Protein AF-0000000075400682 (afdb_homodimer)

Secondary structure (DSSP, 8-state):
--HHHHHHHHHHHHHHHHHHTT-HHHHHHHHHHHHHSPP-TTTS-HHHHHHHHTTHHHHHHH--S--------------PPP-----S---HHHHHHHHHHHTT-HHHHHHHTTT--SHHHHHHHHHHHHHHHHHHHHHHHHHHH-TTS------TTHHHHHHHHHHHHHTT---HHHHHHHHHHHHHHT-HHHHHHHHHHHHHH-TT-HHHHHHHHHH--SHHHHHH------HHHHHHHHHHHHHTT-HHHHHHHHHHHHTT-TT-HHHHHHHHHHHHHTT-HHHHHHHHHHHHHH-TT--TTHHHHHHHHHHTT-HHHHHHHHHHHHHHHSSSHHHHHHHHHHHHHTT-HHHHHHHHHHHHHH-TT-HHHHHHHHHHHHHTT-HHHHHHHHHHHHHH-TT-HHHHHHHHHHHHHTT-HHHHHHHHHHHHHH-TT-HHHHHHHHHHHHSTTT--HHHHHHHHHHHHHS--TT-HHHHHHHHHHHHHT-HHHHHHHHHHHHHHHHHTT--SHHHHHHHHHHHHHHHHTT-HHHHHHHHHHHTTS-SHHHHHHHHHHHHHHHHHHTS----------/--HHHHHHHHHHHHHHHHHHTT-HHHHHHHHHHHHHSPP-TTTS-HHHHHHHHTTHHHHHHH--S--------------PPP------S-THHHHHHHHHHHTT-HHHHHHHTTT--SHHHHHHHHHHHHHHHHHHHHHHHHHHH-TTS------TTHHHHHHHHHHHHHTT---HHHHHHHHHHHHHHT-HHHHHHHHHHHHHH-TT-HHHHHHHHHH--SHHHHHH------HHHHHHHHHHHHHTT-HHHHHHHHHHHHHH-TT-HHHHHHHHHHHHHTT-HHHHHHHHHHHHHH-TT--TTHHHHHHHHHHTT-HHHHHHHHHHHHHHHSSSHHHHHHHHHHHHHTT-HHHHHHHHHHHHHH-TT-HHHHHHHHHHHHHTT-HHHHHHHHHHHHHH-TT-HHHHHHHHHHHHHTT-HHHHHHHHHHHHHH-TT-HHHHHHHHHHHHSTTT--HHHHHHHHHHHHHS--TT-HHHHHHHHHHHHHT-HHHHHHHHHHHHHHHHHTT--SHHHHHHHHHHHHHHHHTT-HHHHHHHHHHHTTS-SHHHHHHHHHHHHHHHHHHTS----------

Structure (mmCIF, N/CA/C/O backbone):
data_AF-0000000075400682-model_v1
#
loop_
_entity.id
_entity.type
_entity.pdbx_description
1 polymer 'Anaphase-promoting complex subunit 8'
#
loop_
_atom_site.group_PDB
_atom_site.id
_atom_site.type_symbol
_atom_site.label_atom_id
_atom_site.label_alt_id
_atom_site.label_comp_id
_atom_site.label_asym_id
_atom_site.label_entity_id
_atom_site.label_seq_id
_atom_site.pdbx_PDB_ins_code
_atom_site.Cartn_x
_atom_site.Cartn_y
_atom_site.Cartn_z
_atom_site.occupancy
_atom_site.B_iso_or_equiv
_atom_site.auth_seq_id
_atom_site.auth_comp_id
_atom_site.auth_asym_id
_atom_site.auth_atom_id
_atom_site.pdbx_PDB_model_num
ATOM 1 N N . MET A 1 1 ? 35.5 22.891 9.242 1 45.25 1 MET A N 1
ATOM 2 C CA . MET A 1 1 ? 34.375 22.609 8.359 1 45.25 1 MET A CA 1
ATOM 3 C C . MET A 1 1 ? 33.188 23.453 8.734 1 45.25 1 MET A C 1
ATOM 5 O O . MET A 1 1 ? 32.812 23.547 9.906 1 45.25 1 MET A O 1
ATOM 9 N N . SER A 1 2 ? 32.656 24.359 7.914 1 63.16 2 SER A N 1
ATOM 10 C CA . SER A 1 2 ? 31.547 25.266 8.164 1 63.16 2 SER A CA 1
ATOM 11 C C . SER A 1 2 ? 30.344 24.531 8.727 1 63.16 2 SER A C 1
ATOM 13 O O . SER A 1 2 ? 30.203 23.312 8.539 1 63.16 2 SER A O 1
ATOM 15 N N . SER A 1 3 ? 29.719 25.016 9.773 1 78.31 3 SER A N 1
ATOM 16 C CA . SER A 1 3 ? 28.547 24.484 10.445 1 78.31 3 SER A CA 1
ATOM 17 C C . SER A 1 3 ? 27.578 23.828 9.453 1 78.31 3 SER A C 1
ATOM 19 O O . SER A 1 3 ? 27.031 22.766 9.727 1 78.31 3 SER A O 1
ATOM 21 N N . LYS A 1 4 ? 27.672 24.297 8.258 1 84.19 4 LYS A N 1
ATOM 22 C CA . LYS A 1 4 ? 26.781 23.766 7.23 1 84.19 4 LYS A CA 1
ATOM 23 C C . LYS A 1 4 ? 27.281 22.438 6.676 1 84.19 4 LYS A C 1
ATOM 25 O O . LYS A 1 4 ? 26.5 21.516 6.453 1 84.19 4 LYS A O 1
ATOM 30 N N . GLU A 1 5 ? 28.562 22.328 6.555 1 84.19 5 GLU A N 1
ATOM 31 C CA . GLU A 1 5 ? 29.125 21.109 6.008 1 84.19 5 GLU A CA 1
ATOM 32 C C . GLU A 1 5 ? 29.016 19.953 7.004 1 84.19 5 GLU A C 1
ATOM 34 O O . GLU A 1 5 ? 28.812 18.812 6.613 1 84.19 5 GLU A O 1
ATOM 39 N N . SER A 1 6 ? 29.203 20.344 8.203 1 85.62 6 SER A N 1
ATOM 40 C CA . SER A 1 6 ? 29.031 19.328 9.234 1 85.62 6 SER A CA 1
ATOM 41 C C . SER A 1 6 ? 27.609 18.797 9.273 1 85.62 6 SER A C 1
ATOM 43 O O . SER A 1 6 ? 27.391 17.594 9.383 1 85.62 6 SER A O 1
ATOM 45 N N . CYS A 1 7 ? 26.703 19.688 9.125 1 88.81 7 CYS A N 1
ATOM 46 C CA . CYS A 1 7 ? 25.297 19.312 9.109 1 88.81 7 CYS A CA 1
ATOM 47 C C . CYS A 1 7 ? 24.984 18.438 7.902 1 88.81 7 CYS A C 1
ATOM 49 O O . CYS A 1 7 ? 24.234 17.469 8.016 1 88.81 7 CYS A O 1
ATOM 51 N N . ARG A 1 8 ? 25.594 18.703 6.77 1 90.19 8 ARG A N 1
ATOM 52 C CA . ARG A 1 8 ? 25.391 17.922 5.551 1 90.19 8 ARG A CA 1
ATOM 53 C C . ARG A 1 8 ? 25.875 16.5 5.727 1 90.19 8 ARG A C 1
ATOM 55 O O . ARG A 1 8 ? 25.188 15.547 5.359 1 90.19 8 ARG A O 1
ATOM 62 N N . ASN A 1 9 ? 27 16.406 6.234 1 89.19 9 ASN A N 1
ATOM 63 C CA . ASN A 1 9 ? 27.578 15.078 6.43 1 89.19 9 ASN A CA 1
ATOM 64 C C . ASN A 1 9 ? 26.766 14.258 7.434 1 89.19 9 ASN A C 1
ATOM 66 O O . ASN A 1 9 ? 26.594 13.047 7.258 1 89.19 9 ASN A O 1
ATOM 70 N N . GLU A 1 10 ? 26.344 14.969 8.453 1 91.5 10 GLU A N 1
ATOM 71 C CA . GLU A 1 10 ? 25.516 14.305 9.445 1 91.5 10 GLU A CA 1
ATOM 72 C C . GLU A 1 10 ? 24.219 13.781 8.82 1 91.5 10 GLU A C 1
ATOM 74 O O . GLU A 1 10 ? 23.812 12.648 9.07 1 91.5 10 GLU A O 1
ATOM 79 N N . LEU A 1 11 ? 23.641 14.602 7.973 1 94 11 LEU A N 1
ATOM 80 C CA . LEU A 1 11 ? 22.375 14.227 7.359 1 94 11 LEU A CA 1
ATOM 81 C C . LEU A 1 11 ? 22.578 13.117 6.332 1 94 11 LEU A C 1
ATOM 83 O O . LEU A 1 11 ? 21.734 12.211 6.227 1 94 11 LEU A O 1
ATOM 87 N N . ARG A 1 12 ? 23.656 13.141 5.613 1 93 12 ARG A N 1
ATOM 88 C CA . ARG A 1 12 ? 23.953 12.086 4.652 1 93 12 ARG A CA 1
ATOM 89 C C . ARG A 1 12 ? 24.078 10.734 5.352 1 93 12 ARG A C 1
ATOM 91 O O . ARG A 1 12 ? 23.484 9.742 4.898 1 93 12 ARG A O 1
ATOM 98 N N . THR A 1 13 ? 24.75 10.766 6.422 1 92.62 13 THR A N 1
ATOM 99 C CA . THR A 1 13 ? 24.922 9.539 7.191 1 92.62 13 THR A CA 1
ATOM 100 C C . THR A 1 13 ? 23.609 9.086 7.809 1 92.62 13 THR A C 1
ATOM 102 O O . THR A 1 13 ? 23.281 7.895 7.805 1 92.62 13 THR A O 1
ATOM 105 N N . ALA A 1 14 ? 22.859 10.062 8.328 1 95 14 ALA A N 1
ATOM 106 C CA . ALA A 1 14 ? 21.578 9.75 8.953 1 95 14 ALA A CA 1
ATOM 107 C C . ALA A 1 14 ? 20.609 9.133 7.945 1 95 14 ALA A C 1
ATOM 109 O O . ALA A 1 14 ? 19.891 8.188 8.266 1 95 14 ALA A O 1
ATOM 110 N N . ILE A 1 15 ? 20.625 9.695 6.691 1 96.19 15 ILE A N 1
ATOM 111 C CA . ILE A 1 15 ? 19.719 9.188 5.66 1 96.19 15 ILE A CA 1
ATOM 112 C C . ILE A 1 15 ? 20.016 7.715 5.391 1 96.19 15 ILE A C 1
ATOM 114 O O . ILE A 1 15 ? 19.109 6.895 5.312 1 96.19 15 ILE A O 1
ATOM 118 N N . ARG A 1 16 ? 21.234 7.363 5.355 1 92.44 16 ARG A N 1
ATOM 119 C CA . ARG A 1 16 ? 21.641 5.984 5.094 1 92.44 16 ARG A CA 1
ATOM 120 C C . ARG A 1 16 ? 21.266 5.074 6.258 1 92.44 16 ARG A C 1
ATOM 122 O O . ARG A 1 16 ? 20.734 3.986 6.051 1 92.44 16 ARG A O 1
ATOM 129 N N . GLN A 1 17 ? 21.547 5.535 7.441 1 94.25 17 GLN A N 1
ATOM 130 C CA . GLN A 1 17 ? 21.281 4.719 8.617 1 94.25 17 GLN A CA 1
ATOM 131 C C . GLN A 1 17 ? 19.781 4.523 8.828 1 94.25 17 GLN A C 1
ATOM 133 O O . GLN A 1 17 ? 19.328 3.434 9.188 1 94.25 17 GLN A O 1
ATOM 138 N N . LEU A 1 18 ? 19.031 5.57 8.641 1 97.19 18 LEU A N 1
ATOM 139 C CA . LEU A 1 18 ? 17.578 5.496 8.805 1 97.19 18 LEU A CA 1
ATOM 140 C C . LEU A 1 18 ? 16.953 4.613 7.727 1 97.19 18 LEU A C 1
ATOM 142 O O . LEU A 1 18 ? 16.094 3.787 8.016 1 97.19 18 LEU A O 1
ATOM 146 N N . SER A 1 19 ? 17.438 4.75 6.469 1 95.19 19 SER A N 1
ATOM 147 C CA . SER A 1 19 ? 16.938 3.941 5.363 1 95.19 19 SER A CA 1
ATOM 148 C C . SER A 1 19 ? 17.266 2.465 5.559 1 95.19 19 SER A C 1
ATOM 150 O O . SER A 1 19 ? 16.453 1.593 5.234 1 95.19 19 SER A O 1
ATOM 152 N N . ASP A 1 20 ? 18.422 2.242 6.094 1 93.31 20 ASP A N 1
ATOM 153 C CA . ASP A 1 20 ? 18.859 0.871 6.336 1 93.31 20 ASP A CA 1
ATOM 154 C C . ASP A 1 20 ? 17.984 0.199 7.398 1 93.31 20 ASP A C 1
ATOM 156 O O . ASP A 1 20 ? 17.906 -1.029 7.453 1 93.31 20 ASP A O 1
ATOM 160 N N . ARG A 1 21 ? 17.375 0.956 8.273 1 96.12 21 ARG A N 1
ATOM 161 C CA . ARG A 1 21 ? 16.5 0.435 9.328 1 96.12 21 ARG A CA 1
ATOM 162 C C . ARG A 1 21 ? 15.039 0.566 8.938 1 96.12 21 ARG A C 1
ATOM 164 O O . ARG A 1 21 ? 14.148 0.343 9.766 1 96.12 21 ARG A O 1
ATOM 171 N N . CYS A 1 22 ? 14.766 0.92 7.691 1 96.88 22 CYS A N 1
ATOM 172 C CA . CYS A 1 22 ? 13.445 0.99 7.082 1 96.88 22 CYS A CA 1
ATOM 173 C C . CYS A 1 22 ? 12.586 2.055 7.758 1 96.88 22 CYS A C 1
ATOM 175 O O . CYS A 1 22 ? 11.367 1.907 7.855 1 96.88 22 CYS A O 1
ATOM 177 N N . LEU A 1 23 ? 13.211 3.088 8.375 1 97.94 23 LEU A N 1
ATOM 178 C CA . LEU A 1 23 ? 12.516 4.27 8.859 1 97.94 23 LEU A CA 1
ATOM 179 C C . LEU A 1 23 ? 12.367 5.312 7.758 1 97.94 23 LEU A C 1
ATOM 181 O O . LEU A 1 23 ? 13.031 6.352 7.785 1 97.94 23 LEU A O 1
ATOM 185 N N . TYR A 1 24 ? 11.453 5.074 6.871 1 97.31 24 TYR A N 1
ATOM 186 C CA . TYR A 1 24 ? 11.344 5.793 5.605 1 97.31 24 TYR A CA 1
ATOM 187 C C . TYR A 1 24 ? 10.891 7.23 5.828 1 97.31 24 TYR A C 1
ATOM 189 O O . TYR A 1 24 ? 11.375 8.148 5.172 1 97.31 24 TYR A O 1
ATOM 197 N N . SER A 1 25 ? 9.969 7.465 6.766 1 97.06 25 SER A N 1
ATOM 198 C CA . SER A 1 25 ? 9.477 8.812 7.031 1 97.06 25 SER A CA 1
ATOM 199 C C . SER A 1 25 ? 10.586 9.719 7.562 1 97.06 25 SER A C 1
ATOM 201 O O . SER A 1 25 ? 10.695 10.875 7.152 1 97.06 25 SER A O 1
ATOM 203 N N . ALA A 1 26 ? 11.336 9.141 8.5 1 98.19 26 ALA A N 1
ATOM 204 C CA . ALA A 1 26 ? 12.445 9.906 9.062 1 98.19 26 ALA A CA 1
ATOM 205 C C . ALA A 1 26 ? 13.531 10.148 8.016 1 98.19 26 ALA A C 1
ATOM 207 O O . ALA A 1 26 ? 14.133 11.227 7.977 1 98.19 26 ALA A O 1
ATOM 208 N N . SER A 1 27 ? 13.797 9.125 7.207 1 97.69 27 SER A N 1
ATOM 209 C CA . SER A 1 27 ? 14.773 9.266 6.137 1 97.69 27 SER A CA 1
ATOM 210 C C . SER A 1 27 ? 14.344 10.336 5.133 1 97.69 27 SER A C 1
ATOM 212 O O . SER A 1 27 ? 15.164 11.141 4.684 1 97.69 27 SER A O 1
ATOM 214 N N . LYS A 1 28 ? 13.102 10.391 4.777 1 97.81 28 LYS A N 1
ATOM 215 C CA . LYS A 1 28 ? 12.547 11.391 3.867 1 97.81 28 LYS A CA 1
ATOM 216 C C . LYS A 1 28 ? 12.727 12.805 4.422 1 97.81 28 LYS A C 1
ATOM 218 O O . LYS A 1 28 ? 13.188 13.703 3.715 1 97.81 28 LYS A O 1
ATOM 223 N N . TRP A 1 29 ? 12.375 12.953 5.699 1 97.94 29 TRP A N 1
ATOM 224 C CA . TRP A 1 29 ? 12.523 14.258 6.344 1 97.94 29 TRP A CA 1
ATOM 225 C C . TRP A 1 29 ? 13.984 14.703 6.32 1 97.94 29 TRP A C 1
ATOM 227 O O . TRP A 1 29 ? 14.281 15.852 5.984 1 97.94 29 TRP A O 1
ATOM 237 N N . ALA A 1 30 ? 14.898 13.82 6.68 1 97.56 30 ALA A N 1
ATOM 238 C CA . ALA A 1 30 ? 16.328 14.133 6.707 1 97.56 30 ALA A CA 1
ATOM 239 C C . ALA A 1 30 ? 16.828 14.516 5.316 1 97.56 30 ALA A C 1
ATOM 241 O O . ALA A 1 30 ? 17.609 15.453 5.176 1 97.56 30 ALA A O 1
ATOM 242 N N . ALA A 1 31 ? 16.344 13.812 4.32 1 97.12 31 ALA A N 1
ATOM 243 C CA . ALA A 1 31 ? 16.781 14.086 2.951 1 97.12 31 ALA A CA 1
ATOM 244 C C . ALA A 1 31 ? 16.281 15.445 2.475 1 97.12 31 ALA A C 1
ATOM 246 O O . ALA A 1 31 ? 16.984 16.156 1.758 1 97.12 31 ALA A O 1
ATOM 247 N N . GLU A 1 32 ? 15.086 15.82 2.857 1 96.44 32 GLU A N 1
ATOM 248 C CA . GLU A 1 32 ? 14.531 17.125 2.508 1 96.44 32 GLU A CA 1
ATOM 249 C C . GLU A 1 32 ? 15.367 18.25 3.115 1 96.44 32 GLU A C 1
ATOM 251 O O . GLU A 1 32 ? 15.617 19.266 2.463 1 96.44 32 GLU A O 1
ATOM 256 N N . GLN A 1 33 ? 15.812 18.031 4.328 1 96.25 33 GLN A N 1
ATOM 257 C CA . GLN A 1 33 ? 16.625 19.047 4.98 1 96.25 33 GLN A CA 1
ATOM 258 C C . GLN A 1 33 ? 18.031 19.109 4.387 1 96.25 33 GLN A C 1
ATOM 260 O O . GLN A 1 33 ? 18.625 20.172 4.301 1 96.25 33 GLN A O 1
ATOM 265 N N . LEU A 1 34 ? 18.547 17.922 3.986 1 94.75 34 LEU A N 1
ATOM 266 C CA . LEU A 1 34 ? 19.859 17.875 3.361 1 94.75 34 LEU A CA 1
ATOM 267 C C . LEU A 1 34 ? 19.891 18.734 2.107 1 94.75 34 LEU A C 1
ATOM 269 O O . LEU A 1 34 ? 20.781 19.578 1.955 1 94.75 34 LEU A O 1
ATOM 273 N N . VAL A 1 35 ? 18.875 18.625 1.245 1 92.94 35 VAL A N 1
ATOM 274 C CA . VAL A 1 35 ? 18.828 19.375 -0.008 1 92.94 35 VAL A CA 1
ATOM 275 C C . VAL A 1 35 ? 18.422 20.812 0.268 1 92.94 35 VAL A C 1
ATOM 277 O O . VAL A 1 35 ? 18.688 21.703 -0.548 1 92.94 35 VAL A O 1
ATOM 280 N N . GLY A 1 36 ? 17.859 21.016 1.422 1 92.38 36 GLY A N 1
ATOM 281 C CA . GLY A 1 36 ? 17.438 22.359 1.799 1 92.38 36 GLY A CA 1
ATOM 282 C C . GLY A 1 36 ? 18.578 23.25 2.248 1 92.38 36 GLY A C 1
ATOM 283 O O . GLY A 1 36 ? 18.422 24.469 2.334 1 92.38 36 GLY A O 1
ATOM 284 N N . ILE A 1 37 ? 19.734 22.578 2.518 1 90.75 37 ILE A N 1
ATOM 285 C CA . ILE A 1 37 ? 20.891 23.359 2.955 1 90.75 37 ILE A CA 1
ATOM 286 C C . ILE A 1 37 ? 21.5 24.094 1.767 1 90.75 37 ILE A C 1
ATOM 288 O O . ILE A 1 37 ? 21.672 23.531 0.69 1 90.75 37 ILE A O 1
ATOM 292 N N . GLU A 1 38 ? 21.734 25.328 1.944 1 80.88 38 GLU A N 1
ATOM 293 C CA . GLU A 1 38 ? 22.297 26.188 0.894 1 80.88 38 GLU A CA 1
ATOM 294 C C . GLU A 1 38 ? 23.625 25.641 0.383 1 80.88 38 GLU A C 1
ATOM 296 O O . GLU A 1 38 ? 24.453 25.188 1.168 1 80.88 38 GLU A O 1
ATOM 301 N N . GLN A 1 39 ? 23.656 25.391 -0.915 1 69.69 39 GLN A N 1
ATOM 302 C CA . GLN A 1 39 ? 24.891 24.891 -1.518 1 69.69 39 GLN A CA 1
ATOM 303 C C . GLN A 1 39 ? 25.844 26.047 -1.852 1 69.69 39 GLN A C 1
ATOM 305 O O . GLN A 1 39 ? 25.391 27.156 -2.148 1 69.69 39 GLN A O 1
ATOM 310 N N . ASP A 1 40 ? 27.031 25.844 -1.418 1 57.88 40 ASP A N 1
ATOM 311 C CA . ASP A 1 40 ? 28.047 26.812 -1.818 1 57.88 40 ASP A CA 1
ATOM 312 C C . ASP A 1 40 ? 28.141 26.922 -3.338 1 57.88 40 ASP A C 1
ATOM 314 O O . ASP A 1 40 ? 28.406 25.922 -4.016 1 57.88 40 ASP A O 1
ATOM 318 N N . PRO A 1 41 ? 27.516 27.969 -3.928 1 55.78 41 PRO A N 1
ATOM 319 C CA . PRO A 1 41 ? 27.484 28.141 -5.383 1 55.78 41 PRO A CA 1
ATOM 320 C C . PRO A 1 41 ? 28.812 27.766 -6.043 1 55.78 41 PRO A C 1
ATOM 322 O O . PRO A 1 41 ? 28.859 27.516 -7.25 1 55.78 41 PRO A O 1
ATOM 325 N N . ALA A 1 42 ? 30 28.031 -5.473 1 50.69 42 ALA A N 1
ATOM 326 C CA . ALA A 1 42 ? 31.297 27.797 -6.125 1 50.69 42 ALA A CA 1
ATOM 327 C C . ALA A 1 42 ? 31.5 26.312 -6.426 1 50.69 42 ALA A C 1
ATOM 329 O O . ALA A 1 42 ? 32.312 25.953 -7.285 1 50.69 42 ALA A O 1
ATOM 330 N N . LYS A 1 43 ? 30.781 25.5 -5.672 1 48.12 43 LYS A N 1
ATOM 331 C CA . LYS A 1 43 ? 31.156 24.094 -5.789 1 48.12 43 LYS A CA 1
ATOM 332 C C . LYS A 1 43 ? 30.141 23.312 -6.602 1 48.12 43 LYS A C 1
ATOM 334 O O . LYS A 1 43 ? 30.375 22.156 -6.957 1 48.12 43 LYS A O 1
ATOM 339 N N . PHE A 1 44 ? 28.891 23.766 -6.695 1 52.97 44 PHE A N 1
ATOM 340 C CA . PHE A 1 44 ? 27.922 22.875 -7.301 1 52.97 44 PHE A CA 1
ATOM 341 C C . PHE A 1 44 ? 27.438 23.406 -8.648 1 52.97 44 PHE A C 1
ATOM 343 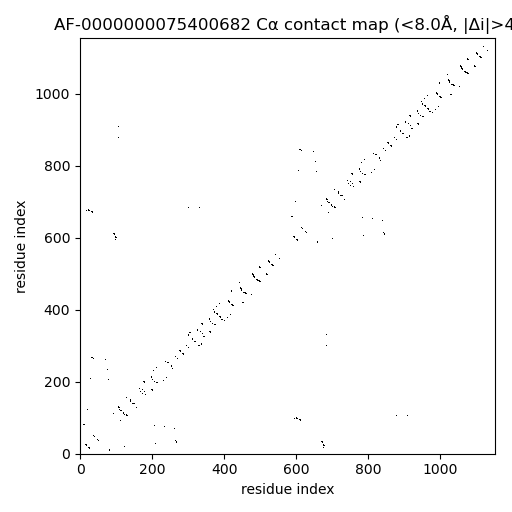O O . PHE A 1 44 ? 27.422 24.625 -8.859 1 52.97 44 PHE A O 1
ATOM 350 N N . THR A 1 45 ? 27.391 22.516 -9.633 1 49.19 45 THR A N 1
ATOM 351 C CA . THR A 1 45 ? 27.016 22.75 -11.023 1 49.19 45 THR A CA 1
ATOM 352 C C . THR A 1 45 ? 25.625 23.359 -11.117 1 49.19 45 THR A C 1
ATOM 354 O O . THR A 1 45 ? 24.812 23.203 -10.211 1 49.19 45 THR A O 1
ATOM 357 N N . PRO A 1 46 ? 25.453 24.266 -12.031 1 45.22 46 PRO A N 1
ATOM 358 C CA . PRO A 1 46 ? 24.172 24.922 -12.305 1 45.22 46 PRO A CA 1
ATOM 359 C C . PRO A 1 46 ? 23 23.938 -12.25 1 45.22 46 PRO A C 1
ATOM 361 O O . PRO A 1 46 ? 21.891 24.328 -11.883 1 45.22 46 PRO A O 1
ATOM 364 N N . SER A 1 47 ? 23.156 22.828 -12.625 1 45.59 47 SER A N 1
ATOM 365 C CA . SER A 1 47 ? 22.047 21.875 -12.656 1 45.59 47 SER A CA 1
ATOM 366 C C . SER A 1 47 ? 21.516 21.594 -11.25 1 45.59 47 SER A C 1
ATOM 368 O O . SER A 1 47 ? 20.328 21.344 -11.062 1 45.59 47 SER A O 1
ATOM 370 N N . ASN A 1 48 ? 22.438 21.656 -10.336 1 44.81 48 ASN A N 1
ATOM 371 C CA . ASN A 1 48 ? 22.094 21.391 -8.938 1 44.81 48 ASN A CA 1
ATOM 372 C C . ASN A 1 48 ? 21.453 22.625 -8.289 1 44.81 48 ASN A C 1
ATOM 374 O O . ASN A 1 48 ? 20.703 22.5 -7.316 1 44.81 48 ASN A O 1
ATOM 378 N N . THR A 1 49 ? 21.797 23.797 -8.828 1 44.03 49 THR A N 1
ATOM 379 C CA . THR A 1 49 ? 21.391 25.047 -8.188 1 44.03 49 THR A CA 1
ATOM 380 C C . THR A 1 49 ? 20.016 25.469 -8.68 1 44.03 49 THR A C 1
ATOM 382 O O . THR A 1 49 ? 19.422 26.422 -8.141 1 44.03 49 THR A O 1
ATOM 385 N N . ARG A 1 50 ? 19.609 24.938 -9.742 1 43.66 50 ARG A N 1
ATOM 386 C CA . ARG A 1 50 ? 18.344 25.375 -10.312 1 43.66 50 ARG A CA 1
ATOM 387 C C . ARG A 1 50 ? 17.188 25.125 -9.336 1 43.66 50 ARG A C 1
ATOM 389 O O . ARG A 1 50 ? 16.234 25.891 -9.305 1 43.66 50 ARG A O 1
ATOM 396 N N . PHE A 1 51 ? 17.359 24.078 -8.703 1 45 51 PHE A N 1
ATOM 397 C CA . PHE A 1 51 ? 16.266 23.875 -7.758 1 45 51 PHE A CA 1
ATOM 398 C C . PHE A 1 51 ? 16.203 25.031 -6.766 1 45 51 PHE A C 1
ATOM 400 O O . PHE A 1 51 ? 15.117 25.406 -6.312 1 45 51 PHE A O 1
ATOM 407 N N . GLN A 1 52 ? 17.453 25.562 -6.465 1 46.19 52 GLN A N 1
ATOM 408 C CA . GLN A 1 52 ? 17.516 26.594 -5.43 1 46.19 52 GLN A CA 1
ATOM 409 C C . GLN A 1 52 ? 17.125 27.953 -5.984 1 46.19 52 GLN A C 1
ATOM 411 O O . GLN A 1 52 ? 16.75 28.859 -5.227 1 46.19 52 GLN A O 1
ATOM 416 N N . ARG A 1 53 ? 17.359 28.25 -7.195 1 42.06 53 ARG A N 1
ATOM 417 C CA . ARG A 1 53 ? 17.203 29.578 -7.75 1 42.06 53 ARG A CA 1
ATOM 418 C C . ARG A 1 53 ? 15.727 29.969 -7.855 1 42.06 53 ARG A C 1
ATOM 420 O O . ARG A 1 53 ? 15.391 31.156 -7.812 1 42.06 53 ARG A O 1
ATOM 427 N N . GLY A 1 54 ? 14.969 29.078 -8.219 1 40.22 54 GLY A N 1
ATOM 428 C CA . GLY A 1 54 ? 13.617 29.578 -8.43 1 40.22 54 GLY A CA 1
ATOM 429 C C . GLY A 1 54 ? 13.008 30.188 -7.188 1 40.22 54 GLY A C 1
ATOM 430 O O . GLY A 1 54 ? 11.93 30.781 -7.246 1 40.22 54 GLY A O 1
ATOM 431 N N . SER A 1 55 ? 13.445 29.766 -6.078 1 40.5 55 SER A N 1
ATOM 432 C CA . SER A 1 55 ? 12.82 30.203 -4.832 1 40.5 55 SER A CA 1
ATOM 433 C C . SER A 1 55 ? 13.258 31.625 -4.469 1 40.5 55 SER A C 1
ATOM 435 O O . SER A 1 55 ? 12.695 32.219 -3.557 1 40.5 55 SER A O 1
ATOM 437 N N . SER A 1 56 ? 14.344 32.125 -5.035 1 39.25 56 SER A N 1
ATOM 438 C CA . SER A 1 56 ? 14.938 33.344 -4.504 1 39.25 56 SER A CA 1
ATOM 439 C C . SER A 1 56 ? 14.086 34.562 -4.84 1 39.25 56 SER A C 1
ATOM 441 O O . SER A 1 56 ? 14.062 35.531 -4.078 1 39.25 56 SER A O 1
ATOM 443 N N . SER A 1 57 ? 13.594 34.625 -6.012 1 34.81 57 SER A N 1
ATOM 444 C CA . SER A 1 57 ? 13.078 35.938 -6.395 1 34.81 57 SER A CA 1
ATOM 445 C C . SER A 1 57 ? 11.93 36.375 -5.484 1 34.81 57 SER A C 1
ATOM 447 O O . SER A 1 57 ? 11.812 37.531 -5.145 1 34.81 57 SER A O 1
ATOM 449 N N . ILE A 1 58 ? 11.102 35.531 -5.223 1 35.19 58 ILE A N 1
ATOM 450 C CA . ILE A 1 58 ? 9.906 36 -4.527 1 35.19 58 ILE A CA 1
ATOM 451 C C . ILE A 1 58 ? 10.219 36.219 -3.049 1 35.19 58 ILE A C 1
ATOM 453 O O . ILE A 1 58 ? 9.586 37.062 -2.395 1 35.19 58 ILE A O 1
ATOM 457 N N . ARG A 1 59 ? 11.195 35.5 -2.471 1 41.41 59 ARG A N 1
ATOM 458 C CA . ARG A 1 59 ? 11.586 35.781 -1.096 1 41.41 59 ARG A CA 1
ATOM 459 C C . ARG A 1 59 ? 12.094 37.219 -0.966 1 41.41 59 ARG A C 1
ATOM 461 O O . ARG A 1 59 ? 12.141 37.781 0.135 1 41.41 59 ARG A O 1
ATOM 468 N N . ARG A 1 60 ? 12.68 37.531 -2.07 1 43.56 60 ARG A N 1
ATOM 469 C CA . ARG A 1 60 ? 13.18 38.906 -2.004 1 43.56 60 ARG A CA 1
ATOM 470 C C . ARG A 1 60 ? 12.031 39.906 -1.877 1 43.56 60 ARG A C 1
ATOM 472 O O . ARG A 1 60 ? 12.203 41 -1.309 1 43.56 60 ARG A O 1
ATOM 479 N N . ARG A 1 61 ? 11.008 39.594 -2.506 1 38.66 61 ARG A N 1
ATOM 480 C CA . ARG A 1 61 ? 9.977 40.625 -2.549 1 38.66 61 ARG A CA 1
ATOM 481 C C . ARG A 1 61 ? 9.367 40.844 -1.168 1 38.66 61 ARG A C 1
ATOM 483 O O . ARG A 1 61 ? 8.875 41.938 -0.872 1 38.66 61 ARG A O 1
ATOM 490 N N . PHE A 1 62 ? 9.094 39.656 -0.458 1 37.03 62 PHE A N 1
ATOM 491 C CA . PHE A 1 62 ? 8.438 39.875 0.823 1 37.03 62 PHE A CA 1
ATOM 492 C C . PHE A 1 62 ? 9.453 39.875 1.96 1 37.03 62 PHE A C 1
ATOM 494 O O . PHE A 1 62 ? 9.078 39.781 3.131 1 37.03 62 PHE A O 1
ATOM 501 N N . ARG A 1 63 ? 10.742 39.625 1.699 1 39.06 63 ARG A N 1
ATOM 502 C CA . ARG A 1 63 ? 11.734 39.875 2.744 1 39.06 63 ARG A CA 1
ATOM 503 C C . ARG A 1 63 ? 11.695 41.312 3.221 1 39.06 63 ARG A C 1
ATOM 505 O O . ARG A 1 63 ? 12.18 42.219 2.527 1 39.06 63 ARG A O 1
ATOM 512 N N . THR A 1 64 ? 10.5 41.719 3.66 1 33.44 64 THR A N 1
ATOM 513 C CA . THR A 1 64 ? 10.703 43.031 4.242 1 33.44 64 THR A CA 1
ATOM 514 C C . THR A 1 64 ? 12.078 43.125 4.906 1 33.44 64 THR A C 1
ATOM 516 O O . THR A 1 64 ? 12.82 44.094 4.668 1 33.44 64 THR A O 1
ATOM 519 N N . ASN A 1 65 ? 12.039 42.812 6.344 1 29.92 65 ASN A N 1
ATOM 520 C CA . ASN A 1 65 ? 13.125 43.188 7.23 1 29.92 65 ASN A CA 1
ATOM 521 C C . ASN A 1 65 ? 14.391 42.406 6.961 1 29.92 65 ASN A C 1
ATOM 523 O O . ASN A 1 65 ? 14.32 41.219 6.613 1 29.92 65 ASN A O 1
ATOM 527 N N . GLU A 1 66 ? 15.469 42.969 6.43 1 33.38 66 GLU A N 1
ATOM 528 C CA . GLU A 1 66 ? 16.859 42.531 6.551 1 33.38 66 GLU A CA 1
ATOM 529 C C . GLU A 1 66 ? 17.062 41.656 7.789 1 33.38 66 GLU A C 1
ATOM 531 O O . GLU A 1 66 ? 17.188 42.156 8.898 1 33.38 66 GLU A O 1
ATOM 536 N N . ILE A 1 67 ? 16.219 40.719 8.039 1 32.47 67 ILE A N 1
ATOM 537 C CA . ILE A 1 67 ? 16.578 39.969 9.227 1 32.47 67 ILE A CA 1
ATOM 538 C C . ILE A 1 67 ? 18.062 39.625 9.172 1 32.47 67 ILE A C 1
ATOM 540 O O . ILE A 1 67 ? 18.5 38.906 8.273 1 32.47 67 ILE A O 1
ATOM 544 N N . THR A 1 68 ? 18.938 40.625 9.352 1 30.72 68 THR A N 1
ATOM 545 C CA . THR A 1 68 ? 20.297 40.312 9.812 1 30.72 68 THR A CA 1
ATOM 546 C C . THR A 1 68 ? 20.297 39.094 10.703 1 30.72 68 THR A C 1
ATOM 548 O O . THR A 1 68 ? 19.859 39.125 11.852 1 30.72 68 THR A O 1
ATOM 551 N N . SER A 1 69 ? 19.734 38.031 10.281 1 32.22 69 SER A N 1
ATOM 552 C CA . SER A 1 69 ? 19.922 36.812 11.07 1 32.22 69 SER A CA 1
ATOM 553 C C . SER A 1 69 ? 21.344 36.719 11.586 1 32.22 69 SER A C 1
ATOM 555 O O . SER A 1 69 ? 22.281 36.531 10.797 1 32.22 69 SER A O 1
ATOM 557 N N . THR A 1 70 ? 21.75 37.625 12.391 1 30.12 70 THR A N 1
ATOM 558 C CA . THR A 1 70 ? 22.922 37.312 13.188 1 30.12 70 THR A CA 1
ATOM 559 C C . THR A 1 70 ? 22.906 35.844 13.594 1 30.12 70 THR A C 1
ATOM 561 O O . THR A 1 70 ? 21.953 35.344 14.195 1 30.12 70 THR A O 1
ATOM 564 N N . PRO A 1 71 ? 23.438 34.969 12.805 1 36.69 71 PRO A N 1
ATOM 565 C CA . PRO A 1 71 ? 23.594 33.594 13.32 1 36.69 71 PRO A CA 1
ATOM 566 C C . PRO A 1 71 ? 23.703 33.562 14.844 1 36.69 71 PRO A C 1
ATOM 568 O O . PRO A 1 71 ? 24.406 34.375 15.445 1 36.69 71 PRO A O 1
ATOM 571 N N . PRO A 1 72 ? 22.688 33.438 15.617 1 33.91 72 PRO A N 1
ATOM 572 C CA . PRO A 1 72 ? 23.125 33.375 17.016 1 33.91 72 PRO A CA 1
ATOM 573 C C . PRO A 1 72 ? 24.484 32.688 17.172 1 33.91 72 PRO A C 1
ATOM 575 O O . PRO A 1 72 ? 24.656 31.547 16.75 1 33.91 72 PRO A O 1
ATOM 578 N N . THR A 1 73 ? 25.609 33.312 16.938 1 36.53 73 THR A N 1
ATOM 579 C CA . THR A 1 73 ? 27 32.938 17.109 1 36.53 73 THR A CA 1
ATOM 580 C C . THR A 1 73 ? 27.156 31.812 18.125 1 36.53 73 THR A C 1
ATOM 582 O O . THR A 1 73 ? 27.953 30.891 17.922 1 36.53 73 THR A O 1
ATOM 585 N N . GLY A 1 74 ? 26.719 31.938 19.5 1 36.81 74 GLY A N 1
ATOM 586 C CA . GLY A 1 74 ? 27.297 31.359 20.703 1 36.81 74 GLY A CA 1
ATOM 587 C C . GLY A 1 74 ? 26.797 29.953 21 1 36.81 74 GLY A C 1
ATOM 588 O O . GLY A 1 74 ? 27.125 29.375 22.031 1 36.81 74 GLY A O 1
ATOM 589 N N . VAL A 1 75 ? 25.562 29.562 20.594 1 45.97 75 VAL A N 1
ATOM 590 C CA . VAL A 1 75 ? 25.188 28.312 21.234 1 45.97 75 VAL A CA 1
ATOM 591 C C . VAL A 1 75 ? 25.891 27.141 20.547 1 45.97 75 VAL A C 1
ATOM 593 O O . VAL A 1 75 ? 25.734 26.922 19.344 1 45.97 75 VAL A O 1
ATOM 596 N N . ALA A 1 76 ? 26.969 26.734 21.094 1 51.66 76 ALA A N 1
ATOM 597 C CA . ALA A 1 76 ? 27.75 25.578 20.703 1 51.66 76 ALA A CA 1
ATOM 598 C C . ALA A 1 76 ? 26.906 24.312 20.688 1 51.66 76 ALA A C 1
ATOM 600 O O . ALA A 1 76 ? 26.406 23.875 21.719 1 51.66 76 ALA A O 1
ATOM 601 N N . TYR A 1 77 ? 26.297 23.984 19.453 1 59.09 77 TYR A N 1
ATOM 602 C CA . TYR A 1 77 ? 25.641 22.688 19.375 1 59.09 77 TYR A CA 1
ATOM 603 C C . TYR A 1 77 ? 26.609 21.562 19.703 1 59.09 77 TYR A C 1
ATOM 605 O O . TYR A 1 77 ? 27.797 21.656 19.391 1 59.09 77 TYR A O 1
ATOM 613 N N . VAL A 1 78 ? 26.297 20.719 20.656 1 56.56 78 VAL A N 1
ATOM 614 C CA . VAL A 1 78 ? 27.078 19.547 20.984 1 56.56 78 VAL A CA 1
ATOM 615 C C . VAL A 1 78 ? 27.094 18.578 19.797 1 56.56 78 VAL A C 1
ATOM 617 O O . VAL A 1 78 ? 26.047 18.297 19.203 1 56.56 78 VAL A O 1
ATOM 620 N N . SER A 1 79 ? 28.188 18.391 19.188 1 60.47 79 SER A N 1
ATOM 621 C CA . SER A 1 79 ? 28.344 17.406 18.125 1 60.47 79 SER A CA 1
ATOM 622 C C . SER A 1 79 ? 28.047 15.992 18.641 1 60.47 79 SER A C 1
ATOM 624 O O . SER A 1 79 ? 28.609 15.562 19.656 1 60.47 79 SER A O 1
ATOM 626 N N . THR A 1 80 ? 26.953 15.391 18.328 1 62.66 80 THR A N 1
ATOM 627 C CA . THR A 1 80 ? 26.703 13.984 18.641 1 62.66 80 THR A CA 1
ATOM 628 C C . THR A 1 80 ? 27.469 13.07 17.688 1 62.66 80 THR A C 1
ATOM 630 O O . THR A 1 80 ? 27.406 13.242 16.469 1 62.66 80 THR A O 1
ATOM 633 N N . PRO A 1 81 ? 28.266 12.242 18.281 1 64.5 81 PRO A N 1
ATOM 634 C CA . PRO A 1 81 ? 29 11.328 17.406 1 64.5 81 PRO A CA 1
ATOM 635 C C . PRO A 1 81 ? 28.078 10.438 16.578 1 64.5 81 PRO A C 1
ATOM 637 O O . PRO A 1 81 ? 27 10.062 17.047 1 64.5 81 PRO A O 1
ATOM 640 N N . VAL A 1 82 ? 28.5 10.367 15.297 1 66.19 82 VAL A N 1
ATOM 641 C CA . VAL A 1 82 ? 27.75 9.484 14.414 1 66.19 82 VAL A CA 1
ATOM 642 C C . VAL A 1 82 ? 27.828 8.047 14.93 1 66.19 82 VAL A C 1
ATOM 644 O O . VAL A 1 82 ? 28.906 7.598 15.359 1 66.19 82 VAL A O 1
ATOM 647 N N . MET A 1 83 ? 26.75 7.496 15.227 1 69.31 83 MET A N 1
ATOM 648 C CA . MET A 1 83 ? 26.672 6.129 15.742 1 69.31 83 MET A CA 1
ATOM 649 C C . MET A 1 83 ? 27.453 5.168 14.844 1 69.31 83 MET A C 1
ATOM 651 O O . MET A 1 83 ? 27.281 5.176 13.625 1 69.31 83 MET A O 1
ATOM 655 N N . GLU A 1 84 ? 28.562 4.629 15.359 1 63.84 84 GLU A N 1
ATOM 656 C CA . GLU A 1 84 ? 29.344 3.631 14.633 1 63.84 84 GLU A CA 1
ATOM 657 C C . GLU A 1 84 ? 28.594 2.312 14.523 1 63.84 84 GLU A C 1
ATOM 659 O O . GLU A 1 84 ? 27.984 1.848 15.492 1 63.84 84 GLU A O 1
ATOM 664 N N . GLU A 1 85 ? 28.234 2.1 13.312 1 61.97 85 GLU A N 1
ATOM 665 C CA . GLU A 1 85 ? 27.484 0.867 13.125 1 61.97 85 GLU A CA 1
ATOM 666 C C . GLU A 1 85 ? 28.391 -0.356 13.195 1 61.97 85 GLU A C 1
ATOM 668 O O . GLU A 1 85 ? 29.547 -0.305 12.758 1 61.97 85 GLU A O 1
ATOM 673 N N . ASP A 1 86 ? 28.359 -1.05 14.219 1 54.53 86 ASP A N 1
ATOM 674 C CA . ASP A 1 86 ? 29.094 -2.309 14.297 1 54.53 86 ASP A CA 1
ATOM 675 C C . ASP A 1 86 ? 29.125 -3.004 12.938 1 54.53 86 ASP A C 1
ATOM 677 O O . ASP A 1 86 ? 28.078 -3.244 12.328 1 54.53 86 ASP A O 1
ATOM 681 N N . GLU A 1 87 ? 30.203 -2.525 12.078 1 49.19 87 GLU A N 1
ATOM 682 C CA . GLU A 1 87 ? 30.438 -3.168 10.789 1 49.19 87 GLU A CA 1
ATOM 683 C C . GLU A 1 87 ? 30.156 -4.668 10.859 1 49.19 87 GLU A C 1
ATOM 685 O O . GLU A 1 87 ? 30.484 -5.41 9.93 1 49.19 87 GLU A O 1
ATOM 690 N N . VAL A 1 88 ? 30.281 -5.027 12.07 1 44.78 88 VAL A N 1
ATOM 691 C CA . VAL A 1 88 ? 30.266 -6.477 11.906 1 44.78 88 VAL A CA 1
ATOM 692 C C . VAL A 1 88 ? 29.453 -6.852 10.68 1 44.78 88 VAL A C 1
ATOM 694 O O . VAL A 1 88 ? 28.562 -6.105 10.266 1 44.78 88 VAL A O 1
ATOM 697 N N . ILE A 1 89 ? 29.969 -7.75 9.812 1 46.91 89 ILE A N 1
ATOM 698 C CA . ILE A 1 89 ? 29.516 -8.586 8.711 1 46.91 89 ILE A CA 1
ATOM 699 C C . ILE A 1 89 ? 27.984 -8.625 8.688 1 46.91 89 ILE A C 1
ATOM 701 O O . ILE A 1 89 ? 27.375 -9.414 9.414 1 46.91 89 ILE A O 1
ATOM 705 N N . HIS A 1 90 ? 27.375 -7.715 8.992 1 51.34 90 HIS A N 1
ATOM 706 C CA . HIS A 1 90 ? 25.938 -7.57 8.969 1 51.34 90 HIS A CA 1
ATOM 707 C C . HIS A 1 90 ? 25.328 -8.219 7.73 1 51.34 90 HIS A C 1
ATOM 709 O O . HIS A 1 90 ? 25.641 -7.836 6.602 1 51.34 90 HIS A O 1
ATOM 715 N N . GLY A 1 91 ? 25 -9.375 7.773 1 77.06 91 GLY A N 1
ATOM 716 C CA . GLY A 1 91 ? 24.5 -10.742 7.789 1 77.06 91 GLY A CA 1
ATOM 717 C C . GLY A 1 91 ? 23.453 -11.016 6.723 1 77.06 91 GLY A C 1
ATOM 718 O O . GLY A 1 91 ? 22.688 -10.125 6.363 1 77.06 91 GLY A O 1
ATOM 719 N N . ASP A 1 92 ? 23.828 -11.781 5.898 1 89 92 ASP A N 1
ATOM 720 C CA . ASP A 1 92 ? 22.984 -12.336 4.852 1 89 92 ASP A CA 1
ATOM 721 C C . ASP A 1 92 ? 21.531 -12.414 5.309 1 89 92 ASP A C 1
ATOM 723 O O . ASP A 1 92 ? 20.609 -12.141 4.531 1 89 92 ASP A O 1
ATOM 727 N N . PHE A 1 93 ? 21.359 -12.523 6.617 1 92.75 93 PHE A N 1
ATOM 728 C CA . PHE A 1 93 ? 20.016 -12.617 7.148 1 92.75 93 PHE A CA 1
ATOM 729 C C . PHE A 1 93 ? 19.375 -11.242 7.246 1 92.75 93 PHE A C 1
ATOM 731 O O . PHE A 1 93 ? 18.156 -11.102 7.043 1 92.75 93 PHE A O 1
ATOM 738 N N . TYR A 1 94 ? 20.219 -10.258 7.605 1 94.88 94 TYR A N 1
ATOM 739 C CA . TYR A 1 94 ? 19.688 -8.906 7.672 1 94.88 94 TYR A CA 1
ATOM 740 C C . TYR A 1 94 ? 19.25 -8.422 6.293 1 94.88 94 TYR A C 1
ATOM 742 O O . TYR A 1 94 ? 18.203 -7.781 6.152 1 94.88 94 TYR A O 1
ATOM 750 N N . LEU A 1 95 ? 20.078 -8.766 5.258 1 94.81 95 LEU A N 1
ATOM 751 C CA . LEU A 1 95 ? 19.734 -8.383 3.893 1 94.81 95 LEU A CA 1
ATOM 752 C C . LEU A 1 95 ? 18.406 -9.016 3.463 1 94.81 95 LEU A C 1
ATOM 754 O O . LEU A 1 95 ? 17.578 -8.352 2.83 1 94.81 95 LEU A O 1
ATOM 758 N N . LEU A 1 96 ? 18.25 -10.234 3.852 1 95.94 96 LEU A N 1
ATOM 759 C CA . LEU A 1 96 ? 17 -10.922 3.51 1 95.94 96 LEU A CA 1
ATOM 760 C C . LEU A 1 96 ? 15.82 -10.305 4.242 1 95.94 96 LEU A C 1
ATOM 762 O O . LEU A 1 96 ? 14.781 -10.031 3.633 1 95.94 96 LEU A O 1
ATOM 766 N N . ALA A 1 97 ? 15.992 -10.102 5.527 1 97 97 ALA A N 1
ATOM 767 C CA . ALA A 1 97 ? 14.914 -9.516 6.324 1 97 97 ALA A CA 1
ATOM 768 C C . ALA A 1 97 ? 14.516 -8.141 5.789 1 97 97 ALA A C 1
ATOM 770 O O . ALA A 1 97 ? 13.328 -7.828 5.684 1 97 97 ALA A O 1
ATOM 771 N N . LYS A 1 98 ? 15.508 -7.332 5.48 1 96.94 98 LYS A N 1
ATOM 772 C CA . LYS A 1 98 ? 15.242 -5.996 4.945 1 96.94 98 LYS A CA 1
ATOM 773 C C . LYS A 1 98 ? 14.5 -6.07 3.617 1 96.94 98 LYS A C 1
ATOM 775 O O . LYS A 1 98 ? 13.609 -5.254 3.35 1 96.94 98 LYS A O 1
ATOM 780 N N . SER A 1 99 ? 14.867 -7.043 2.785 1 97.12 99 SER A N 1
ATOM 781 C CA . SER A 1 99 ? 14.188 -7.215 1.507 1 97.12 99 SER A CA 1
ATOM 782 C C . SER A 1 99 ? 12.727 -7.602 1.705 1 97.12 99 SER A C 1
ATOM 784 O O . SER A 1 99 ? 11.844 -7.141 0.971 1 97.12 99 SER A O 1
ATOM 786 N N . TYR A 1 100 ? 12.453 -8.508 2.707 1 97.44 100 TYR A N 1
ATOM 787 C CA . TYR A 1 100 ? 11.07 -8.836 3.045 1 97.44 100 TYR A CA 1
ATOM 788 C C . TYR A 1 100 ? 10.32 -7.613 3.545 1 97.44 100 TYR A C 1
ATOM 790 O O . TYR A 1 100 ? 9.172 -7.383 3.158 1 97.44 100 TYR A O 1
ATOM 798 N N . PHE A 1 101 ? 10.977 -6.801 4.398 1 97.62 101 PHE A N 1
ATOM 799 C CA . PHE A 1 101 ? 10.375 -5.602 4.969 1 97.62 101 PHE A CA 1
ATOM 800 C C . PHE A 1 101 ? 9.977 -4.621 3.869 1 97.62 101 PHE A C 1
ATOM 802 O O . PHE A 1 101 ? 8.883 -4.051 3.904 1 97.62 101 PHE A O 1
ATOM 809 N N . ASP A 1 102 ? 10.891 -4.5 2.865 1 96.38 102 ASP A N 1
ATOM 810 C CA . ASP A 1 102 ? 10.648 -3.59 1.749 1 96.38 102 ASP A CA 1
ATOM 811 C C . ASP A 1 102 ? 9.445 -4.039 0.921 1 96.38 102 ASP A C 1
ATOM 813 O O . ASP A 1 102 ? 8.789 -3.221 0.276 1 96.38 102 ASP A O 1
ATOM 817 N N . CYS A 1 103 ? 9.195 -5.305 0.962 1 95.81 103 CYS A N 1
ATOM 818 C CA . CYS A 1 103 ? 8.047 -5.852 0.245 1 95.81 103 CYS A CA 1
ATOM 819 C C . CYS A 1 103 ? 6.828 -5.941 1.154 1 95.81 103 CYS A C 1
ATOM 821 O O . CYS A 1 103 ? 5.855 -6.625 0.829 1 95.81 103 CYS A O 1
ATOM 823 N N . ARG A 1 104 ? 6.898 -5.438 2.359 1 94.81 104 ARG A N 1
ATOM 824 C CA . ARG A 1 104 ? 5.824 -5.324 3.338 1 94.81 104 ARG A CA 1
ATOM 825 C C . ARG A 1 104 ? 5.453 -6.688 3.91 1 94.81 104 ARG A C 1
ATOM 827 O O . ARG A 1 104 ? 4.289 -6.934 4.238 1 94.81 104 ARG A O 1
ATOM 834 N N . GLU A 1 105 ? 6.359 -7.582 3.844 1 96.25 105 GLU A N 1
ATOM 835 C CA . GLU A 1 105 ? 6.223 -8.867 4.527 1 96.25 105 GLU A CA 1
ATOM 836 C C . GLU A 1 105 ? 6.902 -8.836 5.895 1 96.25 105 GLU A C 1
ATOM 838 O O . GLU A 1 105 ? 7.941 -9.469 6.09 1 96.25 105 GLU A O 1
ATOM 843 N N . TYR A 1 106 ? 6.246 -8.25 6.848 1 97.44 106 TYR A N 1
ATOM 844 C CA . TYR A 1 106 ? 6.832 -7.887 8.133 1 97.44 106 TYR A CA 1
ATOM 845 C C . TYR A 1 106 ? 7.059 -9.125 8.992 1 97.44 106 TYR A C 1
ATOM 847 O O . TYR A 1 106 ? 8.133 -9.289 9.578 1 97.44 106 TYR A O 1
ATOM 855 N N . ARG A 1 107 ? 6.098 -10.016 9.047 1 96.69 107 ARG A N 1
ATOM 856 C CA . ARG A 1 107 ? 6.238 -11.195 9.898 1 96.69 107 ARG A CA 1
ATOM 857 C C . ARG A 1 107 ? 7.359 -12.102 9.406 1 96.69 107 ARG A C 1
ATOM 859 O O . ARG A 1 107 ? 8.094 -12.68 10.203 1 96.69 107 ARG A O 1
ATOM 866 N N . ARG A 1 108 ? 7.445 -12.18 8.086 1 96.25 108 ARG A N 1
ATOM 867 C CA . ARG A 1 108 ? 8.539 -12.969 7.512 1 96.25 108 ARG A CA 1
ATOM 868 C C . ARG A 1 108 ? 9.891 -12.352 7.852 1 96.25 108 ARG A C 1
ATOM 870 O O . ARG A 1 108 ? 10.844 -13.07 8.148 1 96.25 108 ARG A O 1
ATOM 877 N N . ALA A 1 109 ? 9.945 -11.016 7.758 1 97.62 109 ALA A N 1
ATOM 878 C CA . ALA A 1 109 ? 11.172 -10.305 8.109 1 97.62 109 ALA A CA 1
ATOM 879 C C . ALA A 1 109 ? 11.547 -10.547 9.57 1 97.62 109 ALA A C 1
ATOM 881 O O . ALA A 1 109 ? 12.711 -10.805 9.883 1 97.62 109 ALA A O 1
ATOM 882 N N . ALA A 1 110 ? 10.57 -10.531 10.461 1 97.56 110 ALA A N 1
ATOM 883 C CA . ALA A 1 110 ? 10.812 -10.758 11.883 1 97.56 110 ALA A CA 1
ATOM 884 C C . ALA A 1 110 ? 11.281 -12.188 12.141 1 97.56 110 ALA A C 1
ATOM 886 O O . ALA A 1 110 ? 12.18 -12.414 12.961 1 97.56 110 ALA A O 1
ATOM 887 N N . HIS A 1 111 ? 10.703 -13.109 11.469 1 96.5 111 HIS A N 1
ATOM 888 C CA . HIS A 1 111 ? 11.031 -14.516 11.664 1 96.5 111 HIS A CA 1
ATOM 889 C C . HIS A 1 111 ? 12.477 -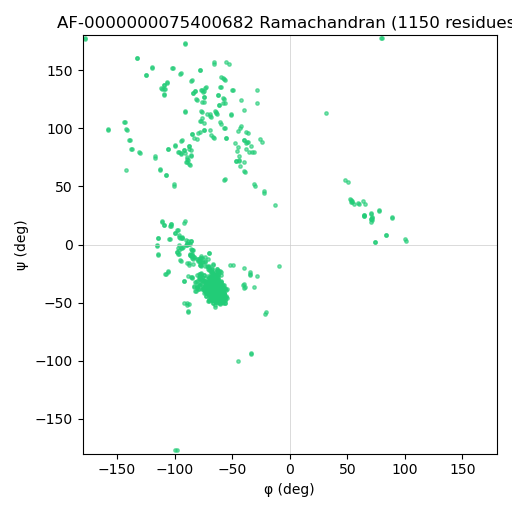14.805 11.273 1 96.5 111 HIS A C 1
ATOM 891 O O . HIS A 1 111 ? 13.172 -15.562 11.961 1 96.5 111 HIS A O 1
ATOM 897 N N . VAL A 1 112 ? 12.945 -14.211 10.203 1 94.81 112 VAL A N 1
ATOM 898 C CA . VAL A 1 112 ? 14.297 -14.43 9.695 1 94.81 112 VAL A CA 1
ATOM 899 C C . VAL A 1 112 ? 15.312 -13.938 10.727 1 94.81 112 VAL A C 1
ATOM 901 O O . VAL A 1 112 ? 16.391 -14.523 10.867 1 94.81 112 VAL A O 1
ATOM 904 N N . LEU A 1 113 ? 14.945 -12.898 11.453 1 95.31 113 LEU A N 1
ATOM 905 C CA . LEU A 1 113 ? 15.891 -12.266 12.375 1 95.31 113 LEU A CA 1
ATOM 906 C C . LEU A 1 113 ? 15.688 -12.781 13.797 1 95.31 113 LEU A C 1
ATOM 908 O O . LEU A 1 113 ? 16.25 -12.234 14.742 1 95.31 113 LEU A O 1
ATOM 912 N N . ARG A 1 114 ? 14.977 -13.789 14.016 1 93.38 114 ARG A N 1
ATOM 913 C CA . ARG A 1 114 ? 14.562 -14.25 15.336 1 93.38 114 ARG A CA 1
ATOM 914 C C . ARG A 1 114 ? 15.773 -14.609 16.203 1 93.38 114 ARG A C 1
ATOM 916 O O . ARG A 1 114 ? 15.773 -14.375 17.406 1 93.38 114 ARG A O 1
ATOM 923 N N . ASP A 1 115 ? 16.844 -15.109 15.602 1 90.69 115 ASP A N 1
ATOM 924 C CA . ASP A 1 115 ? 17.984 -15.602 16.359 1 90.69 115 ASP A CA 1
ATOM 925 C C . ASP A 1 115 ? 19.141 -14.617 16.312 1 90.69 115 ASP A C 1
ATOM 927 O O . ASP A 1 115 ? 20.25 -14.922 16.766 1 90.69 115 ASP A O 1
ATOM 931 N N . GLN A 1 116 ? 18.922 -13.516 15.727 1 90.56 116 GLN A N 1
ATOM 932 C CA . GLN A 1 116 ? 19.984 -12.516 15.641 1 90.56 116 GLN A CA 1
ATOM 933 C C . GLN A 1 116 ? 20.016 -11.648 16.891 1 90.56 116 GLN A C 1
ATOM 935 O O . GLN A 1 116 ? 18.969 -11.297 17.438 1 90.56 116 GLN A O 1
ATOM 940 N N . THR A 1 117 ? 21.188 -11.297 17.375 1 88.75 117 THR A N 1
ATOM 941 C CA . THR A 1 117 ? 21.312 -10.562 18.625 1 88.75 117 THR A CA 1
ATOM 942 C C . THR A 1 117 ? 21.875 -9.172 18.391 1 88.75 117 THR A C 1
ATOM 944 O O . THR A 1 117 ? 21.969 -8.359 19.312 1 88.75 117 THR A O 1
ATOM 947 N N . GLY A 1 118 ? 22.312 -8.938 17.141 1 90.06 118 GLY A N 1
ATOM 948 C CA . GLY A 1 118 ? 22.781 -7.59 16.859 1 90.06 118 GLY A CA 1
ATOM 949 C C . GLY A 1 118 ? 21.719 -6.527 17.078 1 90.06 118 GLY A C 1
ATOM 950 O O . GLY A 1 118 ? 20.531 -6.754 16.828 1 90.06 118 GLY A O 1
ATOM 951 N N . LYS A 1 119 ? 22.125 -5.363 17.562 1 92.5 119 LYS A N 1
ATOM 952 C CA . LYS A 1 119 ? 21.188 -4.297 17.922 1 92.5 119 LYS A CA 1
ATOM 953 C C . LYS A 1 119 ? 20.359 -3.877 16.719 1 92.5 119 LYS A C 1
ATOM 955 O O . LYS A 1 119 ? 19.141 -3.652 16.844 1 92.5 119 LYS A O 1
ATOM 960 N N . LYS A 1 120 ? 21.016 -3.797 15.531 1 93.25 120 LYS A N 1
ATOM 961 C CA . LYS A 1 120 ? 20.297 -3.416 14.312 1 93.25 120 LYS A CA 1
ATOM 962 C C . LYS A 1 120 ? 19.266 -4.465 13.93 1 93.25 120 LYS A C 1
ATOM 964 O O . LYS A 1 120 ? 18.141 -4.125 13.539 1 93.25 120 LYS A O 1
ATOM 969 N N . SER A 1 121 ? 19.641 -5.719 14.023 1 94.62 121 SER A N 1
ATOM 970 C CA . SER A 1 121 ? 18.734 -6.824 13.688 1 94.62 121 SER A CA 1
ATOM 971 C C . SER A 1 121 ? 17.578 -6.918 14.68 1 94.62 121 SER A C 1
ATOM 973 O O . SER A 1 121 ? 16.438 -7.176 14.289 1 94.62 121 SER A O 1
ATOM 975 N N . VAL A 1 122 ? 17.938 -6.695 15.922 1 95.69 122 VAL A N 1
ATOM 976 C CA . VAL A 1 122 ? 16.891 -6.75 16.953 1 95.69 122 VAL A CA 1
ATOM 977 C C . VAL A 1 122 ? 15.891 -5.621 16.734 1 95.69 122 VAL A C 1
ATOM 979 O O . VAL A 1 122 ? 14.68 -5.828 16.844 1 95.69 122 VAL A O 1
ATOM 982 N N . PHE A 1 123 ? 16.391 -4.449 16.391 1 96.94 123 PHE A N 1
ATOM 983 C CA . PHE A 1 123 ? 15.484 -3.334 16.125 1 96.94 123 PHE A CA 1
ATOM 984 C C . PHE A 1 123 ? 14.555 -3.654 14.961 1 96.94 123 PHE A C 1
ATOM 986 O O . PHE A 1 123 ? 13.336 -3.48 15.062 1 96.94 123 PHE A O 1
ATOM 993 N N . LEU A 1 124 ? 15.172 -4.105 13.844 1 97.5 124 LEU A N 1
ATOM 994 C CA . LEU A 1 124 ? 14.359 -4.363 12.656 1 97.5 124 LEU A CA 1
ATOM 995 C C . LEU A 1 124 ? 13.336 -5.457 12.922 1 97.5 124 LEU A C 1
ATOM 997 O O . LEU A 1 124 ? 12.203 -5.383 12.445 1 97.5 124 LEU A O 1
ATOM 1001 N N . ARG A 1 125 ? 13.742 -6.457 13.672 1 97.69 125 ARG A N 1
ATOM 1002 C CA . ARG A 1 125 ? 12.828 -7.531 14.023 1 97.69 125 ARG A CA 1
ATOM 1003 C C . ARG A 1 125 ? 11.641 -6.996 14.82 1 97.69 125 ARG A C 1
ATOM 1005 O O . ARG A 1 125 ? 10.484 -7.27 14.484 1 97.69 125 ARG A O 1
ATOM 1012 N N . CYS A 1 126 ? 11.906 -6.215 15.844 1 98.5 126 CYS A N 1
ATOM 1013 C CA . CYS A 1 126 ? 10.859 -5.676 16.703 1 98.5 126 CYS A CA 1
ATOM 1014 C C . CYS A 1 126 ? 9.984 -4.684 15.945 1 98.5 126 CYS A C 1
ATOM 1016 O O . CYS A 1 126 ? 8.766 -4.664 16.109 1 98.5 126 CYS A O 1
ATOM 1018 N N . TYR A 1 127 ? 10.68 -3.854 15.148 1 98.56 127 TYR A N 1
ATOM 1019 C CA . TYR A 1 127 ? 9.938 -2.869 14.359 1 98.56 127 TYR A CA 1
ATOM 1020 C C . TYR A 1 127 ? 9.023 -3.551 13.359 1 98.56 127 TYR A C 1
ATOM 1022 O O . TYR A 1 127 ? 7.883 -3.119 13.156 1 98.56 127 TYR A O 1
ATOM 1030 N N . ALA A 1 128 ? 9.5 -4.613 12.742 1 98.38 128 ALA A N 1
ATOM 1031 C CA . ALA A 1 128 ? 8.688 -5.395 11.812 1 98.38 128 ALA A CA 1
ATOM 1032 C C . ALA A 1 128 ? 7.469 -5.996 12.516 1 98.38 128 ALA A C 1
ATOM 1034 O O . ALA A 1 128 ? 6.359 -5.965 11.977 1 98.38 128 ALA A O 1
ATOM 1035 N N . LEU A 1 129 ? 7.695 -6.52 13.672 1 98 129 LEU A N 1
ATOM 1036 C CA . LEU A 1 129 ? 6.594 -7.098 14.438 1 98 129 LEU A CA 1
ATOM 1037 C C . LEU A 1 129 ? 5.574 -6.027 14.812 1 98 129 LEU A C 1
ATOM 1039 O O . LEU A 1 129 ? 4.363 -6.27 14.773 1 98 129 LEU A O 1
ATOM 1043 N N . TYR A 1 130 ? 6.066 -4.859 15.195 1 98.25 130 TYR A N 1
ATOM 1044 C CA . TYR A 1 130 ? 5.191 -3.74 15.523 1 98.25 130 TYR A CA 1
ATOM 1045 C C . TYR A 1 130 ? 4.301 -3.381 14.344 1 98.25 130 TYR A C 1
ATOM 1047 O O . TYR A 1 130 ? 3.086 -3.221 14.5 1 98.25 130 TYR A O 1
ATOM 1055 N N . LEU A 1 131 ? 4.91 -3.248 13.172 1 97.81 131 LEU A N 1
ATOM 1056 C CA . LEU 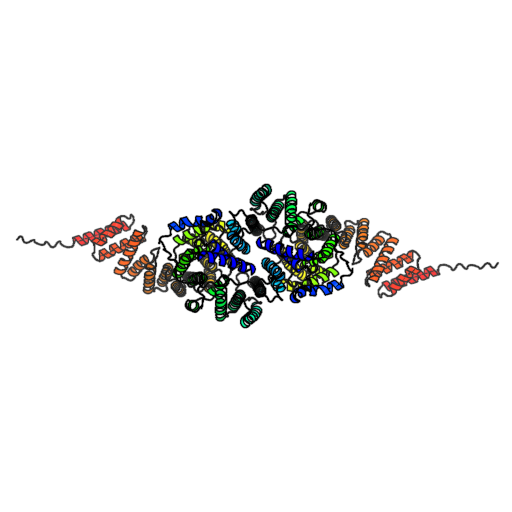A 1 131 ? 4.164 -2.855 11.977 1 97.81 131 LEU A CA 1
ATOM 1057 C C . LEU A 1 131 ? 3.199 -3.959 11.555 1 97.81 131 LEU A C 1
ATOM 1059 O O . LEU A 1 131 ? 2.113 -3.676 11.039 1 97.81 131 LEU A O 1
ATOM 1063 N N . ALA A 1 132 ? 3.629 -5.246 11.727 1 96.81 132 ALA A N 1
ATOM 1064 C CA . ALA A 1 132 ? 2.723 -6.355 11.445 1 96.81 132 ALA A CA 1
ATOM 1065 C C . ALA A 1 132 ? 1.472 -6.281 12.312 1 96.81 132 ALA A C 1
ATOM 1067 O O . ALA A 1 132 ? 0.358 -6.508 11.836 1 96.81 132 ALA A O 1
ATOM 1068 N N . GLY A 1 133 ? 1.662 -5.996 13.602 1 96.44 133 GLY A N 1
ATOM 1069 C CA . GLY A 1 133 ? 0.539 -5.836 14.508 1 96.44 133 GLY A CA 1
ATOM 1070 C C . GLY A 1 133 ? -0.352 -4.66 14.156 1 96.44 133 GLY A C 1
ATOM 1071 O O . GLY A 1 133 ? -1.576 -4.746 14.273 1 96.44 133 GLY A O 1
ATOM 1072 N N . GLU A 1 134 ? 0.304 -3.539 13.758 1 95.25 134 GLU A N 1
ATOM 1073 C CA . GLU A 1 134 ? -0.456 -2.359 13.359 1 95.25 134 GLU A CA 1
ATOM 1074 C C . GLU A 1 134 ? -1.301 -2.641 12.117 1 95.25 134 GLU A C 1
ATOM 1076 O O . GLU A 1 134 ? -2.443 -2.188 12.023 1 95.25 134 GLU A O 1
ATOM 1081 N N . LYS A 1 135 ? -0.741 -3.34 11.172 1 94 135 LYS A N 1
ATOM 1082 C CA . LYS A 1 135 ? -1.458 -3.711 9.961 1 94 135 LYS A CA 1
ATOM 1083 C C . LYS A 1 135 ? -2.686 -4.559 10.281 1 94 135 LYS A C 1
ATOM 1085 O O . LYS A 1 135 ? -3.775 -4.305 9.758 1 94 135 LYS A O 1
ATOM 1090 N N . ARG A 1 136 ? -2.52 -5.531 11.117 1 92.81 136 ARG A N 1
ATOM 1091 C CA . ARG A 1 136 ? -3.621 -6.41 11.5 1 92.81 136 ARG A CA 1
ATOM 1092 C C . ARG A 1 136 ? -4.695 -5.645 12.258 1 92.81 136 ARG A C 1
ATOM 1094 O O . ARG A 1 136 ? -5.891 -5.879 12.062 1 92.81 136 ARG A O 1
ATOM 1101 N N . LYS A 1 137 ? -4.285 -4.777 13.117 1 92.12 137 LYS A N 1
ATOM 1102 C CA . LYS A 1 137 ? -5.207 -3.936 13.875 1 92.12 137 LYS A CA 1
ATOM 1103 C C . LYS A 1 137 ? -6.098 -3.119 12.945 1 92.12 137 LYS A C 1
ATOM 1105 O O . LYS A 1 137 ? -7.312 -3.045 13.141 1 92.12 137 LYS A O 1
ATOM 1110 N N . GLU A 1 138 ? -5.512 -2.545 11.93 1 88.75 138 GLU A N 1
ATOM 1111 C CA . GLU A 1 138 ? -6.258 -1.732 10.977 1 88.75 138 GLU A CA 1
ATOM 1112 C C . GLU A 1 138 ? -7.25 -2.58 10.18 1 88.75 138 GLU A C 1
ATOM 1114 O O . GLU A 1 138 ? -8.383 -2.156 9.938 1 88.75 138 GLU A O 1
ATOM 1119 N N . GLU A 1 139 ? -6.824 -3.764 9.758 1 88.69 139 GLU A N 1
ATOM 1120 C CA . GLU A 1 139 ? -7.691 -4.676 9.016 1 88.69 139 GLU A CA 1
ATOM 1121 C C . GLU A 1 139 ? -8.898 -5.098 9.852 1 88.69 139 GLU A C 1
ATOM 1123 O O . GLU A 1 139 ? -10.031 -5.105 9.367 1 88.69 139 GLU A O 1
ATOM 1128 N N . GLU A 1 140 ? -8.617 -5.414 11.062 1 87.62 140 GLU A N 1
ATOM 1129 C CA . GLU A 1 140 ? -9.68 -5.848 11.969 1 87.62 140 GLU A CA 1
ATOM 1130 C C . GLU A 1 140 ? -10.672 -4.715 12.242 1 87.62 140 GLU A C 1
ATOM 1132 O O . GLU A 1 140 ? -11.875 -4.949 12.344 1 87.62 140 GLU A O 1
ATOM 1137 N N . MET A 1 141 ? -10.141 -3.535 12.391 1 86.56 141 MET A N 1
ATOM 1138 C CA . MET A 1 141 ? -10.984 -2.371 12.625 1 86.56 141 MET A CA 1
ATOM 1139 C C . MET A 1 141 ? -11.953 -2.162 11.469 1 86.56 141 MET A C 1
ATOM 1141 O O . MET A 1 141 ? -13.141 -1.912 11.688 1 86.56 141 MET A O 1
ATOM 1145 N N . ILE A 1 142 ? -11.539 -2.305 10.242 1 83 142 ILE A N 1
ATOM 1146 C CA . ILE A 1 142 ? -12.352 -2.107 9.047 1 83 142 ILE A CA 1
ATOM 1147 C C . ILE A 1 142 ? -13.383 -3.229 8.938 1 83 142 ILE A C 1
ATOM 1149 O O . ILE A 1 142 ? -14.531 -2.986 8.562 1 83 142 ILE A O 1
ATOM 1153 N N . GLU A 1 143 ? -13 -4.422 9.305 1 83.44 143 GLU A N 1
ATOM 1154 C CA . GLU A 1 143 ? -13.883 -5.578 9.219 1 83.44 143 GLU A CA 1
ATOM 1155 C C . GLU A 1 143 ? -15.016 -5.488 10.234 1 83.44 143 GLU A C 1
ATOM 1157 O O . GLU A 1 143 ? -16.156 -5.863 9.945 1 83.44 143 GLU A O 1
ATOM 1162 N N . LEU A 1 144 ? -14.805 -4.977 11.406 1 79.88 144 LEU A N 1
ATOM 1163 C CA . LEU A 1 144 ? -15.766 -4.988 12.5 1 79.88 144 LEU A CA 1
ATOM 1164 C C . LEU A 1 144 ? -16.688 -3.771 12.43 1 79.88 144 LEU A C 1
ATOM 1166 O O . LEU A 1 144 ? -17.891 -3.895 12.602 1 79.88 144 LEU A O 1
ATOM 1170 N N . GLU A 1 145 ? -16.125 -2.58 12.312 1 73.81 145 GLU A N 1
ATOM 1171 C CA . GLU A 1 145 ? -16.891 -1.361 12.508 1 73.81 145 GLU A CA 1
ATOM 1172 C C . GLU A 1 145 ? -16.984 -0.547 11.219 1 73.81 145 GLU A C 1
ATOM 1174 O O . GLU A 1 145 ? -17.703 0.458 11.164 1 73.81 145 GLU A O 1
ATOM 1179 N N . GLY A 1 146 ? -16.422 -1.029 10.312 1 75.38 146 GLY A N 1
ATOM 1180 C CA . GLY A 1 146 ? -16.359 -0.213 9.117 1 75.38 146 GLY A CA 1
ATOM 1181 C C . GLY A 1 146 ? -15.297 0.861 9.172 1 75.38 146 GLY A C 1
ATOM 1182 O O . GLY A 1 146 ? -14.688 1.086 10.227 1 75.38 146 GLY A O 1
ATOM 1183 N N . PRO A 1 147 ? -15.141 1.551 8.242 1 70.31 147 PRO A N 1
ATOM 1184 C CA . PRO A 1 147 ? -14.023 2.498 8.148 1 70.31 147 PRO A CA 1
ATOM 1185 C C . PRO A 1 147 ? -14.172 3.684 9.094 1 70.31 147 PRO A C 1
ATOM 1187 O O . PRO A 1 147 ? -13.18 4.297 9.484 1 70.31 147 PRO A O 1
ATOM 1190 N N . LEU A 1 148 ? -15.328 3.979 9.57 1 69.38 148 LEU A N 1
ATOM 1191 C CA . LEU A 1 148 ? -15.547 5.164 10.398 1 69.38 148 LEU A CA 1
ATOM 1192 C C . LEU A 1 148 ? -15.945 4.773 11.812 1 69.38 148 LEU A C 1
ATOM 1194 O O . LEU A 1 148 ? -16.281 5.637 12.633 1 69.38 148 LEU A O 1
ATOM 1198 N N . GLY A 1 149 ? -15.891 3.461 11.992 1 70.62 149 GLY A N 1
ATOM 1199 C CA . GLY A 1 149 ? -16.344 3.006 13.297 1 70.62 149 GLY A CA 1
ATOM 1200 C C . GLY A 1 149 ? -15.305 3.209 14.391 1 70.62 149 GLY A C 1
ATOM 1201 O O . GLY A 1 149 ? -14.117 3.387 14.102 1 70.62 149 GLY A O 1
ATOM 1202 N N . LYS A 1 150 ? -15.844 3.422 15.656 1 69.94 150 LYS A N 1
ATOM 1203 C CA . LYS A 1 150 ? -14.961 3.486 16.812 1 69.94 150 LYS A CA 1
ATOM 1204 C C . LYS A 1 150 ? -14.516 2.092 17.25 1 69.94 150 LYS A C 1
ATOM 1206 O O . LYS A 1 150 ? -15.336 1.174 17.344 1 69.94 150 LYS A O 1
ATOM 1211 N N . SER A 1 151 ? -13.203 1.771 16.938 1 71.25 151 SER A N 1
ATOM 1212 C CA . SER A 1 151 ? -12.82 0.404 17.266 1 71.25 151 SER A CA 1
ATOM 1213 C C . SER A 1 151 ? -11.859 0.374 18.453 1 71.25 151 SER A C 1
ATOM 1215 O O . SER A 1 151 ? -11.062 1.292 18.641 1 71.25 151 SER A O 1
ATOM 1217 N N . ASP A 1 152 ? -12.125 -0.546 19.297 1 80.25 152 ASP A N 1
ATOM 1218 C CA . ASP A 1 152 ? -11.266 -0.793 20.453 1 80.25 152 ASP A CA 1
ATOM 1219 C C . ASP A 1 152 ? -10.188 -1.823 20.125 1 80.25 152 ASP A C 1
ATOM 1221 O O . ASP A 1 152 ? -9.57 -2.391 21.031 1 80.25 152 ASP A O 1
ATOM 1225 N N . THR A 1 153 ? -9.953 -1.975 18.906 1 87 153 THR A N 1
ATOM 1226 C CA . THR A 1 153 ? -8.953 -2.965 18.531 1 87 153 THR A CA 1
ATOM 1227 C C . THR A 1 153 ? -7.547 -2.463 18.859 1 87 153 THR A C 1
ATOM 1229 O O . THR A 1 153 ? -7.25 -1.28 18.688 1 87 153 THR A O 1
ATOM 1232 N N . VAL A 1 154 ? -6.758 -3.318 19.438 1 90.38 154 VAL A N 1
ATOM 1233 C CA . VAL A 1 154 ? -5.406 -2.945 19.844 1 90.38 154 VAL A CA 1
ATOM 1234 C C . VAL A 1 154 ? -4.387 -3.82 19.125 1 90.38 154 VAL A C 1
ATOM 1236 O O . VAL A 1 154 ? -4.73 -4.895 18.625 1 90.38 154 VAL A O 1
ATOM 1239 N N . ASN A 1 155 ? -3.201 -3.307 18.906 1 94.69 155 ASN A N 1
ATOM 1240 C CA . ASN A 1 155 ? -2.09 -4.094 18.391 1 94.69 155 ASN A CA 1
ATOM 1241 C C . ASN A 1 155 ? -1.674 -5.191 19.359 1 94.69 155 ASN A C 1
ATOM 1243 O O . ASN A 1 155 ? -1.144 -4.898 20.438 1 94.69 155 ASN A O 1
ATOM 1247 N N . ARG A 1 156 ? -1.827 -6.469 19.031 1 93.25 156 ARG A N 1
ATOM 1248 C CA . ARG A 1 156 ? -1.64 -7.613 19.922 1 93.25 156 ARG A CA 1
ATOM 1249 C C . ARG A 1 156 ? -0.16 -7.855 20.203 1 93.25 156 ARG A C 1
ATOM 1251 O O . ARG A 1 156 ? 0.192 -8.57 21.141 1 93.25 156 ARG A O 1
ATOM 1258 N N . GLU A 1 157 ? 0.709 -7.238 19.406 1 96.62 157 GLU A N 1
ATOM 1259 C CA . GLU A 1 157 ? 2.143 -7.469 19.562 1 96.62 157 GLU A CA 1
ATOM 1260 C C . GLU A 1 157 ? 2.738 -6.551 20.625 1 96.62 157 GLU A C 1
ATOM 1262 O O . GLU A 1 157 ? 3.881 -6.742 21.047 1 96.62 157 GLU A O 1
ATOM 1267 N N . LEU A 1 158 ? 2.004 -5.551 21.172 1 97.69 158 LEU A N 1
ATOM 1268 C CA . LEU A 1 158 ? 2.531 -4.504 22.047 1 97.69 158 LEU A CA 1
ATOM 1269 C C . LEU A 1 158 ? 3.041 -5.094 23.344 1 97.69 158 LEU A C 1
ATOM 1271 O O . LEU A 1 158 ? 4.082 -4.68 23.859 1 97.69 158 LEU A O 1
ATOM 1275 N N . VAL A 1 159 ? 2.344 -6.113 23.891 1 97.19 159 VAL A N 1
ATOM 1276 C CA . VAL A 1 159 ? 2.689 -6.68 25.188 1 97.19 159 VAL A CA 1
ATOM 1277 C C . VAL A 1 159 ? 4.043 -7.383 25.109 1 97.19 159 VAL A C 1
ATOM 1279 O O . VAL A 1 159 ? 4.926 -7.145 25.922 1 97.19 159 VAL A O 1
ATOM 1282 N N . SER A 1 160 ? 4.168 -8.219 24.125 1 97.19 160 SER A N 1
ATOM 1283 C CA . SER A 1 160 ? 5.414 -8.953 23.938 1 97.19 160 SER A CA 1
ATOM 1284 C C . SER A 1 160 ? 6.57 -8.008 23.625 1 97.19 160 SER A C 1
ATOM 1286 O O . SER A 1 160 ? 7.684 -8.195 24.109 1 97.19 160 SER A O 1
ATOM 1288 N N . LEU A 1 161 ? 6.32 -6.98 22.828 1 98.25 161 LEU A N 1
ATOM 1289 C CA . LEU A 1 161 ? 7.344 -6.008 22.453 1 98.25 161 LEU A CA 1
ATOM 1290 C C . LEU A 1 161 ? 7.785 -5.199 23.672 1 98.25 161 LEU A C 1
ATOM 1292 O O . LEU A 1 161 ? 8.977 -4.934 23.844 1 98.25 161 LEU A O 1
ATOM 1296 N N . GLU A 1 162 ? 6.844 -4.809 24.5 1 98.12 162 GLU A N 1
ATOM 1297 C CA . GLU A 1 162 ? 7.168 -4.047 25.703 1 98.12 162 GLU A CA 1
ATOM 1298 C C . GLU A 1 162 ? 8.078 -4.84 26.641 1 98.12 162 GLU A C 1
ATOM 1300 O O . GLU A 1 162 ? 9.062 -4.305 27.156 1 98.12 162 GLU A O 1
ATOM 1305 N N . ARG A 1 163 ? 7.711 -6.105 26.781 1 97.94 163 ARG A N 1
ATOM 1306 C CA . ARG A 1 163 ? 8.492 -6.973 27.656 1 97.94 163 ARG A CA 1
ATOM 1307 C C . ARG A 1 163 ? 9.922 -7.113 27.156 1 97.94 163 ARG A C 1
ATOM 1309 O O . ARG A 1 163 ? 10.875 -6.977 27.938 1 97.94 163 ARG A O 1
ATOM 1316 N N . GLU A 1 164 ? 10.086 -7.336 25.922 1 97.62 164 GLU A N 1
ATOM 1317 C CA . GLU A 1 164 ? 11.414 -7.535 25.344 1 97.62 164 GLU A CA 1
ATOM 1318 C C . GLU A 1 164 ? 12.234 -6.25 25.391 1 97.62 164 GLU A C 1
ATOM 1320 O O . GLU A 1 164 ? 13.398 -6.262 25.797 1 97.62 164 GLU A O 1
ATOM 1325 N N . LEU A 1 165 ? 11.656 -5.148 24.984 1 98.19 165 LEU A N 1
ATOM 1326 C CA . LEU A 1 165 ? 12.367 -3.877 24.938 1 98.19 165 LEU A CA 1
ATOM 1327 C C . LEU A 1 165 ? 12.703 -3.371 26.328 1 98.19 165 LEU A C 1
ATOM 1329 O O . LEU A 1 165 ? 13.758 -2.775 26.547 1 98.19 165 LEU A O 1
ATOM 1333 N N . SER A 1 166 ? 11.789 -3.633 27.25 1 98 166 SER A N 1
ATOM 1334 C CA . SER A 1 166 ? 12.055 -3.256 28.625 1 98 166 SER A CA 1
ATOM 1335 C C . SER A 1 166 ? 13.25 -4.012 29.188 1 98 166 SER A C 1
ATOM 1337 O O . SER A 1 166 ? 14.094 -3.426 29.875 1 98 166 SER A O 1
ATOM 1339 N N . THR A 1 167 ? 13.297 -5.277 28.859 1 97.75 167 THR A N 1
ATOM 1340 C CA . THR A 1 167 ? 14.406 -6.105 29.312 1 97.75 167 THR A CA 1
ATOM 1341 C C . THR A 1 167 ? 15.719 -5.629 28.703 1 97.75 167 THR A C 1
ATOM 1343 O O . THR A 1 167 ? 16.734 -5.547 29.391 1 97.75 167 THR A O 1
ATOM 1346 N N . LEU A 1 168 ? 15.727 -5.277 27.469 1 96.94 168 LEU A N 1
ATOM 1347 C CA . LEU A 1 168 ? 16.922 -4.777 26.781 1 96.94 168 LEU A CA 1
ATOM 1348 C C . LEU A 1 168 ? 17.375 -3.451 27.391 1 96.94 168 LEU A C 1
ATOM 1350 O O . LEU A 1 168 ? 18.562 -3.207 27.531 1 96.94 168 LEU A O 1
ATOM 1354 N N . CYS A 1 169 ? 16.438 -2.625 27.688 1 96.19 169 CYS A N 1
ATOM 1355 C CA . CYS A 1 169 ? 16.719 -1.322 28.266 1 96.19 169 CYS A CA 1
ATOM 1356 C C . CYS A 1 169 ? 17.359 -1.475 29.641 1 96.19 169 CYS A C 1
ATOM 1358 O O . CYS A 1 169 ? 18.344 -0.807 29.969 1 96.19 169 CYS A O 1
ATOM 1360 N N . LYS A 1 170 ? 16.812 -2.361 30.422 1 96.19 170 LYS A N 1
ATOM 1361 C CA . LYS A 1 170 ? 17.328 -2.607 31.766 1 96.19 170 LYS A CA 1
ATOM 1362 C C . LYS A 1 170 ? 18.75 -3.15 31.734 1 96.19 170 LYS A C 1
ATOM 1364 O O . LYS A 1 170 ? 19.562 -2.828 32.594 1 96.19 170 LYS A O 1
ATOM 1369 N N . ASN A 1 171 ? 18.984 -3.943 30.719 1 95.75 171 ASN A N 1
ATOM 1370 C CA . ASN A 1 171 ? 20.297 -4.562 30.578 1 95.75 171 ASN A CA 1
ATOM 1371 C C . ASN A 1 171 ? 21.266 -3.678 29.797 1 95.75 171 ASN A C 1
ATOM 1373 O O . ASN A 1 171 ? 22.375 -4.098 29.453 1 95.75 171 ASN A O 1
ATOM 1377 N N . ASN A 1 172 ? 20.891 -2.492 29.391 1 92.38 172 ASN A N 1
ATOM 1378 C CA . ASN A 1 172 ? 21.672 -1.53 28.641 1 92.38 172 ASN A CA 1
ATOM 1379 C C . ASN A 1 172 ? 22.125 -2.105 27.297 1 92.38 172 ASN A C 1
ATOM 1381 O O . ASN A 1 172 ? 23.281 -1.916 26.891 1 92.38 172 ASN A O 1
ATOM 1385 N N . MET A 1 173 ? 21.312 -2.879 26.719 1 93.06 173 MET A N 1
ATOM 1386 C CA . MET A 1 173 ? 21.594 -3.504 25.438 1 93.06 173 MET A CA 1
ATOM 1387 C C . MET A 1 173 ? 20.734 -2.904 24.328 1 93.06 173 MET A C 1
ATOM 1389 O O . MET A 1 173 ? 20.609 -3.48 23.25 1 93.06 173 MET A O 1
ATOM 1393 N N . ILE A 1 174 ? 20.188 -1.762 24.609 1 94.19 174 ILE A N 1
ATOM 1394 C CA . ILE A 1 174 ? 19.266 -1.154 23.656 1 94.19 174 ILE A CA 1
ATOM 1395 C C . ILE A 1 174 ? 19.922 0.061 23.016 1 94.19 174 ILE A C 1
ATOM 1397 O O . ILE A 1 174 ? 20.641 0.816 23.672 1 94.19 174 ILE A O 1
ATOM 1401 N N . ASP A 1 175 ? 19.828 0.167 21.75 1 94.25 175 ASP A N 1
ATOM 1402 C CA . ASP A 1 175 ? 20.344 1.323 21.031 1 94.25 175 ASP A CA 1
ATOM 1403 C C . ASP A 1 175 ? 19.281 2.408 20.891 1 94.25 175 ASP A C 1
ATOM 1405 O O . ASP A 1 175 ? 18.141 2.229 21.328 1 94.25 175 ASP A O 1
ATOM 1409 N N . PRO A 1 176 ? 19.641 3.607 20.375 1 96.38 176 PRO A N 1
ATOM 1410 C CA . PRO A 1 176 ? 18.672 4.711 20.297 1 96.38 176 PRO A CA 1
ATOM 1411 C C . PRO A 1 176 ? 17.453 4.359 19.453 1 96.38 176 PRO A C 1
ATOM 1413 O O . PRO A 1 176 ? 16.344 4.848 19.734 1 96.38 176 PRO A O 1
ATOM 1416 N N . PHE A 1 177 ? 17.594 3.549 18.453 1 97.88 177 PHE A N 1
ATOM 1417 C CA . PHE A 1 177 ? 16.453 3.137 17.641 1 97.88 177 PHE A CA 1
ATOM 1418 C C . PHE A 1 177 ? 15.516 2.236 18.438 1 97.88 177 PHE A C 1
ATOM 1420 O O . PHE A 1 177 ? 14.289 2.338 18.297 1 97.88 177 PHE A O 1
ATOM 1427 N N . GLY A 1 178 ? 16.156 1.332 19.203 1 97.88 178 GLY A N 1
ATOM 1428 C CA . GLY A 1 178 ? 15.359 0.529 20.109 1 97.88 178 GLY A CA 1
ATOM 1429 C C . GLY A 1 178 ? 14.602 1.36 21.125 1 97.88 178 GLY A C 1
ATOM 1430 O O . GLY A 1 178 ? 13.453 1.062 21.438 1 97.88 178 GLY A O 1
ATOM 1431 N N . LEU A 1 179 ? 15.25 2.359 21.641 1 98.44 179 LEU A N 1
ATOM 1432 C CA . LEU A 1 179 ? 14.609 3.271 22.578 1 98.44 179 LEU A CA 1
ATOM 1433 C C . LEU A 1 179 ? 13.422 3.971 21.938 1 98.44 179 LEU A C 1
ATOM 1435 O O . LEU A 1 179 ? 12.375 4.133 22.578 1 98.44 179 LEU A O 1
ATOM 1439 N N . TYR A 1 180 ? 13.594 4.387 20.688 1 98.38 180 TYR A N 1
ATOM 1440 C CA . TYR A 1 180 ? 12.492 4.988 19.938 1 98.38 180 TYR A CA 1
ATOM 1441 C C . TYR A 1 180 ? 11.289 4.055 19.891 1 98.38 180 TYR A C 1
ATOM 1443 O O . TYR A 1 180 ? 10.164 4.461 20.203 1 98.38 180 TYR A O 1
ATOM 1451 N N . LEU A 1 181 ? 11.57 2.85 19.516 1 98.69 181 LEU A N 1
ATOM 1452 C CA . LEU A 1 181 ? 10.492 1.876 19.406 1 98.69 181 LEU A CA 1
ATOM 1453 C C . LEU A 1 181 ? 9.859 1.61 20.766 1 98.69 181 LEU A C 1
ATOM 1455 O O . LEU A 1 181 ? 8.633 1.479 20.875 1 98.69 181 LEU A O 1
ATOM 1459 N N . TYR A 1 182 ? 10.711 1.468 21.797 1 98.69 182 TYR A N 1
ATOM 1460 C CA . TYR A 1 182 ? 10.211 1.267 23.141 1 98.69 182 TYR A CA 1
ATOM 1461 C C . TYR A 1 182 ? 9.305 2.416 23.562 1 98.69 182 TYR A C 1
ATOM 1463 O O . TYR A 1 182 ? 8.227 2.191 24.125 1 98.69 182 TYR A O 1
ATOM 1471 N N . GLY A 1 183 ? 9.703 3.666 23.328 1 98.56 183 GLY A N 1
ATOM 1472 C CA . GLY A 1 183 ? 8.875 4.824 23.609 1 98.56 183 GLY A CA 1
ATOM 1473 C C . GLY A 1 183 ? 7.535 4.781 22.891 1 98.56 183 GLY A C 1
ATOM 1474 O O . GLY A 1 183 ? 6.508 5.148 23.469 1 98.56 183 GLY A O 1
ATOM 1475 N N . LEU A 1 184 ? 7.57 4.387 21.609 1 98 184 LEU A N 1
ATOM 1476 C CA . LEU A 1 184 ? 6.359 4.27 20.812 1 98 184 LEU A CA 1
ATOM 1477 C C . LEU A 1 184 ? 5.395 3.258 21.422 1 98 184 LEU A C 1
ATOM 1479 O O . LEU A 1 184 ? 4.191 3.508 21.5 1 98 184 LEU A O 1
ATOM 1483 N N . VAL A 1 185 ? 5.914 2.119 21.859 1 98.38 185 VAL A N 1
ATOM 1484 C CA . VAL A 1 185 ? 5.117 1.057 22.469 1 98.38 185 VAL A CA 1
ATOM 1485 C C . VAL A 1 185 ? 4.516 1.546 23.781 1 98.38 185 VAL A C 1
ATOM 1487 O O . VAL A 1 185 ? 3.334 1.319 24.047 1 98.38 185 VAL A O 1
ATOM 1490 N N . LEU A 1 186 ? 5.293 2.232 24.609 1 98.38 186 LEU A N 1
ATOM 1491 C CA . LEU A 1 186 ? 4.828 2.758 25.891 1 98.38 186 LEU A CA 1
ATOM 1492 C C . LEU A 1 186 ? 3.715 3.779 25.688 1 98.38 186 LEU A C 1
ATOM 1494 O O . LEU A 1 186 ? 2.73 3.787 26.438 1 98.38 186 LEU A O 1
ATOM 1498 N N . LYS A 1 187 ? 3.896 4.625 24.719 1 97.19 187 LYS A N 1
ATOM 1499 C CA . LYS A 1 187 ? 2.883 5.625 24.391 1 97.19 187 LYS A CA 1
ATOM 1500 C C . LYS A 1 187 ? 1.554 4.969 24.031 1 97.19 187 LYS A C 1
ATOM 1502 O O . LYS A 1 187 ? 0.498 5.387 24.516 1 97.19 187 LYS A O 1
ATOM 1507 N N . GLU A 1 188 ? 1.603 3.957 23.172 1 95.44 188 GLU A N 1
ATOM 1508 C CA . GLU A 1 188 ? 0.395 3.262 22.734 1 95.44 188 GLU A CA 1
ATOM 1509 C C . GLU A 1 188 ? -0.271 2.531 23.906 1 95.44 188 GLU A C 1
ATOM 1511 O O . GLU A 1 188 ? -1.493 2.369 23.922 1 95.44 188 GLU A O 1
ATOM 1516 N N . LYS A 1 189 ? 0.547 2.146 24.859 1 95.81 189 LYS A N 1
ATOM 1517 C CA . LYS A 1 189 ? 0.023 1.435 26.016 1 95.81 189 LYS A CA 1
ATOM 1518 C C . LYS A 1 189 ? -0.496 2.408 27.078 1 95.81 189 LYS A C 1
ATOM 1520 O O . LYS A 1 189 ? -1.104 1.995 28.062 1 95.81 189 LYS A O 1
ATOM 1525 N N . GLY A 1 190 ? -0.22 3.666 26.953 1 94.81 190 GLY A N 1
ATOM 1526 C CA . GLY A 1 190 ? -0.788 4.688 27.812 1 94.81 190 GLY A CA 1
ATOM 1527 C C . GLY A 1 190 ? 0.158 5.129 28.922 1 94.81 190 GLY A C 1
ATOM 1528 O O . GLY A 1 190 ? -0.226 5.895 29.797 1 94.81 190 GLY A O 1
ATOM 1529 N N . ASN A 1 191 ? 1.375 4.594 28.891 1 96.94 191 ASN A N 1
ATOM 1530 C CA . ASN A 1 191 ? 2.381 5.043 29.859 1 96.94 191 ASN A CA 1
ATOM 1531 C C . ASN A 1 191 ? 3.137 6.262 29.344 1 96.94 191 ASN A C 1
ATOM 1533 O O . ASN A 1 191 ? 4.312 6.164 28.984 1 96.94 191 ASN A O 1
ATOM 1537 N N . GLU A 1 192 ? 2.65 7.406 29.453 1 97.12 192 GLU A N 1
ATOM 1538 C CA . GLU A 1 192 ? 3.146 8.617 28.812 1 97.12 192 GLU A CA 1
ATOM 1539 C C . GLU A 1 192 ? 4.406 9.133 29.5 1 97.12 192 GLU A C 1
ATOM 1541 O O . GLU A 1 192 ? 5.324 9.625 28.844 1 97.12 192 GLU A O 1
ATOM 1546 N N . ASN A 1 193 ? 4.449 9 30.797 1 96.69 193 ASN A N 1
ATOM 1547 C CA . ASN A 1 193 ? 5.594 9.516 31.547 1 96.69 193 ASN A CA 1
ATOM 1548 C C . ASN A 1 193 ? 6.879 8.773 31.172 1 96.69 193 ASN A C 1
ATOM 1550 O O . ASN A 1 193 ? 7.883 9.398 30.828 1 96.69 193 ASN A O 1
ATOM 1554 N N . LEU A 1 194 ? 6.75 7.48 31.297 1 97.69 194 LEU A N 1
ATOM 1555 C CA . LEU A 1 194 ? 7.922 6.684 30.938 1 97.69 194 LEU A CA 1
ATOM 1556 C C . LEU A 1 194 ? 8.258 6.832 29.453 1 97.69 194 LEU A C 1
ATOM 1558 O O . LEU A 1 194 ? 9.43 6.805 29.078 1 97.69 194 LEU A O 1
ATOM 1562 N N . ALA A 1 195 ? 7.266 6.922 28.578 1 98.44 195 ALA A N 1
ATOM 1563 C CA . ALA A 1 195 ? 7.477 7.113 27.141 1 98.44 195 ALA A CA 1
ATOM 1564 C C . ALA A 1 195 ? 8.281 8.383 26.875 1 98.44 195 ALA A C 1
ATOM 1566 O O . ALA A 1 195 ? 9.219 8.367 26.078 1 98.44 195 ALA A O 1
ATOM 1567 N N . ARG A 1 196 ? 7.926 9.484 27.562 1 98.25 196 ARG A N 1
ATOM 1568 C CA . ARG A 1 196 ? 8.641 10.742 27.406 1 98.25 196 ARG A CA 1
ATOM 1569 C C . ARG A 1 196 ? 10.102 10.602 27.812 1 98.25 196 ARG A C 1
ATOM 1571 O O . ARG A 1 196 ? 11 11.07 27.125 1 98.25 196 ARG A O 1
ATOM 1578 N N . LYS A 1 197 ? 10.312 9.906 28.875 1 97.88 197 LYS A N 1
ATOM 1579 C CA . LYS A 1 197 ? 11.672 9.734 29.375 1 97.88 197 LYS A CA 1
ATOM 1580 C C . LYS A 1 197 ? 12.523 8.938 28.406 1 97.88 197 LYS A C 1
ATOM 1582 O O . LYS A 1 197 ? 13.664 9.312 28.109 1 97.88 197 LYS A O 1
ATOM 1587 N N . VAL A 1 198 ? 11.953 7.848 27.906 1 98.25 198 VAL A N 1
ATOM 1588 C CA . VAL A 1 198 ? 12.672 6.949 27.016 1 98.25 198 VAL A CA 1
ATOM 1589 C C . VAL A 1 198 ? 12.922 7.648 25.688 1 98.25 198 VAL A C 1
ATOM 1591 O O . VAL A 1 198 ? 14 7.512 25.094 1 98.25 198 VAL A O 1
ATOM 1594 N N . LEU A 1 199 ? 11.977 8.375 25.172 1 98.69 199 LEU A N 1
ATOM 1595 C CA . LEU A 1 199 ? 12.109 9.086 23.891 1 98.69 199 LEU A CA 1
ATOM 1596 C C . LEU A 1 199 ? 13.148 10.203 24 1 98.69 199 LEU A C 1
ATOM 1598 O O . LEU A 1 199 ? 13.883 10.469 23.047 1 98.69 199 LEU A O 1
ATOM 1602 N N . VAL A 1 200 ? 13.203 10.844 25.188 1 98.56 200 VAL A N 1
ATOM 1603 C CA . VAL A 1 200 ? 14.211 11.875 25.422 1 98.56 200 VAL A CA 1
ATOM 1604 C C . VAL A 1 200 ? 15.609 11.25 25.344 1 98.56 200 VAL A C 1
ATOM 1606 O O . VAL A 1 200 ? 16.516 11.82 24.75 1 98.56 200 VAL A O 1
ATOM 1609 N N . GLU A 1 201 ? 15.734 10.109 25.906 1 97.75 201 GLU A N 1
ATOM 1610 C CA . GLU A 1 201 ? 17.016 9.398 25.844 1 97.75 201 GLU A CA 1
ATOM 1611 C C . GLU A 1 201 ? 17.359 9.023 24.406 1 97.75 201 GLU A C 1
ATOM 1613 O O . GLU A 1 201 ? 18.516 9.109 24 1 97.75 201 GLU A O 1
ATOM 1618 N N . SER A 1 202 ? 16.375 8.594 23.641 1 98.06 202 SER A N 1
ATOM 1619 C CA . SER A 1 202 ? 16.562 8.211 22.25 1 98.06 202 SER A CA 1
ATOM 1620 C C . SER A 1 202 ? 17.062 9.383 21.422 1 98.06 202 SER A C 1
ATOM 1622 O O . SER A 1 202 ? 18.078 9.258 20.703 1 98.06 202 SER A O 1
ATOM 1624 N N . VAL A 1 203 ? 16.406 10.594 21.516 1 97.94 203 VAL A N 1
ATOM 1625 C CA . VAL A 1 203 ? 16.734 11.734 20.672 1 97.94 203 VAL A CA 1
ATOM 1626 C C . VAL A 1 203 ? 18.047 12.359 21.125 1 97.94 203 VAL A C 1
ATOM 1628 O O . VAL A 1 203 ? 18.781 12.961 20.328 1 97.94 203 VAL A O 1
ATOM 1631 N N . ASN A 1 204 ? 18.422 12.219 22.391 1 96.81 204 ASN A N 1
ATOM 1632 C CA . ASN A 1 204 ? 19.703 12.727 22.875 1 96.81 204 ASN A CA 1
ATOM 1633 C C . ASN A 1 204 ? 20.859 11.883 22.359 1 96.81 204 ASN A C 1
ATOM 1635 O O . ASN A 1 204 ? 21.953 12.406 22.125 1 96.81 204 ASN A O 1
ATOM 1639 N N . SER A 1 205 ? 20.609 10.602 22.219 1 94.56 205 SER A N 1
ATOM 1640 C CA . SER A 1 205 ? 21.641 9.688 21.766 1 94.56 205 SER A CA 1
ATOM 1641 C C . SER A 1 205 ? 21.75 9.695 20.234 1 94.56 205 SER A C 1
ATOM 1643 O O . SER A 1 205 ? 22.844 9.555 19.688 1 94.56 205 SER A O 1
ATOM 1645 N N . TYR A 1 206 ? 20.641 9.82 19.562 1 96.19 206 TYR A N 1
ATOM 1646 C CA . TYR A 1 206 ? 20.562 9.906 18.109 1 96.19 206 TYR A CA 1
ATOM 1647 C C . TYR A 1 206 ? 19.547 10.953 17.672 1 96.19 206 TYR A C 1
ATOM 1649 O O . TYR A 1 206 ? 18.391 10.617 17.375 1 96.19 206 TYR A O 1
ATOM 1657 N N . PRO A 1 207 ? 19.984 12.148 17.516 1 96.44 207 PRO A N 1
ATOM 1658 C CA . PRO A 1 207 ? 19.062 13.266 17.312 1 96.44 207 PRO A CA 1
ATOM 1659 C C . PRO A 1 207 ? 18.516 13.328 15.898 1 96.44 207 PRO A C 1
ATOM 1661 O O . PRO A 1 207 ? 17.531 14.039 15.641 1 96.44 207 PRO A O 1
ATOM 1664 N N . TRP A 1 208 ? 18.984 12.617 14.906 1 96.38 208 TRP A N 1
ATOM 1665 C CA . TRP A 1 208 ? 18.625 12.812 13.508 1 96.38 208 TRP A CA 1
ATOM 1666 C C . TRP A 1 208 ? 17.344 12.062 13.156 1 96.38 208 TRP A C 1
ATOM 1668 O O . TRP A 1 208 ? 16.844 12.164 12.039 1 96.38 208 TRP A O 1
ATOM 1678 N N . ASN A 1 209 ? 16.75 11.258 14.094 1 97.69 209 ASN A N 1
ATOM 1679 C CA . ASN A 1 209 ? 15.5 10.531 13.859 1 97.69 209 ASN A CA 1
ATOM 1680 C C . ASN A 1 209 ? 14.281 11.406 14.133 1 97.69 209 ASN A C 1
ATOM 1682 O O . ASN A 1 209 ? 13.758 11.422 15.25 1 97.69 209 ASN A O 1
ATOM 1686 N N . TRP A 1 210 ? 13.734 12.031 13.109 1 98.25 210 TRP A N 1
ATOM 1687 C CA . TRP A 1 210 ? 12.609 12.938 13.258 1 98.25 210 TRP A CA 1
ATOM 1688 C C . TRP A 1 210 ? 11.367 12.195 13.734 1 98.25 210 TRP A C 1
ATOM 1690 O O . TRP A 1 210 ? 10.508 12.781 14.398 1 98.25 210 TRP A O 1
ATOM 1700 N N . SER A 1 211 ? 11.25 10.93 13.43 1 98.25 211 SER A N 1
ATOM 1701 C CA . SER A 1 211 ? 10.109 10.156 13.898 1 98.25 211 SER A CA 1
ATOM 1702 C C . SER A 1 211 ? 10.062 10.109 15.422 1 98.25 211 SER A C 1
ATOM 1704 O O . SER A 1 211 ? 8.984 10.148 16.016 1 98.25 211 SER A O 1
ATOM 1706 N N . ALA A 1 212 ? 11.195 10 16.031 1 98.44 212 ALA A N 1
ATOM 1707 C CA . ALA A 1 212 ? 11.266 10 17.484 1 98.44 212 ALA A CA 1
ATOM 1708 C C . ALA A 1 212 ? 10.852 11.352 18.047 1 98.44 212 ALA A C 1
ATOM 1710 O O . ALA A 1 212 ? 10.109 11.414 19.031 1 98.44 212 ALA A O 1
ATOM 1711 N N . TRP A 1 213 ? 11.312 12.414 17.406 1 98.44 213 TRP A N 1
ATOM 1712 C CA . TRP A 1 213 ? 10.93 13.758 17.812 1 98.44 213 TRP A CA 1
ATOM 1713 C C . TRP A 1 213 ? 9.422 13.961 17.688 1 98.44 213 TRP A C 1
ATOM 1715 O O . TRP A 1 213 ? 8.797 14.57 18.547 1 98.44 213 TRP A O 1
ATOM 1725 N N . SER A 1 214 ? 8.891 13.469 16.578 1 97.38 214 SER A N 1
ATOM 1726 C CA . SER A 1 214 ? 7.457 13.609 16.312 1 97.38 214 SER A CA 1
ATOM 1727 C C . SER A 1 214 ? 6.633 12.906 17.391 1 97.38 214 SER A C 1
ATOM 1729 O O . SER A 1 214 ? 5.586 13.414 17.812 1 97.38 214 SER A O 1
ATOM 1731 N N . GLU A 1 215 ? 7.094 11.727 17.812 1 97.62 215 GLU A N 1
ATOM 1732 C CA . GLU A 1 215 ? 6.398 11.016 18.891 1 97.62 215 GLU A CA 1
ATOM 1733 C C . GLU A 1 215 ? 6.504 11.773 20.203 1 97.62 215 GLU A C 1
ATOM 1735 O O . GLU A 1 215 ? 5.547 11.812 20.984 1 97.62 215 GLU A O 1
ATOM 1740 N N . LEU A 1 216 ? 7.672 12.273 20.438 1 98.12 216 LEU A N 1
ATOM 1741 C CA . LEU A 1 216 ? 7.867 13.07 21.656 1 98.12 216 LEU A CA 1
ATOM 1742 C C . LEU A 1 216 ? 6.957 14.297 21.641 1 98.12 216 LEU A C 1
ATOM 1744 O O . LEU A 1 216 ? 6.402 14.664 22.688 1 98.12 216 LEU A O 1
ATOM 1748 N N . GLN A 1 217 ? 6.805 14.938 20.5 1 96.56 217 GLN A N 1
ATOM 1749 C CA . GLN A 1 217 ? 5.938 16.109 20.328 1 96.56 217 GLN A CA 1
ATOM 1750 C C . GLN A 1 217 ? 4.496 15.773 20.703 1 96.56 217 GLN A C 1
ATOM 1752 O O . GLN A 1 217 ? 3.82 16.578 21.359 1 96.56 217 GLN A O 1
ATOM 1757 N N . SER A 1 218 ? 4.078 14.594 20.297 1 93.75 218 SER A N 1
ATOM 1758 C CA . SER A 1 218 ? 2.695 14.188 20.547 1 93.75 218 SER A CA 1
ATOM 1759 C C . SER A 1 218 ? 2.436 14.008 22.047 1 93.75 218 SER A C 1
ATOM 1761 O O . SER A 1 218 ? 1.286 14.055 22.484 1 93.75 218 SER A O 1
ATOM 1763 N N . LEU A 1 219 ? 3.512 13.875 22.828 1 95.44 219 LEU A N 1
ATOM 1764 C CA . LEU A 1 219 ? 3.391 13.664 24.266 1 95.44 219 LEU A CA 1
ATOM 1765 C C . LEU A 1 219 ? 3.531 14.977 25.016 1 95.44 219 LEU A C 1
ATOM 1767 O O . LEU A 1 219 ? 3.291 15.023 26.234 1 95.44 219 LEU A O 1
ATOM 1771 N N . CYS A 1 220 ? 3.881 15.984 24.328 1 94.12 220 CYS A N 1
ATOM 1772 C CA . CYS A 1 220 ? 4.047 17.297 24.938 1 94.12 220 CYS A CA 1
ATOM 1773 C C . CYS A 1 220 ? 2.818 18.172 24.688 1 94.12 220 CYS A C 1
ATOM 1775 O O . CYS A 1 220 ? 2.863 19.109 23.891 1 94.12 220 CYS A O 1
ATOM 1777 N N . THR A 1 221 ? 1.824 18.047 25.516 1 89 221 THR A N 1
ATOM 1778 C CA . THR A 1 221 ? 0.542 18.703 25.297 1 89 221 THR A CA 1
ATOM 1779 C C . THR A 1 221 ? 0.481 20.047 26.031 1 89 221 THR A C 1
ATOM 1781 O O . THR A 1 221 ? -0.407 20.859 25.781 1 89 221 THR A O 1
ATOM 1784 N N . THR A 1 222 ? 1.412 20.312 26.969 1 91.44 222 THR A N 1
ATOM 1785 C CA . THR A 1 222 ? 1.445 21.578 27.703 1 91.44 222 THR A CA 1
ATOM 1786 C C . THR A 1 222 ? 2.855 22.156 27.719 1 91.44 222 THR A C 1
ATOM 1788 O O . THR A 1 222 ? 3.832 21.453 27.484 1 91.44 222 THR A O 1
ATOM 1791 N N . VAL A 1 223 ? 2.912 23.391 27.984 1 92.5 223 VAL A N 1
ATOM 1792 C CA . VAL A 1 223 ? 4.188 24.109 28.031 1 92.5 223 VAL A CA 1
ATOM 1793 C C . VAL A 1 223 ? 5.027 23.578 29.203 1 92.5 223 VAL A C 1
ATOM 1795 O O . VAL A 1 223 ? 6.254 23.5 29.094 1 92.5 223 VAL A O 1
ATOM 1798 N N . ASP A 1 224 ? 4.375 23.203 30.266 1 94.75 224 ASP A N 1
ATOM 1799 C CA . ASP A 1 224 ? 5.07 22.672 31.438 1 94.75 224 ASP A CA 1
ATOM 1800 C C . ASP A 1 224 ? 5.785 21.359 31.109 1 94.75 224 ASP A C 1
ATOM 1802 O O . ASP A 1 224 ? 6.926 21.156 31.516 1 94.75 224 ASP A O 1
ATOM 1806 N N . LEU A 1 225 ? 5.105 20.547 30.406 1 95.31 225 LEU A N 1
ATOM 1807 C CA . LEU A 1 225 ? 5.707 19.281 30 1 95.31 225 LEU A CA 1
ATOM 1808 C C . LEU A 1 225 ? 6.91 19.516 29.094 1 95.31 225 LEU A C 1
ATOM 1810 O O . LEU A 1 225 ? 7.922 18.812 29.203 1 95.31 225 LEU A O 1
ATOM 1814 N N . LEU A 1 226 ? 6.727 20.453 28.203 1 96.12 226 LEU A N 1
ATOM 1815 C CA . LEU A 1 226 ? 7.809 20.797 27.297 1 96.12 226 LEU A CA 1
ATOM 1816 C C . LEU A 1 226 ? 9.039 21.281 28.062 1 96.12 226 LEU A C 1
ATOM 1818 O O . LEU A 1 226 ? 10.156 20.844 27.766 1 96.12 226 LEU A O 1
ATOM 1822 N N . ASN A 1 227 ? 8.844 22.109 29.031 1 94.44 227 ASN A N 1
ATOM 1823 C CA . ASN A 1 227 ? 9.938 22.703 29.797 1 94.44 227 ASN A CA 1
ATOM 1824 C C . ASN A 1 227 ? 10.594 21.672 30.719 1 94.44 227 ASN A C 1
ATOM 1826 O O . ASN A 1 227 ? 11.727 21.875 31.156 1 94.44 227 ASN A O 1
ATOM 1830 N N . SER A 1 228 ? 9.93 20.625 30.984 1 95 228 SER A N 1
ATOM 1831 C CA . SER A 1 228 ? 10.453 19.609 31.891 1 95 228 SER A CA 1
ATOM 1832 C C . SER A 1 228 ? 11.398 18.656 31.172 1 95 228 SER A C 1
ATOM 1834 O O . SER A 1 228 ? 12.141 17.906 31.797 1 95 228 SER A O 1
ATOM 1836 N N . LEU A 1 229 ? 11.43 18.734 29.875 1 97.12 229 LEU A N 1
ATOM 1837 C CA . LEU A 1 229 ? 12.258 17.812 29.094 1 97.12 229 LEU A CA 1
ATOM 1838 C C . LEU A 1 229 ? 13.727 18.203 29.172 1 97.12 229 LEU A C 1
ATOM 1840 O O . LEU A 1 229 ? 14.062 19.391 29.109 1 97.12 229 LEU A O 1
ATOM 1844 N N . ASN A 1 230 ? 14.602 17.234 29.422 1 95.81 230 ASN A N 1
ATOM 1845 C CA . ASN A 1 230 ? 16.047 17.422 29.391 1 95.81 230 ASN A CA 1
ATOM 1846 C C . ASN A 1 230 ? 16.625 17.062 28.031 1 95.81 230 ASN A C 1
ATOM 1848 O O . ASN A 1 230 ? 17.109 15.938 27.844 1 95.81 230 ASN A O 1
ATOM 1852 N N . LEU A 1 231 ? 16.688 18.031 27.141 1 96.62 231 LEU A N 1
ATOM 1853 C CA . LEU A 1 231 ? 17.141 17.781 25.781 1 96.62 231 LEU A CA 1
ATOM 1854 C C . LEU A 1 231 ? 18.531 18.344 25.547 1 96.62 231 LEU A C 1
ATOM 1856 O O . LEU A 1 231 ? 18.875 19.422 26.047 1 96.62 231 LEU A O 1
ATOM 1860 N N . SER A 1 232 ? 19.344 17.578 24.828 1 93.62 232 SER A N 1
ATOM 1861 C CA . SER A 1 232 ? 20.656 18.047 24.422 1 93.62 232 SER A CA 1
ATOM 1862 C C . SER A 1 232 ? 20.547 19.219 23.453 1 93.62 232 SER A C 1
ATOM 1864 O O . SER A 1 232 ? 19.531 19.359 22.766 1 93.62 232 SER A O 1
ATOM 1866 N N . ASN A 1 233 ? 21.594 20.047 23.391 1 91.31 233 ASN A N 1
ATOM 1867 C CA . ASN A 1 233 ? 21.562 21.219 22.531 1 91.31 233 ASN A CA 1
ATOM 1868 C C . ASN A 1 233 ? 22.016 20.906 21.109 1 91.31 233 ASN A C 1
ATOM 1870 O O . ASN A 1 233 ? 23.047 21.422 20.656 1 91.31 233 ASN A O 1
ATOM 1874 N N . HIS A 1 234 ? 21.312 20.203 20.422 1 92.19 234 HIS A N 1
ATOM 1875 C CA . HIS A 1 234 ? 21.5 19.875 19.016 1 92.19 234 HIS A CA 1
ATOM 1876 C C . HIS A 1 234 ? 20.578 20.703 18.125 1 92.19 234 HIS A C 1
ATOM 1878 O O . HIS A 1 234 ? 19.547 21.188 18.578 1 92.19 234 HIS A O 1
ATOM 1884 N N . TRP A 1 235 ? 20.984 20.953 16.875 1 92.38 235 TRP A N 1
ATOM 1885 C CA . TRP A 1 235 ? 20.188 21.797 16.016 1 92.38 235 TRP A CA 1
ATOM 1886 C C . TRP A 1 235 ? 18.812 21.188 15.75 1 92.38 235 TRP A C 1
ATOM 1888 O O . TRP A 1 235 ? 17.844 21.906 15.477 1 92.38 235 TRP A O 1
ATOM 1898 N N . MET A 1 236 ? 18.641 19.906 15.883 1 95.56 236 MET A N 1
ATOM 1899 C CA . MET A 1 236 ? 17.359 19.219 15.734 1 95.56 236 MET A CA 1
ATOM 1900 C C . MET A 1 236 ? 16.375 19.672 16.797 1 95.56 236 MET A C 1
ATOM 1902 O O . MET A 1 236 ? 15.164 19.656 16.578 1 95.56 236 MET A O 1
ATOM 1906 N N . LYS A 1 237 ? 16.891 20.016 17.922 1 96.31 237 LYS A N 1
ATOM 1907 C CA . LYS A 1 237 ? 16.047 20.5 19.016 1 96.31 237 LYS A CA 1
ATOM 1908 C C . LYS A 1 237 ? 15.258 21.734 18.594 1 96.31 237 LYS A C 1
ATOM 1910 O O . LYS A 1 237 ? 14.109 21.922 19 1 96.31 237 LYS A O 1
ATOM 1915 N N . GLU A 1 238 ? 15.898 22.547 17.75 1 96.12 238 GLU A N 1
ATOM 1916 C CA . GLU A 1 238 ? 15.227 23.75 17.281 1 96.12 238 GLU A CA 1
ATOM 1917 C C . GLU A 1 238 ? 14.031 23.406 16.391 1 96.12 238 GLU A C 1
ATOM 1919 O O . GLU A 1 238 ? 12.992 24.062 16.453 1 96.12 238 GLU A O 1
ATOM 1924 N N . PHE A 1 239 ? 14.172 22.375 15.508 1 97.44 239 PHE A N 1
ATOM 1925 C CA . PHE A 1 239 ? 13.039 21.922 14.711 1 97.44 239 PHE A CA 1
ATOM 1926 C C . PHE A 1 239 ? 11.914 21.422 15.602 1 97.44 239 PHE A C 1
ATOM 1928 O O . PHE A 1 239 ? 10.742 21.688 15.344 1 97.44 239 PHE A O 1
ATOM 1935 N N . PHE A 1 240 ? 12.414 20.719 16.688 1 97.88 240 PHE A N 1
ATOM 1936 C CA . PHE A 1 240 ? 11.453 20.141 17.625 1 97.88 240 PHE A CA 1
ATOM 1937 C C . PHE A 1 240 ? 10.672 21.234 18.344 1 97.88 240 PHE A C 1
ATOM 1939 O O . PHE A 1 240 ? 9.438 21.203 18.375 1 97.88 240 PHE A O 1
ATOM 1946 N N . LEU A 1 241 ? 11.32 22.172 18.781 1 97.5 241 LEU A N 1
ATOM 1947 C CA . LEU A 1 241 ? 10.695 23.281 19.516 1 97.5 241 LEU A CA 1
ATOM 1948 C C . LEU A 1 241 ? 9.742 24.062 18.609 1 97.5 241 LEU A C 1
ATOM 1950 O O . LEU A 1 241 ? 8.633 24.406 19.031 1 97.5 241 LEU A O 1
ATOM 1954 N N . ALA A 1 242 ? 10.172 24.359 17.422 1 97.38 242 ALA A N 1
ATOM 1955 C CA . ALA A 1 242 ? 9.328 25.078 16.469 1 97.38 242 ALA A CA 1
ATOM 1956 C C . ALA A 1 242 ? 8.023 24.312 16.234 1 97.38 242 ALA A C 1
ATOM 1958 O O . ALA A 1 242 ? 6.945 24.906 16.203 1 97.38 242 ALA A O 1
ATOM 1959 N N . SER A 1 243 ? 8.109 23.047 16.094 1 96.88 243 SER A N 1
ATOM 1960 C CA . SER A 1 243 ? 6.949 22.203 15.805 1 96.88 243 SER A CA 1
ATOM 1961 C C . SER A 1 243 ? 6.016 22.109 17.016 1 96.88 243 SER A C 1
ATOM 1963 O O . SER A 1 243 ? 4.793 22.172 16.859 1 96.88 243 SER A O 1
ATOM 1965 N N . VAL A 1 244 ? 6.594 21.953 18.203 1 96.81 244 VAL A N 1
ATOM 1966 C CA . VAL A 1 244 ? 5.793 21.828 19.422 1 96.81 244 VAL A CA 1
ATOM 1967 C C . VAL A 1 244 ? 5.066 23.141 19.688 1 96.81 244 VAL A C 1
ATOM 1969 O O . VAL A 1 244 ? 3.906 23.141 20.109 1 96.81 244 VAL A O 1
ATOM 1972 N N . TYR A 1 245 ? 5.77 24.25 19.422 1 95.88 245 TYR A N 1
ATOM 1973 C CA . TYR A 1 245 ? 5.141 25.562 19.609 1 95.88 245 TYR A CA 1
ATOM 1974 C C . TYR A 1 245 ? 3.918 25.703 18.703 1 95.88 245 TYR A C 1
ATOM 1976 O O . TYR A 1 245 ? 2.906 26.281 19.109 1 95.88 245 TYR A O 1
ATOM 1984 N N . GLN A 1 246 ? 4.027 25.219 17.531 1 92.5 246 GLN A N 1
ATOM 1985 C CA . GLN A 1 246 ? 2.893 25.25 16.609 1 92.5 246 GLN A CA 1
ATOM 1986 C C . GLN A 1 246 ? 1.715 24.453 17.172 1 92.5 246 GLN A C 1
ATOM 1988 O O . GLN A 1 246 ? 0.563 24.891 17.062 1 92.5 246 GLN A O 1
ATOM 1993 N N . GLU A 1 247 ? 2.027 23.328 17.797 1 89.56 247 GLU A N 1
ATOM 1994 C CA . GLU A 1 247 ? 0.985 22.469 18.344 1 89.56 247 GLU A CA 1
ATOM 1995 C C . GLU A 1 247 ? 0.346 23.109 19.578 1 89.56 247 GLU A C 1
ATOM 1997 O O . GLU A 1 247 ? -0.844 22.906 19.828 1 89.56 247 GLU A O 1
ATOM 2002 N N . LEU A 1 248 ? 1.131 23.812 20.297 1 89.25 248 LEU A N 1
ATOM 2003 C CA . LEU A 1 248 ? 0.653 24.469 21.516 1 89.25 248 LEU A CA 1
ATOM 2004 C C . LEU A 1 248 ? 0.038 25.828 21.188 1 89.25 248 LEU A C 1
ATOM 2006 O O . LEU A 1 248 ? -0.249 26.609 22.109 1 89.25 248 LEU A O 1
ATOM 2010 N N . ARG A 1 249 ? -0.051 26.203 19.891 1 85.88 249 ARG A N 1
ATOM 2011 C CA . ARG A 1 249 ? -0.683 27.422 19.391 1 85.88 249 ARG A CA 1
ATOM 2012 C C . ARG A 1 249 ? 0.134 28.656 19.75 1 85.88 249 ARG A C 1
ATOM 2014 O O . ARG A 1 249 ? -0.427 29.719 20 1 85.88 249 ARG A O 1
ATOM 2021 N N . MET A 1 250 ? 1.375 28.391 20 1 91.38 250 MET A N 1
ATOM 2022 C CA . MET A 1 250 ? 2.34 29.469 20.156 1 91.38 250 MET A CA 1
ATOM 2023 C C . MET A 1 250 ? 2.977 29.828 18.812 1 91.38 250 MET A C 1
ATOM 2025 O O . MET A 1 250 ? 4.18 29.641 18.625 1 91.38 250 MET A O 1
ATOM 2029 N N . HIS A 1 251 ? 2.174 30.453 17.953 1 92.5 251 HIS A N 1
ATOM 2030 C CA . HIS A 1 251 ? 2.512 30.578 16.547 1 92.5 251 HIS A CA 1
ATOM 2031 C C . HIS A 1 251 ? 3.633 31.594 16.328 1 92.5 251 HIS A C 1
ATOM 2033 O O . HIS A 1 251 ? 4.492 31.406 15.469 1 92.5 251 HIS A O 1
ATOM 2039 N N . ASN A 1 252 ? 3.641 32.656 17.094 1 93.38 252 ASN A N 1
ATOM 2040 C CA . ASN A 1 252 ? 4.703 33.656 16.953 1 93.38 252 ASN A CA 1
ATOM 2041 C C . ASN A 1 252 ? 6.062 33.062 17.328 1 93.38 252 ASN A C 1
ATOM 2043 O O . ASN A 1 252 ? 7.051 33.312 16.625 1 93.38 252 ASN A O 1
ATOM 2047 N N . GLU A 1 253 ? 6.086 32.312 18.438 1 95.81 253 GLU A N 1
ATOM 2048 C CA . GLU A 1 253 ? 7.32 31.672 18.844 1 95.81 253 GLU A CA 1
ATOM 2049 C C . GLU A 1 253 ? 7.773 30.641 17.812 1 95.81 253 GLU A C 1
ATOM 2051 O O . GLU A 1 253 ? 8.969 30.516 17.531 1 95.81 253 GLU A O 1
ATOM 2056 N N . SER A 1 254 ? 6.852 29.922 17.297 1 96.94 254 SER A N 1
ATOM 2057 C CA . SER A 1 254 ? 7.148 28.938 16.266 1 96.94 254 SER A CA 1
ATOM 2058 C C . SER A 1 254 ? 7.762 29.594 15.031 1 96.94 254 SER A C 1
ATOM 2060 O O . SER A 1 254 ? 8.75 29.109 14.484 1 96.94 254 SER A O 1
ATOM 2062 N N . LEU A 1 255 ? 7.195 30.719 14.633 1 96.31 255 LEU A N 1
ATOM 2063 C CA . LEU A 1 255 ? 7.664 31.438 13.461 1 96.31 255 LEU A CA 1
ATOM 2064 C C . LEU A 1 255 ? 9.102 31.906 13.641 1 96.31 255 LEU A C 1
ATOM 2066 O O . LEU A 1 255 ? 9.922 31.797 12.727 1 96.31 255 LEU A O 1
ATOM 2070 N N . VAL A 1 256 ? 9.367 32.406 14.82 1 96.12 256 VAL A N 1
ATOM 2071 C CA . VAL A 1 256 ? 10.711 32.875 15.109 1 96.12 256 VAL A CA 1
ATOM 2072 C C . VAL A 1 256 ? 11.711 31.719 14.977 1 96.12 256 VAL A C 1
ATOM 2074 O O . VAL A 1 256 ? 12.781 31.891 14.391 1 96.12 256 VAL A O 1
ATOM 2077 N N . LYS A 1 257 ? 11.359 30.594 15.516 1 96.44 257 LYS A N 1
ATOM 2078 C CA . LYS A 1 257 ? 12.234 29.422 15.461 1 96.44 257 LYS A CA 1
ATOM 2079 C C . LYS A 1 257 ? 12.453 28.969 14.016 1 96.44 257 LYS A C 1
ATOM 2081 O O . LYS A 1 257 ? 13.578 28.688 13.609 1 96.44 257 LYS A O 1
ATOM 2086 N N . TYR A 1 258 ? 11.43 28.922 13.234 1 96.75 258 TYR A N 1
ATOM 2087 C CA . TYR A 1 258 ? 11.539 28.469 11.844 1 96.75 258 TYR A CA 1
ATOM 2088 C C . TYR A 1 258 ? 12.312 29.484 11.008 1 96.75 258 TYR A C 1
ATOM 2090 O O . TYR A 1 258 ? 13.078 29.094 10.117 1 96.75 258 TYR A O 1
ATOM 2098 N N . GLU A 1 259 ? 12.086 30.703 11.273 1 94.38 259 GLU A N 1
ATOM 2099 C CA . GLU A 1 259 ? 12.836 31.719 10.555 1 94.38 259 GLU A CA 1
ATOM 2100 C C . GLU A 1 259 ? 14.328 31.641 10.852 1 94.38 259 GLU A C 1
ATOM 2102 O O . GLU A 1 259 ? 15.156 31.844 9.969 1 94.38 259 GLU A O 1
ATOM 2107 N N . ASN A 1 260 ? 14.617 31.344 12.07 1 94.44 260 ASN A N 1
ATOM 2108 C CA . ASN A 1 260 ? 16.016 31.141 12.438 1 94.44 260 ASN A CA 1
ATOM 2109 C C . ASN A 1 260 ? 16.609 29.922 11.719 1 94.44 260 ASN A C 1
ATOM 2111 O O . ASN A 1 260 ? 17.75 29.969 11.266 1 94.44 260 ASN A O 1
ATOM 2115 N N . LEU A 1 261 ? 15.867 28.875 11.648 1 94.5 261 LEU A N 1
ATOM 2116 C CA . LEU A 1 261 ? 16.297 27.656 10.984 1 94.5 261 LEU A CA 1
ATOM 2117 C C . LEU A 1 261 ? 16.484 27.891 9.484 1 94.5 261 LEU A C 1
ATOM 2119 O O . LEU A 1 261 ? 17.328 27.25 8.852 1 94.5 261 LEU A O 1
ATOM 2123 N N . GLN A 1 262 ? 15.672 28.766 8.938 1 91.12 262 GLN A N 1
ATOM 2124 C CA . GLN A 1 262 ? 15.734 29.062 7.512 1 91.12 262 GLN A CA 1
ATOM 2125 C C . GLN A 1 262 ? 17.094 29.641 7.129 1 91.12 262 GLN A C 1
ATOM 2127 O O . GLN A 1 262 ? 17.516 29.547 5.977 1 91.12 262 GLN A O 1
ATOM 2132 N N . GLY A 1 263 ? 17.797 30.203 8.094 1 86.44 263 GLY A N 1
ATOM 2133 C CA . GLY A 1 263 ? 19.141 30.703 7.836 1 86.44 263 GLY A CA 1
ATOM 2134 C C . GLY A 1 263 ? 20.094 29.625 7.352 1 86.44 263 GLY A C 1
ATOM 2135 O O . GLY A 1 263 ? 20.859 29.859 6.418 1 86.44 263 GLY A O 1
ATOM 2136 N N . ASN A 1 264 ? 20 28.516 7.969 1 87.44 264 ASN A N 1
ATOM 2137 C CA . ASN A 1 264 ? 20.844 27.391 7.598 1 87.44 264 ASN A CA 1
ATOM 2138 C C . ASN A 1 264 ? 20.172 26.5 6.555 1 87.44 264 ASN A C 1
ATOM 2140 O O . ASN A 1 264 ? 20.844 25.875 5.734 1 87.44 264 ASN A O 1
ATOM 2144 N N . PHE A 1 265 ? 18.922 26.438 6.625 1 93.38 265 PHE A N 1
ATOM 2145 C CA . PHE A 1 265 ? 18.125 25.609 5.719 1 93.38 265 PHE A CA 1
ATOM 2146 C C . PHE A 1 265 ? 17.281 26.469 4.797 1 93.38 265 PHE A C 1
ATOM 2148 O O . PHE A 1 265 ? 16.047 26.344 4.773 1 93.38 265 PHE A O 1
ATOM 2155 N N . THR A 1 266 ? 17.828 27.172 4.012 1 89.69 266 THR A N 1
ATOM 2156 C CA . THR A 1 266 ? 17.219 28.234 3.213 1 89.69 266 THR A CA 1
ATOM 2157 C C . THR A 1 266 ? 16.234 27.656 2.203 1 89.69 266 THR A C 1
ATOM 2159 O O . THR A 1 266 ? 15.203 28.266 1.92 1 89.69 266 THR A O 1
ATOM 2162 N N . PHE A 1 267 ? 16.5 26.484 1.725 1 90 267 PHE A N 1
ATOM 2163 C CA . PHE A 1 267 ? 15.703 25.953 0.622 1 90 267 PHE A CA 1
ATOM 2164 C C . PHE A 1 267 ? 14.844 24.781 1.084 1 90 267 PHE A C 1
ATOM 2166 O O . PHE A 1 267 ? 14.391 23.969 0.268 1 90 267 PHE A O 1
ATOM 2173 N N . SER A 1 268 ? 14.656 24.734 2.334 1 93.69 268 SER A N 1
ATOM 2174 C CA . SER A 1 268 ? 13.852 23.641 2.861 1 93.69 268 SER A CA 1
ATOM 2175 C C . SER A 1 268 ? 12.359 23.891 2.619 1 93.69 268 SER A C 1
ATOM 2177 O O . SER A 1 268 ? 11.789 24.828 3.172 1 93.69 268 SER A O 1
ATOM 2179 N N . ASN A 1 269 ? 11.766 23.031 1.804 1 93.12 269 ASN A N 1
ATOM 2180 C CA . ASN A 1 269 ? 10.328 23.109 1.573 1 93.12 269 ASN A CA 1
ATOM 2181 C C . ASN A 1 269 ? 9.539 22.828 2.848 1 93.12 269 ASN A C 1
ATOM 2183 O O . ASN A 1 269 ? 8.438 23.359 3.033 1 93.12 269 ASN A O 1
ATOM 2187 N N . TYR A 1 270 ? 10.148 22.047 3.695 1 94.69 270 TYR A N 1
ATOM 2188 C CA . TYR A 1 270 ? 9.516 21.734 4.965 1 94.69 270 TYR A CA 1
ATOM 2189 C C . TYR A 1 270 ? 9.344 22.984 5.82 1 94.69 270 TYR A C 1
ATOM 2191 O O . TYR A 1 270 ? 8.258 23.25 6.336 1 94.69 270 TYR A O 1
ATOM 2199 N N . ILE A 1 271 ? 10.383 23.703 5.945 1 96.25 271 ILE A N 1
ATOM 2200 C CA . ILE A 1 271 ? 10.367 24.891 6.777 1 96.25 271 ILE A CA 1
ATOM 2201 C C . ILE A 1 271 ? 9.406 25.922 6.188 1 96.25 271 ILE A C 1
ATOM 2203 O O . ILE A 1 271 ? 8.625 26.547 6.918 1 96.25 271 ILE A O 1
ATOM 2207 N N . GLN A 1 272 ? 9.422 26.078 4.91 1 95.31 272 GLN A N 1
ATOM 2208 C CA . GLN A 1 272 ? 8.516 27.016 4.246 1 95.31 272 GLN A CA 1
ATOM 2209 C C . GLN A 1 272 ? 7.059 26.641 4.508 1 95.31 272 GLN A C 1
ATOM 2211 O O . GLN A 1 272 ? 6.23 27.516 4.773 1 95.31 272 GLN A O 1
ATOM 2216 N N . ALA A 1 273 ? 6.809 25.391 4.398 1 96.44 273 ALA A N 1
ATOM 2217 C CA . ALA A 1 273 ? 5.445 24.922 4.629 1 96.44 273 ALA A CA 1
ATOM 2218 C C . ALA A 1 273 ? 5.016 25.172 6.074 1 96.44 273 ALA A C 1
ATOM 2220 O O . ALA A 1 273 ? 3.871 25.562 6.328 1 96.44 273 ALA A O 1
ATOM 2221 N N . GLN A 1 274 ? 5.945 24.984 6.992 1 96.88 274 GLN A N 1
ATOM 2222 C CA . GLN A 1 274 ? 5.625 25.203 8.398 1 96.88 274 GLN A CA 1
ATOM 2223 C C . GLN A 1 274 ? 5.426 26.672 8.703 1 96.88 274 GLN A C 1
ATOM 2225 O O . GLN A 1 274 ? 4.57 27.047 9.516 1 96.88 274 GLN A O 1
ATOM 2230 N N . ILE A 1 275 ? 6.195 27.469 8.07 1 96.88 275 ILE A N 1
ATOM 2231 C CA . ILE A 1 275 ? 6.02 28.906 8.219 1 96.88 275 ILE A CA 1
ATOM 2232 C C . ILE A 1 275 ? 4.641 29.312 7.699 1 96.88 275 ILE A C 1
ATOM 2234 O O . ILE A 1 275 ? 3.934 30.094 8.352 1 96.88 275 ILE A O 1
ATOM 2238 N N . ALA A 1 276 ? 4.273 28.797 6.57 1 96.75 276 ALA A N 1
ATOM 2239 C CA . ALA A 1 276 ? 2.957 29.078 6.004 1 96.75 276 ALA A CA 1
ATOM 2240 C C . ALA A 1 276 ? 1.845 28.641 6.953 1 96.75 276 ALA A C 1
ATOM 2242 O O . ALA A 1 276 ? 0.843 29.344 7.113 1 96.75 276 ALA A O 1
ATOM 2243 N N . LYS A 1 277 ? 2.01 27.531 7.562 1 95.5 277 LYS A N 1
ATOM 2244 C CA . LYS A 1 277 ? 1.011 27.016 8.492 1 95.5 277 LYS A CA 1
ATOM 2245 C C . LYS A 1 277 ? 0.869 27.922 9.711 1 95.5 277 LYS A C 1
ATOM 2247 O O . LYS A 1 277 ? -0.243 28.172 10.18 1 95.5 277 LYS A O 1
ATOM 2252 N N . ALA A 1 278 ? 1.987 28.344 10.211 1 94.94 278 ALA A N 1
ATOM 2253 C CA . ALA A 1 278 ? 1.967 29.266 11.344 1 94.94 278 ALA A CA 1
ATOM 2254 C C . ALA A 1 278 ? 1.272 30.562 10.969 1 94.94 278 ALA A C 1
ATOM 2256 O O . ALA A 1 278 ? 0.457 31.078 11.734 1 94.94 278 ALA A O 1
ATOM 2257 N N . ARG A 1 279 ? 1.556 31.062 9.844 1 94.62 279 ARG A N 1
ATOM 2258 C CA . ARG A 1 279 ? 0.955 32.312 9.383 1 94.62 279 ARG A CA 1
ATOM 2259 C C . ARG A 1 279 ? -0.532 32.125 9.094 1 94.62 279 ARG A C 1
ATOM 2261 O O . ARG A 1 279 ? -1.324 33.062 9.281 1 94.62 279 ARG A O 1
ATOM 2268 N N . TYR A 1 280 ? -0.866 30.984 8.625 1 93 280 TYR A N 1
ATOM 2269 C CA . TYR A 1 280 ? -2.275 30.656 8.438 1 93 280 TYR A CA 1
ATOM 2270 C C . TYR A 1 280 ? -3.043 30.766 9.75 1 93 280 TYR A C 1
ATOM 2272 O O . TYR A 1 280 ? -4.133 31.344 9.789 1 93 280 TYR A O 1
ATOM 2280 N N . SER A 1 281 ? -2.424 30.234 10.766 1 88.31 281 SER A N 1
ATOM 2281 C CA . SER A 1 281 ? -3.062 30.281 12.078 1 88.31 281 SER A CA 1
ATOM 2282 C C . SER A 1 281 ? -3.154 31.703 12.609 1 88.31 281 SER A C 1
ATOM 2284 O O . SER A 1 281 ? -4.043 32.031 13.398 1 88.31 281 SER A O 1
ATOM 2286 N N . LEU A 1 282 ? -2.283 32.531 12.117 1 87.31 282 LEU A N 1
ATOM 2287 C CA . LEU A 1 282 ? -2.291 33.938 12.492 1 87.31 282 LEU A CA 1
ATOM 2288 C C . LEU A 1 282 ? -3.18 34.75 11.547 1 87.31 282 LEU A C 1
ATOM 2290 O O . LEU A 1 282 ? -3.229 35.969 11.633 1 87.31 282 LEU A O 1
ATOM 2294 N N . ARG A 1 283 ? -3.807 34.062 10.531 1 85.94 283 ARG A N 1
ATOM 2295 C CA . ARG A 1 283 ? -4.785 34.625 9.602 1 85.94 283 ARG A CA 1
ATOM 2296 C C . ARG A 1 283 ? -4.129 35.594 8.625 1 85.94 283 ARG A C 1
ATOM 2298 O O . ARG A 1 283 ? -4.742 36.562 8.219 1 85.94 283 ARG A O 1
ATOM 2305 N N . GLU A 1 284 ? -2.852 35.375 8.391 1 90.62 284 GLU A N 1
ATOM 2306 C CA . GLU A 1 284 ? -2.139 36.125 7.359 1 90.62 284 GLU A CA 1
ATOM 2307 C C . GLU A 1 284 ? -2.242 35.438 6 1 90.62 284 GLU A C 1
ATOM 2309 O O . GLU A 1 284 ? -1.233 35 5.441 1 90.62 284 GLU A O 1
ATOM 2314 N N . PHE A 1 285 ? -3.34 35.469 5.367 1 91.62 285 PHE A N 1
ATOM 2315 C CA . PHE A 1 285 ? -3.693 34.625 4.223 1 91.62 285 PHE A CA 1
ATOM 2316 C C . PHE A 1 285 ? -2.926 35.062 2.98 1 91.62 285 PHE A C 1
ATOM 2318 O O . PHE A 1 285 ? -2.561 34.25 2.148 1 91.62 285 PHE A O 1
ATOM 2325 N N . GLU A 1 286 ? -2.723 36.375 2.871 1 92.75 286 GLU A N 1
ATOM 2326 C CA . GLU A 1 286 ? -2.01 36.875 1.692 1 92.75 286 GLU A CA 1
ATOM 2327 C C . GLU A 1 286 ? -0.594 36.312 1.634 1 92.75 286 GLU A C 1
ATOM 2329 O O . GLU A 1 286 ? -0.149 35.844 0.582 1 92.75 286 GLU A O 1
ATOM 2334 N N . GLN A 1 287 ? 0.016 36.344 2.803 1 94.75 287 GLN A N 1
ATOM 2335 C CA . GLN A 1 287 ? 1.371 35.812 2.875 1 94.75 287 GLN A CA 1
ATOM 2336 C C . GLN A 1 287 ? 1.376 34.281 2.676 1 94.75 287 GLN A C 1
ATOM 2338 O O . GLN A 1 287 ? 2.295 33.75 2.062 1 94.75 287 GLN A O 1
ATOM 2343 N N . VAL A 1 288 ? 0.437 33.656 3.195 1 96.56 288 VAL A N 1
ATOM 2344 C CA . VAL A 1 288 ? 0.322 32.219 3.08 1 96.56 288 VAL A CA 1
ATOM 2345 C C . VAL A 1 288 ? 0.201 31.812 1.608 1 96.56 288 VAL A C 1
ATOM 2347 O O . VAL A 1 288 ? 0.854 30.875 1.156 1 96.56 288 VAL A O 1
ATOM 2350 N N . GLU A 1 289 ? -0.634 32.531 0.876 1 95.5 289 GLU A N 1
ATOM 2351 C CA . GLU A 1 289 ? -0.838 32.25 -0.542 1 95.5 289 GLU A CA 1
ATOM 2352 C C . GLU A 1 289 ? 0.469 32.344 -1.32 1 95.5 289 GLU A C 1
ATOM 2354 O O . GLU A 1 289 ? 0.779 31.5 -2.148 1 95.5 289 GLU A O 1
ATOM 2359 N N . VAL A 1 290 ? 1.201 33.375 -1.015 1 95.31 290 VAL A N 1
ATOM 2360 C CA . VAL A 1 290 ? 2.463 33.625 -1.709 1 95.31 290 VAL A CA 1
ATOM 2361 C C . VAL A 1 290 ? 3.436 32.469 -1.42 1 95.31 290 VAL A C 1
ATOM 2363 O O . VAL A 1 290 ? 4.113 31.984 -2.326 1 95.31 290 VAL A O 1
ATOM 2366 N N . ILE A 1 291 ? 3.545 32.094 -0.184 1 96.19 291 ILE A N 1
ATOM 2367 C CA . ILE A 1 291 ? 4.473 31.031 0.215 1 96.19 291 ILE A CA 1
ATOM 2368 C C . ILE A 1 291 ? 4.098 29.719 -0.481 1 96.19 291 ILE A C 1
ATOM 2370 O O . ILE A 1 291 ? 4.969 29.016 -1.009 1 96.19 291 ILE A O 1
ATOM 2374 N N . PHE A 1 292 ? 2.869 29.375 -0.544 1 95.94 292 PHE A N 1
ATOM 2375 C CA . PHE A 1 292 ? 2.441 28.109 -1.131 1 95.94 292 PHE A CA 1
ATOM 2376 C C . PHE A 1 292 ? 2.596 28.141 -2.646 1 95.94 292 PHE A C 1
ATOM 2378 O O . PHE A 1 292 ? 2.881 27.109 -3.264 1 95.94 292 PHE A O 1
ATOM 2385 N N . GLU A 1 293 ? 2.357 29.297 -3.236 1 94.44 293 GLU A N 1
ATOM 2386 C CA . GLU A 1 293 ? 2.617 29.406 -4.668 1 94.44 293 GLU A CA 1
ATOM 2387 C C . GLU A 1 293 ? 4.082 29.125 -4.988 1 94.44 293 GLU A C 1
ATOM 2389 O O . GLU A 1 293 ? 4.391 28.453 -5.965 1 94.44 293 GLU A O 1
ATOM 2394 N N . ASP A 1 294 ? 4.887 29.641 -4.129 1 94.19 294 ASP A N 1
ATOM 2395 C CA . ASP A 1 294 ? 6.316 29.375 -4.277 1 94.19 294 ASP A CA 1
ATOM 2396 C C . ASP A 1 294 ? 6.633 27.906 -4.062 1 94.19 294 ASP A C 1
ATOM 2398 O O . ASP A 1 294 ? 7.453 27.328 -4.781 1 94.19 294 ASP A O 1
ATOM 2402 N N . LEU A 1 295 ? 6.074 27.359 -3.105 1 94.38 295 LEU A N 1
ATOM 2403 C CA . LEU A 1 295 ? 6.266 25.953 -2.811 1 94.38 295 LEU A CA 1
ATOM 2404 C C . LEU A 1 295 ? 5.844 25.078 -3.992 1 94.38 295 LEU A C 1
ATOM 2406 O O . LEU A 1 295 ? 6.52 24.109 -4.328 1 94.38 295 LEU A O 1
ATOM 2410 N N . LEU A 1 296 ? 4.75 25.406 -4.633 1 93.12 296 LEU A N 1
ATOM 2411 C CA . LEU A 1 296 ? 4.219 24.641 -5.758 1 93.12 296 LEU A CA 1
ATOM 2412 C C . LEU A 1 296 ? 5.117 24.781 -6.984 1 93.12 296 LEU A C 1
ATOM 2414 O O . LEU A 1 296 ? 5.211 23.859 -7.797 1 93.12 296 LEU A O 1
ATOM 2418 N N . ARG A 1 297 ? 5.711 25.875 -7.098 1 92.56 297 ARG A N 1
ATOM 2419 C CA . ARG A 1 297 ? 6.637 26.094 -8.203 1 92.56 297 ARG A CA 1
ATOM 2420 C C . ARG A 1 297 ? 7.875 25.219 -8.07 1 92.56 297 ARG A C 1
ATOM 2422 O O . ARG A 1 297 ? 8.344 24.641 -9.055 1 92.56 297 ARG A O 1
ATOM 2429 N N . ASN A 1 298 ? 8.336 25.078 -6.828 1 91.06 298 ASN A N 1
ATOM 2430 C CA . ASN A 1 298 ? 9.547 24.312 -6.555 1 91.06 298 ASN A CA 1
ATOM 2431 C C . ASN A 1 298 ? 9.258 22.812 -6.496 1 91.06 298 ASN A C 1
ATOM 2433 O O . ASN A 1 298 ? 10.102 22 -6.879 1 91.06 298 ASN A O 1
ATOM 2437 N N . ASP A 1 299 ? 8.195 22.484 -5.934 1 93.31 299 ASP A N 1
ATOM 2438 C CA . ASP A 1 299 ? 7.766 21.094 -5.758 1 93.31 299 ASP A CA 1
ATOM 2439 C C . ASP A 1 299 ? 6.32 20.906 -6.211 1 93.31 299 ASP A C 1
ATOM 2441 O O . ASP A 1 299 ? 5.422 20.75 -5.383 1 93.31 299 ASP A O 1
ATOM 2445 N N . PRO A 1 300 ? 6.145 20.797 -7.484 1 93.88 300 PRO A N 1
ATOM 2446 C CA . PRO A 1 300 ? 4.793 20.828 -8.039 1 93.88 300 PRO A CA 1
ATOM 2447 C C . PRO A 1 300 ? 3.973 19.594 -7.648 1 93.88 300 PRO A C 1
ATOM 2449 O O . PRO A 1 300 ? 2.74 19.641 -7.684 1 93.88 300 PRO A O 1
ATOM 2452 N N . TYR A 1 301 ? 4.613 18.516 -7.266 1 94.94 301 TYR A N 1
ATOM 2453 C CA . TYR A 1 301 ? 3.877 17.281 -6.98 1 94.94 301 TYR A CA 1
ATOM 2454 C C . TYR A 1 301 ? 3.75 17.062 -5.477 1 94.94 301 TYR A C 1
ATOM 2456 O O . TYR A 1 301 ? 3.416 15.961 -5.031 1 94.94 301 TYR A O 1
ATOM 2464 N N . ARG A 1 302 ? 3.994 18.062 -4.727 1 94.44 302 ARG A N 1
ATOM 2465 C CA . ARG A 1 302 ? 3.834 18 -3.277 1 94.44 302 ARG A CA 1
ATOM 2466 C C . ARG A 1 302 ? 2.359 18.016 -2.887 1 94.44 302 ARG A C 1
ATOM 2468 O O . ARG A 1 302 ? 1.595 18.844 -3.379 1 94.44 302 ARG A O 1
ATOM 2475 N N . VAL A 1 303 ? 1.94 17.062 -2.096 1 94.56 303 VAL A N 1
ATOM 2476 C CA . VAL A 1 303 ? 0.56 17 -1.627 1 94.56 303 VAL A CA 1
ATOM 2477 C C . VAL A 1 303 ? 0.502 17.359 -0.145 1 94.56 303 VAL A C 1
ATOM 2479 O O . VAL A 1 303 ? -0.483 17.953 0.319 1 94.56 303 VAL A O 1
ATOM 2482 N N . GLU A 1 304 ? 1.549 17.172 0.544 1 93.19 304 GLU A N 1
ATOM 2483 C CA . GLU A 1 304 ? 1.644 17.438 1.977 1 93.19 304 GLU A CA 1
ATOM 2484 C C . GLU A 1 304 ? 1.432 18.906 2.281 1 93.19 304 GLU A C 1
ATOM 2486 O O . GLU A 1 304 ? 2.027 19.781 1.634 1 93.19 304 GLU A O 1
ATOM 2491 N N . ASP A 1 305 ? 0.578 19.234 3.166 1 93.31 305 ASP A N 1
ATOM 2492 C CA . ASP A 1 305 ? 0.277 20.562 3.699 1 93.31 305 ASP A CA 1
ATOM 2493 C C . ASP A 1 305 ? -0.499 21.391 2.684 1 93.31 305 ASP A C 1
ATOM 2495 O O . ASP A 1 305 ? -0.867 22.531 2.967 1 93.31 305 ASP A O 1
ATOM 2499 N N . MET A 1 306 ? -0.837 20.844 1.534 1 95.75 306 MET A N 1
ATOM 2500 C CA . MET A 1 306 ? -1.508 21.625 0.499 1 95.75 306 MET A CA 1
ATOM 2501 C C . MET A 1 306 ? -2.979 21.844 0.842 1 95.75 306 MET A C 1
ATOM 2503 O O . MET A 1 306 ? -3.641 22.703 0.255 1 95.75 306 MET A O 1
ATOM 2507 N N . ASP A 1 307 ? -3.432 21.078 1.767 1 95.12 307 ASP A N 1
ATOM 2508 C CA . ASP A 1 307 ? -4.797 21.281 2.24 1 95.12 307 ASP A CA 1
ATOM 2509 C C . ASP A 1 307 ? -4.949 22.656 2.885 1 95.12 307 ASP A C 1
ATOM 2511 O O . ASP A 1 307 ? -5.996 23.297 2.758 1 95.12 307 ASP A O 1
ATOM 2515 N N . THR A 1 308 ? -3.885 23.141 3.531 1 95.31 308 THR A N 1
ATOM 2516 C CA . THR A 1 308 ? -3.887 24.484 4.105 1 95.31 308 THR A CA 1
ATOM 2517 C C . THR A 1 308 ? -4.023 25.547 3.014 1 95.31 308 THR A C 1
ATOM 2519 O O . THR A 1 308 ? -4.789 26.5 3.16 1 95.31 308 THR A O 1
ATOM 2522 N N . TYR A 1 309 ? -3.279 25.375 1.951 1 96.75 309 TYR A N 1
ATOM 2523 C CA . TYR A 1 309 ? -3.387 26.281 0.806 1 96.75 309 TYR A CA 1
ATOM 2524 C C . TYR A 1 309 ? -4.805 26.281 0.25 1 96.75 309 TYR A C 1
ATOM 2526 O O . TYR A 1 309 ? -5.359 27.344 -0.049 1 96.75 309 TYR A O 1
ATOM 2534 N N . SER A 1 310 ? -5.383 25.078 0.184 1 97.62 310 SER A N 1
ATOM 2535 C CA . SER A 1 310 ? -6.754 24.938 -0.298 1 97.62 310 SER A CA 1
ATOM 2536 C C . SER A 1 310 ? -7.734 25.703 0.58 1 97.62 310 SER A C 1
ATOM 2538 O O . SER A 1 310 ? -8.672 26.328 0.076 1 97.62 310 SER A O 1
ATOM 2540 N N . ASN A 1 311 ? -7.523 25.688 1.851 1 95.12 311 ASN A N 1
ATOM 2541 C CA . ASN A 1 311 ? -8.383 26.406 2.777 1 95.12 311 ASN A CA 1
ATOM 2542 C C . ASN A 1 311 ? -8.297 27.922 2.553 1 95.12 311 ASN A C 1
ATOM 2544 O O . ASN A 1 311 ? -9.305 28.625 2.637 1 95.12 311 ASN A O 1
ATOM 2548 N N . VAL A 1 312 ? -7.129 28.344 2.289 1 96.31 312 VAL A N 1
ATOM 2549 C CA . VAL A 1 312 ? -6.918 29.766 2.043 1 96.31 312 VAL A CA 1
ATOM 2550 C C . VAL A 1 312 ? -7.613 30.172 0.744 1 96.31 312 VAL A C 1
ATOM 2552 O O . VAL A 1 312 ? -8.305 31.188 0.696 1 96.31 312 VAL A O 1
ATOM 2555 N N . LEU A 1 313 ? -7.406 29.375 -0.263 1 96.94 313 LEU A N 1
ATOM 2556 C CA . LEU A 1 313 ? -8.039 29.656 -1.548 1 96.94 313 LEU A CA 1
ATOM 2557 C C . LEU A 1 313 ? -9.562 29.625 -1.424 1 96.94 313 LEU A C 1
ATOM 2559 O O . LEU A 1 313 ? -10.25 30.422 -2.068 1 96.94 313 LEU A O 1
ATOM 2563 N N . TYR A 1 314 ? -10.078 28.75 -0.627 1 95.88 314 TYR A N 1
ATOM 2564 C CA . TYR A 1 314 ? -11.516 28.656 -0.38 1 95.88 314 TYR A CA 1
ATOM 2565 C C . TYR A 1 314 ? -12.039 29.906 0.312 1 95.88 314 TYR A C 1
ATOM 2567 O O . TYR A 1 314 ? -13.047 30.484 -0.105 1 95.88 314 TYR A O 1
ATOM 2575 N N . THR A 1 315 ? -11.312 30.328 1.365 1 91.12 315 THR A N 1
ATOM 2576 C CA . THR A 1 315 ? -11.719 31.5 2.139 1 91.12 315 THR A CA 1
ATOM 2577 C C . THR A 1 315 ? -11.68 32.75 1.277 1 91.12 315 THR A C 1
ATOM 2579 O O . THR A 1 315 ? -12.539 33.625 1.414 1 91.12 315 THR A O 1
ATOM 2582 N N . LYS A 1 316 ? -10.758 32.781 0.406 1 92.81 316 LYS A N 1
ATOM 2583 C CA . LYS A 1 316 ? -10.602 33.938 -0.475 1 92.81 316 LYS A CA 1
ATOM 2584 C C . LYS A 1 316 ? -11.484 33.812 -1.712 1 92.81 316 LYS A C 1
ATOM 2586 O O . LYS A 1 316 ? -11.562 34.719 -2.527 1 92.81 316 LYS A O 1
ATOM 2591 N N . GLU A 1 317 ? -12.078 32.688 -1.908 1 94.25 317 GLU A N 1
ATOM 2592 C CA . GLU A 1 317 ? -12.969 32.375 -3.02 1 94.25 317 GLU A CA 1
ATOM 2593 C C . GLU A 1 317 ? -12.227 32.438 -4.355 1 94.25 317 GLU A C 1
ATOM 2595 O O . GLU A 1 317 ? -12.734 33 -5.324 1 94.25 317 GLU A O 1
ATOM 2600 N N . CYS A 1 318 ? -11.055 32 -4.301 1 95.38 318 CYS A N 1
ATOM 2601 C CA . CYS A 1 318 ? -10.273 31.922 -5.527 1 95.38 318 CYS A CA 1
ATOM 2602 C C . CYS A 1 318 ? -10.609 30.641 -6.285 1 95.38 318 CYS A C 1
ATOM 2604 O O . CYS A 1 318 ? -9.867 29.656 -6.227 1 95.38 318 CYS A O 1
ATOM 2606 N N . PHE A 1 319 ? -11.516 30.656 -7.164 1 95.62 319 PHE A N 1
ATOM 2607 C CA . PHE A 1 319 ? -12.086 29.484 -7.828 1 95.62 319 PHE A CA 1
ATOM 2608 C C . PHE A 1 319 ? -11.078 28.875 -8.797 1 95.62 319 PHE A C 1
ATOM 2610 O O . PHE A 1 319 ? -10.867 27.656 -8.797 1 95.62 319 PHE A O 1
ATOM 2617 N N . SER A 1 320 ? -10.508 29.688 -9.586 1 96.44 320 SER A N 1
ATOM 2618 C CA . SER A 1 320 ? -9.609 29.203 -10.625 1 96.44 320 SER A CA 1
ATOM 2619 C C . SER A 1 320 ? -8.391 28.516 -10.023 1 96.44 320 SER A C 1
ATOM 2621 O O . SER A 1 320 ? -8.023 27.406 -10.445 1 96.44 320 SER A O 1
ATOM 2623 N N . ALA A 1 321 ? -7.855 29.203 -9.039 1 96.25 321 ALA A N 1
ATOM 2624 C CA . ALA A 1 321 ? -6.664 28.641 -8.398 1 96.25 321 ALA A CA 1
ATOM 2625 C C . ALA A 1 321 ? -6.984 27.344 -7.668 1 96.25 321 ALA A C 1
ATOM 2627 O O . ALA A 1 321 ? -6.191 26.406 -7.691 1 96.25 321 ALA A O 1
ATOM 2628 N N . LEU A 1 322 ? -8.062 27.297 -7.031 1 97.44 322 LEU A N 1
ATOM 2629 C CA . LEU A 1 322 ? -8.469 26.094 -6.316 1 97.44 322 LEU A CA 1
ATOM 2630 C C . LEU A 1 322 ? -8.766 24.953 -7.289 1 97.44 322 LEU A C 1
ATOM 2632 O O . LEU A 1 322 ? -8.461 23.797 -7.012 1 97.44 322 LEU A O 1
ATOM 2636 N N . SER A 1 323 ? -9.414 25.297 -8.398 1 97.06 323 SER A N 1
ATOM 2637 C CA . SER A 1 323 ? -9.672 24.297 -9.445 1 97.06 323 SER A CA 1
ATOM 2638 C C . SER A 1 323 ? -8.375 23.719 -9.992 1 97.06 323 SER A C 1
ATOM 2640 O O . SER A 1 323 ? -8.266 22.5 -10.172 1 97.06 323 SER A O 1
ATOM 2642 N N . TYR A 1 324 ? -7.516 24.609 -10.234 1 96.31 324 TYR A N 1
ATOM 2643 C CA . TYR A 1 324 ? -6.215 24.172 -10.727 1 96.31 324 TYR A CA 1
ATOM 2644 C C . TYR A 1 324 ? -5.543 23.234 -9.727 1 96.31 324 TYR A C 1
ATOM 2646 O O . TYR A 1 324 ? -5.02 22.188 -10.102 1 96.31 324 TYR A O 1
ATOM 2654 N N . LEU A 1 325 ? -5.523 23.609 -8.469 1 96.88 325 LEU A N 1
ATOM 2655 C CA . LEU A 1 325 ? -4.918 22.797 -7.418 1 96.88 325 LEU A CA 1
ATOM 2656 C C . LEU A 1 325 ? -5.602 21.438 -7.32 1 96.88 325 LEU A C 1
ATOM 2658 O O . LEU A 1 325 ? -4.934 20.406 -7.168 1 96.88 325 LEU A O 1
ATOM 2662 N N . ALA A 1 326 ? -6.906 21.406 -7.363 1 97.5 326 ALA A N 1
ATOM 2663 C CA . ALA A 1 326 ? -7.668 20.172 -7.289 1 97.5 326 ALA A CA 1
ATOM 2664 C C . ALA A 1 326 ? -7.297 19.219 -8.43 1 97.5 326 ALA A C 1
ATOM 2666 O O . ALA A 1 326 ? -7.094 18.031 -8.211 1 97.5 326 ALA A O 1
ATOM 2667 N N . HIS A 1 327 ? -7.207 19.766 -9.602 1 95.12 327 HIS A N 1
ATOM 2668 C CA . HIS A 1 327 ? -6.844 18.953 -10.758 1 95.12 327 HIS A CA 1
ATOM 2669 C C . HIS A 1 327 ? -5.434 18.391 -10.625 1 95.12 327 HIS A C 1
ATOM 2671 O O . HIS A 1 327 ? -5.188 17.234 -10.961 1 95.12 327 HIS A O 1
ATOM 2677 N N . ARG A 1 328 ? -4.598 19.156 -10.203 1 94.31 328 ARG A N 1
ATOM 2678 C CA . ARG A 1 328 ? -3.207 18.75 -10.039 1 94.31 328 ARG A CA 1
ATOM 2679 C C . ARG A 1 328 ? -3.084 17.594 -9.055 1 94.31 328 ARG A C 1
ATOM 2681 O O . ARG A 1 328 ? -2.355 16.641 -9.305 1 94.31 328 ARG A O 1
ATOM 2688 N N . VAL A 1 329 ? -3.748 17.688 -7.953 1 95.12 329 VAL A N 1
ATOM 2689 C CA . VAL A 1 329 ? -3.621 16.656 -6.926 1 95.12 329 VAL A CA 1
ATOM 2690 C C . VAL A 1 329 ? -4.277 15.359 -7.402 1 95.12 329 VAL A C 1
ATOM 2692 O O . VAL A 1 329 ? -3.834 14.266 -7.043 1 95.12 329 VAL A O 1
ATOM 2695 N N . ILE A 1 330 ? -5.293 15.461 -8.258 1 92.88 330 ILE A N 1
ATOM 2696 C CA . ILE A 1 330 ? -5.938 14.289 -8.828 1 92.88 330 ILE A CA 1
ATOM 2697 C C . ILE A 1 330 ? -4.949 13.531 -9.719 1 92.88 330 ILE A C 1
ATOM 2699 O O . ILE A 1 330 ? -4.883 12.305 -9.672 1 92.88 330 ILE A O 1
ATOM 2703 N N . MET A 1 331 ? -4.191 14.273 -10.398 1 89.44 331 MET A N 1
ATOM 2704 C CA . MET A 1 331 ? -3.248 13.672 -11.336 1 89.44 331 MET A CA 1
ATOM 2705 C C . MET A 1 331 ? -2.023 13.133 -10.609 1 89.44 331 MET A C 1
ATOM 2707 O O . MET A 1 331 ? -1.35 12.227 -11.102 1 89.44 331 MET A O 1
ATOM 2711 N N . THR A 1 332 ? -1.742 13.68 -9.477 1 92.62 332 THR A N 1
ATOM 2712 C CA . THR A 1 332 ? -0.558 13.273 -8.727 1 92.62 332 THR A CA 1
ATOM 2713 C C . THR A 1 332 ? -0.873 12.102 -7.805 1 92.62 332 THR A C 1
ATOM 2715 O O . THR A 1 332 ? -0.213 11.062 -7.871 1 92.62 332 THR A O 1
ATOM 2718 N N . ASP A 1 333 ? -1.816 12.266 -6.934 1 92.56 333 ASP A N 1
ATOM 2719 C CA . ASP A 1 333 ? -2.25 11.25 -5.977 1 92.56 333 ASP A CA 1
ATOM 2720 C C . ASP A 1 333 ? -3.67 11.531 -5.488 1 92.56 333 ASP A C 1
ATOM 2722 O O . ASP A 1 333 ? -3.859 12.227 -4.488 1 92.56 333 ASP A O 1
ATOM 2726 N N . LYS A 1 334 ? -4.566 10.898 -6.027 1 91.31 334 LYS A N 1
ATOM 2727 C CA . LYS A 1 334 ? -5.988 11.156 -5.805 1 91.31 334 LYS A CA 1
ATOM 2728 C C . LYS A 1 334 ? -6.438 10.602 -4.457 1 91.31 334 LYS A C 1
ATOM 2730 O O . LYS A 1 334 ? -7.328 11.164 -3.812 1 91.31 334 LYS A O 1
ATOM 2735 N N . TYR A 1 335 ? -5.832 9.555 -3.992 1 91.19 335 TYR A N 1
ATOM 2736 C CA . TYR A 1 335 ? -6.348 8.836 -2.83 1 91.19 335 TYR A CA 1
ATOM 2737 C C . TYR A 1 335 ? -5.469 9.078 -1.607 1 91.19 335 TYR A C 1
ATOM 2739 O O . TYR A 1 335 ? -4.918 8.141 -1.031 1 91.19 335 TYR A O 1
ATOM 2747 N N . ARG A 1 336 ? -5.324 10.312 -1.184 1 95.06 336 ARG A N 1
ATOM 2748 C CA . ARG A 1 336 ? -4.734 10.812 0.053 1 95.06 336 ARG A CA 1
ATOM 2749 C C . ARG A 1 336 ? -5.719 11.711 0.801 1 95.06 336 ARG A C 1
ATOM 2751 O O . ARG A 1 336 ? -6.543 12.383 0.184 1 95.06 336 ARG A O 1
ATOM 2758 N N . PRO A 1 337 ? -5.672 11.68 2.08 1 96.12 337 PRO A N 1
ATOM 2759 C CA . PRO A 1 337 ? -6.602 12.523 2.834 1 96.12 337 PRO A CA 1
ATOM 2760 C C . PRO A 1 337 ? -6.512 13.992 2.436 1 96.12 337 PRO A C 1
ATOM 2762 O O . PRO A 1 337 ? -7.539 14.664 2.297 1 96.12 337 PRO A O 1
ATOM 2765 N N . GLU A 1 338 ? -5.328 14.492 2.182 1 97.25 338 GLU A N 1
ATOM 2766 C CA . GLU A 1 338 ? -5.137 15.875 1.773 1 97.25 338 GLU A CA 1
ATOM 2767 C C . GLU A 1 338 ? -5.793 16.156 0.424 1 97.25 338 GLU A C 1
ATOM 2769 O O . GLU A 1 338 ? -6.469 17.172 0.251 1 97.25 338 GLU A O 1
ATOM 2774 N N . SER A 1 339 ? -5.562 15.18 -0.498 1 97.5 339 SER A N 1
ATOM 2775 C CA . SER A 1 339 ? -6.137 15.328 -1.831 1 97.5 339 SER A CA 1
ATOM 2776 C C . SER A 1 339 ? -7.66 15.359 -1.777 1 97.5 339 SER A C 1
ATOM 2778 O O . SER A 1 339 ? -8.289 16.188 -2.438 1 97.5 339 SER A O 1
ATOM 2780 N N . CYS A 1 340 ? -8.203 14.484 -0.949 1 97.69 340 CYS A N 1
ATOM 2781 C CA . CYS A 1 340 ? -9.656 14.422 -0.816 1 97.69 340 CYS A CA 1
ATOM 2782 C C . CYS A 1 340 ? -10.203 15.719 -0.232 1 97.69 340 CYS A C 1
ATOM 2784 O O . CYS A 1 340 ? -11.258 16.203 -0.659 1 97.69 340 CYS A O 1
ATOM 2786 N N . CYS A 1 341 ? -9.523 16.25 0.708 1 97.88 341 CYS A N 1
ATOM 2787 C CA . CYS A 1 341 ? -9.961 17.5 1.312 1 97.88 341 CYS A CA 1
ATOM 2788 C C . CYS A 1 341 ? -9.898 18.656 0.308 1 97.88 341 CYS A C 1
ATOM 2790 O O . CYS A 1 341 ? -10.781 19.5 0.272 1 97.88 341 CYS A O 1
ATOM 2792 N N . ILE A 1 342 ? -8.859 18.688 -0.492 1 98.31 342 ILE A N 1
ATOM 2793 C CA . ILE A 1 342 ? -8.703 19.734 -1.508 1 98.31 342 ILE A CA 1
ATOM 2794 C C . ILE A 1 342 ? -9.836 19.641 -2.521 1 98.31 342 ILE A C 1
ATOM 2796 O O . ILE A 1 342 ? -10.461 20.641 -2.861 1 98.31 342 ILE A O 1
ATOM 2800 N N . ILE A 1 343 ? -10.156 18.469 -2.971 1 98 343 ILE A N 1
ATOM 2801 C CA . ILE A 1 343 ? -11.227 18.25 -3.932 1 98 343 ILE A CA 1
ATOM 2802 C C . ILE A 1 343 ? -12.57 18.594 -3.287 1 98 343 ILE A C 1
ATOM 2804 O O . ILE A 1 343 ? -13.453 19.156 -3.938 1 98 343 ILE A O 1
ATOM 2808 N N . GLY A 1 344 ? -12.695 18.188 -2.021 1 98.19 344 GLY A N 1
ATOM 2809 C CA . GLY A 1 344 ? -13.898 18.562 -1.291 1 98.19 344 GLY A CA 1
ATOM 2810 C C . GLY A 1 344 ? -14.117 20.062 -1.235 1 98.19 344 GLY A C 1
ATOM 2811 O O . GLY A 1 344 ? -15.234 20.531 -1.446 1 98.19 344 GLY A O 1
ATOM 2812 N N . ASN A 1 345 ? -13.078 20.781 -0.951 1 98.12 345 ASN A N 1
ATOM 2813 C CA . ASN A 1 345 ? -13.156 22.234 -0.926 1 98.12 345 ASN A CA 1
ATOM 2814 C C . ASN A 1 345 ? -13.547 22.797 -2.291 1 98.12 345 ASN A C 1
ATOM 2816 O O . ASN A 1 345 ? -14.273 23.797 -2.373 1 98.12 345 ASN A O 1
ATOM 2820 N N . TYR A 1 346 ? -12.984 22.219 -3.307 1 98.06 346 TYR A N 1
ATOM 2821 C CA . TYR A 1 346 ? -13.312 22.641 -4.664 1 98.06 346 TYR A CA 1
ATOM 2822 C C . TYR A 1 346 ? -14.805 22.5 -4.938 1 98.06 346 TYR A C 1
ATOM 2824 O O . TYR A 1 346 ? -15.438 23.453 -5.418 1 98.06 346 TYR A O 1
ATOM 2832 N N . TYR A 1 347 ? -15.422 21.375 -4.59 1 97.75 347 TYR A N 1
ATOM 2833 C CA . TYR A 1 347 ? -16.844 21.156 -4.812 1 97.75 347 TYR A CA 1
ATOM 2834 C C . TYR A 1 347 ? -17.688 22.031 -3.879 1 97.75 347 TYR A C 1
ATOM 2836 O O . TYR A 1 347 ? -18.766 22.469 -4.246 1 97.75 347 TYR A O 1
ATOM 2844 N N . SER A 1 348 ? -17.172 22.219 -2.693 1 97.25 348 SER A N 1
ATOM 2845 C CA . SER A 1 348 ? -17.859 23.109 -1.762 1 97.25 348 SER A CA 1
ATOM 2846 C C . SER A 1 348 ? -17.969 24.516 -2.322 1 97.25 348 SER A C 1
ATOM 2848 O O . SER A 1 348 ? -19.031 25.141 -2.266 1 97.25 348 SER A O 1
ATOM 2850 N N . LEU A 1 349 ? -16.828 24.984 -2.842 1 96.62 349 LEU A N 1
ATOM 2851 C CA . LEU A 1 349 ? -16.797 26.328 -3.41 1 96.62 349 LEU A CA 1
ATOM 2852 C C . LEU A 1 349 ? -17.719 26.438 -4.617 1 96.62 349 LEU A C 1
ATOM 2854 O O . LEU A 1 349 ? -18.281 27.5 -4.883 1 96.62 349 LEU A O 1
ATOM 2858 N N . LYS A 1 350 ? -18 25.344 -5.332 1 95.81 350 LYS A N 1
ATOM 2859 C CA . LYS A 1 350 ? -18.891 25.281 -6.496 1 95.81 350 LYS A CA 1
ATOM 2860 C C . LYS A 1 350 ? -20.344 25.125 -6.07 1 95.81 350 LYS A C 1
ATOM 2862 O O . LYS A 1 350 ? -21.25 25.109 -6.91 1 95.81 350 LYS A O 1
ATOM 2867 N N . GLY A 1 351 ? -20.562 24.969 -4.793 1 95.5 351 GLY A N 1
ATOM 2868 C CA . GLY A 1 351 ? -21.906 24.812 -4.27 1 95.5 351 GLY A CA 1
ATOM 2869 C C . GLY A 1 351 ? -22.438 23.391 -4.344 1 95.5 351 GLY A C 1
ATOM 2870 O O . GLY A 1 351 ? -23.625 23.141 -4.133 1 95.5 351 GLY A O 1
ATOM 2871 N N . GLN A 1 352 ? -21.547 22.453 -4.715 1 97.19 352 GLN A N 1
ATOM 2872 C CA . GLN A 1 352 ? -21.922 21.047 -4.75 1 97.19 352 GLN A CA 1
ATOM 2873 C C . GLN A 1 352 ? -21.609 20.359 -3.418 1 97.19 352 GLN A C 1
ATOM 2875 O O . GLN A 1 352 ? -20.688 19.547 -3.332 1 97.19 352 GLN A O 1
ATOM 2880 N N . HIS A 1 353 ? -22.453 20.516 -2.471 1 97.19 353 HIS A N 1
ATOM 2881 C CA . HIS A 1 353 ? -22.203 20.141 -1.085 1 97.19 353 HIS A CA 1
ATOM 2882 C C . HIS A 1 353 ? -22.234 18.625 -0.906 1 97.19 353 HIS A C 1
ATOM 2884 O O . HIS A 1 353 ? -21.453 18.078 -0.138 1 97.19 353 HIS A O 1
ATOM 2890 N N . GLU A 1 354 ? -23.078 17.969 -1.614 1 96.88 354 GLU A N 1
ATOM 2891 C CA . GLU A 1 354 ? -23.172 16.516 -1.492 1 96.88 354 GLU A CA 1
ATOM 2892 C C . GLU A 1 354 ? -21.875 15.836 -1.949 1 96.88 354 GLU A C 1
ATOM 2894 O O . GLU A 1 354 ? -21.375 14.93 -1.285 1 96.88 354 GLU A O 1
ATOM 2899 N N . LYS A 1 355 ? -21.422 16.312 -3.068 1 97.06 355 LYS A N 1
ATOM 2900 C CA . LYS A 1 355 ? -20.172 15.773 -3.578 1 97.06 355 LYS A CA 1
ATOM 2901 C C . LYS A 1 355 ? -19.016 16.094 -2.639 1 97.06 355 LYS A C 1
ATOM 2903 O O . LYS A 1 355 ? -18.094 15.289 -2.469 1 97.06 355 LYS A O 1
ATOM 2908 N N . SER A 1 356 ? -19.047 17.281 -2.09 1 97.75 356 SER A N 1
ATOM 2909 C CA . SER A 1 356 ? -18.016 17.688 -1.131 1 97.75 356 SER A CA 1
ATOM 2910 C C . SER A 1 356 ? -17.984 16.734 0.067 1 97.75 356 SER A C 1
ATOM 2912 O O . SER A 1 356 ? -16.906 16.266 0.462 1 97.75 356 SER A O 1
ATOM 2914 N N . VAL A 1 357 ? -19.172 16.406 0.579 1 97.81 357 VAL A N 1
ATOM 2915 C CA . VAL A 1 357 ? -19.266 15.523 1.734 1 97.81 357 VAL A CA 1
ATOM 2916 C C . VAL A 1 357 ? -18.703 14.148 1.378 1 97.81 357 VAL A C 1
ATOM 2918 O O . VAL A 1 357 ? -18.047 13.508 2.201 1 97.81 357 VAL A O 1
ATOM 2921 N N . MET A 1 358 ? -18.969 13.758 0.19 1 96.81 358 MET A N 1
ATOM 2922 C CA . MET A 1 358 ? -18.469 12.469 -0.262 1 96.81 358 MET A CA 1
ATOM 2923 C C . MET A 1 358 ? -16.938 12.422 -0.181 1 96.81 358 MET A C 1
ATOM 2925 O O . MET A 1 358 ? -16.375 11.43 0.281 1 96.81 358 MET A O 1
ATOM 2929 N N . TYR A 1 359 ? -16.266 13.422 -0.602 1 97.38 359 TYR A N 1
ATOM 2930 C CA . TYR A 1 359 ? -14.812 13.461 -0.598 1 97.38 359 TYR A CA 1
ATOM 2931 C C . TYR A 1 359 ? -14.273 13.609 0.82 1 97.38 359 TYR A C 1
ATOM 2933 O O . TYR A 1 359 ? -13.219 13.062 1.152 1 97.38 359 TYR A O 1
ATOM 2941 N N . PHE A 1 360 ? -14.969 14.352 1.691 1 97.69 360 PHE A N 1
ATOM 2942 C CA . PHE A 1 360 ? -14.547 14.422 3.084 1 97.69 360 PHE A CA 1
ATOM 2943 C C . PHE A 1 360 ? -14.688 13.07 3.768 1 97.69 360 PHE A C 1
ATOM 2945 O O . PHE A 1 360 ? -13.828 12.68 4.562 1 97.69 360 PHE A O 1
ATOM 2952 N N . ARG A 1 361 ? -15.742 12.422 3.445 1 95.88 361 ARG A N 1
ATOM 2953 C CA . ARG A 1 361 ? -15.93 11.07 3.979 1 95.88 361 ARG A CA 1
ATOM 2954 C C . ARG A 1 361 ? -14.812 10.141 3.508 1 95.88 361 ARG A C 1
ATOM 2956 O O . ARG A 1 361 ? -14.359 9.281 4.266 1 95.88 361 ARG A O 1
ATOM 2963 N N . ARG A 1 362 ? -14.492 10.305 2.268 1 95 362 ARG A N 1
ATOM 2964 C CA . ARG A 1 362 ? -13.391 9.508 1.729 1 95 362 ARG A CA 1
ATOM 2965 C C . ARG A 1 362 ? -12.094 9.797 2.469 1 95 362 ARG A C 1
ATOM 2967 O O . ARG A 1 362 ? -11.305 8.891 2.73 1 95 362 ARG A O 1
ATOM 2974 N N . ALA A 1 363 ? -11.797 11.055 2.744 1 96.5 363 ALA A N 1
ATOM 2975 C CA . ALA A 1 363 ? -10.617 11.43 3.518 1 96.5 363 ALA A CA 1
ATOM 2976 C C . ALA A 1 363 ? -10.617 10.75 4.879 1 96.5 363 ALA A C 1
ATOM 2978 O O . ALA A 1 363 ? -9.57 10.281 5.344 1 96.5 363 ALA A O 1
ATOM 2979 N N . LEU A 1 364 ? -11.789 10.633 5.473 1 94.19 364 LEU A N 1
ATOM 2980 C CA . LEU A 1 364 ? -11.914 10.062 6.812 1 94.19 364 LEU A CA 1
ATOM 2981 C C . LEU A 1 364 ? -11.812 8.547 6.773 1 94.19 364 LEU A C 1
ATOM 2983 O O . LEU A 1 364 ? -11.398 7.918 7.754 1 94.19 364 LEU A O 1
ATOM 2987 N N . LYS A 1 365 ? -12.188 7.969 5.645 1 91.62 365 LYS A N 1
ATOM 2988 C CA . LYS A 1 365 ? -11.984 6.531 5.473 1 91.62 365 LYS A CA 1
ATOM 2989 C C . LYS A 1 365 ? -10.5 6.188 5.406 1 91.62 365 LYS A C 1
ATOM 2991 O O . LYS A 1 365 ? -10.086 5.113 5.848 1 91.62 365 LYS A O 1
ATOM 2996 N N . LEU A 1 366 ? -9.805 7.094 4.852 1 91.06 366 LEU A N 1
ATOM 2997 C CA . LEU A 1 366 ? -8.367 6.906 4.734 1 91.06 366 LEU A CA 1
ATOM 2998 C C . LEU A 1 366 ? -7.668 7.219 6.059 1 91.06 366 LEU A C 1
ATOM 3000 O O . LEU A 1 366 ? -6.691 6.559 6.418 1 91.06 366 LEU A O 1
ATOM 3004 N N . ASN A 1 367 ? -8.133 8.219 6.746 1 91.81 367 ASN A N 1
ATOM 3005 C CA . ASN A 1 367 ? -7.637 8.617 8.055 1 91.81 367 ASN A CA 1
ATOM 3006 C C . ASN A 1 367 ? -8.766 9.109 8.953 1 91.81 367 ASN A C 1
ATOM 3008 O O . ASN A 1 367 ? -9.18 10.273 8.867 1 91.81 367 ASN A O 1
ATOM 3012 N N . LYS A 1 368 ? -9.102 8.328 9.836 1 89.25 368 LYS A N 1
ATOM 3013 C CA . LYS A 1 368 ? -10.266 8.602 10.68 1 89.25 368 LYS A CA 1
ATOM 3014 C C . LYS A 1 368 ? -9.992 9.766 11.625 1 89.25 368 LYS A C 1
ATOM 3016 O O . LYS A 1 368 ? -10.93 10.391 12.133 1 89.25 368 LYS A O 1
ATOM 3021 N N . ASN A 1 369 ? -8.75 10.094 11.852 1 89.44 369 ASN A N 1
ATOM 3022 C CA . ASN A 1 369 ? -8.406 11.133 12.805 1 89.44 369 ASN A CA 1
ATOM 3023 C C . ASN A 1 369 ? -8.023 12.438 12.102 1 89.44 369 ASN A C 1
ATOM 3025 O O . ASN A 1 369 ? -7.371 13.297 12.695 1 89.44 369 ASN A O 1
ATOM 3029 N N . TYR A 1 370 ? -8.406 12.516 10.836 1 93.75 370 TYR A N 1
ATOM 3030 C CA . TYR A 1 370 ? -8.094 13.734 10.094 1 93.75 370 TYR A CA 1
ATOM 3031 C C . TYR A 1 370 ? -8.992 14.883 10.523 1 93.75 370 TYR A C 1
ATOM 3033 O O . TYR A 1 370 ? -10.078 15.078 9.969 1 93.75 370 TYR A O 1
ATOM 3041 N N . LEU A 1 371 ? -8.539 15.727 11.359 1 92.88 371 LEU A N 1
ATOM 3042 C CA . LEU A 1 371 ? -9.297 16.75 12.062 1 92.88 371 LEU A CA 1
ATOM 3043 C C . LEU A 1 371 ? -9.984 17.703 11.086 1 92.88 371 LEU A C 1
ATOM 3045 O O . LEU A 1 371 ? -11.188 17.953 11.195 1 92.88 371 LEU A O 1
ATOM 3049 N N . SER A 1 372 ? -9.289 18.219 10.141 1 93.94 372 SER A N 1
ATOM 3050 C CA . SER A 1 372 ? -9.82 19.203 9.203 1 93.94 372 SER A CA 1
ATOM 3051 C C . SER A 1 372 ? -10.992 18.625 8.406 1 93.94 372 SER A C 1
ATOM 3053 O O . SER A 1 372 ? -11.953 19.344 8.117 1 93.94 372 SER A O 1
ATOM 3055 N N . ALA A 1 373 ? -10.891 17.359 8.094 1 96.31 373 ALA A N 1
ATOM 3056 C CA . ALA A 1 373 ? -11.945 16.734 7.309 1 96.31 373 ALA A CA 1
ATOM 3057 C C . ALA A 1 373 ? -13.25 16.672 8.102 1 96.31 373 ALA A C 1
ATOM 3059 O O . ALA A 1 373 ? -14.328 16.875 7.543 1 96.31 373 ALA A O 1
ATOM 3060 N N . TRP A 1 374 ? -13.203 16.391 9.383 1 96.19 374 TRP A N 1
ATOM 3061 C CA . TRP A 1 374 ? -14.391 16.359 10.234 1 96.19 374 TRP A CA 1
ATOM 3062 C C . TRP A 1 374 ? -15.023 17.75 10.328 1 96.19 374 TRP A C 1
ATOM 3064 O O . TRP A 1 374 ? -16.25 17.891 10.188 1 96.19 374 TRP A O 1
ATOM 3074 N N . THR A 1 375 ? -14.227 18.703 10.547 1 96.31 375 THR A N 1
ATOM 3075 C CA . THR A 1 375 ? -14.711 20.078 10.68 1 96.31 375 THR A CA 1
ATOM 3076 C C . THR A 1 375 ? -15.359 20.547 9.383 1 96.31 375 THR A C 1
ATOM 3078 O O . THR A 1 375 ? -16.453 21.141 9.406 1 96.31 375 THR A O 1
ATOM 3081 N N . LEU A 1 376 ? -14.711 20.312 8.273 1 96.81 376 LEU A N 1
ATOM 3082 C CA . LEU A 1 376 ? -15.227 20.719 6.973 1 96.81 376 LEU A CA 1
ATOM 3083 C C . LEU A 1 376 ? -16.516 19.984 6.641 1 96.81 376 LEU A C 1
ATOM 3085 O O . LEU A 1 376 ? -17.453 20.562 6.078 1 96.81 376 LEU A O 1
ATOM 3089 N N . MET A 1 377 ? -16.562 18.75 6.98 1 97.06 377 MET A N 1
ATOM 3090 C CA . MET A 1 377 ? -17.781 17.953 6.773 1 97.06 377 MET A CA 1
ATOM 3091 C C . MET A 1 377 ? -18.938 18.516 7.578 1 97.06 377 MET A C 1
ATOM 3093 O O . MET A 1 377 ? -20.062 18.578 7.09 1 97.06 377 MET A O 1
ATOM 3097 N N . GLY A 1 378 ? -18.719 18.891 8.805 1 96.94 378 GLY A N 1
ATOM 3098 C CA . GLY A 1 378 ? -19.75 19.547 9.609 1 96.94 378 GLY A CA 1
ATOM 3099 C C . GLY A 1 378 ? -20.312 20.797 8.969 1 96.94 378 GLY A C 1
ATOM 3100 O O . GLY A 1 378 ? -21.531 21.016 8.961 1 96.94 378 GLY A O 1
ATOM 3101 N N . HIS A 1 379 ? -19.375 21.578 8.469 1 95.69 379 HIS A N 1
ATOM 3102 C CA . HIS A 1 379 ? -19.797 22.781 7.777 1 95.69 379 HIS A CA 1
ATOM 3103 C C . HIS A 1 379 ? -20.719 22.453 6.602 1 95.69 379 HIS A C 1
ATOM 3105 O O . HIS A 1 379 ? -21.703 23.172 6.355 1 95.69 379 HIS A O 1
ATOM 3111 N N . GLU A 1 380 ? -20.375 21.453 5.844 1 97.06 380 GLU A N 1
ATOM 3112 C CA . GLU A 1 380 ? -21.172 21.062 4.691 1 97.06 380 GLU A CA 1
ATOM 3113 C C . GLU A 1 380 ? -22.547 20.547 5.121 1 97.06 380 GLU A C 1
ATOM 3115 O O . GLU A 1 380 ? -23.547 20.812 4.457 1 97.06 380 GLU A O 1
ATOM 3120 N N . TYR A 1 381 ? -22.609 19.875 6.207 1 96.75 381 TYR A N 1
ATOM 3121 C CA . TYR A 1 381 ? -23.891 19.406 6.723 1 96.75 381 TYR A CA 1
ATOM 3122 C C . TYR A 1 381 ? -24.766 20.578 7.164 1 96.75 381 TYR A C 1
ATOM 3124 O O . TYR A 1 381 ? -25.984 20.531 6.996 1 96.75 381 TYR A O 1
ATOM 3132 N N . VAL A 1 382 ? -24.125 21.547 7.703 1 94.25 382 VAL A N 1
ATOM 3133 C CA . VAL A 1 382 ? -24.875 22.75 8.094 1 94.25 382 VAL A CA 1
ATOM 3134 C C . VAL A 1 382 ? -25.453 23.422 6.852 1 94.25 382 VAL A C 1
ATOM 3136 O O . VAL A 1 382 ? -26.625 23.828 6.855 1 94.25 382 VAL A O 1
ATOM 3139 N N . GLU A 1 383 ? -24.609 23.516 5.828 1 93 383 GLU A N 1
ATOM 3140 C CA . GLU A 1 383 ? -25.078 24.094 4.57 1 93 383 GLU A CA 1
ATOM 3141 C C . GLU A 1 383 ? -26.203 23.281 3.965 1 93 383 GLU A C 1
ATOM 3143 O O . GLU A 1 383 ? -27.094 23.828 3.316 1 93 383 GLU A O 1
ATOM 3148 N N . MET A 1 384 ? -26.188 22.031 4.215 1 94.94 384 MET A N 1
ATOM 3149 C CA . MET A 1 384 ? -27.203 21.125 3.689 1 94.94 384 MET A CA 1
ATOM 3150 C C . MET A 1 384 ? -28.391 21.031 4.641 1 94.94 384 MET A C 1
ATOM 3152 O O . MET A 1 384 ? -29.328 20.266 4.406 1 94.94 384 MET A O 1
ATOM 3156 N N . LYS A 1 385 ? -28.375 21.766 5.766 1 92.75 385 LYS A N 1
ATOM 3157 C CA . LYS A 1 385 ? -29.422 21.828 6.781 1 92.75 385 LYS A CA 1
ATOM 3158 C C . LYS A 1 385 ? -29.594 20.469 7.469 1 92.75 385 LYS A C 1
ATOM 3160 O O . LYS A 1 385 ? -30.719 20.078 7.797 1 92.75 385 LYS A O 1
ATOM 3165 N N . ASN A 1 386 ? -28.562 19.75 7.414 1 95 386 ASN A N 1
ATOM 3166 C CA . ASN A 1 386 ? -28.516 18.516 8.188 1 95 386 ASN A CA 1
ATOM 3167 C C . ASN A 1 386 ? -27.797 18.719 9.516 1 95 386 ASN A C 1
ATOM 3169 O O . ASN A 1 386 ? -26.656 18.266 9.695 1 95 386 ASN A O 1
ATOM 3173 N N . THR A 1 387 ? -28.438 19.266 10.484 1 94.56 387 THR A N 1
ATOM 3174 C CA . THR A 1 387 ? -27.859 19.75 11.727 1 94.56 387 THR A CA 1
ATOM 3175 C C . THR A 1 387 ? -27.391 18.578 12.602 1 94.56 387 THR A C 1
ATOM 3177 O O . THR A 1 387 ? -26.312 18.625 13.18 1 94.56 387 THR A O 1
ATOM 3180 N N . PRO A 1 388 ? -28.172 17.516 12.648 1 93.94 388 PRO A N 1
ATOM 3181 C CA . PRO A 1 388 ? -27.703 16.406 13.484 1 93.94 388 PRO A CA 1
ATOM 3182 C C . PRO A 1 388 ? -26.375 15.82 13.016 1 93.94 388 PRO A C 1
ATOM 3184 O O . PRO A 1 388 ? -25.5 15.531 13.828 1 93.94 388 PRO A O 1
ATOM 3187 N N . ALA A 1 389 ? -26.328 15.664 11.742 1 95.75 389 ALA A N 1
ATOM 3188 C CA . ALA A 1 389 ? -25.078 15.141 11.195 1 95.75 389 ALA A CA 1
ATOM 3189 C C . ALA A 1 389 ? -23.922 16.109 11.438 1 95.75 389 ALA A C 1
ATOM 3191 O O . ALA A 1 389 ? -22.781 15.68 11.656 1 95.75 389 ALA A O 1
ATOM 3192 N N . ALA A 1 390 ? -24.188 17.359 11.367 1 96.88 390 ALA A N 1
ATOM 3193 C CA . ALA A 1 390 ? -23.172 18.375 11.633 1 96.88 390 ALA A CA 1
ATOM 3194 C C . ALA A 1 390 ? -22.672 18.281 13.07 1 96.88 390 ALA A C 1
ATOM 3196 O O . ALA A 1 390 ? -21.469 18.359 13.32 1 96.88 390 ALA A O 1
ATOM 3197 N N . VAL A 1 391 ? -23.609 18.141 13.969 1 96.31 391 VAL A N 1
ATOM 3198 C CA . VAL A 1 391 ? -23.266 18.047 15.391 1 96.31 391 VAL A CA 1
ATOM 3199 C C . VAL A 1 391 ? -22.375 16.828 15.625 1 96.31 391 VAL A C 1
ATOM 3201 O O . VAL A 1 391 ? -21.375 16.922 16.344 1 96.31 391 VAL A O 1
ATOM 3204 N N . ASP A 1 392 ? -22.766 15.75 15.008 1 95.19 392 ASP A N 1
ATOM 3205 C CA . ASP A 1 392 ? -21.969 14.531 15.156 1 95.19 392 ASP A CA 1
ATOM 3206 C C . ASP A 1 392 ? -20.547 14.734 14.625 1 95.19 392 ASP A C 1
ATOM 3208 O O . ASP A 1 392 ? -19.578 14.281 15.25 1 95.19 392 ASP A O 1
ATOM 3212 N N . ALA A 1 393 ? -20.422 15.336 13.516 1 96.31 393 ALA A N 1
ATOM 3213 C CA . ALA A 1 393 ? -19.125 15.578 12.906 1 96.31 393 ALA A CA 1
ATOM 3214 C C . ALA A 1 393 ? -18.266 16.484 13.789 1 96.31 393 ALA A C 1
ATOM 3216 O O . ALA A 1 393 ? -17.078 16.203 14.016 1 96.31 393 ALA A O 1
ATOM 3217 N N . TYR A 1 394 ? -18.828 17.562 14.289 1 96.75 394 TYR A N 1
ATOM 3218 C CA . TYR A 1 394 ? -18.078 18.484 15.133 1 96.75 394 TYR A CA 1
ATOM 3219 C C . TYR A 1 394 ? -17.688 17.828 16.453 1 96.75 394 TYR A C 1
ATOM 3221 O O . TYR A 1 394 ? -16.594 18.078 16.969 1 96.75 394 TYR A O 1
ATOM 3229 N N . ARG A 1 395 ? -18.547 17.031 16.984 1 95.5 395 ARG A N 1
ATOM 3230 C CA . ARG A 1 395 ? -18.234 16.328 18.219 1 95.5 395 ARG A CA 1
ATOM 3231 C C . ARG A 1 395 ? -17.031 15.406 18.047 1 95.5 395 ARG A C 1
ATOM 3233 O O . ARG A 1 395 ? -16.172 15.32 18.922 1 95.5 395 ARG A O 1
ATOM 3240 N N . ARG A 1 396 ? -17.031 14.719 16.922 1 93.94 396 ARG A N 1
ATOM 3241 C CA . ARG A 1 396 ? -15.883 13.859 16.625 1 93.94 396 ARG A CA 1
ATOM 3242 C C . ARG A 1 396 ? -14.602 14.672 16.5 1 93.94 396 ARG A C 1
ATOM 3244 O O . ARG A 1 396 ? -13.523 14.203 16.891 1 93.94 396 ARG A O 1
ATOM 3251 N N . ALA A 1 397 ? -14.711 15.805 15.914 1 95.56 397 ALA A N 1
ATOM 3252 C CA . ALA A 1 397 ? -13.555 16.688 15.781 1 95.56 397 ALA A CA 1
ATOM 3253 C C . ALA A 1 397 ? -13.047 17.141 17.141 1 95.56 397 ALA A C 1
ATOM 3255 O O . ALA A 1 397 ? -11.836 17.203 17.375 1 95.56 397 ALA A O 1
ATOM 3256 N N . VAL A 1 398 ? -13.953 17.469 18.031 1 94.62 398 VAL A N 1
ATOM 3257 C CA . VAL A 1 398 ? -13.586 17.891 19.375 1 94.62 398 VAL A CA 1
ATOM 3258 C C . VAL A 1 398 ? -12.906 16.734 20.125 1 94.62 398 VAL A C 1
ATOM 3260 O O . VAL A 1 398 ? -11.961 16.953 20.875 1 94.62 398 VAL A O 1
ATOM 3263 N N . ASP A 1 399 ? -13.352 15.531 19.875 1 91.75 399 ASP A N 1
ATOM 3264 C CA . ASP A 1 399 ? -12.773 14.352 20.516 1 91.75 399 ASP A CA 1
ATOM 3265 C C . ASP A 1 399 ? -11.336 14.133 20.047 1 91.75 399 ASP A C 1
ATOM 3267 O O . ASP A 1 399 ? -10.492 13.68 20.828 1 91.75 399 ASP A O 1
ATOM 3271 N N . ILE A 1 400 ? -11.086 14.359 18.828 1 90 400 ILE A N 1
ATOM 3272 C CA . ILE A 1 400 ? -9.766 14.148 18.266 1 90 400 ILE A CA 1
ATOM 3273 C C . ILE A 1 400 ? -8.797 15.195 18.812 1 90 400 ILE A C 1
ATOM 3275 O O . ILE A 1 400 ? -7.676 14.852 19.219 1 90 400 ILE A O 1
ATOM 3279 N N . ASN A 1 401 ? -9.25 16.484 18.797 1 89.75 401 ASN A N 1
ATOM 3280 C CA . ASN A 1 401 ? -8.43 17.562 19.344 1 89.75 401 ASN A CA 1
ATOM 3281 C C . ASN A 1 401 ? -9.281 18.594 20.078 1 89.75 401 ASN A C 1
ATOM 3283 O O . ASN A 1 401 ? -9.773 19.547 19.469 1 89.75 401 ASN A O 1
ATOM 3287 N N . PRO A 1 402 ? -9.312 18.5 21.281 1 89.06 402 PRO A N 1
ATOM 3288 C CA . PRO A 1 402 ? -10.156 19.406 22.062 1 89.06 402 PRO A CA 1
ATOM 3289 C C . PRO A 1 402 ? -9.641 20.828 22.078 1 89.06 402 PRO A C 1
ATOM 3291 O O . PRO A 1 402 ? -10.359 21.75 22.469 1 89.06 402 PRO A O 1
ATOM 3294 N N . ARG A 1 403 ? -8.547 21.062 21.578 1 85.88 403 ARG A N 1
ATOM 3295 C CA . ARG A 1 403 ? -7.973 22.391 21.641 1 85.88 403 ARG A CA 1
ATOM 3296 C C . ARG A 1 403 ? -8.234 23.156 20.344 1 85.88 403 ARG A C 1
ATOM 3298 O O . ARG A 1 403 ? -7.941 24.359 20.25 1 85.88 403 ARG A O 1
ATOM 3305 N N . ASP A 1 404 ? -8.75 22.5 19.453 1 89.06 404 ASP A N 1
ATOM 3306 C CA . ASP A 1 404 ? -9.062 23.172 18.188 1 89.06 404 ASP A CA 1
ATOM 3307 C C . ASP A 1 404 ? -10.375 23.938 18.297 1 89.06 404 ASP A C 1
ATOM 3309 O O . ASP A 1 404 ? -11.43 23.344 18.547 1 89.06 404 ASP A O 1
ATOM 3313 N N . TYR A 1 405 ? -10.367 25.25 17.984 1 91.25 405 TYR A N 1
ATOM 3314 C CA . TYR A 1 405 ? -11.508 26.141 18.203 1 91.25 405 TYR A CA 1
ATOM 3315 C C . TYR A 1 405 ? -12.57 25.922 17.141 1 91.25 405 TYR A C 1
ATOM 3317 O O . TYR A 1 405 ? -13.742 26.266 17.344 1 91.25 405 TYR A O 1
ATOM 3325 N N . ARG A 1 406 ? -12.242 25.469 16.016 1 91.44 406 ARG A N 1
ATOM 3326 C CA . ARG A 1 406 ? -13.133 25.406 14.852 1 91.44 406 ARG A CA 1
ATOM 3327 C C . ARG A 1 406 ? -14.336 24.531 15.125 1 91.44 406 ARG A C 1
ATOM 3329 O O . ARG A 1 406 ? -15.469 24.875 14.773 1 91.44 406 ARG A O 1
ATOM 3336 N N . ALA A 1 407 ? -14 23.438 15.695 1 94.31 407 ALA A N 1
ATOM 3337 C CA . ALA A 1 407 ? -15.094 22.5 15.984 1 94.31 407 ALA A CA 1
ATOM 3338 C C . ALA A 1 407 ? -16.016 23.062 17.062 1 94.31 407 ALA A C 1
ATOM 3340 O O . ALA A 1 407 ? -17.234 22.875 17.016 1 94.31 407 ALA A O 1
ATOM 3341 N N . TRP A 1 408 ? -15.492 23.703 18.031 1 95.62 408 TRP A N 1
ATOM 3342 C CA . TRP A 1 408 ? -16.281 24.344 19.078 1 95.62 408 TRP A CA 1
ATOM 3343 C C . TRP A 1 408 ? -17.188 25.438 18.484 1 95.62 408 TRP A C 1
ATOM 3345 O O . TRP A 1 408 ? -18.359 25.531 18.844 1 95.62 408 TRP A O 1
ATOM 3355 N N . TYR A 1 409 ? -16.594 26.219 17.672 1 95.62 409 TYR A N 1
ATOM 3356 C CA . TYR A 1 409 ? -17.359 27.266 16.984 1 95.62 409 TYR A CA 1
ATOM 3357 C C . TYR A 1 409 ? -18.5 26.656 16.156 1 95.62 409 TYR A C 1
ATOM 3359 O O . TYR A 1 409 ? -19.625 27.156 16.172 1 95.62 409 TYR A O 1
ATOM 3367 N N . GLY A 1 410 ? -18.203 25.562 15.461 1 95.88 410 GLY A N 1
ATOM 3368 C CA . GLY A 1 410 ? -19.203 24.875 14.672 1 95.88 410 GLY A CA 1
ATOM 3369 C C . GLY A 1 410 ? -20.359 24.344 15.508 1 95.88 410 GLY A C 1
ATOM 3370 O O . GLY A 1 410 ? -21.516 24.438 15.094 1 95.88 410 GLY A O 1
ATOM 3371 N N . LEU A 1 411 ? -20.078 23.781 16.656 1 96.38 411 LEU A N 1
ATOM 3372 C CA . LEU A 1 411 ? -21.109 23.312 17.578 1 96.38 411 LEU A CA 1
ATOM 3373 C C . LEU A 1 411 ? -21.984 24.484 18.047 1 96.38 411 LEU A C 1
ATOM 3375 O O . LEU A 1 411 ? -23.203 24.344 18.156 1 96.38 411 LEU A O 1
ATOM 3379 N N . GLY A 1 412 ? -21.375 25.562 18.344 1 96.12 412 GLY A N 1
ATOM 3380 C CA . GLY A 1 412 ? -22.125 26.75 18.703 1 96.12 412 GLY A CA 1
ATOM 3381 C C . GLY A 1 412 ? -23.109 27.188 17.641 1 96.12 412 GLY A C 1
ATOM 3382 O O . GLY A 1 412 ? -24.281 27.469 17.922 1 96.12 412 GLY A O 1
ATOM 3383 N N . GLN A 1 413 ? -22.641 27.188 16.422 1 94.12 413 GLN A N 1
ATOM 3384 C CA . GLN A 1 413 ? -23.484 27.562 15.297 1 94.12 413 GLN A CA 1
ATOM 3385 C C . GLN A 1 413 ? -24.625 26.562 15.109 1 94.12 413 GLN A C 1
ATOM 3387 O O . GLN A 1 413 ? -25.766 26.969 14.844 1 94.12 413 GLN A O 1
ATOM 3392 N N . ALA A 1 414 ? -24.297 25.328 15.219 1 94.94 414 ALA A N 1
ATOM 3393 C CA . ALA A 1 414 ? -25.312 24.297 15.039 1 94.94 414 ALA A CA 1
ATOM 3394 C C . ALA A 1 414 ? -26.406 24.391 16.094 1 94.94 414 ALA A C 1
ATOM 3396 O O . ALA A 1 414 ? -27.594 24.312 15.789 1 94.94 414 ALA A O 1
ATOM 3397 N N . TYR A 1 415 ? -26.047 24.641 17.312 1 94.06 415 TYR A N 1
ATOM 3398 C CA . TYR A 1 415 ? -27.016 24.734 18.391 1 94.06 415 TYR A CA 1
ATOM 3399 C C . TYR A 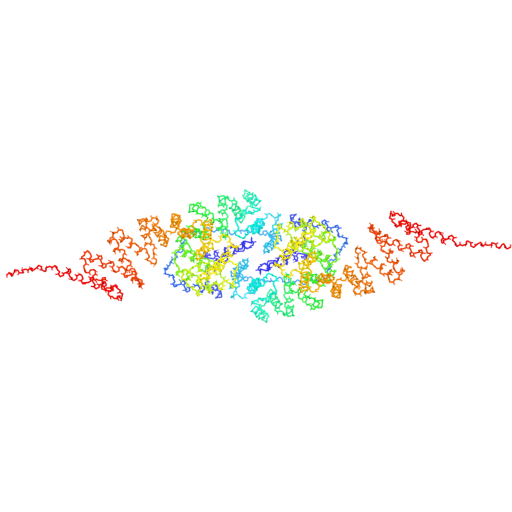1 415 ? -27.828 26.016 18.297 1 94.06 415 TYR A C 1
ATOM 3401 O O . TYR A 1 415 ? -29 26.047 18.672 1 94.06 415 TYR A O 1
ATOM 3409 N N . GLU A 1 416 ? -27.172 27.016 17.828 1 92.06 416 GLU A N 1
ATOM 3410 C CA . GLU A 1 416 ? -27.922 28.25 17.578 1 92.06 416 GLU A CA 1
ATOM 3411 C C . GLU A 1 416 ? -29.016 28.031 16.531 1 92.06 416 GLU A C 1
ATOM 3413 O O . GLU A 1 416 ? -30.141 28.516 16.688 1 92.06 416 GLU A O 1
ATOM 3418 N N . MET A 1 417 ? -28.672 27.312 15.547 1 90.88 417 MET A N 1
ATOM 3419 C CA . MET A 1 417 ? -29.609 27 14.477 1 90.88 417 MET A CA 1
ATOM 3420 C C . MET A 1 417 ? -30.75 26.125 14.992 1 90.88 417 MET A C 1
ATOM 3422 O O . MET A 1 417 ? -31.875 26.203 14.492 1 90.88 417 MET A O 1
ATOM 3426 N N . MET A 1 418 ? -30.484 25.375 15.992 1 92.06 418 MET A N 1
ATOM 3427 C CA . MET A 1 418 ? -31.484 24.5 16.578 1 92.06 418 MET A CA 1
ATOM 3428 C C . MET A 1 418 ? -32.312 25.234 17.625 1 92.06 418 MET A C 1
ATOM 3430 O O . MET A 1 418 ? -33.188 24.656 18.266 1 92.06 418 MET A O 1
ATOM 3434 N N . GLY A 1 419 ? -32.031 26.516 17.844 1 89.94 419 GLY A N 1
ATOM 3435 C CA . GLY A 1 419 ? -32.781 27.328 18.781 1 89.94 419 GLY A CA 1
ATOM 3436 C C . GLY A 1 419 ? -32.406 27.062 20.234 1 89.94 419 GLY A C 1
ATOM 3437 O O . GLY A 1 419 ? -33.281 27.125 21.109 1 89.94 419 GLY A O 1
ATOM 3438 N N . MET A 1 420 ? -31.203 26.688 20.406 1 92.62 420 MET A N 1
ATOM 3439 C CA . MET A 1 420 ? -30.703 26.422 21.75 1 92.62 420 MET A CA 1
ATOM 3440 C C . MET A 1 420 ? -29.562 27.391 22.109 1 92.62 420 MET A C 1
ATOM 3442 O O . MET A 1 420 ? -28.422 26.969 22.25 1 92.62 420 MET A O 1
ATOM 3446 N N . PRO A 1 421 ? -29.828 28.594 22.391 1 92.38 421 PRO A N 1
ATOM 3447 C CA . PRO A 1 421 ? -28.797 29.625 22.562 1 92.38 421 PRO A CA 1
ATOM 3448 C C . PRO A 1 421 ? -27.938 29.406 23.797 1 92.38 421 PRO A C 1
ATOM 3450 O O . PRO A 1 421 ? -26.75 29.75 23.797 1 92.38 421 PRO A O 1
ATOM 3453 N N . HIS A 1 422 ? -28.484 28.797 24.891 1 91.5 422 HIS A N 1
ATOM 3454 C CA . HIS A 1 422 ? -27.688 28.547 26.078 1 91.5 422 HIS A CA 1
ATOM 3455 C C . HIS A 1 422 ? -26.562 27.562 25.781 1 91.5 422 HIS A C 1
ATOM 3457 O O . HIS A 1 422 ? -25.438 27.75 26.234 1 91.5 422 HIS A O 1
ATOM 3463 N N . TYR A 1 423 ? -27.016 26.594 25.062 1 91.81 423 TYR A N 1
ATOM 3464 C CA . TYR A 1 423 ? -26 25.641 24.656 1 91.81 423 TYR A CA 1
ATOM 3465 C C . TYR A 1 423 ? -24.984 26.266 23.703 1 91.81 423 TYR A C 1
ATOM 3467 O O . TYR A 1 423 ? -23.781 26.031 23.828 1 91.81 423 TYR A O 1
ATOM 3475 N N . ALA A 1 424 ? -25.453 27 22.812 1 95.56 424 ALA A N 1
ATOM 3476 C CA . ALA A 1 424 ? -24.594 27.672 21.844 1 95.56 424 ALA A CA 1
ATOM 3477 C C . ALA A 1 424 ? -23.562 28.562 22.531 1 95.56 424 ALA A C 1
ATOM 3479 O O . ALA A 1 424 ? -22.391 28.594 22.141 1 95.56 424 ALA A O 1
ATOM 3480 N N . LEU A 1 425 ? -24.016 29.25 23.547 1 95.19 425 LEU A N 1
ATOM 3481 C CA . LEU A 1 425 ? -23.141 30.156 24.281 1 95.19 425 LEU A CA 1
ATOM 3482 C C . LEU A 1 425 ? -21.969 29.391 24.922 1 95.19 425 LEU A C 1
ATOM 3484 O O . LEU A 1 425 ? -20.844 29.875 24.922 1 95.19 425 LEU A O 1
ATOM 3488 N N . HIS A 1 426 ? -22.297 28.281 25.453 1 94.62 426 HIS A N 1
ATOM 3489 C CA . HIS A 1 426 ? -21.25 27.453 26.047 1 94.62 426 HIS A CA 1
ATOM 3490 C C . HIS A 1 426 ? -20.156 27.141 25.031 1 94.62 426 HIS A C 1
ATOM 3492 O O . HIS A 1 426 ? -18.969 27.281 25.344 1 94.62 426 HIS A O 1
ATOM 3498 N N . TYR A 1 427 ? -20.531 26.734 23.906 1 96.5 427 TYR A N 1
ATOM 3499 C CA . TYR A 1 427 ? -19.578 26.328 22.875 1 96.5 427 TYR A CA 1
ATOM 3500 C C . TYR A 1 427 ? -18.844 27.547 22.297 1 96.5 427 TYR A C 1
ATOM 3502 O O . TYR A 1 427 ? -17.656 27.484 22 1 96.5 427 TYR A O 1
ATOM 3510 N N . PHE A 1 428 ? -19.5 28.641 22.109 1 96.06 428 PHE A N 1
ATOM 3511 C CA . PHE A 1 428 ? -18.844 29.859 21.641 1 96.06 428 PHE A CA 1
ATOM 3512 C C . PHE A 1 428 ? -17.797 30.328 22.641 1 96.06 428 PHE A C 1
ATOM 3514 O O . PHE A 1 428 ? -16.719 30.781 22.266 1 96.06 428 PHE A O 1
ATOM 3521 N N . ARG A 1 429 ? -18.141 30.219 23.891 1 95.19 429 ARG A N 1
ATOM 3522 C CA . ARG A 1 429 ? -17.188 30.609 24.938 1 95.19 429 ARG A CA 1
ATOM 3523 C C . ARG A 1 429 ? -15.914 29.781 24.859 1 95.19 429 ARG A C 1
ATOM 3525 O O . ARG A 1 429 ? -14.812 30.297 25 1 95.19 429 ARG A O 1
ATOM 3532 N N . LYS A 1 430 ? -16.109 28.531 24.656 1 94.69 430 LYS A N 1
ATOM 3533 C CA . LYS A 1 430 ? -14.961 27.641 24.531 1 94.69 430 LYS A CA 1
ATOM 3534 C C . LYS A 1 430 ? -14.125 28 23.297 1 94.69 430 LYS A C 1
ATOM 3536 O O . LYS A 1 430 ? -12.898 27.938 23.344 1 94.69 430 LYS A O 1
ATOM 3541 N N . SER A 1 431 ? -14.773 28.312 22.234 1 94.81 431 SER A N 1
ATOM 3542 C CA . SER A 1 431 ? -14.07 28.656 21 1 94.81 431 SER A CA 1
ATOM 3543 C C . SER A 1 431 ? -13.242 29.938 21.188 1 94.81 431 SER A C 1
ATOM 3545 O O . SER A 1 431 ? -12.086 30 20.75 1 94.81 431 SER A O 1
ATOM 3547 N N . VAL A 1 432 ? -13.82 30.953 21.844 1 92.94 432 VAL A N 1
ATOM 3548 C CA . VAL A 1 432 ? -13.133 32.219 22.062 1 92.94 432 VAL A CA 1
ATOM 3549 C C . VAL A 1 432 ? -11.961 32.031 23.031 1 92.94 432 VAL A C 1
ATOM 3551 O O . VAL A 1 432 ? -10.922 32.656 22.906 1 92.94 432 VAL A O 1
ATOM 3554 N N . PHE A 1 433 ? -12.109 31.094 23.891 1 91.5 433 PHE A N 1
ATOM 3555 C CA . PHE A 1 433 ? -11.047 30.766 24.828 1 91.5 433 PHE A CA 1
ATOM 3556 C C . PHE A 1 433 ? -9.82 30.25 24.109 1 91.5 433 PHE A C 1
ATOM 3558 O O . PHE A 1 433 ? -8.688 30.625 24.422 1 91.5 433 PHE A O 1
ATOM 3565 N N . PHE A 1 434 ? -9.984 29.484 23.141 1 88 434 PHE A N 1
ATOM 3566 C CA . PHE A 1 434 ? -8.875 28.844 22.438 1 88 434 PHE A CA 1
ATOM 3567 C C . PHE A 1 434 ? -8.312 29.766 21.359 1 88 434 PHE A C 1
ATOM 3569 O O . PHE A 1 434 ? -7.137 29.672 21 1 88 434 PHE A O 1
ATOM 3576 N N . GLN A 1 435 ? -9.195 30.641 20.828 1 87.88 435 GLN A N 1
ATOM 3577 C CA . GLN A 1 435 ? -8.742 31.578 19.812 1 87.88 435 GLN A CA 1
ATOM 3578 C C . GLN A 1 435 ? -9.305 32.969 20.062 1 87.88 435 GLN A C 1
ATOM 3580 O O . GLN A 1 435 ? -10.188 33.438 19.328 1 87.88 435 GLN A O 1
ATOM 3585 N N . PRO A 1 436 ? -8.68 33.625 20.891 1 86.88 436 PRO A N 1
ATOM 3586 C CA . PRO A 1 436 ? -9.242 34.938 21.281 1 86.88 436 PRO A CA 1
ATOM 3587 C C . PRO A 1 436 ? -8.953 36.031 20.266 1 86.88 436 PRO A C 1
ATOM 3589 O O . PRO A 1 436 ? -9.57 37.094 20.312 1 86.88 436 PRO A O 1
ATOM 3592 N N . ILE A 1 437 ? -8.094 35.812 19.344 1 82.56 437 ILE A N 1
ATOM 3593 C CA . ILE A 1 437 ? -7.672 36.844 18.438 1 82.56 437 ILE A CA 1
ATOM 3594 C C . ILE A 1 437 ? -8.633 36.938 17.25 1 82.56 437 ILE A C 1
ATOM 3596 O O . ILE A 1 437 ? -8.648 37.906 16.516 1 82.56 437 ILE A O 1
ATOM 3600 N N . ASP A 1 438 ? -9.5 36.031 17.141 1 87.5 438 ASP A N 1
ATOM 3601 C CA . ASP A 1 438 ? -10.43 35.969 16.016 1 87.5 438 ASP A CA 1
ATOM 3602 C C . ASP A 1 438 ? -11.719 36.719 16.328 1 87.5 438 ASP A C 1
ATOM 3604 O O . ASP A 1 438 ? -12.508 36.312 17.172 1 87.5 438 ASP A O 1
ATOM 3608 N N . SER A 1 439 ? -11.969 37.812 15.57 1 90.19 439 SER A N 1
ATOM 3609 C CA . SER A 1 439 ? -13.117 38.656 15.812 1 90.19 439 SER A CA 1
ATOM 3610 C C . SER A 1 439 ? -14.422 37.938 15.484 1 90.19 439 SER A C 1
ATOM 3612 O O . SER A 1 439 ? -15.469 38.25 16.078 1 90.19 439 SER A O 1
ATOM 3614 N N . ARG A 1 440 ? -14.438 37 14.586 1 88.12 440 ARG A N 1
ATOM 3615 C CA . ARG A 1 440 ? -15.641 36.281 14.156 1 88.12 440 ARG A CA 1
ATOM 3616 C C . ARG A 1 440 ? -16.25 35.5 15.312 1 88.12 440 ARG A C 1
ATOM 3618 O O . ARG A 1 440 ? -17.484 35.375 15.398 1 88.12 440 ARG A O 1
ATOM 3625 N N . LEU A 1 441 ? -15.43 35.062 16.125 1 93.25 441 LEU A N 1
ATOM 3626 C CA . LEU A 1 441 ? -15.898 34.281 17.25 1 93.25 441 LEU A CA 1
ATOM 3627 C C . LEU A 1 441 ? -16.578 35.156 18.297 1 93.25 441 LEU A C 1
ATOM 3629 O O . LEU A 1 441 ? -17.625 34.812 18.844 1 93.25 441 LEU A O 1
ATOM 3633 N N . TRP A 1 442 ? -16 36.25 18.5 1 94.25 442 TRP A N 1
ATOM 3634 C CA . TRP A 1 442 ? -16.578 37.219 19.438 1 94.25 442 TRP A CA 1
ATOM 3635 C C . TRP A 1 442 ? -17.922 37.719 18.922 1 94.25 442 TRP A C 1
ATOM 3637 O O . TRP A 1 442 ? -18.859 37.938 19.703 1 94.25 442 TRP A O 1
ATOM 3647 N N . ILE A 1 443 ? -17.969 38 17.688 1 94.38 443 ILE A N 1
ATOM 3648 C CA . ILE A 1 443 ? -19.203 38.5 17.078 1 94.38 443 ILE A CA 1
ATOM 3649 C C . ILE A 1 443 ? -20.312 37.469 17.203 1 94.38 443 ILE A C 1
ATOM 3651 O O . ILE A 1 443 ? -21.453 37.781 17.531 1 94.38 443 ILE A O 1
ATOM 3655 N N . ALA A 1 444 ? -19.922 36.219 16.922 1 94 444 ALA A N 1
ATOM 3656 C CA . ALA A 1 444 ? -20.906 35.156 17.047 1 94 444 ALA A CA 1
ATOM 3657 C C . ALA A 1 444 ? -21.438 35.031 18.469 1 94 444 ALA A C 1
ATOM 3659 O O . ALA A 1 444 ? -22.641 34.844 18.688 1 94 444 ALA A O 1
ATOM 3660 N N . MET A 1 445 ? -20.578 35.125 19.391 1 95.19 445 MET A N 1
ATOM 3661 C CA . MET A 1 445 ? -20.969 35.094 20.797 1 95.19 445 MET A CA 1
ATOM 3662 C C . MET A 1 445 ? -21.844 36.281 21.156 1 95.19 445 MET A C 1
ATOM 3664 O O . MET A 1 445 ? -22.812 36.125 21.891 1 95.19 445 MET A O 1
ATOM 3668 N N . ALA A 1 446 ? -21.531 37.469 20.625 1 95.62 446 ALA A N 1
ATOM 3669 C CA . ALA A 1 446 ? -22.312 38.656 20.859 1 95.62 446 ALA A CA 1
ATOM 3670 C C . ALA A 1 446 ? -23.719 38.531 20.297 1 95.62 446 ALA A C 1
ATOM 3672 O O . ALA A 1 446 ? -24.688 38.906 20.953 1 95.62 446 ALA A O 1
ATOM 3673 N N . GLN A 1 447 ? -23.812 38.031 19.141 1 94.12 447 GLN A N 1
ATOM 3674 C CA . GLN A 1 447 ? -25.109 37.812 18.5 1 94.12 447 GLN A CA 1
ATOM 3675 C C . GLN A 1 447 ? -25.953 36.844 19.312 1 94.12 447 GLN A C 1
ATOM 3677 O O . GLN A 1 447 ? -27.172 37 19.391 1 94.12 447 GLN A O 1
ATOM 3682 N N . CYS A 1 448 ? -25.312 35.875 19.781 1 94.81 448 CYS A N 1
ATOM 3683 C CA . CYS A 1 448 ? -26.016 34.906 20.625 1 94.81 448 CYS A CA 1
ATOM 3684 C C . CYS A 1 448 ? -26.562 35.562 21.875 1 94.81 448 CYS A C 1
ATOM 3686 O O . CYS A 1 448 ? -27.703 35.344 22.266 1 94.81 448 CYS A O 1
ATOM 3688 N N . TYR A 1 449 ? -25.797 36.438 22.484 1 94.62 449 TYR A N 1
ATOM 3689 C CA . TYR A 1 449 ? -26.234 37.188 23.672 1 94.62 449 TYR A CA 1
ATOM 3690 C C . TYR A 1 449 ? -27.406 38.094 23.328 1 94.62 449 TYR A C 1
ATOM 3692 O O . TYR A 1 449 ? -28.297 38.281 24.172 1 94.62 449 TYR A O 1
ATOM 3700 N N . GLU A 1 450 ? -27.391 38.562 22.094 1 92.69 450 GLU A N 1
ATOM 3701 C CA . GLU A 1 450 ? -28.422 39.5 21.656 1 92.69 450 GLU A CA 1
ATOM 3702 C C . GLU A 1 450 ? -29.719 38.75 21.312 1 92.69 450 GLU A C 1
ATOM 3704 O O . GLU A 1 450 ? -30.766 39.375 21.156 1 92.69 450 GLU A O 1
ATOM 3709 N N . SER A 1 451 ? -29.641 37.531 21.188 1 90.69 451 SER A N 1
ATOM 3710 C CA . SER A 1 451 ? -30.812 36.781 20.781 1 90.69 451 SER A CA 1
ATOM 3711 C C . SER A 1 451 ? -32 37.094 21.672 1 90.69 451 SER A C 1
ATOM 3713 O O . SER A 1 451 ? -31.844 37.5 22.828 1 90.69 451 SER A O 1
ATOM 3715 N N . GLU A 1 452 ? -33.188 36.906 21.172 1 88.31 452 GLU A N 1
ATOM 3716 C CA . GLU A 1 452 ? -34.438 37.25 21.859 1 88.31 452 GLU A CA 1
ATOM 3717 C C . GLU A 1 452 ? -34.594 36.406 23.141 1 88.31 452 GLU A C 1
ATOM 3719 O O . GLU A 1 452 ? -35.125 36.875 24.141 1 88.31 452 GLU A O 1
ATOM 3724 N N . GLN A 1 453 ? -34.094 35.281 23.094 1 89.94 453 GLN A N 1
ATOM 3725 C CA . GLN A 1 453 ? -34.219 34.375 24.219 1 89.94 453 GLN A CA 1
ATOM 3726 C C . GLN A 1 453 ? -33.312 34.781 25.375 1 89.94 453 GLN A C 1
ATOM 3728 O O . GLN A 1 453 ? -33.688 34.656 26.547 1 89.94 453 GLN A O 1
ATOM 3733 N N . LEU A 1 454 ? -32.156 35.156 25.094 1 91.12 454 LEU A N 1
ATOM 3734 C CA . LEU A 1 454 ? -31.188 35.531 26.141 1 91.12 454 LEU A CA 1
ATOM 3735 C C . LEU A 1 454 ? -31.297 37.031 26.469 1 91.12 454 LEU A C 1
ATOM 3737 O O . LEU A 1 454 ? -31.484 37.375 27.625 1 91.12 454 LEU A O 1
ATOM 3741 N N . HIS A 1 455 ? -31.234 37.875 25.438 1 91.62 455 HIS A N 1
ATOM 3742 C CA . HIS A 1 455 ? -31.375 39.312 25.5 1 91.62 455 HIS A CA 1
ATOM 3743 C C . HIS A 1 455 ? -30.406 39.938 26.516 1 91.62 455 HIS A C 1
ATOM 3745 O O . HIS A 1 455 ? -30.797 40.75 27.344 1 91.62 455 HIS A O 1
ATOM 3751 N N . MET A 1 456 ? -29.266 39.438 26.609 1 93.62 456 MET A N 1
ATOM 3752 C CA . MET A 1 456 ? -28.188 39.938 27.453 1 93.62 456 MET A CA 1
ATOM 3753 C C . MET A 1 456 ? -27.359 41 26.719 1 93.62 456 MET A C 1
ATOM 3755 O O . MET A 1 456 ? -26.25 40.688 26.266 1 93.62 456 MET A O 1
ATOM 3759 N N . LEU A 1 457 ? -27.734 42.188 26.719 1 93.69 457 LEU A N 1
ATOM 3760 C CA . LEU A 1 457 ? -27.203 43.25 25.875 1 93.69 457 LEU A CA 1
ATOM 3761 C C . LEU A 1 457 ? -25.875 43.75 26.406 1 93.69 457 LEU A C 1
ATOM 3763 O O . LEU A 1 457 ? -24.969 44.094 25.641 1 93.69 457 LEU A O 1
ATOM 3767 N N . GLU A 1 458 ? -25.719 43.781 27.703 1 92.94 458 GLU A N 1
ATOM 3768 C CA . GLU A 1 458 ? -24.453 44.25 28.281 1 92.94 458 GLU A CA 1
ATOM 3769 C C . GLU A 1 458 ? -23.312 43.312 27.922 1 92.94 458 GLU A C 1
ATOM 3771 O O . GLU A 1 458 ? -22.219 43.75 27.594 1 92.94 458 GLU A O 1
ATOM 3776 N N . GLU A 1 459 ? -23.641 42.031 28.047 1 94.88 459 GLU A N 1
ATOM 3777 C CA . GLU A 1 459 ? -22.625 41.062 27.672 1 94.88 459 GLU A CA 1
ATOM 3778 C C . GLU A 1 459 ? -22.312 41.125 26.172 1 94.88 459 GLU A C 1
ATOM 3780 O O . GLU A 1 459 ? -21.172 40.938 25.766 1 94.88 459 GLU A O 1
ATOM 3785 N N . ALA A 1 460 ? -23.266 41.344 25.375 1 96 460 ALA A N 1
ATOM 3786 C CA . ALA A 1 460 ? -23.078 41.469 23.938 1 96 460 ALA A CA 1
ATOM 3787 C C . ALA A 1 460 ? -22.141 42.656 23.625 1 96 460 ALA A C 1
ATOM 3789 O O . ALA A 1 460 ? -21.281 42.531 22.75 1 96 460 ALA A O 1
ATOM 3790 N N . ILE A 1 461 ? -22.344 43.75 24.328 1 95.31 461 ILE A N 1
ATOM 3791 C CA . ILE A 1 461 ? -21.547 44.938 24.109 1 95.31 461 ILE A CA 1
ATOM 3792 C C . ILE A 1 461 ? -20.078 44.656 24.438 1 95.31 461 ILE A C 1
ATOM 3794 O O . ILE A 1 461 ? -19.188 45.062 23.703 1 95.31 461 ILE A O 1
ATOM 3798 N N . LYS A 1 462 ? -19.875 43.938 25.484 1 95.19 462 LYS A N 1
ATOM 3799 C CA . LYS A 1 462 ? -18.516 43.562 25.859 1 95.19 462 LYS A CA 1
ATOM 3800 C C . LYS A 1 462 ? -17.859 42.75 24.766 1 95.19 462 LYS A C 1
ATOM 3802 O O . LYS A 1 462 ? -16.688 42.938 24.438 1 95.19 462 LYS A O 1
ATOM 3807 N N . CYS A 1 463 ? -18.609 41.812 24.234 1 96.06 463 CYS A N 1
ATOM 3808 C CA . CYS A 1 463 ? -18.109 40.969 23.172 1 96.06 463 CYS A CA 1
ATOM 3809 C C . CYS A 1 463 ? -17.812 41.75 21.906 1 96.06 463 CYS A C 1
ATOM 3811 O O . CYS A 1 463 ? -16.766 41.562 21.281 1 96.06 463 CYS A O 1
ATOM 3813 N N . TYR A 1 464 ? -18.703 42.625 21.5 1 95.31 464 TYR A N 1
ATOM 3814 C CA . TYR A 1 464 ? -18.5 43.438 20.312 1 95.31 464 TYR A CA 1
ATOM 3815 C C . TYR A 1 464 ? -17.297 44.344 20.484 1 95.31 464 TYR A C 1
ATOM 3817 O O . TYR A 1 464 ? -16.578 44.625 19.531 1 95.31 464 TYR A O 1
ATOM 3825 N N . LYS A 1 465 ? -17.078 44.844 21.656 1 94.12 465 LYS A N 1
ATOM 3826 C CA . LYS A 1 465 ? -15.906 45.688 21.938 1 94.12 465 LYS A CA 1
ATOM 3827 C C . LYS A 1 465 ? -14.609 44.906 21.719 1 94.12 465 LYS A C 1
ATOM 3829 O O . LYS A 1 465 ? -13.656 45.406 21.141 1 94.12 465 LYS A O 1
ATOM 3834 N N . ARG A 1 466 ? -14.648 43.75 22.188 1 93.81 466 ARG A N 1
ATOM 3835 C CA . ARG A 1 466 ? -13.484 42.875 21.984 1 93.81 466 ARG A CA 1
ATOM 3836 C C . ARG A 1 466 ? -13.266 42.594 20.516 1 93.81 466 ARG A C 1
ATOM 3838 O O . ARG A 1 466 ? -12.125 42.562 20.047 1 93.81 466 ARG A O 1
ATOM 3845 N N . ALA A 1 467 ? -14.312 42.281 19.844 1 93.81 467 ALA A N 1
ATOM 3846 C CA . ALA A 1 467 ? -14.234 42 18.422 1 93.81 467 ALA A CA 1
ATOM 3847 C C . ALA A 1 467 ? -13.68 43.188 17.641 1 93.81 467 ALA A C 1
ATOM 3849 O O . ALA A 1 467 ? -12.906 43.031 16.703 1 93.81 467 ALA A O 1
ATOM 3850 N N . ALA A 1 468 ? -14.125 44.375 18 1 90.12 468 ALA A N 1
ATOM 3851 C CA . ALA A 1 468 ? -13.68 45.594 17.344 1 90.12 468 ALA A CA 1
ATOM 3852 C C . ALA A 1 468 ? -12.172 45.812 17.516 1 90.12 468 ALA A C 1
ATOM 3854 O O . ALA A 1 468 ? -11.508 46.375 16.656 1 90.12 468 ALA A O 1
ATOM 3855 N N . ASN A 1 469 ? -11.68 45.25 18.547 1 88.06 469 ASN A N 1
ATOM 3856 C CA . ASN A 1 469 ? -10.258 45.406 18.859 1 88.06 469 ASN A CA 1
ATOM 3857 C C . ASN A 1 469 ? -9.43 44.312 18.172 1 88.06 469 ASN A C 1
ATOM 3859 O O . ASN A 1 469 ? -8.203 44.375 18.156 1 88.06 469 ASN A O 1
ATOM 3863 N N . CYS A 1 470 ? -10.023 43.25 17.703 1 83.31 470 CYS A N 1
ATOM 3864 C CA . CYS A 1 470 ? -9.336 42.094 17.109 1 83.31 470 CYS A CA 1
ATOM 3865 C C . CYS A 1 470 ? -9.391 42.156 15.586 1 83.31 470 CYS A C 1
ATOM 3867 O O . CYS A 1 470 ? -9.633 41.156 14.93 1 83.31 470 CYS A O 1
ATOM 3869 N N . ASN A 1 471 ? -9.086 43.125 14.992 1 76.25 471 ASN A N 1
ATOM 3870 C CA . ASN A 1 471 ? -9.016 43.25 13.539 1 76.25 471 ASN A CA 1
ATOM 3871 C C . ASN A 1 471 ? -10.281 42.75 12.859 1 76.25 471 ASN A C 1
ATOM 3873 O O . ASN A 1 471 ? -10.219 41.875 12 1 76.25 471 ASN A O 1
ATOM 3877 N N . ASP A 1 472 ? -11.359 43.156 13.164 1 82.25 472 ASP A N 1
ATOM 3878 C CA . ASP A 1 472 ? -12.625 42.844 12.508 1 82.25 472 ASP A CA 1
ATOM 3879 C C . ASP A 1 472 ? -12.656 43.406 11.086 1 82.25 472 ASP A C 1
ATOM 3881 O O . ASP A 1 472 ? -13.141 44.531 10.867 1 82.25 472 ASP A O 1
ATOM 3885 N N . THR A 1 473 ? -12.227 42.562 10.156 1 74.31 473 THR A N 1
ATOM 3886 C CA . THR A 1 473 ? -12.07 43 8.773 1 74.31 473 THR A CA 1
ATOM 3887 C C . THR A 1 473 ? -13.406 43.438 8.188 1 74.31 473 THR A C 1
ATOM 3889 O O . THR A 1 473 ? -13.461 44.344 7.344 1 74.31 473 THR A O 1
ATOM 3892 N N . GLU A 1 474 ? -14.531 42.938 8.625 1 75.31 474 GLU A N 1
ATOM 3893 C CA . GLU A 1 474 ? -15.844 43.219 8.055 1 75.31 474 GLU A CA 1
ATOM 3894 C C . GLU A 1 474 ? -16.531 44.375 8.805 1 75.31 474 GLU A C 1
ATOM 3896 O O . GLU A 1 474 ? -17.547 44.906 8.359 1 75.31 474 GLU A O 1
ATOM 3901 N N . ALA A 1 475 ? -15.953 44.906 9.836 1 78.25 475 ALA A N 1
ATOM 3902 C CA . ALA A 1 475 ? -16.422 46.031 10.625 1 78.25 475 ALA A CA 1
ATOM 3903 C C . ALA A 1 475 ? -17.859 45.812 11.109 1 78.25 475 ALA A C 1
ATOM 3905 O O . ALA A 1 475 ? -18.688 46.719 11.07 1 78.25 475 ALA A O 1
ATOM 3906 N N . ILE A 1 476 ? -18.188 44.625 11.477 1 87.12 476 ILE A N 1
ATOM 3907 C CA . ILE A 1 476 ? -19.5 44.281 11.977 1 87.12 476 ILE A CA 1
ATOM 3908 C C . ILE A 1 476 ? -19.656 44.75 13.422 1 87.12 476 ILE A C 1
ATOM 3910 O O . ILE A 1 476 ? -20.719 45.25 13.812 1 87.12 476 ILE A O 1
ATOM 3914 N N . ALA A 1 477 ? -18.625 44.719 14.141 1 92.62 477 ALA A N 1
ATOM 3915 C CA . ALA A 1 477 ? -18.656 44.969 15.578 1 92.62 477 ALA A CA 1
ATOM 3916 C C . ALA A 1 477 ? -18.969 46.438 15.859 1 92.62 477 ALA A C 1
ATOM 3918 O O . ALA A 1 477 ? -19.797 46.75 16.719 1 92.62 477 ALA A O 1
ATOM 3919 N N . LEU A 1 478 ? -18.375 47.312 15.07 1 91.81 478 LEU A N 1
ATOM 3920 C CA . LEU A 1 478 ? -18.562 48.719 15.305 1 91.81 478 LEU A CA 1
ATOM 3921 C C . LEU A 1 478 ? -20 49.156 15.016 1 91.81 478 LEU A C 1
ATOM 3923 O O . LEU A 1 478 ? -20.594 49.906 15.781 1 91.81 478 LEU A O 1
ATOM 3927 N N . HIS A 1 479 ? -20.484 48.688 13.961 1 92.44 479 HIS A N 1
ATOM 3928 C CA . HIS A 1 479 ? -21.859 49 13.586 1 92.44 479 HIS A CA 1
ATOM 3929 C C . HIS A 1 479 ? -22.844 48.469 14.625 1 92.44 479 HIS A C 1
ATOM 3931 O O . HIS A 1 479 ? -23.781 49.188 15.016 1 92.44 479 HIS A O 1
ATOM 3937 N N . ARG A 1 480 ? -22.625 47.344 15.062 1 93.69 480 ARG A N 1
ATOM 3938 C CA . ARG A 1 480 ? -23.531 46.719 16.031 1 93.69 480 ARG A CA 1
ATOM 3939 C C . ARG A 1 480 ? -23.438 47.406 17.391 1 93.69 480 ARG A C 1
ATOM 3941 O O . ARG A 1 480 ? -24.422 47.5 18.109 1 93.69 480 ARG A O 1
ATOM 3948 N N . LEU A 1 481 ? -22.266 47.812 17.75 1 94.88 481 LEU A N 1
ATOM 3949 C CA . LEU A 1 481 ? -22.078 48.562 18.984 1 94.88 481 LEU A CA 1
ATOM 3950 C C . LEU A 1 481 ? -22.859 49.844 18.969 1 94.88 481 LEU A C 1
ATOM 3952 O O . LEU A 1 481 ? -23.516 50.219 19.953 1 94.88 481 LEU A O 1
ATOM 3956 N N . ALA A 1 482 ? -22.812 50.5 17.812 1 94.88 482 ALA A N 1
ATOM 3957 C CA . ALA A 1 482 ? -23.547 51.75 17.672 1 94.88 482 ALA A CA 1
ATOM 3958 C C . ALA A 1 482 ? -25.047 51.531 17.812 1 94.88 482 ALA A C 1
ATOM 3960 O O . ALA A 1 482 ? -25.734 52.25 18.531 1 94.88 482 ALA A O 1
ATOM 3961 N N . LYS A 1 483 ? -25.5 50.531 17.188 1 93.56 483 LYS A N 1
ATOM 3962 C CA . LYS A 1 483 ? -26.922 50.219 17.203 1 93.56 483 LYS A CA 1
ATOM 3963 C C . LYS A 1 483 ? -27.375 49.812 18.609 1 93.56 483 LYS A C 1
ATOM 3965 O O . LYS A 1 483 ? -28.469 50.219 19.047 1 93.56 483 LYS A O 1
ATOM 3970 N N . LEU A 1 484 ? -26.641 49.094 19.297 1 94.88 484 LEU A N 1
ATOM 3971 C CA . LEU A 1 484 ? -26.984 48.625 20.641 1 94.88 484 LEU A CA 1
ATOM 3972 C C . LEU A 1 484 ? -27.016 49.781 21.625 1 94.88 484 LEU A C 1
ATOM 3974 O O . LEU A 1 484 ? -27.906 49.844 22.484 1 94.88 484 LEU A O 1
ATOM 3978 N N . HIS A 1 485 ? -26.047 50.656 21.531 1 94.56 485 HIS A N 1
ATOM 3979 C CA . HIS A 1 485 ? -26.031 51.812 22.422 1 94.56 485 HIS A CA 1
ATOM 3980 C C . HIS A 1 485 ? -27.203 52.719 22.141 1 94.56 485 HIS A C 1
ATOM 3982 O O . HIS A 1 485 ? -27.75 53.344 23.047 1 94.56 485 HIS A O 1
ATOM 3988 N N . ARG A 1 486 ? -27.562 52.781 20.859 1 92 486 ARG A N 1
ATOM 3989 C CA . ARG A 1 486 ? -28.75 53.531 20.5 1 92 486 ARG A CA 1
ATOM 3990 C C . ARG A 1 486 ? -30 52.938 21.125 1 92 486 ARG A C 1
ATOM 3992 O O . ARG A 1 486 ? -30.828 53.656 21.688 1 92 486 ARG A O 1
ATOM 3999 N N . GLU A 1 487 ? -30.062 51.688 21.109 1 90.88 487 GLU A N 1
ATOM 4000 C CA . GLU A 1 487 ? -31.203 50.969 21.656 1 90.88 487 GLU A CA 1
ATOM 4001 C C . GLU A 1 487 ? -31.25 51.062 23.172 1 90.88 487 GLU A C 1
ATOM 4003 O O . GLU A 1 487 ? -32.344 51.094 23.781 1 90.88 487 GLU A O 1
ATOM 4008 N N . LEU A 1 488 ? -30.172 51.156 23.797 1 93.12 488 LEU A N 1
ATOM 4009 C CA . LEU A 1 488 ? -30.094 51.188 25.266 1 93.12 488 LEU A CA 1
ATOM 4010 C C . LEU A 1 488 ? -30.25 52.625 25.766 1 93.12 488 LEU A C 1
ATOM 4012 O O . LEU A 1 488 ? -30.344 52.844 26.969 1 93.12 488 LEU A O 1
ATOM 4016 N N . GLY A 1 489 ? -30.25 53.625 24.828 1 91 489 GLY A N 1
ATOM 4017 C CA . GLY A 1 489 ? -30.469 55 25.203 1 91 489 GLY A CA 1
ATOM 4018 C C . GLY A 1 489 ? -29.203 55.75 25.562 1 91 489 GLY A C 1
ATOM 4019 O O . GLY A 1 489 ? -29.219 56.625 26.422 1 91 489 GLY A O 1
ATOM 4020 N N . HIS A 1 490 ? -28.156 55.219 25.047 1 93.88 490 HIS A N 1
ATOM 4021 C CA . HIS A 1 490 ? -26.891 55.938 25.219 1 93.88 490 HIS A CA 1
ATOM 4022 C C . HIS A 1 490 ? -26.453 56.625 23.922 1 93.88 490 HIS A C 1
ATOM 4024 O O . HIS A 1 490 ? -25.578 56.125 23.219 1 93.88 490 HIS A O 1
ATOM 4030 N N . PRO A 1 491 ? -26.969 57.75 23.641 1 93.06 491 PRO A N 1
ATOM 4031 C CA . PRO A 1 491 ? -26.734 58.375 22.344 1 93.06 491 PRO A CA 1
ATOM 4032 C C . PRO A 1 491 ? -25.297 58.844 22.141 1 93.06 491 PRO A C 1
ATOM 4034 O O . PRO A 1 491 ? -24.781 58.812 21.016 1 93.06 491 PRO A O 1
ATOM 4037 N N . GLU A 1 492 ? -24.672 59.25 23.25 1 94.06 492 GLU A N 1
ATOM 4038 C CA . GLU A 1 492 ? -23.297 59.688 23.125 1 94.06 492 GLU A CA 1
ATOM 4039 C C . GLU A 1 492 ? -22.375 58.562 22.688 1 94.06 492 GLU A C 1
ATOM 4041 O O . GLU A 1 492 ? -21.547 58.719 21.812 1 94.06 492 GLU A O 1
ATOM 4046 N N . GLU A 1 493 ? -22.609 57.469 23.359 1 94.69 493 GLU A N 1
ATOM 4047 C CA . GLU A 1 493 ? -21.828 56.281 22.984 1 94.69 493 GLU A CA 1
ATOM 4048 C C . GLU A 1 493 ? -22.172 55.812 21.578 1 94.69 493 GLU A C 1
ATOM 4050 O O . GLU A 1 493 ? -21.281 55.406 20.828 1 94.69 493 GLU A O 1
ATOM 4055 N N . ALA A 1 494 ? -23.344 55.75 21.219 1 95.62 494 ALA A N 1
ATOM 4056 C CA . ALA A 1 494 ? -23.766 55.375 19.859 1 95.62 494 ALA A CA 1
ATOM 4057 C C . ALA A 1 494 ? -23.094 56.281 18.812 1 95.62 494 ALA A C 1
ATOM 4059 O O . ALA A 1 494 ? -22.625 55.781 17.781 1 95.62 494 ALA A O 1
ATOM 4060 N N . ALA A 1 495 ? -23.109 57.562 19.094 1 94.56 495 ALA A N 1
ATOM 4061 C CA . ALA A 1 495 ? -22.5 58.531 18.188 1 94.56 495 ALA A CA 1
ATOM 4062 C C . ALA A 1 495 ? -21 58.25 18.016 1 94.56 495 ALA A C 1
ATOM 4064 O O . ALA A 1 495 ? -20.469 58.375 16.906 1 94.56 495 ALA A O 1
ATOM 4065 N N . PHE A 1 496 ? -20.422 57.938 19.109 1 95.19 496 PHE A N 1
ATOM 4066 C CA . PHE A 1 496 ? -19 57.625 19.078 1 95.19 496 PHE A CA 1
ATOM 4067 C C . PHE A 1 496 ? -18.734 56.469 18.141 1 95.19 496 PHE A C 1
ATOM 4069 O O . PHE A 1 496 ? -17.828 56.531 17.297 1 95.19 496 PHE A O 1
ATOM 4076 N N . TYR A 1 497 ? -19.453 55.406 18.25 1 94.88 497 TYR A N 1
ATOM 4077 C CA . TYR A 1 497 ? -19.219 54.188 17.453 1 94.88 497 TYR A CA 1
ATOM 4078 C C . TYR A 1 497 ? -19.688 54.406 16.016 1 94.88 497 TYR A C 1
ATOM 4080 O O . TYR A 1 497 ? -19.078 53.844 15.086 1 94.88 497 TYR A O 1
ATOM 4088 N N . TYR A 1 498 ? -20.75 55.062 15.773 1 94.06 498 TYR A N 1
ATOM 4089 C CA . TYR A 1 498 ? -21.172 55.375 14.414 1 94.06 498 TYR A CA 1
ATOM 4090 C C . TYR A 1 498 ? -20.094 56.219 13.703 1 94.06 498 TYR A C 1
ATOM 4092 O O . TYR A 1 498 ? -19.844 56 12.508 1 94.06 498 TYR A O 1
ATOM 4100 N N . LYS A 1 499 ? -19.5 57.125 14.422 1 93.69 499 LYS A N 1
ATOM 4101 C CA . LYS A 1 499 ? -18.438 57.938 13.852 1 93.69 499 LYS A CA 1
ATOM 4102 C C . LYS A 1 499 ? -17.234 57.062 13.477 1 93.69 499 LYS A C 1
ATOM 4104 O O . LYS A 1 499 ? -16.672 57.219 12.383 1 93.69 499 LYS A O 1
ATOM 4109 N N . LYS A 1 500 ? -16.875 56.25 14.398 1 91.69 500 LYS A N 1
ATOM 4110 C CA . LYS A 1 500 ? -15.75 55.344 14.141 1 91.69 500 LYS A CA 1
ATOM 4111 C C . LYS A 1 500 ? -16.031 54.438 12.953 1 91.69 500 LYS A C 1
ATOM 4113 O O . LYS A 1 500 ? -15.148 54.156 12.148 1 91.69 500 LYS A O 1
ATOM 4118 N N . ASP A 1 501 ? -17.203 53.875 12.961 1 91.44 501 ASP A N 1
ATOM 4119 C CA . ASP A 1 501 ? -17.625 53.031 11.867 1 91.44 501 ASP A CA 1
ATOM 4120 C C . ASP A 1 501 ? -17.578 53.75 10.531 1 91.44 501 ASP A C 1
ATOM 4122 O O . ASP A 1 501 ? -17.141 53.188 9.516 1 91.44 501 ASP A O 1
ATOM 4126 N N . LEU A 1 502 ? -18.031 54.969 10.531 1 90.31 502 LEU A N 1
ATOM 4127 C CA . LEU A 1 502 ? -18.047 55.812 9.336 1 90.31 502 LEU A CA 1
ATOM 4128 C C . LEU A 1 502 ? -16.625 56.062 8.844 1 90.31 502 LEU A C 1
ATOM 4130 O O . LEU A 1 502 ? -16.359 56 7.641 1 90.31 502 LEU A O 1
ATOM 4134 N N . GLU A 1 503 ? -15.766 56.438 9.68 1 89.94 503 GLU A N 1
ATOM 4135 C CA . GLU A 1 503 ? -14.367 56.656 9.336 1 89.94 503 GLU A CA 1
ATOM 4136 C C . GLU A 1 503 ? -13.734 55.438 8.703 1 89.94 503 GLU A C 1
ATOM 4138 O O . GLU A 1 503 ? -12.992 55.531 7.723 1 89.94 503 GLU A O 1
ATOM 4143 N N . ARG A 1 504 ? -14.031 54.375 9.297 1 88.38 504 ARG A N 1
ATOM 4144 C CA . ARG A 1 504 ? -13.477 53.094 8.789 1 88.38 504 ARG A CA 1
ATOM 4145 C C . ARG A 1 504 ? -14.031 52.781 7.402 1 88.38 504 ARG A C 1
ATOM 4147 O O . ARG A 1 504 ? -13.281 52.375 6.512 1 88.38 504 ARG A O 1
ATOM 4154 N N . MET A 1 505 ? -15.266 52.875 7.211 1 86.94 505 MET A N 1
ATOM 4155 C CA . MET A 1 505 ? -15.891 52.594 5.926 1 86.94 505 MET A CA 1
ATOM 4156 C C . MET A 1 505 ? -15.359 53.531 4.844 1 86.94 505 MET A C 1
ATOM 4158 O O . MET A 1 505 ? -15.156 53.094 3.701 1 86.94 505 MET A O 1
ATOM 4162 N N . GLU A 1 506 ? -15.148 54.688 5.238 1 85.12 506 GLU A N 1
ATOM 4163 C CA . GLU A 1 506 ? -14.609 55.656 4.289 1 85.12 506 GLU A CA 1
ATOM 4164 C C . GLU A 1 506 ? -13.164 55.344 3.941 1 85.12 506 GLU A C 1
ATOM 4166 O O . GLU A 1 506 ? -12.75 55.5 2.791 1 85.12 506 GLU A O 1
ATOM 4171 N N . ALA A 1 507 ? -12.43 54.969 4.898 1 85.19 507 ALA A N 1
ATOM 4172 C CA . ALA A 1 507 ? -11.031 54.625 4.668 1 85.19 507 ALA A CA 1
ATOM 4173 C C . ALA A 1 507 ? -10.922 53.438 3.73 1 85.19 507 ALA A C 1
ATOM 4175 O O . ALA A 1 507 ? -9.977 53.312 2.943 1 85.19 507 ALA A O 1
ATOM 4176 N N . GLU A 1 508 ? -11.906 52.562 3.887 1 83.62 508 GLU A N 1
ATOM 4177 C CA . GLU A 1 508 ? -11.891 51.375 3.061 1 83.62 508 GLU A CA 1
ATOM 4178 C C . GLU A 1 508 ? -12.727 51.562 1.795 1 83.62 508 GLU A C 1
ATOM 4180 O O . GLU A 1 508 ? -12.883 50.625 1.004 1 83.62 508 GLU A O 1
ATOM 4185 N N . ASP A 1 509 ? -13.25 52.781 1.552 1 80.12 509 ASP A N 1
ATOM 4186 C CA . ASP A 1 509 ? -14.062 53.125 0.394 1 80.12 509 ASP A CA 1
ATOM 4187 C C . ASP A 1 509 ? -15.266 52.219 0.257 1 80.12 509 ASP A C 1
ATOM 4189 O O . ASP A 1 509 ? -15.57 51.75 -0.84 1 80.12 509 ASP A O 1
ATOM 4193 N N . ARG A 1 510 ? -15.781 51.844 1.396 1 78.38 510 ARG A N 1
ATOM 4194 C CA . ARG A 1 510 ? -16.969 50.969 1.39 1 78.38 510 ARG A CA 1
ATOM 4195 C C . ARG A 1 510 ? -18.234 51.812 1.191 1 78.38 510 ARG A C 1
ATOM 4197 O O . ARG A 1 510 ? -18.312 52.969 1.64 1 78.38 510 ARG A O 1
ATOM 4204 N N . GLU A 1 511 ? -19.141 51.406 0.256 1 71.75 511 GLU A N 1
ATOM 4205 C CA . GLU A 1 511 ? -20.438 52.031 0.045 1 71.75 511 GLU A CA 1
ATOM 4206 C C . GLU A 1 511 ? -21.562 51.125 0.512 1 71.75 511 GLU A C 1
ATOM 4208 O O . GLU A 1 511 ? -21.422 49.906 0.543 1 71.75 511 GLU A O 1
ATOM 4213 N N . GLY A 1 512 ? -22.516 51.656 1.355 1 75.69 512 GLY A N 1
ATOM 4214 C CA . GLY A 1 512 ? -23.625 50.781 1.731 1 75.69 512 GLY A CA 1
ATOM 4215 C C . GLY A 1 512 ? -24.641 51.5 2.625 1 75.69 512 GLY A C 1
ATOM 4216 O O . GLY A 1 512 ? -24.484 52.656 2.945 1 75.69 512 GLY A O 1
ATOM 4217 N N . PRO A 1 513 ? -25.625 50.781 2.918 1 83.56 513 PRO A N 1
ATOM 4218 C CA . PRO A 1 513 ? -26.703 51.312 3.75 1 83.56 513 PRO A CA 1
ATOM 4219 C C . PRO A 1 513 ? -26.234 51.688 5.152 1 83.56 513 PRO A C 1
ATOM 4221 O O . PRO A 1 513 ? -26.828 52.562 5.793 1 83.56 513 PRO A O 1
ATOM 4224 N N . ASN A 1 514 ? -25.156 51.125 5.551 1 87.56 514 ASN A N 1
ATOM 4225 C CA . ASN A 1 514 ? -24.656 51.406 6.891 1 87.56 514 ASN A CA 1
ATOM 4226 C C . ASN A 1 514 ? -24.109 52.812 7.004 1 87.56 514 ASN A C 1
ATOM 4228 O O . ASN A 1 514 ? -24.156 53.438 8.078 1 87.56 514 ASN A O 1
ATOM 4232 N N . ILE A 1 515 ? -23.641 53.344 5.891 1 87.88 515 ILE A N 1
ATOM 4233 C CA . ILE A 1 515 ? -23.109 54.688 5.883 1 87.88 515 ILE A CA 1
ATOM 4234 C C . ILE A 1 515 ? -24.25 55.688 6.066 1 87.88 515 ILE A C 1
ATOM 4236 O O . ILE A 1 515 ? -24.125 56.656 6.832 1 87.88 515 ILE A O 1
ATOM 4240 N N . VAL A 1 516 ? -25.312 55.375 5.348 1 88.75 516 VAL A N 1
ATOM 4241 C CA . VAL A 1 516 ? -26.469 56.25 5.414 1 88.75 516 VAL A CA 1
ATOM 4242 C C . VAL A 1 516 ? -27.031 56.281 6.832 1 88.75 516 VAL A C 1
ATOM 4244 O O . VAL A 1 516 ? -27.391 57.344 7.355 1 88.75 516 VAL A O 1
ATOM 4247 N N . GLU A 1 517 ? -27.062 55.156 7.359 1 90.88 517 GLU A N 1
ATOM 4248 C CA . GLU A 1 517 ? -27.562 55.031 8.727 1 90.88 517 GLU A CA 1
ATOM 4249 C C . GLU A 1 517 ? -26.688 55.812 9.703 1 90.88 517 GLU A C 1
ATOM 4251 O O . GLU A 1 517 ? -27.203 56.5 10.586 1 90.88 517 GLU A O 1
ATOM 4256 N N . ALA A 1 518 ? -25.453 55.688 9.555 1 92.56 518 ALA A N 1
ATOM 4257 C CA . ALA A 1 518 ? -24.516 56.375 10.43 1 92.56 518 ALA A CA 1
ATOM 4258 C C . ALA A 1 518 ? -24.609 57.875 10.25 1 92.56 518 ALA A C 1
ATOM 4260 O O . ALA A 1 518 ? -24.625 58.625 11.234 1 92.56 518 ALA A O 1
ATOM 4261 N N . LEU A 1 519 ? -24.734 58.281 9.023 1 92.38 519 LEU A N 1
ATOM 4262 C CA . LEU A 1 519 ? -24.844 59.688 8.727 1 92.38 519 LEU A CA 1
ATOM 4263 C C . LEU A 1 519 ? -26.141 60.281 9.289 1 92.38 519 LEU A C 1
ATOM 4265 O O . LEU A 1 519 ? -26.141 61.344 9.875 1 92.38 519 LEU A O 1
ATOM 4269 N N . MET A 1 520 ? -27.172 59.562 9.148 1 92.12 520 MET A N 1
ATOM 4270 C CA . MET A 1 520 ? -28.484 60 9.641 1 92.12 520 MET A CA 1
ATOM 4271 C C . MET A 1 520 ? -28.469 60.125 11.156 1 92.12 520 MET A C 1
ATOM 4273 O O . MET A 1 520 ? -28.984 61.094 11.711 1 92.12 520 MET A O 1
ATOM 4277 N N . PHE A 1 521 ? -27.922 59.188 11.703 1 94.25 521 PHE A N 1
ATOM 4278 C CA . PHE A 1 521 ? -27.891 59.188 13.164 1 94.25 521 PHE A CA 1
ATOM 4279 C C . PHE A 1 521 ? -27.031 60.344 13.672 1 94.25 521 PHE A C 1
ATOM 4281 O O . PHE A 1 521 ? -27.406 61.062 14.609 1 94.25 521 PHE A O 1
ATOM 4288 N N . LEU A 1 522 ? -25.875 60.531 13.094 1 94.5 522 LEU A N 1
ATOM 4289 C CA . LEU A 1 522 ? -24.953 61.594 13.539 1 94.5 522 LEU A CA 1
ATOM 4290 C C . LEU A 1 522 ? -25.531 62.969 13.281 1 94.5 522 LEU A C 1
ATOM 4292 O O . LEU A 1 522 ? -25.391 63.875 14.117 1 94.5 522 LEU A O 1
ATOM 4296 N N . ALA A 1 523 ? -26.219 63.062 12.195 1 93.25 523 ALA A N 1
ATOM 4297 C CA . ALA A 1 523 ? -26.875 64.312 11.891 1 93.25 523 ALA A CA 1
ATOM 4298 C C . ALA A 1 523 ? -27.953 64.625 12.914 1 93.25 523 ALA A C 1
ATOM 4300 O O . ALA A 1 523 ? -28.031 65.75 13.414 1 93.25 523 ALA A O 1
ATOM 4301 N N . THR A 1 524 ? -28.75 63.688 13.203 1 92.88 524 THR A N 1
ATOM 4302 C CA . THR A 1 524 ? -29.828 63.875 14.156 1 92.88 524 THR A CA 1
ATOM 4303 C C . THR A 1 524 ? -29.297 64.062 15.57 1 92.88 524 THR A C 1
ATOM 4305 O O . THR A 1 524 ? -29.828 64.875 16.328 1 92.88 524 THR A O 1
ATOM 4308 N N . HIS A 1 525 ? -28.297 63.406 15.891 1 94.19 525 HIS A N 1
ATOM 4309 C CA . HIS A 1 525 ? -27.703 63.469 17.219 1 94.19 525 HIS A CA 1
ATOM 4310 C C . HIS A 1 525 ? -27.078 64.812 17.484 1 94.19 525 HIS A C 1
ATOM 4312 O O . HIS A 1 525 ? -27.312 65.438 18.516 1 94.19 525 HIS A O 1
ATOM 4318 N N . TYR A 1 526 ? -26.391 65.375 16.578 1 92.94 526 TYR A N 1
ATOM 4319 C CA . TYR A 1 526 ? -25.719 66.625 16.766 1 92.94 526 TYR A CA 1
ATOM 4320 C C . TYR A 1 526 ? -26.719 67.812 16.672 1 92.94 526 TYR A C 1
ATOM 4322 O O . TYR A 1 526 ? -26.531 68.812 17.312 1 92.94 526 TYR A O 1
ATOM 4330 N N . LYS A 1 527 ? -27.75 67.562 15.891 1 91.88 527 LYS A N 1
ATOM 4331 C CA . LYS A 1 527 ? -28.828 68.562 15.891 1 91.88 527 LYS A CA 1
ATOM 4332 C C . LYS A 1 527 ? -29.5 68.625 17.266 1 91.88 527 LYS A C 1
ATOM 4334 O O . LYS A 1 527 ? -29.766 69.75 17.75 1 91.88 527 LYS A O 1
ATOM 4339 N N . ALA A 1 528 ? -29.672 67.5 17.844 1 91.25 528 ALA A N 1
ATOM 4340 C CA . ALA A 1 528 ? -30.312 67.438 19.156 1 91.25 528 ALA A CA 1
ATOM 4341 C C . ALA A 1 528 ? -29.422 68.062 20.234 1 91.25 528 ALA A C 1
ATOM 4343 O O . ALA A 1 528 ? -29.938 68.625 21.219 1 91.25 528 ALA A O 1
ATOM 4344 N N . GLN A 1 529 ? -28.203 68.062 20.016 1 92.31 529 GLN A N 1
ATOM 4345 C CA . GLN A 1 529 ? -27.266 68.625 20.969 1 92.31 529 GLN A CA 1
ATOM 4346 C C . GLN A 1 529 ? -26.969 70.125 20.656 1 92.31 529 GLN A C 1
ATOM 4348 O O . GLN A 1 529 ? -26.094 70.75 21.281 1 92.31 529 GLN A O 1
ATOM 4353 N N . LYS A 1 530 ? -27.547 70.625 19.609 1 88.69 530 LYS A N 1
ATOM 4354 C CA . LYS A 1 530 ? -27.438 72 19.188 1 88.69 530 LYS A CA 1
ATOM 4355 C C . LYS A 1 530 ? -26.047 72.312 18.641 1 88.69 530 LYS A C 1
ATOM 4357 O O . LYS A 1 530 ? -25.547 73.438 18.781 1 88.69 530 LYS A O 1
ATOM 4362 N N . ARG A 1 531 ? -25.422 71.312 18.266 1 92.25 531 ARG A N 1
ATOM 4363 C CA . ARG A 1 531 ? -24.188 71.438 17.516 1 92.25 531 ARG A CA 1
ATOM 4364 C C . ARG A 1 531 ? -24.438 71.5 16.016 1 92.25 531 ARG A C 1
ATOM 4366 O O . ARG A 1 531 ? -24.125 70.5 15.312 1 92.25 531 ARG A O 1
ATOM 4373 N N . PHE A 1 532 ? -24.875 72.562 15.539 1 90.31 532 PHE A N 1
ATOM 4374 C CA . PHE A 1 532 ? -25.469 72.688 14.211 1 90.31 532 PHE A CA 1
ATOM 4375 C C . PHE A 1 532 ? -24.375 72.625 13.141 1 90.31 532 PHE A C 1
ATOM 4377 O O . PHE A 1 532 ? -24.609 72.125 12.039 1 90.31 532 PHE A O 1
ATOM 4384 N N . GLU A 1 533 ? -23.219 73.125 13.5 1 91.31 533 GLU A N 1
ATOM 4385 C CA . GLU A 1 533 ? -22.125 73.062 12.531 1 91.31 533 GLU A CA 1
ATOM 4386 C C . GLU A 1 533 ? -21.75 71.625 12.156 1 91.31 533 GLU A C 1
ATOM 4388 O O . GLU A 1 533 ? -21.578 71.312 10.984 1 91.31 533 GLU A O 1
ATOM 4393 N N . GLU A 1 534 ? -21.656 70.875 13.133 1 91.5 534 GLU A N 1
ATOM 4394 C CA . GLU A 1 534 ? -21.328 69.438 12.906 1 91.5 534 GLU A CA 1
ATOM 4395 C C . GLU A 1 534 ? -22.469 68.75 12.195 1 91.5 534 GLU A C 1
ATOM 4397 O O . GLU A 1 534 ? -22.234 67.875 11.312 1 91.5 534 GLU A O 1
ATOM 4402 N N . ALA A 1 535 ? -23.625 68.938 12.602 1 92.38 535 ALA A N 1
ATOM 4403 C CA . ALA A 1 535 ? -24.797 68.312 11.992 1 92.38 535 ALA A CA 1
ATOM 4404 C C . ALA A 1 535 ? -24.875 68.625 10.5 1 92.38 535 ALA A C 1
ATOM 4406 O O . ALA A 1 535 ? -25.281 67.812 9.695 1 92.38 535 ALA A O 1
ATOM 4407 N N . GLU A 1 536 ? -24.5 69.875 10.203 1 91.31 536 GLU A N 1
ATOM 4408 C CA . GLU A 1 536 ? -24.562 70.312 8.812 1 91.31 536 GLU A CA 1
ATOM 4409 C C . GLU A 1 536 ? -23.594 69.562 7.941 1 91.31 536 GLU A C 1
ATOM 4411 O O . GLU A 1 536 ? -23.891 69.25 6.777 1 91.31 536 GLU A O 1
ATOM 4416 N N . VAL A 1 537 ? -22.5 69.25 8.492 1 92.5 537 VAL A N 1
ATOM 4417 C CA . VAL A 1 537 ? -21.5 68.5 7.754 1 92.5 537 VAL A CA 1
ATOM 4418 C C . VAL A 1 537 ? -22.078 67.125 7.332 1 92.5 537 VAL A C 1
ATOM 4420 O O . VAL A 1 537 ? -21.938 66.75 6.18 1 92.5 537 VAL A O 1
ATOM 4423 N N . TYR A 1 538 ? -22.656 66.438 8.188 1 93.44 538 TYR A N 1
ATOM 4424 C CA . TYR A 1 538 ? -23.219 65.125 7.906 1 93.44 538 TYR A CA 1
ATOM 4425 C C . TYR A 1 538 ? -24.438 65.188 7.008 1 93.44 538 TYR A C 1
ATOM 4427 O O . TYR A 1 538 ? -24.672 64.375 6.148 1 93.44 538 TYR A O 1
ATOM 4435 N N . CYS A 1 539 ? -25.219 66.25 7.195 1 91.81 539 CYS A N 1
ATOM 4436 C CA . CYS A 1 539 ? -26.375 66.438 6.344 1 91.81 539 CYS A CA 1
ATOM 4437 C C . CYS A 1 539 ? -25.953 66.688 4.898 1 91.81 539 CYS A C 1
ATOM 4439 O O . CYS A 1 539 ? -26.609 66.25 3.969 1 91.81 539 CYS A O 1
ATOM 4441 N N . THR A 1 540 ? -24.922 67.5 4.793 1 91.44 540 THR A N 1
ATOM 4442 C CA . THR A 1 540 ? -24.422 67.75 3.455 1 91.44 540 THR A CA 1
ATOM 4443 C C . THR A 1 540 ? -24 66.5 2.736 1 91.44 540 THR A C 1
ATOM 4445 O O . THR A 1 540 ? -24.203 66.375 1.53 1 91.44 540 THR A O 1
ATOM 4448 N N . ARG A 1 541 ? -23.5 65.625 3.455 1 90.38 541 ARG A N 1
ATOM 4449 C CA . ARG A 1 541 ? -23.078 64.375 2.883 1 90.38 541 ARG A CA 1
ATOM 4450 C C . ARG A 1 541 ? -24.281 63.531 2.49 1 90.38 541 ARG A C 1
ATOM 4452 O O . ARG A 1 541 ? -24.219 62.781 1.505 1 90.38 541 ARG A O 1
ATOM 4459 N N . LEU A 1 542 ? -25.266 63.594 3.236 1 90.56 542 LEU A N 1
ATOM 4460 C CA . LEU A 1 542 ? -26.484 62.844 2.963 1 90.56 542 LEU A CA 1
ATOM 4461 C C . LEU A 1 542 ? -27.172 63.344 1.699 1 90.56 542 LEU A C 1
ATOM 4463 O O . LEU A 1 542 ? -27.891 62.625 1.036 1 90.56 542 LEU A O 1
ATOM 4467 N N . LEU A 1 543 ? -26.875 64.625 1.428 1 88.88 543 LEU A N 1
ATOM 4468 C CA . LEU A 1 543 ? -27.469 65.25 0.254 1 88.88 543 LEU A CA 1
ATOM 4469 C C . LEU A 1 543 ? -26.922 64.625 -1.029 1 88.88 543 LEU A C 1
ATOM 4471 O O . LEU A 1 543 ? -27.562 64.688 -2.08 1 88.88 543 LEU A O 1
ATOM 4475 N N . ASP A 1 544 ? -25.844 64.062 -0.979 1 84.75 544 ASP A N 1
ATOM 4476 C CA . ASP A 1 544 ? -25.203 63.469 -2.145 1 84.75 544 ASP A CA 1
ATOM 4477 C C . ASP A 1 544 ? -25.875 62.156 -2.506 1 84.75 544 ASP A C 1
ATOM 4479 O O . ASP A 1 544 ? -25.641 61.594 -3.588 1 84.75 544 ASP A O 1
ATOM 4483 N N . TYR A 1 545 ? -26.672 61.688 -1.669 1 83.94 545 TYR A N 1
ATOM 4484 C CA . TYR A 1 545 ? -27.359 60.438 -1.916 1 83.94 545 TYR A CA 1
ATOM 4485 C C . TYR A 1 545 ? -28.734 60.656 -2.535 1 83.94 545 TYR A C 1
ATOM 4487 O O . TYR A 1 545 ? -29.297 61.75 -2.414 1 83.94 545 TYR A O 1
ATOM 4495 N N . THR A 1 546 ? -29.219 59.844 -3.336 1 77.81 546 THR A N 1
ATOM 4496 C CA . THR A 1 546 ? -30.438 60.062 -4.125 1 77.81 546 THR A CA 1
ATOM 4497 C C . THR A 1 546 ? -31.641 59.438 -3.426 1 77.81 546 THR A C 1
ATOM 4499 O O . THR A 1 546 ? -32.781 59.594 -3.895 1 77.81 546 THR A O 1
ATOM 4502 N N . GLY A 1 547 ? -31.625 58.938 -2.318 1 78.12 547 GLY A N 1
ATOM 4503 C CA . GLY A 1 547 ? -32.75 58.25 -1.695 1 78.12 547 GLY A CA 1
ATOM 4504 C C . GLY A 1 547 ? -33.531 59.125 -0.741 1 78.12 547 GLY A C 1
ATOM 4505 O O . GLY A 1 547 ? -33.406 60.375 -0.777 1 78.12 547 GLY A O 1
ATOM 4506 N N . PRO A 1 548 ? -34.531 58.562 -0.074 1 85.69 548 PRO A N 1
ATOM 4507 C CA . PRO A 1 548 ? -35.344 59.312 0.908 1 85.69 548 PRO A CA 1
ATOM 4508 C C . PRO A 1 548 ? -34.5 60.031 1.944 1 85.69 548 PRO A C 1
ATOM 4510 O O . PRO A 1 548 ? -34.969 60.969 2.602 1 85.69 548 PRO A O 1
ATOM 4513 N N . GLU A 1 549 ? -33.281 59.562 1.986 1 85.44 549 GLU A N 1
ATOM 4514 C CA . GLU A 1 549 ? -32.344 60.188 2.955 1 85.44 549 GLU A CA 1
ATOM 4515 C C . GLU A 1 549 ? -32.031 61.625 2.588 1 85.44 549 GLU A C 1
ATOM 4517 O O . GLU A 1 549 ? -31.766 62.438 3.467 1 85.44 549 GLU A O 1
ATOM 4522 N N . ARG A 1 550 ? -32.125 61.906 1.365 1 88 550 ARG A N 1
ATOM 4523 C CA . ARG A 1 550 ? -31.859 63.25 0.903 1 88 550 ARG A CA 1
ATOM 4524 C C . ARG A 1 550 ? -32.938 64.188 1.41 1 88 550 ARG A C 1
ATOM 4526 O O . ARG A 1 550 ? -32.625 65.312 1.842 1 88 550 ARG A O 1
ATOM 4533 N N . GLU A 1 551 ? -34.219 63.75 1.312 1 88.38 551 GLU A N 1
ATOM 4534 C CA . GLU A 1 551 ? -35.312 64.562 1.785 1 88.38 551 GLU A CA 1
ATOM 4535 C C . GLU A 1 551 ? -35.219 64.812 3.289 1 88.38 551 GLU A C 1
ATOM 4537 O O . GLU A 1 551 ? -35.5 65.938 3.77 1 88.38 551 GLU A O 1
ATOM 4542 N N . THR A 1 552 ? -34.844 63.75 3.875 1 88.81 552 THR A N 1
ATOM 4543 C CA . THR A 1 552 ? -34.688 63.875 5.32 1 88.81 552 THR A CA 1
ATOM 4544 C C . THR A 1 552 ? -33.562 64.875 5.652 1 88.81 552 THR A C 1
ATOM 4546 O O . THR A 1 552 ? -33.656 65.625 6.598 1 88.81 552 THR A O 1
ATOM 4549 N N . ALA A 1 553 ? -32.562 64.875 4.941 1 90.19 553 ALA A N 1
ATOM 4550 C CA . ALA A 1 553 ? -31.422 65.75 5.145 1 90.19 553 ALA A CA 1
ATOM 4551 C C . ALA A 1 553 ? -31.844 67.188 4.918 1 90.19 553 ALA A C 1
ATOM 4553 O O . ALA A 1 553 ? -31.438 68.125 5.664 1 90.19 553 ALA A O 1
ATOM 4554 N N . LYS A 1 554 ? -32.688 67.375 3.936 1 89.56 554 LYS A N 1
ATOM 4555 C CA . LYS A 1 554 ? -33.219 68.75 3.641 1 89.56 554 LYS A CA 1
ATOM 4556 C C . LYS A 1 554 ? -34.062 69.25 4.781 1 89.56 554 LYS A C 1
ATOM 4558 O O . LYS A 1 554 ? -33.969 70.438 5.156 1 89.56 554 LYS A O 1
ATOM 4563 N N . ASN A 1 555 ? -34.812 68.375 5.227 1 89.25 555 ASN A N 1
ATOM 4564 C CA . ASN A 1 555 ? -35.656 68.75 6.336 1 89.25 555 ASN A CA 1
ATOM 4565 C C . ASN A 1 555 ? -34.875 69.062 7.586 1 89.25 555 ASN A C 1
ATOM 4567 O O . ASN A 1 555 ? -35.219 70 8.312 1 89.25 555 ASN A O 1
ATOM 4571 N N . LEU A 1 556 ? -33.844 68.375 7.781 1 89.69 556 LEU A N 1
ATOM 4572 C CA . LEU A 1 556 ? -33 68.625 8.938 1 89.69 556 LEU A CA 1
ATOM 4573 C C . LEU A 1 556 ? -32.281 69.938 8.805 1 89.69 556 LEU A C 1
ATOM 4575 O O . LEU A 1 556 ? -32.156 70.688 9.781 1 89.69 556 LEU A O 1
ATOM 4579 N N . LEU A 1 557 ? -31.906 70.25 7.633 1 89.62 557 LEU A N 1
ATOM 4580 C CA . LEU A 1 557 ? -31.203 71.5 7.371 1 89.62 557 LEU A CA 1
ATOM 4581 C C . LEU A 1 557 ? -32.156 72.688 7.527 1 89.62 557 LEU A C 1
ATOM 4583 O O . LEU A 1 557 ? -31.75 73.75 8.062 1 89.62 557 LEU A O 1
ATOM 4587 N N . ARG A 1 558 ? -33.344 72.5 7.102 1 87.25 558 ARG A N 1
ATOM 4588 C CA . ARG A 1 558 ? -34.344 73.5 7.25 1 87.25 558 ARG A CA 1
ATOM 4589 C C . ARG A 1 558 ? -34.656 73.812 8.719 1 87.25 558 ARG A C 1
ATOM 4591 O O . ARG A 1 558 ? -34.812 74.938 9.133 1 87.25 558 ARG A O 1
ATOM 4598 N N . GLY A 1 559 ? -34.75 72.75 9.336 1 84.31 559 GLY A N 1
ATOM 4599 C CA . GLY A 1 559 ? -35.031 72.875 10.758 1 84.31 559 GLY A CA 1
ATOM 4600 C C . GLY A 1 559 ? -33.906 73.562 11.523 1 84.31 559 GLY A C 1
ATOM 4601 O O . GLY A 1 559 ? -34.156 74.312 12.461 1 84.31 559 GLY A O 1
ATOM 4602 N N . MET A 1 560 ? -32.75 73.438 11.18 1 85.12 560 MET A N 1
ATOM 4603 C CA . MET A 1 560 ? -31.578 74.062 11.828 1 85.12 560 MET A CA 1
ATOM 4604 C C . MET A 1 560 ? -31.5 75.562 11.523 1 85.12 560 MET A C 1
ATOM 4606 O O . MET A 1 560 ? -31.141 76.312 12.391 1 85.12 560 MET A O 1
ATOM 4610 N N . ARG A 1 561 ? -31.969 75.875 10.32 1 81.62 561 ARG A N 1
ATOM 4611 C CA . ARG A 1 561 ? -31.984 77.25 9.922 1 81.62 561 ARG A CA 1
ATOM 4612 C C . ARG A 1 561 ? -33.031 78.062 10.703 1 81.62 561 ARG A C 1
ATOM 4614 O O . ARG A 1 561 ? -32.781 79.188 11.141 1 81.62 561 ARG A O 1
ATOM 4621 N N . ILE A 1 562 ? -34.094 77.312 10.891 1 78.31 562 ILE A N 1
ATOM 4622 C CA . ILE A 1 562 ? -35.188 77.938 11.648 1 78.31 562 ILE A CA 1
ATOM 4623 C C . ILE A 1 562 ? -34.75 78.125 13.109 1 78.31 562 ILE A C 1
ATOM 4625 O O . ILE A 1 562 ? -35 79.188 13.719 1 78.31 562 ILE A O 1
ATOM 4629 N N . ALA A 1 563 ? -34.094 77.25 13.602 1 78.06 563 ALA A N 1
ATOM 4630 C CA . ALA A 1 563 ? -33.688 77.25 15 1 78.06 563 ALA A CA 1
ATOM 4631 C C . ALA A 1 563 ? -32.562 78.312 15.219 1 78.06 563 ALA A C 1
ATOM 4633 O O . ALA A 1 563 ? -32.5 78.938 16.266 1 78.06 563 ALA A O 1
ATOM 4634 N N . GLN A 1 564 ? -31.766 78.438 14.289 1 73.44 564 GLN A N 1
ATOM 4635 C CA . GLN A 1 564 ? -30.688 79.438 14.383 1 73.44 564 GLN A CA 1
ATOM 4636 C C . GLN A 1 564 ? -31.203 80.875 14.188 1 73.44 564 GLN A C 1
ATOM 4638 O O . GLN A 1 564 ? -30.672 81.812 14.781 1 73.44 564 GLN A O 1
ATOM 4643 N N . SER A 1 565 ? -32.281 81 13.359 1 65.12 565 SER A N 1
ATOM 4644 C CA . SER A 1 565 ? -32.844 82.375 13.141 1 65.12 565 SER A CA 1
ATOM 4645 C C . SER A 1 565 ? -33.656 82.812 14.344 1 65.12 565 SER A C 1
ATOM 4647 O O . SER A 1 565 ? -33.812 84 14.562 1 65.12 565 SER A O 1
ATOM 4649 N N . SER A 1 566 ? -34.25 81.875 15.094 1 56.44 566 SER A N 1
ATOM 4650 C CA . SER A 1 566 ? -35.031 82.375 16.234 1 56.44 566 SER A CA 1
ATOM 4651 C C . SER A 1 566 ? -34.156 82.875 17.344 1 56.44 566 SER A C 1
ATOM 4653 O O . SER A 1 566 ? -34.656 83.25 18.406 1 56.44 566 SER A O 1
ATOM 4655 N N . PHE A 1 567 ? -32.906 82.688 17.391 1 50.41 567 PHE A N 1
ATOM 4656 C CA . PHE A 1 567 ? -32.125 83.438 18.391 1 50.41 567 PHE A CA 1
ATOM 4657 C C . PHE A 1 567 ? -32.094 84.938 18.031 1 50.41 567 PHE A C 1
ATOM 4659 O O . PHE A 1 567 ? -31.734 85.312 16.922 1 50.41 567 PHE A O 1
ATOM 4666 N N . PRO A 1 568 ? -33 85.688 18.703 1 46.38 568 PRO A N 1
ATOM 4667 C CA . PRO A 1 568 ? -33.031 87.125 18.562 1 46.38 568 PRO A CA 1
ATOM 4668 C C . PRO A 1 568 ? -31.625 87.75 18.594 1 46.38 568 PRO A C 1
ATOM 4670 O O . PRO A 1 568 ? -30.766 87.312 19.344 1 46.38 568 PRO A O 1
ATOM 4673 N N . SER A 1 569 ? -31.094 88.062 17.5 1 41.72 569 SER A N 1
ATOM 4674 C CA . SER A 1 569 ? -29.953 88.938 17.484 1 41.72 569 SER A CA 1
ATOM 4675 C C . SER A 1 569 ? -30.094 90.062 18.562 1 41.72 569 SER A C 1
ATOM 4677 O O . SER A 1 569 ? -31.078 90.75 18.594 1 41.72 569 SER A O 1
ATOM 4679 N N . MET A 1 570 ? -29.75 89.75 19.859 1 38 570 MET A N 1
ATOM 4680 C CA . MET A 1 570 ? -29.578 90.875 20.797 1 38 570 MET A CA 1
ATOM 4681 C C . MET A 1 570 ? -28.906 92.062 20.125 1 38 570 MET A C 1
ATOM 4683 O O . MET A 1 570 ? -27.859 91.875 19.5 1 38 570 MET A O 1
ATOM 4687 N N . ASP A 1 571 ? -29.719 93 19.688 1 37.78 571 ASP A N 1
ATOM 4688 C CA . ASP A 1 571 ? -29.344 94.312 19.297 1 37.78 571 ASP A CA 1
ATOM 4689 C C . ASP A 1 571 ? -28.328 94.938 20.281 1 37.78 571 ASP A C 1
ATOM 4691 O O . ASP A 1 571 ? -28.656 95.125 21.453 1 37.78 571 ASP A O 1
ATOM 4695 N N . VAL A 1 572 ? -27.094 94.438 20.375 1 37.34 572 VAL A N 1
ATOM 4696 C CA . VAL A 1 572 ? -26.047 95.188 21.031 1 37.34 572 VAL A CA 1
ATOM 4697 C C . VAL A 1 572 ? -26.078 96.688 20.547 1 37.34 572 VAL A C 1
ATOM 4699 O O . VAL A 1 572 ? -25.875 96.938 19.359 1 37.34 572 VAL A O 1
ATOM 4702 N N . GLU A 1 573 ? -26.969 97.5 21.094 1 36.91 573 GLU A N 1
ATOM 4703 C CA . GLU A 1 573 ? -26.844 99 21.078 1 36.91 573 GLU A CA 1
ATOM 4704 C C . GLU A 1 573 ? -25.406 99.438 21.312 1 36.91 573 GLU A C 1
ATOM 4706 O O . GLU A 1 573 ? -24.812 99.125 22.344 1 36.91 573 GLU A O 1
ATOM 4711 N N . HIS A 1 574 ? -24.578 99.188 20.281 1 31.73 574 HIS A N 1
ATOM 4712 C CA . HIS A 1 574 ? -23.25 99.812 20.266 1 31.73 574 HIS A CA 1
ATOM 4713 C C . HIS A 1 574 ? -23.328 101.312 20.656 1 31.73 574 HIS A C 1
ATOM 4715 O O . HIS A 1 574 ? -23.953 102.125 19.953 1 31.73 574 HIS A O 1
ATOM 4721 N N . PHE A 1 575 ? -23.344 101.688 21.953 1 36.03 575 PHE A N 1
ATOM 4722 C CA . PHE A 1 575 ? -23.094 103 22.531 1 36.03 575 PHE A CA 1
ATOM 4723 C C . PHE A 1 575 ? -21.875 103.625 21.891 1 36.03 575 PHE A C 1
ATOM 4725 O O . PHE A 1 575 ? -20.828 103 21.719 1 36.03 575 PHE A O 1
ATOM 4732 N N . HIS A 1 576 ? -22.078 104.5 20.891 1 33.84 576 HIS A N 1
ATOM 4733 C CA . HIS A 1 576 ? -21.047 105.438 20.406 1 33.84 576 HIS A CA 1
ATOM 4734 C C . HIS A 1 576 ? -20.266 106 21.562 1 33.84 576 HIS A C 1
ATOM 4736 O O . HIS A 1 576 ? -20.844 106.5 22.547 1 33.84 576 HIS A O 1
ATOM 4742 N N . PRO A 1 577 ? -18.969 105.688 21.609 1 29.84 577 PRO A N 1
ATOM 4743 C CA . PRO A 1 577 ? -18.234 106.625 22.422 1 29.84 577 PRO A CA 1
ATOM 4744 C C . PRO A 1 577 ? -18.344 108.062 21.906 1 29.84 577 PRO A C 1
ATOM 4746 O O . PRO A 1 577 ? -18.578 108.312 20.719 1 29.84 577 PRO A O 1
ATOM 4749 N N . MET B 1 1 ? 38.656 -19.031 -4.859 1 45.28 1 MET B N 1
ATOM 4750 C CA . MET B 1 1 ? 37.375 -18.891 -4.133 1 45.28 1 MET B CA 1
ATOM 4751 C C . MET B 1 1 ? 36.344 -19.859 -4.656 1 45.28 1 MET B C 1
ATOM 4753 O O . MET B 1 1 ? 36.156 -19.984 -5.867 1 45.28 1 MET B O 1
ATOM 4757 N N . SER B 1 2 ? 35.812 -20.828 -3.898 1 62.88 2 SER B N 1
ATOM 4758 C CA . SER B 1 2 ? 34.844 -21.844 -4.285 1 62.88 2 SER B CA 1
ATOM 4759 C C . SER B 1 2 ? 33.656 -21.219 -5.004 1 62.88 2 SER B C 1
ATOM 4761 O O . SER B 1 2 ? 33.375 -20.031 -4.836 1 62.88 2 SER B O 1
ATOM 4763 N N . SER B 1 3 ? 33.25 -21.766 -6.113 1 78.62 3 SER B N 1
ATOM 4764 C CA . SER B 1 3 ? 32.125 -21.359 -6.934 1 78.62 3 SER B CA 1
ATOM 4765 C C . SER B 1 3 ? 30.969 -20.812 -6.078 1 78.62 3 SER B C 1
ATOM 4767 O O . SER B 1 3 ? 30.344 -19.812 -6.422 1 78.62 3 SER B O 1
ATOM 4769 N N . LYS B 1 4 ? 30.953 -21.281 -4.871 1 84.44 4 LYS B N 1
ATOM 4770 C CA . LYS B 1 4 ? 29.891 -20.859 -3.965 1 84.44 4 LYS B CA 1
ATOM 4771 C C . LYS B 1 4 ? 30.188 -19.5 -3.359 1 84.44 4 LYS B C 1
ATOM 4773 O O . LYS B 1 4 ? 29.297 -18.656 -3.238 1 84.44 4 LYS B O 1
ATOM 4778 N N . GLU B 1 5 ? 31.406 -19.266 -3.104 1 84.12 5 GLU B N 1
ATOM 4779 C CA . GLU B 1 5 ? 31.781 -17.984 -2.498 1 84.12 5 GLU B CA 1
ATOM 4780 C C . GLU B 1 5 ? 31.672 -16.844 -3.506 1 84.12 5 GLU B C 1
ATOM 4782 O O . GLU B 1 5 ? 31.297 -15.727 -3.146 1 84.12 5 GLU B O 1
ATOM 4787 N N . SER B 1 6 ? 32.031 -17.203 -4.672 1 85.94 6 SER B N 1
ATOM 4788 C CA . SER B 1 6 ? 31.875 -16.203 -5.723 1 85.94 6 SER B CA 1
ATOM 4789 C C . SER B 1 6 ? 30.422 -15.828 -5.938 1 85.94 6 SER B C 1
ATOM 4791 O O . SER B 1 6 ? 30.094 -14.648 -6.078 1 85.94 6 SER B O 1
ATOM 4793 N N . CYS B 1 7 ? 29.594 -16.812 -5.891 1 88.88 7 CYS B N 1
ATOM 4794 C CA . CYS B 1 7 ? 28.172 -16.578 -6.047 1 88.88 7 CYS B CA 1
ATOM 4795 C C . CYS B 1 7 ? 27.625 -15.75 -4.895 1 88.88 7 CYS B C 1
ATOM 4797 O O . CYS B 1 7 ? 26.781 -14.867 -5.105 1 88.88 7 CYS B O 1
ATOM 4799 N N . ARG B 1 8 ? 28.109 -15.969 -3.697 1 90.31 8 ARG B N 1
ATOM 4800 C CA . ARG B 1 8 ? 27.672 -15.227 -2.518 1 90.31 8 ARG B CA 1
ATOM 4801 C C . ARG B 1 8 ? 28.031 -13.75 -2.641 1 90.31 8 ARG B C 1
ATOM 4803 O O . ARG B 1 8 ? 27.188 -12.883 -2.363 1 90.31 8 ARG B O 1
ATOM 4810 N N . ASN B 1 9 ? 29.172 -13.531 -3.006 1 89.25 9 ASN B N 1
ATOM 4811 C CA . ASN B 1 9 ? 29.625 -12.156 -3.137 1 89.25 9 ASN B CA 1
ATOM 4812 C C . ASN B 1 9 ? 28.875 -11.414 -4.234 1 89.25 9 ASN B C 1
ATOM 4814 O O . ASN B 1 9 ? 28.547 -10.234 -4.09 1 89.25 9 ASN B O 1
ATOM 4818 N N . GLU B 1 10 ? 28.656 -12.156 -5.301 1 91.69 10 GLU B N 1
ATOM 4819 C CA . GLU B 1 10 ? 27.875 -11.578 -6.391 1 91.69 10 GLU B CA 1
ATOM 4820 C C . GLU B 1 10 ? 26.469 -11.203 -5.93 1 91.69 10 GLU B C 1
ATOM 4822 O O . GLU B 1 10 ? 25.984 -10.117 -6.238 1 91.69 10 GLU B O 1
ATOM 4827 N N . LEU B 1 11 ? 25.891 -12.086 -5.148 1 94.06 11 LEU B N 1
ATOM 4828 C CA . LEU B 1 11 ? 24.516 -11.859 -4.695 1 94.06 11 LEU B CA 1
ATOM 4829 C C . LEU B 1 11 ? 24.469 -10.734 -3.662 1 94.06 11 LEU B C 1
ATOM 4831 O O . LEU B 1 11 ? 23.547 -9.922 -3.666 1 94.06 11 LEU B O 1
ATOM 4835 N N . ARG B 1 12 ? 25.469 -10.641 -2.814 1 93 12 ARG B N 1
ATOM 4836 C CA . ARG B 1 12 ? 25.531 -9.562 -1.834 1 93 12 ARG B CA 1
ATOM 4837 C C . ARG B 1 12 ? 25.594 -8.195 -2.52 1 93 12 ARG B C 1
ATOM 4839 O O . ARG B 1 12 ? 24.859 -7.281 -2.148 1 93 12 ARG B O 1
ATOM 4846 N N . THR B 1 13 ? 26.391 -8.148 -3.514 1 92.75 13 THR B N 1
ATOM 4847 C CA . THR B 1 13 ? 26.531 -6.91 -4.266 1 92.75 13 THR B CA 1
ATOM 4848 C C . THR B 1 13 ? 25.25 -6.594 -5.039 1 92.75 13 THR B C 1
ATOM 4850 O O . THR B 1 13 ? 24.812 -5.441 -5.078 1 92.75 13 THR B O 1
ATOM 4853 N N . ALA B 1 14 ? 24.688 -7.641 -5.637 1 95.06 14 ALA B N 1
ATOM 4854 C CA . ALA B 1 14 ? 23.469 -7.461 -6.418 1 95.06 14 ALA B CA 1
ATOM 4855 C C . ALA B 1 14 ? 22.312 -6.957 -5.539 1 95.06 14 ALA B C 1
ATOM 4857 O O . ALA B 1 14 ? 21.547 -6.094 -5.953 1 95.06 14 ALA B O 1
ATOM 4858 N N . ILE B 1 15 ? 22.219 -7.523 -4.289 1 96.25 15 ILE B N 1
ATOM 4859 C CA . ILE B 1 15 ? 21.156 -7.121 -3.379 1 96.25 15 ILE B CA 1
ATOM 4860 C C . ILE B 1 15 ? 21.266 -5.625 -3.088 1 96.25 15 ILE B C 1
ATOM 4862 O O . ILE B 1 15 ? 20.25 -4.91 -3.129 1 96.25 15 ILE B O 1
ATOM 4866 N N . ARG B 1 16 ? 22.406 -5.137 -2.902 1 92.5 16 ARG B N 1
ATOM 4867 C CA . ARG B 1 16 ? 22.641 -3.725 -2.607 1 92.5 16 ARG B CA 1
ATOM 4868 C C . ARG B 1 16 ? 22.312 -2.854 -3.816 1 92.5 16 ARG B C 1
ATOM 4870 O O . ARG B 1 16 ? 21.625 -1.834 -3.688 1 92.5 16 ARG B O 1
ATOM 4877 N N . GLN B 1 17 ? 22.766 -3.279 -4.953 1 94.31 17 GLN B N 1
ATOM 4878 C CA . GLN B 1 17 ? 22.562 -2.494 -6.168 1 94.31 17 GLN B CA 1
ATOM 4879 C C . GLN B 1 17 ? 21.094 -2.459 -6.559 1 94.31 17 GLN B C 1
ATOM 4881 O O . GLN B 1 17 ? 20.578 -1.42 -6.984 1 94.31 17 GLN B O 1
ATOM 4886 N N . LEU B 1 18 ? 20.438 -3.58 -6.445 1 97.19 18 LEU B N 1
ATOM 4887 C CA . LEU B 1 18 ? 19.016 -3.66 -6.777 1 97.19 18 LEU B CA 1
ATOM 4888 C C . LEU B 1 18 ? 18.188 -2.855 -5.789 1 97.19 18 LEU B C 1
ATOM 4890 O O . LEU B 1 18 ? 17.281 -2.121 -6.191 1 97.19 18 LEU B O 1
ATOM 4894 N N . SER B 1 19 ? 18.516 -2.939 -4.48 1 95.19 19 SER B N 1
ATOM 4895 C CA . SER B 1 19 ? 17.812 -2.199 -3.449 1 95.19 19 SER B CA 1
ATOM 4896 C C . SER B 1 19 ? 18 -0.694 -3.613 1 95.19 19 SER B C 1
ATOM 4898 O O . SER B 1 19 ? 17.078 0.084 -3.389 1 95.19 19 SER B O 1
ATOM 4900 N N . ASP B 1 20 ? 19.172 -0.34 -4.012 1 93.31 20 ASP B N 1
ATOM 4901 C CA . ASP B 1 20 ? 19.484 1.071 -4.211 1 93.31 20 ASP B CA 1
ATOM 4902 C C . ASP B 1 20 ? 18.688 1.654 -5.375 1 93.31 20 ASP B C 1
ATOM 4904 O O . ASP B 1 20 ? 18.5 2.869 -5.453 1 93.31 20 ASP B O 1
ATOM 4908 N N . ARG B 1 21 ? 18.266 0.836 -6.312 1 96.12 21 ARG B N 1
ATOM 4909 C CA . ARG B 1 21 ? 17.469 1.268 -7.465 1 96.12 21 ARG B CA 1
ATOM 4910 C C . ARG B 1 21 ? 15.992 0.975 -7.258 1 96.12 21 ARG B C 1
ATOM 4912 O O . ARG B 1 21 ? 15.188 1.104 -8.188 1 96.12 21 ARG B O 1
ATOM 4919 N N . CYS B 1 22 ? 15.617 0.585 -6.043 1 96.88 22 CYS B N 1
ATOM 4920 C CA . CYS B 1 22 ? 14.242 0.368 -5.594 1 96.88 22 CYS B CA 1
ATOM 4921 C C . CYS B 1 22 ? 13.594 -0.778 -6.359 1 96.88 22 CYS B C 1
ATOM 4923 O O . CYS B 1 22 ? 12.383 -0.765 -6.598 1 96.88 22 CYS B O 1
ATOM 4925 N N . LEU B 1 23 ? 14.398 -1.728 -6.895 1 97.94 23 LEU B N 1
ATOM 4926 C CA . LEU B 1 23 ? 13.891 -2.977 -7.457 1 97.94 23 LEU B CA 1
ATOM 4927 C C . LEU B 1 23 ? 13.727 -4.031 -6.367 1 97.94 23 LEU B C 1
ATOM 4929 O O . LEU B 1 23 ? 14.492 -4.996 -6.312 1 97.94 23 LEU B O 1
ATOM 4933 N N . TYR B 1 24 ? 12.695 -3.898 -5.605 1 97.31 24 TYR B N 1
ATOM 4934 C CA . TYR B 1 24 ? 12.508 -4.629 -4.355 1 97.31 24 TYR B CA 1
ATOM 4935 C C . TYR B 1 24 ? 12.242 -6.105 -4.621 1 97.31 24 TYR B C 1
ATOM 4937 O O . TYR B 1 24 ? 12.75 -6.973 -3.904 1 97.31 24 TYR B O 1
ATOM 4945 N N . SER B 1 25 ? 11.484 -6.441 -5.66 1 97.06 25 SER B N 1
ATOM 4946 C CA . SER B 1 25 ? 11.164 -7.832 -5.973 1 97.06 25 SER B CA 1
ATOM 4947 C C . SER B 1 25 ? 12.422 -8.609 -6.359 1 97.06 25 SER B C 1
ATOM 4949 O O . SER B 1 25 ? 12.609 -9.75 -5.934 1 97.06 25 SER B O 1
ATOM 4951 N N . ALA B 1 26 ? 13.219 -7.949 -7.215 1 98.25 26 ALA B N 1
ATOM 4952 C CA . ALA B 1 26 ? 14.461 -8.594 -7.633 1 98.25 26 ALA B CA 1
ATOM 4953 C C . ALA B 1 26 ? 15.43 -8.727 -6.461 1 98.25 26 ALA B C 1
ATOM 4955 O O . ALA B 1 26 ? 16.125 -9.734 -6.34 1 98.25 26 ALA B O 1
ATOM 4956 N N . SER B 1 27 ? 15.492 -7.676 -5.633 1 97.75 27 SER B N 1
ATOM 4957 C CA . SER B 1 27 ? 16.344 -7.723 -4.449 1 97.75 27 SER B CA 1
ATOM 4958 C C . SER B 1 27 ? 15.914 -8.836 -3.5 1 97.75 27 SER B C 1
ATOM 4960 O O . SER B 1 27 ? 16.75 -9.547 -2.947 1 97.75 27 SER B O 1
ATOM 4962 N N . LYS B 1 28 ? 14.648 -9.031 -3.293 1 97.81 28 LYS B N 1
ATOM 4963 C CA . LYS B 1 28 ? 14.102 -10.094 -2.449 1 97.81 28 LYS B CA 1
ATOM 4964 C C . LYS B 1 28 ? 14.5 -11.469 -2.971 1 97.81 28 LYS B C 1
ATOM 4966 O O . LYS B 1 28 ? 14.969 -12.32 -2.209 1 97.81 28 LYS B O 1
ATOM 4971 N N . TRP B 1 29 ? 14.312 -11.648 -4.277 1 98 29 TRP B N 1
ATOM 4972 C CA . TRP B 1 29 ? 14.68 -12.922 -4.891 1 98 29 TRP B CA 1
ATOM 4973 C C . TRP B 1 29 ? 16.156 -13.211 -4.684 1 98 29 TRP B C 1
ATOM 4975 O O . TRP B 1 29 ? 16.531 -14.328 -4.305 1 98 29 TRP B O 1
ATOM 4985 N N . ALA B 1 30 ? 17.016 -12.227 -4.941 1 97.56 30 ALA B N 1
ATOM 4986 C CA . ALA B 1 30 ? 18.453 -12.391 -4.793 1 97.56 30 ALA B CA 1
ATOM 4987 C C . ALA B 1 30 ? 18.828 -12.734 -3.352 1 97.56 30 ALA B C 1
ATOM 4989 O O . ALA B 1 30 ? 19.688 -13.578 -3.109 1 97.56 30 ALA B O 1
ATOM 4990 N N . ALA B 1 31 ? 18.156 -12.094 -2.418 1 97.12 31 ALA B N 1
ATOM 4991 C CA . ALA B 1 31 ? 18.453 -12.32 -1.005 1 97.12 31 ALA B CA 1
ATOM 4992 C C . ALA B 1 31 ? 18.031 -13.727 -0.584 1 97.12 31 ALA B C 1
ATOM 4994 O O . ALA B 1 31 ? 18.719 -14.367 0.217 1 97.12 31 ALA B O 1
ATOM 4995 N N . GLU B 1 32 ? 16.953 -14.234 -1.106 1 96.38 32 GLU B N 1
ATOM 4996 C CA . GLU B 1 32 ? 16.516 -15.594 -0.814 1 96.38 32 GLU B CA 1
ATOM 4997 C C . GLU B 1 32 ? 17.516 -16.625 -1.31 1 96.38 32 GLU B C 1
ATOM 4999 O O . GLU B 1 32 ? 17.797 -17.609 -0.624 1 96.38 32 GLU B O 1
ATOM 5004 N N . GLN B 1 33 ? 18.078 -16.344 -2.471 1 96.25 33 GLN B N 1
ATOM 5005 C CA . GLN B 1 33 ? 19.078 -17.266 -3.014 1 96.25 33 GLN B CA 1
ATOM 5006 C C . GLN B 1 33 ? 20.391 -17.172 -2.252 1 96.25 33 GLN B C 1
ATOM 5008 O O . GLN B 1 33 ? 21.094 -18.172 -2.084 1 96.25 33 GLN B O 1
ATOM 5013 N N . LEU B 1 34 ? 20.719 -15.953 -1.797 1 94.75 34 LEU B N 1
ATOM 5014 C CA . LEU B 1 34 ? 21.938 -15.766 -1.018 1 94.75 34 LEU B CA 1
ATOM 5015 C C . LEU B 1 34 ? 21.922 -16.641 0.237 1 94.75 34 LEU B C 1
ATOM 5017 O O . LEU B 1 34 ? 22.875 -17.375 0.5 1 94.75 34 LEU B O 1
ATOM 5021 N N . VAL B 1 35 ? 20.797 -16.641 0.973 1 92.88 35 VAL B N 1
ATOM 5022 C CA . VAL B 1 35 ? 20.688 -17.391 2.215 1 92.88 35 VAL B CA 1
ATOM 5023 C C . VAL B 1 35 ? 20.469 -18.875 1.9 1 92.88 35 VAL B C 1
ATOM 5025 O O . VAL B 1 35 ? 20.719 -19.734 2.746 1 92.88 35 VAL B O 1
ATOM 5028 N N . GLY B 1 36 ? 20.078 -19.109 0.69 1 92.38 36 GLY B N 1
ATOM 5029 C CA . GLY B 1 36 ? 19.844 -20.484 0.27 1 92.38 36 GLY B CA 1
ATOM 5030 C C . GLY B 1 36 ? 21.125 -21.25 -0.031 1 92.38 36 GLY B C 1
ATOM 5031 O O . GLY B 1 36 ? 21.109 -22.484 -0.126 1 92.38 36 GLY B O 1
ATOM 5032 N N . ILE B 1 37 ? 22.219 -20.469 -0.167 1 90.75 37 ILE B N 1
ATOM 5033 C CA . ILE B 1 37 ? 23.5 -21.109 -0.457 1 90.75 37 ILE B CA 1
ATOM 5034 C C . ILE B 1 37 ? 24.031 -21.797 0.8 1 90.75 37 ILE B C 1
ATOM 5036 O O . ILE B 1 37 ? 24 -21.203 1.888 1 90.75 37 ILE B O 1
ATOM 5040 N N . GLU B 1 38 ? 24.438 -22.984 0.667 1 80.88 38 GLU B N 1
ATOM 5041 C CA . GLU B 1 38 ? 24.953 -23.781 1.78 1 80.88 38 GLU B CA 1
ATOM 5042 C C . GLU B 1 38 ? 26.141 -23.094 2.445 1 80.88 38 GLU B C 1
ATOM 5044 O O . GLU B 1 38 ? 27 -22.547 1.762 1 80.88 38 GLU B O 1
ATOM 5049 N N . GLN B 1 39 ? 25.984 -22.844 3.738 1 69.94 39 GLN B N 1
ATOM 5050 C CA . GLN B 1 39 ? 27.078 -22.219 4.48 1 69.94 39 GLN B CA 1
ATOM 5051 C C . GLN B 1 39 ? 28.094 -23.266 4.941 1 69.94 39 GLN B C 1
ATOM 5053 O O . GLN B 1 39 ? 27.75 -24.406 5.195 1 69.94 39 GLN B O 1
ATOM 5058 N N . ASP B 1 40 ? 29.312 -22.938 4.641 1 57.88 40 ASP B N 1
ATOM 5059 C CA . ASP B 1 40 ? 30.375 -23.797 5.176 1 57.88 40 ASP B CA 1
ATOM 5060 C C . ASP B 1 40 ? 30.281 -23.891 6.699 1 57.88 40 ASP B C 1
ATOM 5062 O O . ASP B 1 40 ? 30.375 -22.875 7.391 1 57.88 40 ASP B O 1
ATOM 5066 N N . PRO B 1 41 ? 29.703 -24.984 7.227 1 55.62 41 PRO B N 1
ATOM 5067 C CA . PRO B 1 41 ? 29.516 -25.156 8.672 1 55.62 41 PRO B CA 1
ATOM 5068 C C . PRO B 1 41 ? 30.703 -24.641 9.484 1 55.62 41 PRO B C 1
ATOM 5070 O O . PRO B 1 41 ? 30.562 -24.391 10.688 1 55.62 41 PRO B O 1
ATOM 5073 N N . ALA B 1 42 ? 32 -24.75 9.086 1 50.38 42 ALA B N 1
ATOM 5074 C CA . ALA B 1 42 ? 33.156 -24.391 9.891 1 50.38 42 ALA B CA 1
ATOM 5075 C C . ALA B 1 42 ? 33.156 -22.891 10.203 1 50.38 42 ALA B C 1
ATOM 5077 O O . ALA B 1 42 ? 33.781 -22.453 11.164 1 50.38 42 ALA B O 1
ATOM 5078 N N . LYS B 1 43 ? 32.438 -22.172 9.336 1 48.12 43 LYS B N 1
ATOM 5079 C CA . LYS B 1 43 ? 32.656 -20.734 9.492 1 48.12 43 LYS B CA 1
ATOM 5080 C C . LYS B 1 43 ? 31.453 -20.062 10.156 1 48.12 43 LYS B C 1
ATOM 5082 O O . LYS B 1 43 ? 31.516 -18.906 10.539 1 48.12 43 LYS B O 1
ATOM 5087 N N . PHE B 1 44 ? 30.281 -20.656 10.078 1 52.94 44 PHE B N 1
ATOM 5088 C CA . PHE B 1 44 ? 29.141 -19.891 10.547 1 52.94 44 PHE B CA 1
ATOM 5089 C C . PHE B 1 44 ? 28.562 -20.484 11.828 1 52.94 44 PHE B C 1
ATOM 5091 O O . PHE B 1 44 ? 28.656 -21.688 12.047 1 52.94 44 PHE B O 1
ATOM 5098 N N . THR B 1 45 ? 28.297 -19.609 12.781 1 49.06 45 THR B N 1
ATOM 5099 C CA . THR B 1 45 ? 27.781 -19.906 14.109 1 49.06 45 THR B CA 1
ATOM 5100 C C . THR B 1 45 ? 26.453 -20.656 14.023 1 49.06 45 THR B C 1
ATOM 5102 O O . THR B 1 45 ? 25.766 -20.594 13.016 1 49.06 45 THR B O 1
ATOM 5105 N N . PRO B 1 46 ? 26.266 -21.594 14.914 1 44.78 46 PRO B N 1
ATOM 5106 C CA . PRO B 1 46 ? 25.047 -22.391 15.023 1 44.78 46 PRO B CA 1
ATOM 5107 C C . PRO B 1 46 ? 23.781 -21.578 14.797 1 44.78 46 PRO B C 1
ATOM 5109 O O . PRO B 1 46 ? 22.781 -22.094 14.305 1 44.78 46 PRO B O 1
ATOM 5112 N N . SER B 1 47 ? 23.766 -20.453 15.156 1 45.06 47 SER B N 1
ATOM 5113 C CA . SER B 1 47 ? 22.547 -19.641 15.039 1 45.06 47 SER B CA 1
ATOM 5114 C C . SER B 1 47 ? 22.172 -19.438 13.578 1 45.06 47 SER B C 1
ATOM 5116 O O . SER B 1 47 ? 20.984 -19.344 13.242 1 45.06 47 SER B O 1
ATOM 5118 N N . ASN B 1 48 ? 23.172 -19.375 12.781 1 44.81 48 ASN B N 1
ATOM 5119 C CA . ASN B 1 48 ? 22.969 -19.172 11.352 1 44.81 48 ASN B CA 1
ATOM 5120 C C . ASN B 1 48 ? 22.562 -20.469 10.648 1 44.81 48 ASN B C 1
ATOM 5122 O O . ASN B 1 48 ? 21.938 -20.438 9.594 1 44.81 48 ASN B O 1
ATOM 5126 N N . THR B 1 49 ? 23.047 -21.578 11.234 1 43.41 49 THR B N 1
ATOM 5127 C CA . THR B 1 49 ? 22.844 -22.875 10.57 1 43.41 49 THR B CA 1
ATOM 5128 C C . THR B 1 49 ? 21.469 -23.438 10.914 1 43.41 49 THR B C 1
ATOM 5130 O O . THR B 1 49 ? 21.062 -24.469 10.367 1 43.41 49 THR B O 1
ATOM 5133 N N . ARG B 1 50 ? 20.891 -22.922 11.922 1 42 50 ARG B N 1
ATOM 5134 C CA . ARG B 1 50 ? 19.594 -23.469 12.336 1 42 50 ARG B CA 1
ATOM 5135 C C . ARG B 1 50 ? 18.562 -23.312 11.227 1 42 50 ARG B C 1
ATOM 5137 O O . ARG B 1 50 ? 17.672 -24.156 11.086 1 42 50 ARG B O 1
ATOM 5144 N N . PHE B 1 51 ? 18.734 -22.25 10.688 1 45.38 51 PHE B N 1
ATOM 5145 C CA . PHE B 1 51 ? 17.75 -22.125 9.625 1 45.38 51 PHE B CA 1
ATOM 5146 C C . PHE B 1 51 ? 17.906 -23.266 8.617 1 45.38 51 PHE B C 1
ATOM 5148 O O . PHE B 1 51 ? 16.906 -23.719 8.039 1 45.38 51 PHE B O 1
ATOM 5155 N N . GLN B 1 52 ? 19.203 -23.672 8.5 1 45.44 52 GLN B N 1
ATOM 5156 C CA . GLN B 1 52 ? 19.484 -24.672 7.469 1 45.44 52 GLN B CA 1
ATOM 5157 C C . GLN B 1 52 ? 19.172 -26.078 7.965 1 45.44 52 GLN B C 1
ATOM 5159 O O . GLN B 1 52 ? 18.953 -26.984 7.164 1 45.44 52 GLN B O 1
ATOM 5164 N N . ARG B 1 53 ? 19.328 -26.359 9.188 1 41.94 53 ARG B N 1
ATOM 5165 C CA . ARG B 1 53 ? 19.266 -27.719 9.711 1 41.94 53 ARG B CA 1
ATOM 5166 C C . ARG B 1 53 ? 17.844 -28.281 9.648 1 41.94 53 ARG B C 1
ATOM 5168 O O . ARG B 1 53 ? 17.656 -29.484 9.578 1 41.94 53 ARG B O 1
ATOM 5175 N N . GLY B 1 54 ? 16.953 -27.453 9.938 1 40.25 54 GLY B N 1
ATOM 5176 C CA . GLY B 1 54 ? 15.656 -28.125 9.977 1 40.25 54 GLY B CA 1
ATOM 5177 C C . GLY B 1 54 ? 15.273 -28.766 8.664 1 40.25 54 GLY B C 1
ATOM 5178 O O . GLY B 1 54 ? 14.258 -29.453 8.586 1 40.25 54 GLY B O 1
ATOM 5179 N N . SER B 1 55 ? 15.812 -28.297 7.633 1 40.38 55 SER B N 1
ATOM 5180 C CA . SER B 1 55 ? 15.398 -28.766 6.316 1 40.38 55 SER B CA 1
ATOM 5181 C C . SER B 1 55 ? 16.016 -30.141 6.008 1 40.38 55 SER B C 1
ATOM 5183 O O . SER B 1 55 ? 15.633 -30.781 5.027 1 40.38 55 SER B O 1
ATOM 5185 N N . SER B 1 56 ? 17.062 -30.547 6.715 1 39.06 56 SER B N 1
ATOM 5186 C CA . SER B 1 56 ? 17.828 -31.703 6.273 1 39.06 56 SER B CA 1
ATOM 5187 C C . SER B 1 56 ? 17.078 -33 6.516 1 39.06 56 SER B C 1
ATOM 5189 O O . SER B 1 56 ? 17.25 -33.969 5.777 1 39.06 56 SER B O 1
ATOM 5191 N N . SER B 1 57 ? 16.438 -33.094 7.621 1 35.09 57 SER B N 1
ATOM 5192 C CA . SER B 1 57 ? 16.031 -34.469 7.949 1 35.09 57 SER B CA 1
ATOM 5193 C C . SER B 1 57 ? 15.062 -35 6.906 1 35.09 57 SER B C 1
ATOM 5195 O O . SER B 1 57 ? 15.109 -36.188 6.574 1 35.09 57 SER B O 1
ATOM 5197 N N . ILE B 1 58 ? 14.195 -34.281 6.5 1 35.5 58 ILE B N 1
ATOM 5198 C CA . ILE B 1 58 ? 13.156 -34.875 5.66 1 35.5 58 ILE B CA 1
ATOM 5199 C C . ILE B 1 58 ? 13.688 -35.062 4.242 1 35.5 58 ILE B C 1
ATOM 5201 O O . ILE B 1 58 ? 13.227 -35.969 3.521 1 35.5 58 ILE B O 1
ATOM 5205 N N . ARG B 1 59 ? 14.648 -34.25 3.77 1 41.81 59 ARG B N 1
ATOM 5206 C CA . ARG B 1 59 ? 15.234 -34.5 2.461 1 41.81 59 ARG B CA 1
ATOM 5207 C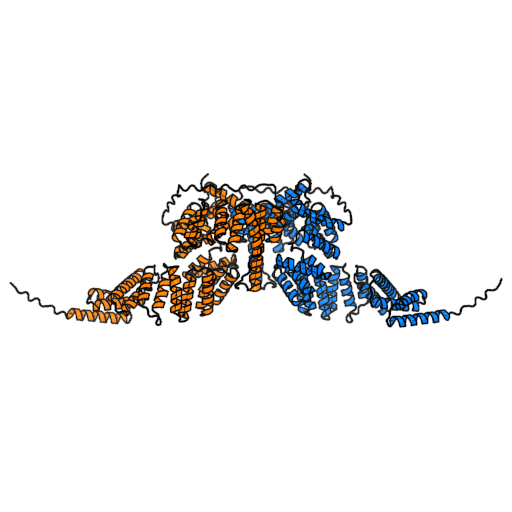 C . ARG B 1 59 ? 15.898 -35.875 2.426 1 41.81 59 ARG B C 1
ATOM 5209 O O . ARG B 1 59 ? 16.109 -36.438 1.352 1 41.81 59 ARG B O 1
ATOM 5216 N N . ARG B 1 60 ? 16.391 -36.125 3.596 1 43.38 60 ARG B N 1
ATOM 5217 C CA . ARG B 1 60 ? 17.031 -37.438 3.613 1 43.38 60 ARG B CA 1
ATOM 5218 C C . ARG B 1 60 ? 16.016 -38.531 3.35 1 43.38 60 ARG B C 1
ATOM 5220 O O . ARG B 1 60 ? 16.359 -39.594 2.816 1 43.38 60 ARG B O 1
ATOM 5227 N N . ARG B 1 61 ? 14.883 -38.312 3.834 1 38.97 61 ARG B N 1
ATOM 5228 C CA . ARG B 1 61 ? 13.961 -39.469 3.754 1 38.97 61 ARG B CA 1
ATOM 5229 C C . ARG B 1 61 ? 13.555 -39.719 2.309 1 38.97 61 ARG B C 1
ATOM 5231 O O . ARG B 1 61 ? 13.203 -40.875 1.962 1 38.97 61 ARG B O 1
ATOM 5238 N N . PHE B 1 62 ? 13.258 -38.562 1.576 1 37.31 62 PHE B N 1
ATOM 5239 C CA . PHE B 1 62 ? 12.805 -38.844 0.221 1 37.31 62 PHE B CA 1
ATOM 5240 C C . PHE B 1 62 ? 13.953 -38.75 -0.772 1 37.31 62 PHE B C 1
ATOM 5242 O O . PHE B 1 62 ? 13.727 -38.656 -1.982 1 37.31 62 PHE B O 1
ATOM 5249 N N . ARG B 1 63 ? 15.164 -38.344 -0.341 1 39.38 63 ARG B N 1
ATOM 5250 C CA . ARG B 1 63 ? 16.297 -38.469 -1.249 1 39.38 63 ARG B CA 1
ATOM 5251 C C . ARG B 1 63 ? 16.469 -39.906 -1.718 1 39.38 63 ARG B C 1
ATOM 5253 O O . ARG B 1 63 ? 16.938 -40.75 -0.961 1 39.38 63 ARG B O 1
ATOM 5260 N N . THR B 1 64 ? 15.391 -40.438 -2.309 1 33.34 64 THR B N 1
ATOM 5261 C CA . THR B 1 64 ? 15.812 -41.719 -2.857 1 33.34 64 THR B CA 1
ATOM 5262 C C . THR B 1 64 ? 17.266 -41.656 -3.332 1 33.34 64 THR B C 1
ATOM 5264 O O . THR B 1 64 ? 18.078 -42.5 -2.988 1 33.34 64 THR B O 1
ATOM 5267 N N . ASN B 1 65 ? 17.391 -41.312 -4.762 1 30.11 65 ASN B N 1
ATOM 5268 C CA . ASN B 1 65 ? 18.625 -41.594 -5.492 1 30.11 65 ASN B CA 1
ATOM 5269 C C . ASN B 1 65 ? 19.734 -40.656 -5.074 1 30.11 65 ASN B C 1
ATOM 5271 O O . ASN B 1 65 ? 19.484 -39.469 -4.754 1 30.11 65 ASN B O 1
ATOM 5275 N N . GLU B 1 66 ? 20.812 -41.094 -4.41 1 33.56 66 GLU B N 1
ATOM 5276 C CA . GLU B 1 66 ? 22.141 -40.5 -4.359 1 33.56 66 GLU B CA 1
ATOM 5277 C C . GLU B 1 66 ? 22.391 -39.594 -5.559 1 33.56 66 GLU B C 1
ATOM 5279 O O . GLU B 1 66 ? 22.734 -40.062 -6.648 1 33.56 66 GLU B O 1
ATOM 5284 N N . ILE B 1 67 ? 21.484 -38.781 -5.926 1 32.69 67 ILE B N 1
ATOM 5285 C CA . ILE B 1 67 ? 21.891 -37.969 -7.059 1 32.69 67 ILE B CA 1
ATOM 5286 C C . ILE B 1 67 ? 23.297 -37.406 -6.828 1 32.69 67 ILE B C 1
ATOM 5288 O O . ILE B 1 67 ? 23.531 -36.656 -5.887 1 32.69 67 ILE B O 1
ATOM 5292 N N . THR B 1 68 ? 24.312 -38.281 -6.906 1 30.86 68 THR B N 1
ATOM 5293 C CA . THR B 1 68 ? 25.656 -37.844 -7.203 1 30.86 68 THR B CA 1
ATOM 5294 C C . THR B 1 68 ? 25.641 -36.594 -8.078 1 30.86 68 THR B C 1
ATOM 5296 O O . THR B 1 68 ? 25.328 -36.656 -9.273 1 30.86 68 THR B O 1
ATOM 5299 N N . SER B 1 69 ? 24.906 -35.625 -7.707 1 32.47 69 SER B N 1
ATOM 5300 C CA . SER B 1 69 ? 25.047 -34.375 -8.461 1 32.47 69 SER B CA 1
ATOM 5301 C C . SER B 1 69 ? 26.516 -34.125 -8.812 1 32.47 69 SER B C 1
ATOM 5303 O O . SER B 1 69 ? 27.328 -33.844 -7.93 1 32.47 69 SER B O 1
ATOM 5305 N N . THR B 1 70 ? 27.094 -35 -9.57 1 30.06 70 THR B N 1
ATOM 5306 C CA . THR B 1 70 ? 28.312 -34.531 -10.227 1 30.06 70 THR B CA 1
ATOM 5307 C C . THR B 1 70 ? 28.203 -33.094 -10.656 1 30.06 70 THR B C 1
ATOM 5309 O O . THR B 1 70 ? 27.266 -32.719 -11.375 1 30.06 70 THR B O 1
ATOM 5312 N N . PRO B 1 71 ? 28.531 -32.156 -9.828 1 36.62 71 PRO B N 1
ATOM 5313 C CA . PRO B 1 71 ? 28.625 -30.797 -10.352 1 36.62 71 PRO B CA 1
ATOM 5314 C C . PRO B 1 71 ? 28.891 -30.75 -11.852 1 36.62 71 PRO B C 1
ATOM 5316 O O . PRO B 1 71 ? 29.75 -31.5 -12.344 1 36.62 71 PRO B O 1
ATOM 5319 N N . PRO B 1 72 ? 27.953 -30.766 -12.75 1 33.84 72 PRO B N 1
ATOM 5320 C CA . PRO B 1 72 ? 28.562 -30.656 -14.078 1 33.84 72 PRO B CA 1
ATOM 5321 C C . PRO B 1 72 ? 29.859 -29.828 -14.078 1 33.84 72 PRO B C 1
ATOM 5323 O O . PRO B 1 72 ? 29.844 -28.656 -13.688 1 33.84 72 PRO B O 1
ATOM 5326 N N . THR B 1 73 ? 30.984 -30.328 -13.688 1 36.56 73 THR B N 1
ATOM 5327 C CA . THR B 1 73 ? 32.344 -29.812 -13.695 1 36.56 73 THR B CA 1
ATOM 5328 C C . THR B 1 73 ? 32.5 -28.688 -14.711 1 36.56 73 THR B C 1
ATOM 5330 O O . THR B 1 73 ? 33.156 -27.672 -14.438 1 36.56 73 THR B O 1
ATOM 5333 N N . GLY B 1 74 ? 32.219 -28.844 -16.109 1 37.06 74 GLY B N 1
ATOM 5334 C CA . GLY B 1 74 ? 32.875 -28.219 -17.25 1 37.06 74 GLY B CA 1
ATOM 5335 C C . GLY B 1 74 ? 32.25 -26.875 -17.609 1 37.06 74 GLY B C 1
ATOM 5336 O O . GLY B 1 74 ? 32.656 -26.25 -18.594 1 37.06 74 GLY B O 1
ATOM 5337 N N . VAL B 1 75 ? 30.953 -26.594 -17.328 1 45.16 75 VAL B N 1
ATOM 5338 C CA . VAL B 1 75 ? 30.516 -25.391 -18.016 1 45.16 75 VAL B CA 1
ATOM 5339 C C . VAL B 1 75 ? 31.016 -24.156 -17.25 1 45.16 75 VAL B C 1
ATOM 5341 O O . VAL B 1 75 ? 30.656 -23.953 -16.094 1 45.16 75 VAL B O 1
ATOM 5344 N N . ALA B 1 76 ? 32.094 -23.656 -17.672 1 50.94 76 ALA B N 1
ATOM 5345 C CA . ALA B 1 76 ? 32.688 -22.422 -17.188 1 50.94 76 ALA B CA 1
ATOM 5346 C C . ALA B 1 76 ? 31.719 -21.25 -17.281 1 50.94 76 ALA B C 1
ATOM 5348 O O . ALA B 1 76 ? 31.266 -20.891 -18.375 1 50.94 76 ALA B O 1
ATOM 5349 N N . TYR B 1 77 ? 30.922 -21 -16.125 1 58.38 77 TYR B N 1
ATOM 5350 C CA . TYR B 1 77 ? 30.109 -19.781 -16.156 1 58.38 77 TYR B CA 1
ATOM 5351 C C . TYR B 1 77 ? 31 -18.547 -16.359 1 58.38 77 TYR B C 1
ATOM 5353 O O . TYR B 1 77 ? 32.125 -18.516 -15.891 1 58.38 77 TYR B O 1
ATOM 5361 N N . VAL B 1 78 ? 30.688 -17.766 -17.344 1 56.69 78 VAL B N 1
ATOM 5362 C CA . VAL B 1 78 ? 31.391 -16.5 -17.578 1 56.69 78 VAL B CA 1
ATOM 5363 C C . VAL B 1 78 ? 31.141 -15.555 -16.406 1 56.69 78 VAL B C 1
ATOM 5365 O O . VAL B 1 78 ? 30.016 -15.398 -15.945 1 56.69 78 VAL B O 1
ATOM 5368 N N . SER B 1 79 ? 32.125 -15.258 -15.664 1 60.53 79 SER B N 1
ATOM 5369 C CA . SER B 1 79 ? 32.062 -14.266 -14.594 1 60.53 79 SER B CA 1
ATOM 5370 C C . SER B 1 79 ? 31.688 -12.891 -15.141 1 60.53 79 SER B C 1
ATOM 5372 O O . SER B 1 79 ? 32.312 -12.398 -16.078 1 60.53 79 SER B O 1
ATOM 5374 N N . THR B 1 80 ? 30.5 -12.422 -14.992 1 62.22 80 THR B N 1
ATOM 5375 C CA . THR B 1 80 ? 30.141 -11.047 -15.344 1 62.22 80 THR B CA 1
ATOM 5376 C C . THR B 1 80 ? 30.688 -10.07 -14.305 1 62.22 80 THR B C 1
ATOM 5378 O O . THR B 1 80 ? 30.484 -10.258 -13.102 1 62.22 80 THR B O 1
ATOM 5381 N N . PRO B 1 81 ? 31.469 -9.141 -14.789 1 64.44 81 PRO B N 1
ATOM 5382 C CA . PRO B 1 81 ? 31.984 -8.164 -13.828 1 64.44 81 PRO B CA 1
ATOM 5383 C C . PRO B 1 81 ? 30.859 -7.375 -13.141 1 64.44 81 PRO B C 1
ATOM 5385 O O . PRO B 1 81 ? 29.812 -7.125 -13.742 1 64.44 81 PRO B O 1
ATOM 5388 N N . VAL B 1 82 ? 31.094 -7.273 -11.805 1 65.94 82 VAL B N 1
ATOM 5389 C CA . VAL B 1 82 ? 30.141 -6.48 -11.031 1 65.94 82 VAL B CA 1
ATOM 5390 C C . VAL B 1 82 ? 30.141 -5.039 -11.531 1 65.94 82 VAL B C 1
ATOM 5392 O O . VAL B 1 82 ? 31.203 -4.477 -11.82 1 65.94 82 VAL B O 1
ATOM 5395 N N . MET B 1 83 ? 29.062 -4.586 -11.961 1 69.5 83 MET B N 1
ATOM 5396 C CA . MET B 1 83 ? 28.906 -3.234 -12.484 1 69.5 83 MET B CA 1
ATOM 5397 C C . MET B 1 83 ? 29.469 -2.203 -11.508 1 69.5 83 MET B C 1
ATOM 5399 O O . MET B 1 83 ? 29.156 -2.238 -10.32 1 69.5 83 MET B O 1
ATOM 5403 N N . GLU B 1 84 ? 30.562 -1.525 -11.859 1 63.69 84 GLU B N 1
ATOM 5404 C CA . GLU B 1 84 ? 31.141 -0.454 -11.047 1 63.69 84 GLU B CA 1
ATOM 5405 C C . GLU B 1 84 ? 30.234 0.778 -11.047 1 63.69 84 GLU B C 1
ATOM 5407 O O . GLU B 1 84 ? 29.734 1.188 -12.094 1 63.69 84 GLU B O 1
ATOM 5412 N N . GLU B 1 85 ? 29.719 0.981 -9.867 1 62.22 85 GLU B N 1
ATOM 5413 C CA . GLU B 1 85 ? 28.812 2.125 -9.789 1 62.22 85 GLU B CA 1
ATOM 5414 C C . GLU B 1 85 ? 29.594 3.439 -9.758 1 62.22 85 GLU B C 1
ATOM 5416 O O . GLU B 1 85 ? 30.688 3.51 -9.18 1 62.22 85 GLU B O 1
ATOM 5421 N N . ASP B 1 86 ? 29.609 4.203 -10.711 1 54.31 86 ASP B N 1
ATOM 5422 C CA . ASP B 1 86 ? 30.219 5.535 -10.695 1 54.31 86 ASP B CA 1
ATOM 5423 C C . ASP B 1 86 ? 29.984 6.23 -9.359 1 54.31 86 ASP B C 1
ATOM 5425 O O . ASP B 1 86 ? 28.828 6.355 -8.906 1 54.31 86 ASP B O 1
ATOM 5429 N N . GLU B 1 87 ? 30.969 5.965 -8.305 1 49.25 87 GLU B N 1
ATOM 5430 C CA . GLU B 1 87 ? 30.953 6.641 -7.008 1 49.25 87 GLU B CA 1
ATOM 5431 C C . GLU B 1 87 ? 30.594 8.117 -7.156 1 49.25 87 GLU B C 1
ATOM 5433 O O . GLU B 1 87 ? 30.797 8.906 -6.234 1 49.25 87 GLU B O 1
ATOM 5438 N N . VAL B 1 88 ? 30.734 8.602 -8.219 1 45.16 88 VAL B N 1
ATOM 5439 C CA . VAL B 1 88 ? 30.609 10.055 -8.07 1 45.16 88 VAL B CA 1
ATOM 5440 C C . VAL B 1 88 ? 29.703 10.375 -6.883 1 45.16 88 VAL B C 1
ATOM 5442 O O . VAL B 1 88 ? 28.797 9.609 -6.555 1 45.16 88 VAL B O 1
ATOM 5445 N N . ILE B 1 89 ? 30.25 11.203 -5.789 1 46.25 89 ILE B N 1
ATOM 5446 C CA . ILE B 1 89 ? 29.75 12.023 -4.695 1 46.25 89 ILE B CA 1
ATOM 5447 C C . ILE B 1 89 ? 28.234 12.203 -4.828 1 46.25 89 ILE B C 1
ATOM 5449 O O . ILE B 1 89 ? 27.656 13.133 -4.258 1 46.25 89 ILE B O 1
ATOM 5453 N N . HIS B 1 90 ? 27.734 11.992 -5.848 1 50.44 90 HIS B N 1
ATOM 5454 C CA . HIS B 1 90 ? 26.453 12.523 -6.293 1 50.44 90 HIS B CA 1
ATOM 5455 C C . HIS B 1 90 ? 25.406 12.406 -5.199 1 50.44 90 HIS B C 1
ATOM 5457 O O . HIS B 1 90 ? 24.625 13.344 -4.973 1 50.44 90 HIS B O 1
ATOM 5463 N N . GLY B 1 91 ? 24.703 12.047 -4.77 1 71.75 91 GLY B N 1
ATOM 5464 C CA . GLY B 1 91 ? 23.5 12.617 -5.348 1 71.75 91 GLY B CA 1
ATOM 5465 C C . GLY B 1 91 ? 22.422 12.883 -4.32 1 71.75 91 GLY B C 1
ATOM 5466 O O . GLY B 1 91 ? 21.688 11.969 -3.93 1 71.75 91 GLY B O 1
ATOM 5467 N N . ASP B 1 92 ? 22.922 13.914 -3.391 1 88.69 92 ASP B N 1
ATOM 5468 C CA . ASP B 1 92 ? 21.906 14.375 -2.447 1 88.69 92 ASP B CA 1
ATOM 5469 C C . ASP B 1 92 ? 20.516 14.312 -3.068 1 88.69 92 ASP B C 1
ATOM 5471 O O . ASP B 1 92 ? 19.547 13.93 -2.402 1 88.69 92 ASP B O 1
ATOM 5475 N N . PHE B 1 93 ? 20.531 14.609 -4.293 1 92.75 93 PHE B N 1
ATOM 5476 C CA . PHE B 1 93 ? 19.25 14.562 -4.98 1 92.75 93 PHE B CA 1
ATOM 5477 C C . PHE B 1 93 ? 18.766 13.125 -5.145 1 92.75 93 PHE B C 1
ATOM 5479 O O . PHE B 1 93 ? 17.562 12.852 -5.078 1 92.75 93 PHE B O 1
ATOM 5486 N N . TYR B 1 94 ? 19.797 12.273 -5.367 1 94.88 94 TYR B N 1
ATOM 5487 C CA . TYR B 1 94 ? 19.422 10.867 -5.484 1 94.88 94 TYR B CA 1
ATOM 5488 C C . TYR B 1 94 ? 18.875 10.336 -4.164 1 94.88 94 TYR B C 1
ATOM 5490 O O . TYR B 1 94 ? 17.906 9.586 -4.145 1 94.88 94 TYR B O 1
ATOM 5498 N N . LEU B 1 95 ? 19.531 10.758 -3.047 1 94.94 95 LEU B N 1
ATOM 5499 C CA . LEU B 1 95 ? 19.062 10.336 -1.727 1 94.94 95 LEU B CA 1
ATOM 5500 C C . LEU B 1 95 ? 17.641 10.82 -1.465 1 94.94 95 LEU B C 1
ATOM 5502 O O . LEU B 1 95 ? 16.828 10.07 -0.935 1 94.94 95 LEU B O 1
ATOM 5506 N N . LEU B 1 96 ? 17.391 12.016 -1.877 1 95.94 96 LEU B N 1
ATOM 5507 C CA . LEU B 1 96 ? 16.047 12.562 -1.693 1 95.94 96 LEU B CA 1
ATOM 5508 C C . LEU B 1 96 ? 15.031 11.828 -2.561 1 95.94 96 LEU B C 1
ATOM 5510 O O . LEU B 1 96 ? 13.969 11.438 -2.08 1 95.94 96 LEU B O 1
ATOM 5514 N N . ALA B 1 97 ? 15.383 11.656 -3.811 1 97 97 ALA B N 1
ATOM 5515 C CA . ALA B 1 97 ? 14.477 10.969 -4.727 1 97 97 ALA B CA 1
ATOM 5516 C C . ALA B 1 97 ? 14.172 9.555 -4.238 1 97 97 ALA B C 1
ATOM 5518 O O . ALA B 1 97 ? 13.023 9.117 -4.273 1 97 97 ALA B O 1
ATOM 5519 N N . LYS B 1 98 ? 15.195 8.859 -3.805 1 96.94 98 LYS B N 1
ATOM 5520 C CA . LYS B 1 98 ? 15.016 7.5 -3.301 1 96.94 98 LYS B CA 1
ATOM 5521 C C . LYS B 1 98 ? 14.109 7.484 -2.072 1 96.94 98 LYS B C 1
ATOM 5523 O O . LYS B 1 98 ? 13.289 6.578 -1.909 1 96.94 98 LYS B O 1
ATOM 5528 N N . SER B 1 99 ? 14.266 8.484 -1.207 1 97.12 99 SER B N 1
ATOM 5529 C CA . SER B 1 99 ? 13.422 8.57 -0.02 1 97.12 99 SER B CA 1
ATOM 5530 C C . SER B 1 99 ? 11.961 8.805 -0.396 1 97.12 99 SER B C 1
ATOM 5532 O O . SER B 1 99 ? 11.062 8.25 0.229 1 97.12 99 SER B O 1
ATOM 5534 N N . TYR B 1 100 ? 11.719 9.672 -1.429 1 97.44 100 TYR B N 1
ATOM 5535 C CA . TYR B 1 100 ? 10.359 9.867 -1.933 1 97.44 100 TYR B CA 1
ATOM 5536 C C . TYR B 1 100 ? 9.812 8.562 -2.51 1 97.44 100 TYR B C 1
ATOM 5538 O O . TYR B 1 100 ? 8.656 8.211 -2.264 1 97.44 100 TYR B O 1
ATOM 5546 N N . PHE B 1 101 ? 10.648 7.836 -3.279 1 97.62 101 PHE B N 1
ATOM 5547 C CA . PHE B 1 101 ? 10.25 6.582 -3.91 1 97.62 101 PHE B CA 1
ATOM 5548 C C . PHE B 1 101 ? 9.828 5.559 -2.863 1 97.62 101 PHE B C 1
ATOM 5550 O O . PHE B 1 101 ? 8.812 4.875 -3.027 1 97.62 101 PHE B O 1
ATOM 5557 N N . ASP B 1 102 ? 10.625 5.523 -1.756 1 96.38 102 ASP B N 1
ATOM 5558 C CA . ASP B 1 102 ? 10.352 4.586 -0.672 1 96.38 102 ASP B CA 1
ATOM 5559 C C . ASP B 1 102 ? 9.016 4.898 0.003 1 96.38 102 ASP B C 1
ATOM 5561 O O . ASP B 1 102 ? 8.383 4.012 0.572 1 96.38 102 ASP B O 1
ATOM 5565 N N . CYS B 1 103 ? 8.641 6.129 -0.072 1 95.81 103 CYS B N 1
ATOM 5566 C CA . CYS B 1 103 ? 7.363 6.547 0.499 1 95.81 103 CYS B CA 1
ATOM 5567 C C . CYS B 1 103 ? 6.258 6.516 -0.551 1 95.81 103 CYS B C 1
ATOM 5569 O O . CYS B 1 103 ? 5.188 7.086 -0.346 1 95.81 103 CYS B O 1
ATOM 5571 N N . ARG B 1 104 ? 6.527 6.023 -1.738 1 94.88 104 ARG B N 1
ATOM 5572 C CA . ARG B 1 104 ? 5.594 5.801 -2.84 1 94.88 104 ARG B CA 1
ATOM 5573 C C . ARG B 1 104 ? 5.156 7.125 -3.461 1 94.88 104 ARG B C 1
ATOM 5575 O O . ARG B 1 104 ? 4.023 7.246 -3.934 1 94.88 104 ARG B O 1
ATOM 5582 N N . GLU B 1 105 ? 5.949 8.117 -3.291 1 96.25 105 GLU B N 1
ATOM 5583 C CA . GLU B 1 105 ? 5.762 9.383 -3.992 1 96.25 105 GLU B CA 1
ATOM 5584 C C . GLU B 1 105 ? 6.598 9.438 -5.266 1 96.25 105 GLU B C 1
ATOM 5586 O O . GLU B 1 105 ? 7.578 10.188 -5.34 1 96.25 105 GLU B O 1
ATOM 5591 N N . TYR B 1 106 ? 6.137 8.789 -6.289 1 97.5 106 TYR B N 1
ATOM 5592 C CA . TYR B 1 106 ? 6.91 8.5 -7.492 1 97.5 106 TYR B CA 1
ATOM 5593 C C . TYR B 1 106 ? 7.105 9.758 -8.328 1 97.5 106 TYR B C 1
ATOM 5595 O O . TYR B 1 106 ? 8.219 10.047 -8.781 1 97.5 106 TYR B O 1
ATOM 5603 N N . ARG B 1 107 ? 6.055 10.547 -8.516 1 96.75 107 ARG B N 1
ATOM 5604 C CA . ARG B 1 107 ? 6.168 11.734 -9.344 1 96.75 107 ARG B CA 1
ATOM 5605 C C . ARG B 1 107 ? 7.121 12.75 -8.719 1 96.75 107 ARG B C 1
ATOM 5607 O O . ARG B 1 107 ? 7.879 13.414 -9.43 1 96.75 107 ARG B O 1
ATOM 5614 N N . ARG B 1 108 ? 7.039 12.836 -7.398 1 96.25 108 ARG B N 1
ATOM 5615 C CA . ARG B 1 108 ? 7.961 13.727 -6.703 1 96.25 108 ARG B CA 1
ATOM 5616 C C . ARG B 1 108 ? 9.406 13.266 -6.871 1 96.25 108 ARG B C 1
ATOM 5618 O O . ARG B 1 108 ? 10.305 14.086 -7.055 1 96.25 108 ARG B O 1
ATOM 5625 N N . ALA B 1 109 ? 9.594 11.945 -6.766 1 97.62 109 ALA B N 1
ATOM 5626 C CA . ALA B 1 109 ? 10.922 11.375 -6.961 1 97.62 109 ALA B CA 1
ATOM 5627 C C . ALA B 1 109 ? 11.445 11.664 -8.367 1 97.62 109 ALA B C 1
ATOM 5629 O O . ALA B 1 109 ? 12.602 12.047 -8.539 1 97.62 109 ALA B O 1
ATOM 5630 N N . ALA B 1 110 ? 10.594 11.555 -9.367 1 97.56 110 ALA B N 1
ATOM 5631 C CA . ALA B 1 110 ? 10.984 11.805 -10.75 1 97.56 110 ALA B CA 1
ATOM 5632 C C . ALA B 1 110 ? 11.328 13.281 -10.961 1 97.56 110 ALA B C 1
ATOM 5634 O O . ALA B 1 110 ? 12.289 13.602 -11.664 1 97.56 110 ALA B O 1
ATOM 5635 N N . HIS B 1 111 ? 10.57 14.125 -10.375 1 96.5 111 HIS B N 1
ATOM 5636 C CA . HIS B 1 111 ? 10.766 15.562 -10.539 1 96.5 111 HIS B CA 1
ATOM 5637 C C . HIS B 1 111 ? 12.117 16 -9.977 1 96.5 111 HIS B C 1
ATOM 5639 O O . HIS B 1 111 ? 12.805 16.828 -10.578 1 96.5 111 HIS B O 1
ATOM 5645 N N . VAL B 1 112 ? 12.508 15.453 -8.844 1 94.88 112 VAL B N 1
ATOM 5646 C CA . VAL B 1 112 ? 13.758 15.812 -8.18 1 94.88 112 VAL B CA 1
ATOM 5647 C C . VAL B 1 112 ? 14.945 15.438 -9.07 1 94.88 112 VAL B C 1
ATOM 5649 O O . VAL B 1 112 ? 15.961 16.141 -9.086 1 94.88 112 VAL B O 1
ATOM 5652 N N . LEU B 1 113 ? 14.781 14.375 -9.836 1 95.31 113 LEU B N 1
ATOM 5653 C CA . LEU B 1 113 ? 15.891 13.852 -10.633 1 95.31 113 LEU B CA 1
ATOM 5654 C C . LEU B 1 113 ? 15.805 14.359 -12.07 1 95.31 113 LEU B C 1
ATOM 5656 O O . LEU B 1 113 ? 16.531 13.875 -12.945 1 95.31 113 LEU B O 1
ATOM 5660 N N . ARG B 1 114 ? 15.023 15.281 -12.383 1 93.44 114 ARG B N 1
ATOM 5661 C CA . ARG B 1 114 ? 14.727 15.703 -13.75 1 93.44 114 ARG B CA 1
ATOM 5662 C C . ARG B 1 114 ? 15.984 16.203 -14.453 1 93.44 114 ARG B C 1
ATOM 5664 O O . ARG B 1 114 ? 16.156 15.969 -15.656 1 93.44 114 ARG B O 1
ATOM 5671 N N . ASP B 1 115 ? 16.906 16.797 -13.75 1 90.81 115 ASP B N 1
ATOM 5672 C CA . ASP B 1 115 ? 18.078 17.406 -14.367 1 90.81 115 ASP B CA 1
ATOM 5673 C C . ASP B 1 115 ? 19.328 16.547 -14.164 1 90.81 115 ASP B C 1
ATOM 5675 O O . ASP B 1 115 ? 20.438 16.984 -14.461 1 90.81 115 ASP B O 1
ATOM 5679 N N . GLN B 1 116 ? 19.156 15.438 -13.602 1 90.5 116 GLN B N 1
ATOM 5680 C CA . GLN B 1 116 ? 20.297 14.555 -13.383 1 90.5 116 GLN B CA 1
ATOM 5681 C C . GLN B 1 116 ? 20.578 13.703 -14.617 1 90.5 116 GLN B C 1
ATOM 5683 O O . GLN B 1 116 ? 19.641 13.25 -15.289 1 90.5 116 GLN B O 1
ATOM 5688 N N . THR B 1 117 ? 21.828 13.484 -14.93 1 88.75 117 THR B N 1
ATOM 5689 C CA . THR B 1 117 ? 22.188 12.781 -16.156 1 88.75 117 THR B CA 1
ATOM 5690 C C . THR B 1 117 ? 22.859 11.453 -15.844 1 88.75 117 THR B C 1
ATOM 5692 O O . THR B 1 117 ? 23.141 10.664 -16.75 1 88.75 117 THR B O 1
ATOM 5695 N N . GLY B 1 118 ? 23.172 11.258 -14.57 1 90 118 GLY B N 1
ATOM 5696 C CA . GLY B 1 118 ? 23.734 9.969 -14.211 1 90 118 GLY B CA 1
ATOM 5697 C C . GLY B 1 118 ? 22.828 8.797 -14.562 1 90 118 GLY B C 1
ATOM 5698 O O . GLY B 1 118 ? 21.609 8.898 -14.453 1 90 118 GLY B O 1
ATOM 5699 N N . LYS B 1 119 ? 23.406 7.684 -14.992 1 92.56 119 LYS B N 1
ATOM 5700 C CA . LYS B 1 119 ? 22.641 6.527 -15.445 1 92.56 119 LYS B CA 1
ATOM 5701 C C . LYS B 1 119 ? 21.703 6.016 -14.344 1 92.56 119 LYS B C 1
ATOM 5703 O O . LYS B 1 119 ? 20.562 5.668 -14.609 1 92.56 119 LYS B O 1
ATOM 5708 N N . LYS B 1 120 ? 22.219 5.996 -13.094 1 93.25 120 LYS B N 1
ATOM 5709 C CA . LYS B 1 120 ? 21.422 5.535 -11.961 1 93.25 120 LYS B CA 1
ATOM 5710 C C . LYS B 1 120 ? 20.234 6.469 -11.711 1 93.25 120 LYS B C 1
ATOM 5712 O O . LYS B 1 120 ? 19.125 6.012 -11.461 1 93.25 120 LYS B O 1
ATOM 5717 N N . SER B 1 121 ? 20.484 7.754 -11.781 1 94.56 121 SER B N 1
ATOM 5718 C CA . SER B 1 121 ? 19.438 8.75 -11.562 1 94.56 121 SER B CA 1
ATOM 5719 C C . SER B 1 121 ? 18.406 8.734 -12.688 1 94.56 121 SER B C 1
ATOM 5721 O O . SER B 1 121 ? 17.219 8.867 -12.438 1 94.56 121 SER B O 1
ATOM 5723 N N . VAL B 1 122 ? 18.922 8.547 -13.883 1 95.69 122 VAL B N 1
ATOM 5724 C CA . VAL B 1 122 ? 18.016 8.492 -15.023 1 95.69 122 VAL B CA 1
ATOM 5725 C C . VAL B 1 122 ? 17.125 7.266 -14.922 1 95.69 122 VAL B C 1
ATOM 5727 O O . VAL B 1 122 ? 15.922 7.344 -15.18 1 95.69 122 VAL B O 1
ATOM 5730 N N . PHE B 1 123 ? 17.703 6.152 -14.516 1 96.94 123 PHE B N 1
ATOM 5731 C CA . PHE B 1 123 ? 16.891 4.945 -14.352 1 96.94 123 PHE B CA 1
ATOM 5732 C C . PHE B 1 123 ? 15.805 5.16 -13.312 1 96.94 123 PHE B C 1
ATOM 5734 O O . PHE B 1 123 ? 14.633 4.859 -13.555 1 96.94 123 PHE B O 1
ATOM 5741 N N . LEU B 1 124 ? 16.219 5.66 -12.133 1 97.44 124 LEU B N 1
ATOM 5742 C CA . LEU B 1 124 ? 15.25 5.824 -11.055 1 97.44 124 LEU B CA 1
ATOM 5743 C C . LEU B 1 124 ? 14.156 6.805 -11.453 1 97.44 124 LEU B C 1
ATOM 5745 O O . LEU B 1 124 ? 12.984 6.609 -11.109 1 97.44 124 LEU B O 1
ATOM 5749 N N . ARG B 1 125 ? 14.547 7.852 -12.148 1 97.69 125 ARG B N 1
ATOM 5750 C CA . ARG B 1 125 ? 13.562 8.828 -12.617 1 97.69 125 ARG B CA 1
ATOM 5751 C C . ARG B 1 125 ? 12.547 8.172 -13.547 1 97.69 125 ARG B C 1
ATOM 5753 O O . ARG B 1 125 ? 11.344 8.32 -13.359 1 97.69 125 ARG B O 1
ATOM 5760 N N . CYS B 1 126 ? 13.016 7.43 -14.523 1 98.5 126 CYS B N 1
ATOM 5761 C CA . CYS B 1 126 ? 12.148 6.785 -15.508 1 98.5 126 CYS B CA 1
ATOM 5762 C C . CYS B 1 126 ? 11.297 5.699 -14.852 1 98.5 126 CYS B C 1
ATOM 5764 O O . CYS B 1 126 ? 10.117 5.555 -15.164 1 98.5 126 CYS B O 1
ATOM 5766 N N . TYR B 1 127 ? 11.969 4.941 -13.969 1 98.56 127 TYR B N 1
ATOM 5767 C CA . TYR B 1 127 ? 11.25 3.879 -13.273 1 98.56 127 TYR B CA 1
ATOM 5768 C C . TYR B 1 127 ? 10.148 4.453 -12.391 1 98.56 127 TYR B C 1
ATOM 5770 O O . TYR B 1 127 ? 9.047 3.898 -12.32 1 98.56 127 TYR B O 1
ATOM 5778 N N . ALA B 1 128 ? 10.43 5.566 -11.727 1 98.38 128 ALA B N 1
ATOM 5779 C CA . ALA B 1 128 ? 9.438 6.246 -10.906 1 98.38 128 ALA B CA 1
ATOM 5780 C C . ALA B 1 128 ? 8.258 6.719 -11.758 1 98.38 128 ALA B C 1
ATOM 5782 O O . ALA B 1 128 ? 7.098 6.566 -11.359 1 98.38 128 ALA B O 1
ATOM 5783 N N . LEU B 1 129 ? 8.57 7.27 -12.891 1 98.06 129 LEU B N 1
ATOM 5784 C CA . LEU B 1 129 ? 7.516 7.73 -13.789 1 98.06 129 LEU B CA 1
ATOM 5785 C C . LEU B 1 129 ? 6.668 6.559 -14.273 1 98.06 129 LEU B C 1
ATOM 5787 O O . LEU B 1 129 ? 5.445 6.668 -14.375 1 98.06 129 LEU B O 1
ATOM 5791 N N . TYR B 1 130 ? 7.328 5.449 -14.594 1 98.19 130 TYR B N 1
ATOM 5792 C CA . TYR B 1 130 ? 6.625 4.246 -15.016 1 98.19 130 TYR B CA 1
ATOM 5793 C C . TYR B 1 130 ? 5.641 3.783 -13.945 1 98.19 130 TYR B C 1
ATOM 5795 O O . TYR B 1 130 ? 4.48 3.5 -14.242 1 98.19 130 TYR B O 1
ATOM 5803 N N . LEU B 1 131 ? 6.098 3.719 -12.711 1 97.88 131 LEU B N 1
ATOM 5804 C CA . LEU B 1 131 ? 5.262 3.24 -11.617 1 97.88 131 LEU B CA 1
ATOM 5805 C C . LEU B 1 131 ? 4.141 4.23 -11.32 1 97.88 131 LEU B C 1
ATOM 5807 O O . LEU B 1 131 ? 3.037 3.828 -10.938 1 97.88 131 LEU B O 1
ATOM 5811 N N . ALA B 1 132 ? 4.449 5.555 -11.438 1 96.88 132 ALA B N 1
ATOM 5812 C CA . ALA B 1 132 ? 3.4 6.559 -11.273 1 96.88 132 ALA B CA 1
ATOM 5813 C C . ALA B 1 132 ? 2.283 6.355 -12.289 1 96.88 132 ALA B C 1
ATOM 5815 O O . ALA B 1 132 ? 1.101 6.457 -11.953 1 96.88 132 ALA B O 1
ATOM 5816 N N . GLY B 1 133 ? 2.654 6.09 -13.539 1 96.5 133 GLY B N 1
ATOM 5817 C CA . GLY B 1 133 ? 1.674 5.82 -14.578 1 96.5 133 GLY B CA 1
ATOM 5818 C C . GLY B 1 133 ? 0.877 4.551 -14.336 1 96.5 133 GLY B C 1
ATOM 5819 O O . GLY B 1 133 ? -0.325 4.504 -14.602 1 96.5 133 GLY B O 1
ATOM 5820 N N . GLU B 1 134 ? 1.593 3.51 -13.844 1 95.31 134 GLU B N 1
ATOM 5821 C CA . GLU B 1 134 ? 0.92 2.252 -13.531 1 95.31 134 GLU B CA 1
ATOM 5822 C C . GLU B 1 134 ? -0.094 2.434 -12.406 1 95.31 134 GLU B C 1
ATOM 5824 O O . GLU B 1 134 ? -1.185 1.859 -12.453 1 95.31 134 GLU B O 1
ATOM 5829 N N . LYS B 1 135 ? 0.268 3.182 -11.406 1 94 135 LYS B N 1
ATOM 5830 C CA . LYS B 1 135 ? -0.627 3.467 -10.289 1 94 135 LYS B CA 1
ATOM 5831 C C . LYS B 1 135 ? -1.891 4.18 -10.766 1 94 135 LYS B C 1
ATOM 5833 O O . LYS B 1 135 ? -3.002 3.805 -10.383 1 94 135 LYS B O 1
ATOM 5838 N N . ARG B 1 136 ? -1.731 5.172 -11.578 1 92.88 136 ARG B N 1
ATOM 5839 C CA . ARG B 1 136 ? -2.865 5.93 -12.094 1 92.88 136 ARG B CA 1
ATOM 5840 C C . ARG B 1 136 ? -3.75 5.059 -12.977 1 92.88 136 ARG B C 1
ATOM 5842 O O . ARG B 1 136 ? -4.977 5.164 -12.938 1 92.88 136 ARG B O 1
ATOM 5849 N N . LYS B 1 137 ? -3.143 4.234 -13.781 1 92.19 137 LYS B N 1
ATOM 5850 C CA . LYS B 1 137 ? -3.869 3.305 -14.633 1 92.19 137 LYS B CA 1
ATOM 5851 C C . LYS B 1 137 ? -4.773 2.393 -13.812 1 92.19 137 LYS B C 1
ATOM 5853 O O . LYS B 1 137 ? -5.941 2.193 -14.156 1 92.19 137 LYS B O 1
ATOM 5858 N N . GLU B 1 138 ? -4.254 1.875 -12.734 1 88.94 138 GLU B N 1
ATOM 5859 C CA . GLU B 1 138 ? -5.02 0.981 -11.867 1 88.94 138 GLU B CA 1
ATOM 5860 C C . GLU B 1 138 ? -6.184 1.714 -11.211 1 88.94 138 GLU B C 1
ATOM 5862 O O . GLU B 1 138 ? -7.285 1.172 -11.102 1 88.94 138 GLU B O 1
ATOM 5867 N N . GLU B 1 139 ? -5.941 2.939 -10.742 1 88.88 139 GLU B N 1
ATOM 5868 C CA . GLU B 1 139 ? -6.984 3.746 -10.117 1 88.88 139 GLU B CA 1
ATOM 5869 C C . GLU B 1 139 ? -8.117 4.051 -11.102 1 88.88 139 GLU B C 1
ATOM 5871 O O . GLU B 1 139 ? -9.289 3.932 -10.75 1 88.88 139 GLU B O 1
ATOM 5876 N N . GLU B 1 140 ? -7.723 4.402 -12.266 1 87.81 140 GLU B N 1
ATOM 5877 C CA . GLU B 1 140 ? -8.703 4.727 -13.297 1 87.81 140 GLU B CA 1
ATOM 5878 C C . GLU B 1 140 ? -9.531 3.5 -13.68 1 87.81 140 GLU B C 1
ATOM 5880 O O . GLU B 1 140 ? -10.734 3.607 -13.938 1 87.81 140 GLU B O 1
ATOM 5885 N N . MET B 1 141 ? -8.859 2.383 -13.758 1 86.81 141 MET B N 1
ATOM 5886 C CA . MET B 1 141 ? -9.547 1.137 -14.086 1 86.81 141 MET B CA 1
ATOM 5887 C C . MET B 1 141 ? -10.625 0.822 -13.055 1 86.81 141 MET B C 1
ATOM 5889 O O . MET B 1 141 ? -11.742 0.458 -13.414 1 86.81 141 MET B O 1
ATOM 5893 N N . ILE B 1 142 ? -10.383 0.997 -11.789 1 83.38 142 ILE B N 1
ATOM 5894 C CA . ILE B 1 142 ? -11.312 0.707 -10.703 1 83.38 142 ILE B CA 1
ATOM 5895 C C . ILE B 1 142 ? -12.461 1.714 -10.727 1 83.38 142 ILE B C 1
ATOM 5897 O O . ILE B 1 142 ? -13.617 1.352 -10.508 1 83.38 142 ILE B O 1
ATOM 5901 N N . GLU B 1 143 ? -12.156 2.949 -11.047 1 83.62 143 GLU B N 1
ATOM 5902 C CA . GLU B 1 143 ? -13.156 4.008 -11.07 1 83.62 143 GLU B CA 1
ATOM 5903 C C . GLU B 1 143 ? -14.141 3.807 -12.219 1 83.62 143 GLU B C 1
ATOM 5905 O O . GLU B 1 143 ? -15.344 4.062 -12.07 1 83.62 143 GLU B O 1
ATOM 5910 N N . LEU B 1 144 ? -13.742 3.314 -13.352 1 80.31 144 LEU B N 1
ATOM 5911 C CA . LEU B 1 144 ? -14.555 3.232 -14.555 1 80.31 144 LEU B CA 1
ATOM 5912 C C . LEU B 1 144 ? -15.336 1.923 -14.594 1 80.31 144 LEU B C 1
ATOM 5914 O O . LEU B 1 144 ? -16.531 1.914 -14.914 1 80.31 144 LEU B O 1
ATOM 5918 N N . GLU B 1 145 ? -14.656 0.802 -14.391 1 74.75 145 GLU B N 1
ATOM 5919 C CA . GLU B 1 145 ? -15.266 -0.494 -14.672 1 74.75 145 GLU B CA 1
ATOM 5920 C C . GLU B 1 145 ? -15.422 -1.319 -13.398 1 74.75 145 GLU B C 1
ATOM 5922 O O . GLU B 1 145 ? -16.031 -2.393 -13.422 1 74.75 145 GLU B O 1
ATOM 5927 N N . GLY B 1 146 ? -15.008 -0.794 -12.43 1 75.88 146 GLY B N 1
ATOM 5928 C CA . GLY B 1 146 ? -15.008 -1.604 -11.227 1 75.88 146 GLY B CA 1
ATOM 5929 C C . GLY B 1 146 ? -13.836 -2.561 -11.141 1 75.88 146 GLY B C 1
ATOM 5930 O O . GLY B 1 146 ? -13.086 -2.719 -12.117 1 75.88 146 GLY B O 1
ATOM 5931 N N . PRO B 1 147 ? -13.719 -3.238 -10.195 1 70.88 147 PRO B N 1
ATOM 5932 C CA . PRO B 1 147 ? -12.531 -4.066 -9.953 1 70.88 147 PRO B CA 1
ATOM 5933 C C . PRO B 1 147 ? -12.445 -5.254 -10.906 1 70.88 147 PRO B C 1
ATOM 5935 O O . PRO B 1 147 ? -11.352 -5.762 -11.164 1 70.88 147 PRO B O 1
ATOM 5938 N N . LEU B 1 148 ? -13.516 -5.668 -11.508 1 70.19 148 LEU B N 1
ATOM 5939 C CA . LEU B 1 148 ? -13.5 -6.863 -12.344 1 70.19 148 LEU B CA 1
ATOM 5940 C C . LEU B 1 148 ? -13.773 -6.512 -13.805 1 70.19 148 LEU B C 1
ATOM 5942 O O . LEU B 1 148 ? -13.914 -7.398 -14.648 1 70.19 148 LEU B O 1
ATOM 5946 N N . GLY B 1 149 ? -13.836 -5.195 -13.984 1 71.12 149 GLY B N 1
ATOM 5947 C CA . GLY B 1 149 ? -14.18 -4.781 -15.336 1 71.12 149 GLY B CA 1
ATOM 5948 C C . GLY B 1 149 ? -13.008 -4.867 -16.297 1 71.12 149 GLY B C 1
ATOM 5949 O O . GLY B 1 149 ? -11.852 -4.914 -15.875 1 71.12 149 GLY B O 1
ATOM 5950 N N . LYS B 1 150 ? -13.375 -5.117 -17.609 1 70.31 150 LYS B N 1
ATOM 5951 C CA . LYS B 1 150 ? -12.367 -5.082 -18.672 1 70.31 150 LYS B CA 1
ATOM 5952 C C . LYS B 1 150 ? -12.016 -3.645 -19.047 1 70.31 150 LYS B C 1
ATOM 5954 O O . LYS B 1 150 ? -12.906 -2.811 -19.234 1 70.31 150 LYS B O 1
ATOM 5959 N N . SER B 1 151 ? -10.773 -3.205 -18.594 1 71.44 151 SER B N 1
ATOM 5960 C CA . SER B 1 151 ? -10.484 -1.802 -18.875 1 71.44 151 SER B CA 1
ATOM 5961 C C . SER B 1 151 ? -9.414 -1.659 -19.953 1 71.44 151 SER B C 1
ATOM 5963 O O . SER B 1 151 ? -8.508 -2.488 -20.031 1 71.44 151 SER B O 1
ATOM 5965 N N . ASP B 1 152 ? -9.664 -0.754 -20.812 1 80.31 152 ASP B N 1
ATOM 5966 C CA . ASP B 1 152 ? -8.719 -0.405 -21.875 1 80.31 152 ASP B CA 1
ATOM 5967 C C . ASP B 1 152 ? -7.793 0.727 -21.422 1 80.31 152 ASP B C 1
ATOM 5969 O O . ASP B 1 152 ? -7.121 1.351 -22.25 1 80.31 152 ASP B O 1
ATOM 5973 N N . THR B 1 153 ? -7.738 0.886 -20.188 1 87.06 153 THR B N 1
ATOM 5974 C CA . THR B 1 153 ? -6.895 1.974 -19.703 1 87.06 153 THR B CA 1
ATOM 5975 C C . THR B 1 153 ? -5.418 1.625 -19.859 1 87.06 153 THR B C 1
ATOM 5977 O O . THR B 1 153 ? -5.02 0.478 -19.656 1 87.06 153 THR B O 1
ATOM 5980 N N . VAL B 1 154 ? -4.656 2.574 -20.344 1 90.5 154 VAL B N 1
ATOM 5981 C CA . VAL B 1 154 ? -3.232 2.35 -20.578 1 90.5 154 VAL B CA 1
ATOM 5982 C C . VAL B 1 154 ? -2.41 3.328 -19.734 1 90.5 154 VAL B C 1
ATOM 5984 O O . VAL B 1 154 ? -2.922 4.359 -19.297 1 90.5 154 VAL B O 1
ATOM 5987 N N . ASN B 1 155 ? -1.213 2.938 -19.391 1 94.75 155 ASN B N 1
ATOM 5988 C CA . ASN B 1 155 ? -0.263 3.84 -18.75 1 94.75 155 ASN B CA 1
ATOM 5989 C C . ASN B 1 155 ? 0.146 4.98 -19.672 1 94.75 155 ASN B C 1
ATOM 5991 O O . ASN B 1 155 ? 0.828 4.754 -20.672 1 94.75 155 ASN B O 1
ATOM 5995 N N . ARG B 1 156 ? -0.178 6.238 -19.375 1 93.31 156 ARG B N 1
ATOM 5996 C CA . ARG B 1 156 ? -0.008 7.402 -20.234 1 93.31 156 ARG B CA 1
ATOM 5997 C C . ARG B 1 156 ? 1.462 7.797 -20.328 1 93.31 156 ARG B C 1
ATOM 5999 O O . ARG B 1 156 ? 1.847 8.547 -21.234 1 93.31 156 ARG B O 1
ATOM 6006 N N . GLU B 1 157 ? 2.289 7.27 -19.438 1 96.69 157 GLU B N 1
ATOM 6007 C CA . GLU B 1 157 ? 3.699 7.648 -19.406 1 96.69 157 GLU B CA 1
ATOM 6008 C C . GLU B 1 157 ? 4.512 6.805 -20.391 1 96.69 157 GLU B C 1
ATOM 6010 O O . GLU B 1 157 ? 5.672 7.117 -20.672 1 96.69 157 GLU B O 1
ATOM 6015 N N . LEU B 1 158 ? 3.965 5.742 -21.016 1 97.69 158 LEU B N 1
ATOM 6016 C CA . LEU B 1 158 ? 4.699 4.762 -21.812 1 97.69 158 LEU B CA 1
ATOM 6017 C C . LEU B 1 158 ? 5.301 5.414 -23.047 1 97.69 158 LEU B C 1
ATOM 6019 O O . LEU B 1 158 ? 6.438 5.113 -23.422 1 97.69 158 LEU B O 1
ATOM 6023 N N . VAL B 1 159 ? 4.57 6.355 -23.688 1 97.25 159 VAL B N 1
ATOM 6024 C CA . VAL B 1 159 ? 5.012 6.969 -24.938 1 97.25 159 VAL B CA 1
ATOM 6025 C C . VAL B 1 159 ? 6.262 7.809 -24.688 1 97.25 159 VAL B C 1
ATOM 6027 O O . VAL B 1 159 ? 7.258 7.676 -25.406 1 97.25 159 VAL B O 1
ATOM 6030 N N . SER B 1 160 ? 6.176 8.641 -23.703 1 97.19 160 SER B N 1
ATOM 6031 C CA . SER B 1 160 ? 7.305 9.508 -23.375 1 97.19 160 SER B CA 1
ATOM 6032 C C . SER B 1 160 ? 8.508 8.688 -22.906 1 97.19 160 SER B C 1
ATOM 6034 O O . SER B 1 160 ? 9.648 9 -23.266 1 97.19 160 SER B O 1
ATOM 6036 N N . LEU B 1 161 ? 8.273 7.641 -22.141 1 98.31 161 LEU B N 1
ATOM 6037 C CA . LEU B 1 161 ? 9.344 6.781 -21.641 1 98.31 161 LEU B CA 1
ATOM 6038 C C . LEU B 1 161 ? 10.016 6.035 -22.797 1 98.31 161 LEU B C 1
ATOM 6040 O O . LEU B 1 161 ? 11.242 5.902 -22.828 1 98.31 161 LEU B O 1
ATOM 6044 N N . GLU B 1 162 ? 9.234 5.543 -23.734 1 98.19 162 GLU B N 1
ATOM 6045 C CA . GLU B 1 162 ? 9.781 4.832 -24.875 1 98.19 162 GLU B CA 1
ATOM 6046 C C . GLU B 1 162 ? 10.711 5.727 -25.688 1 98.19 162 GLU B C 1
ATOM 6048 O O . GLU B 1 162 ? 11.797 5.305 -26.094 1 98.19 162 GLU B O 1
ATOM 6053 N N . ARG B 1 163 ? 10.219 6.941 -25.906 1 97.94 163 ARG B N 1
ATOM 6054 C CA . ARG B 1 163 ? 11 7.891 -26.688 1 97.94 163 ARG B CA 1
ATOM 6055 C C . ARG B 1 163 ? 12.344 8.18 -26.016 1 97.94 163 ARG B C 1
ATOM 6057 O O . ARG B 1 163 ? 13.391 8.156 -26.672 1 97.94 163 ARG B O 1
ATOM 6064 N N . GLU B 1 164 ? 12.336 8.422 -24.766 1 97.62 164 GLU B N 1
ATOM 6065 C CA . GLU B 1 164 ? 13.555 8.758 -24.031 1 97.62 164 GLU B CA 1
ATOM 6066 C C . GLU B 1 164 ? 14.508 7.562 -23.969 1 97.62 164 GLU B C 1
ATOM 6068 O O . GLU B 1 164 ? 15.703 7.703 -24.234 1 97.62 164 GLU B O 1
ATOM 6073 N N . LEU B 1 165 ? 14.008 6.41 -23.641 1 98.19 165 LEU B N 1
ATOM 6074 C CA . LEU B 1 165 ? 14.836 5.219 -23.484 1 98.19 165 LEU B CA 1
ATOM 6075 C C . LEU B 1 165 ? 15.391 4.762 -24.828 1 98.19 165 LEU B C 1
ATOM 6077 O O . LEU B 1 165 ? 16.516 4.281 -24.906 1 98.19 165 LEU B O 1
ATOM 6081 N N . SER B 1 166 ? 14.578 4.926 -25.844 1 98 166 SER B N 1
ATOM 6082 C CA . SER B 1 166 ? 15.039 4.586 -27.188 1 98 166 SER B CA 1
ATOM 6083 C C . SER B 1 166 ? 16.219 5.469 -27.609 1 98 166 SER B C 1
ATOM 6085 O O . SER B 1 166 ? 17.188 4.98 -28.172 1 98 166 SER B O 1
ATOM 6087 N N . THR B 1 167 ? 16.078 6.73 -27.297 1 97.75 167 THR B N 1
ATOM 6088 C CA . THR B 1 167 ? 17.141 7.676 -27.609 1 97.75 167 THR B CA 1
ATOM 6089 C C . THR B 1 167 ? 18.422 7.336 -26.844 1 97.75 167 THR B C 1
ATOM 6091 O O . THR B 1 167 ? 19.516 7.371 -27.391 1 97.75 167 THR B O 1
ATOM 6094 N N . LEU B 1 168 ? 18.312 6.988 -25.609 1 97 168 LEU B N 1
ATOM 6095 C CA . LEU B 1 168 ? 19.453 6.613 -24.781 1 97 168 LEU B CA 1
ATOM 6096 C C . LEU B 1 168 ? 20.125 5.344 -25.312 1 97 168 LEU B C 1
ATOM 6098 O O . LEU B 1 168 ? 21.344 5.23 -25.312 1 97 168 LEU B O 1
ATOM 6102 N N . CYS B 1 169 ? 19.312 4.418 -25.719 1 96.12 169 CYS B N 1
ATOM 6103 C CA . CYS B 1 169 ? 19.812 3.158 -26.25 1 96.12 169 CYS B CA 1
ATOM 6104 C C . CYS B 1 169 ? 20.578 3.387 -27.547 1 96.12 169 CYS B C 1
ATOM 6106 O O . CYS B 1 169 ? 21.672 2.828 -27.734 1 96.12 169 CYS B O 1
ATOM 6108 N N . LYS B 1 170 ? 20.062 4.227 -28.391 1 96.12 170 LYS B N 1
ATOM 6109 C CA . LYS B 1 170 ? 20.688 4.531 -29.672 1 96.12 170 LYS B CA 1
ATOM 6110 C C . LYS B 1 170 ? 22.031 5.227 -29.469 1 96.12 170 LYS B C 1
ATOM 6112 O O . LYS B 1 170 ? 22.984 4.996 -30.219 1 96.12 170 LYS B O 1
ATOM 6117 N N . ASN B 1 171 ? 22.078 6.027 -28.422 1 95.75 171 ASN B N 1
ATOM 6118 C CA . ASN B 1 171 ? 23.281 6.785 -28.141 1 95.75 171 ASN B CA 1
ATOM 6119 C C . ASN B 1 171 ? 24.234 6 -27.234 1 95.75 171 ASN B C 1
ATOM 6121 O O . ASN B 1 171 ? 25.234 6.535 -26.766 1 95.75 171 ASN B O 1
ATOM 6125 N N . ASN B 1 172 ? 23.938 4.77 -26.875 1 92.44 172 ASN B N 1
ATOM 6126 C CA . ASN B 1 172 ? 24.734 3.891 -26.031 1 92.44 172 ASN B CA 1
ATOM 6127 C C . ASN B 1 172 ? 24.953 4.5 -24.641 1 92.44 172 ASN B C 1
ATOM 6129 O O . ASN B 1 172 ? 26.062 4.43 -24.109 1 92.44 172 ASN B O 1
ATOM 6133 N N . MET B 1 173 ? 23.984 5.184 -24.172 1 93.12 173 MET B N 1
ATOM 6134 C CA . MET B 1 173 ? 24.047 5.824 -22.875 1 93.12 173 MET B CA 1
ATOM 6135 C C . MET B 1 173 ? 23.125 5.129 -21.875 1 93.12 173 MET B C 1
ATOM 6137 O O . MET B 1 173 ? 22.828 5.68 -20.812 1 93.12 173 MET B O 1
ATOM 6141 N N . ILE B 1 174 ? 22.734 3.936 -22.219 1 94.25 174 ILE B N 1
ATOM 6142 C CA . ILE B 1 174 ? 21.781 3.227 -21.375 1 94.25 174 ILE B CA 1
ATOM 6143 C C . ILE B 1 174 ? 22.484 2.084 -20.641 1 94.25 174 ILE B C 1
ATOM 6145 O O . ILE B 1 174 ? 23.344 1.411 -21.219 1 94.25 174 ILE B O 1
ATOM 6149 N N . ASP B 1 175 ? 22.25 1.958 -19.391 1 94.31 175 ASP B N 1
ATOM 6150 C CA . ASP B 1 175 ? 22.797 0.859 -18.609 1 94.31 175 ASP B CA 1
ATOM 6151 C C . ASP B 1 175 ? 21.844 -0.333 -18.594 1 94.31 175 ASP B C 1
ATOM 6153 O O . ASP B 1 175 ? 20.766 -0.275 -19.156 1 94.31 175 ASP B O 1
ATOM 6157 N N . PRO B 1 176 ? 22.266 -1.489 -18.031 1 96.44 176 PRO B N 1
ATOM 6158 C CA . PRO B 1 176 ? 21.422 -2.689 -18.062 1 96.44 176 PRO B CA 1
ATOM 6159 C C . PRO B 1 176 ? 20.062 -2.477 -17.375 1 96.44 176 PRO B C 1
ATOM 6161 O O . PRO B 1 176 ? 19.078 -3.078 -17.797 1 96.44 176 PRO B O 1
ATOM 6164 N N . PHE B 1 177 ? 20 -1.657 -16.375 1 97.88 177 PHE B N 1
ATOM 6165 C CA . PHE B 1 177 ? 18.734 -1.371 -15.703 1 97.88 177 PHE B CA 1
ATOM 6166 C C . PHE B 1 177 ? 17.812 -0.571 -16.609 1 97.88 177 PHE B C 1
ATOM 6168 O O . PHE B 1 177 ? 16.594 -0.803 -16.625 1 97.88 177 PHE B O 1
ATOM 6175 N N . GLY B 1 178 ? 18.438 0.401 -17.297 1 97.88 178 GLY B N 1
ATOM 6176 C CA . GLY B 1 178 ? 17.672 1.119 -18.312 1 97.88 178 GLY B CA 1
ATOM 6177 C C . GLY B 1 178 ? 17.141 0.219 -19.406 1 97.88 178 GLY B C 1
ATOM 6178 O O . GLY B 1 178 ? 16.016 0.396 -19.859 1 97.88 178 GLY B O 1
ATOM 6179 N N . LEU B 1 179 ? 17.938 -0.709 -19.828 1 98.44 179 LEU B N 1
ATOM 6180 C CA . LEU B 1 179 ? 17.531 -1.68 -20.844 1 98.44 179 LEU B CA 1
ATOM 6181 C C . LEU B 1 179 ? 16.344 -2.504 -20.344 1 98.44 179 LEU B C 1
ATOM 6183 O O . LEU B 1 179 ? 15.406 -2.771 -21.094 1 98.44 179 LEU B O 1
ATOM 6187 N N . TYR B 1 180 ? 16.406 -2.908 -19.062 1 98.38 180 TYR B N 1
ATOM 6188 C CA . TYR B 1 180 ? 15.289 -3.625 -18.453 1 98.38 180 TYR B CA 1
ATOM 6189 C C . TYR B 1 180 ? 14 -2.824 -18.562 1 98.38 180 TYR B C 1
ATOM 6191 O O . TYR B 1 180 ? 12.969 -3.344 -19 1 98.38 180 TYR B O 1
ATOM 6199 N N . LEU B 1 181 ? 14.109 -1.594 -18.156 1 98.69 181 LEU B N 1
ATOM 6200 C CA . LEU B 1 181 ? 12.93 -0.739 -18.172 1 98.69 181 LEU B CA 1
ATOM 6201 C C . LEU B 1 181 ? 12.445 -0.533 -19.609 1 98.69 181 LEU B C 1
ATOM 6203 O O . LEU B 1 181 ? 11.234 -0.529 -19.859 1 98.69 181 LEU B O 1
ATOM 6207 N N . TYR B 1 182 ? 13.391 -0.303 -20.531 1 98.69 182 TYR B N 1
ATOM 6208 C CA . TYR B 1 182 ? 13.039 -0.148 -21.938 1 98.69 182 TYR B CA 1
ATOM 6209 C C . TYR B 1 182 ? 12.312 -1.384 -22.453 1 98.69 182 TYR B C 1
ATOM 6211 O O . TYR B 1 182 ? 11.297 -1.271 -23.141 1 98.69 182 TYR B O 1
ATOM 6219 N N . GLY B 1 183 ? 12.812 -2.578 -22.156 1 98.56 183 GLY B N 1
ATOM 6220 C CA . GLY B 1 183 ? 12.148 -3.816 -22.531 1 98.56 183 GLY B CA 1
ATOM 6221 C C . GLY B 1 183 ? 10.742 -3.924 -21.984 1 98.56 183 GLY B C 1
ATOM 6222 O O . GLY B 1 183 ? 9.828 -4.391 -22.672 1 98.56 183 GLY B O 1
ATOM 6223 N N . LEU B 1 184 ? 10.578 -3.537 -20.719 1 98 184 LEU B N 1
ATOM 6224 C CA . LEU B 1 184 ? 9.273 -3.555 -20.062 1 98 184 LEU B CA 1
ATOM 6225 C C . LEU B 1 184 ? 8.289 -2.648 -20.797 1 98 184 LEU B C 1
ATOM 6227 O O . LEU B 1 184 ? 7.133 -3.023 -21.016 1 98 184 LEU B O 1
ATOM 6231 N N . VAL B 1 185 ? 8.727 -1.456 -21.172 1 98.38 185 VAL B N 1
ATOM 6232 C CA . VAL B 1 185 ? 7.898 -0.48 -21.875 1 98.38 185 VAL B CA 1
ATOM 6233 C C . VAL B 1 185 ? 7.512 -1.021 -23.25 1 98.38 185 VAL B C 1
ATOM 6235 O O . VAL B 1 185 ? 6.355 -0.919 -23.656 1 98.38 185 VAL B O 1
ATOM 6238 N N . LEU B 1 186 ? 8.461 -1.618 -23.984 1 98.38 186 LEU B N 1
ATOM 6239 C CA . LEU B 1 186 ? 8.211 -2.18 -25.297 1 98.38 186 LEU B CA 1
ATOM 6240 C C . LEU B 1 186 ? 7.191 -3.314 -25.234 1 98.38 186 LEU B C 1
ATOM 6242 O O . LEU B 1 186 ? 6.312 -3.424 -26.094 1 98.38 186 LEU B O 1
ATOM 6246 N N . LYS B 1 187 ? 7.332 -4.145 -24.234 1 97.19 187 LYS B N 1
ATOM 6247 C CA . LYS B 1 187 ? 6.402 -5.25 -24.031 1 97.19 187 LYS B CA 1
ATOM 6248 C C . LYS B 1 187 ? 4.977 -4.738 -23.828 1 97.19 187 LYS B C 1
ATOM 6250 O O . LYS B 1 187 ? 4.035 -5.262 -24.438 1 97.19 187 LYS B O 1
ATOM 6255 N N . GLU B 1 188 ? 4.816 -3.73 -22.984 1 95.44 188 GLU B N 1
ATOM 6256 C CA . GLU B 1 188 ? 3.5 -3.17 -22.703 1 95.44 188 GLU B CA 1
ATOM 6257 C C . GLU B 1 188 ? 2.902 -2.508 -23.938 1 95.44 188 GLU B C 1
ATOM 6259 O O . GLU B 1 188 ? 1.682 -2.475 -24.109 1 95.44 188 GLU B O 1
ATOM 6264 N N . LYS B 1 189 ? 3.785 -2.037 -24.781 1 95.81 189 LYS B N 1
ATOM 6265 C CA . LYS B 1 189 ? 3.332 -1.378 -26.016 1 95.81 189 LYS B CA 1
ATOM 6266 C C . LYS B 1 189 ? 3.051 -2.395 -27.109 1 95.81 189 LYS B C 1
ATOM 6268 O O . LYS B 1 189 ? 2.523 -2.043 -28.172 1 95.81 189 LYS B O 1
ATOM 6273 N N . GLY B 1 190 ? 3.451 -3.611 -26.953 1 94.88 190 GLY B N 1
ATOM 6274 C CA . GLY B 1 190 ? 3.104 -4.684 -27.875 1 94.88 190 GLY B CA 1
ATOM 6275 C C . GLY B 1 190 ? 4.215 -5.012 -28.844 1 94.88 190 GLY B C 1
ATOM 6276 O O . GLY B 1 190 ? 4.023 -5.809 -29.766 1 94.88 190 GLY B O 1
ATOM 6277 N N . ASN B 1 191 ? 5.355 -4.336 -28.688 1 97 191 ASN B N 1
ATOM 6278 C CA . ASN B 1 191 ? 6.508 -4.668 -29.516 1 97 191 ASN B CA 1
ATOM 6279 C C . ASN B 1 191 ? 7.324 -5.809 -28.906 1 97 191 ASN B C 1
ATOM 6281 O O . ASN B 1 191 ? 8.43 -5.586 -28.406 1 97 191 ASN B O 1
ATOM 6285 N N . GLU B 1 192 ? 6.988 -7 -29.062 1 97.12 192 GLU B N 1
ATOM 6286 C CA . GLU B 1 192 ? 7.527 -8.164 -28.359 1 97.12 192 GLU B CA 1
ATOM 6287 C C . GLU B 1 192 ? 8.914 -8.531 -28.891 1 97.12 192 GLU B C 1
ATOM 6289 O O . GLU B 1 192 ? 9.789 -8.922 -28.125 1 97.12 192 GLU B O 1
ATOM 6294 N N . ASN B 1 193 ? 9.094 -8.391 -30.188 1 96.69 193 ASN B N 1
ATOM 6295 C CA . ASN B 1 193 ? 10.367 -8.773 -30.766 1 96.69 193 ASN B CA 1
ATOM 6296 C C . ASN B 1 193 ? 11.508 -7.902 -30.266 1 96.69 193 ASN B C 1
ATOM 6298 O O . ASN B 1 193 ? 12.531 -8.414 -29.797 1 96.69 193 ASN B O 1
ATOM 6302 N N . LEU B 1 194 ? 11.258 -6.629 -30.406 1 97.69 194 LEU B N 1
ATOM 6303 C CA . LEU B 1 194 ? 12.289 -5.715 -29.922 1 97.69 194 LEU B CA 1
ATOM 6304 C C . LEU B 1 194 ? 12.453 -5.836 -28.406 1 97.69 194 LEU B C 1
ATOM 6306 O O . LEU B 1 194 ? 13.562 -5.688 -27.891 1 97.69 194 LEU B O 1
ATOM 6310 N N . ALA B 1 195 ? 11.383 -6.035 -27.641 1 98.44 195 ALA B N 1
ATOM 6311 C CA . ALA B 1 195 ? 11.438 -6.215 -26.188 1 98.44 195 ALA B CA 1
ATOM 6312 C C . ALA B 1 195 ? 12.336 -7.395 -25.812 1 98.44 195 ALA B C 1
ATOM 6314 O O . ALA B 1 195 ? 13.164 -7.289 -24.906 1 98.44 195 ALA B O 1
ATOM 6315 N N . ARG B 1 196 ? 12.188 -8.516 -26.547 1 98.19 196 ARG B N 1
ATOM 6316 C CA . ARG B 1 196 ? 13.008 -9.695 -26.281 1 98.19 196 ARG B CA 1
ATOM 6317 C C . ARG B 1 196 ? 14.484 -9.398 -26.516 1 98.19 196 ARG B C 1
ATOM 6319 O O . ARG B 1 196 ? 15.336 -9.773 -25.719 1 98.19 196 ARG B O 1
ATOM 6326 N N . LYS B 1 197 ? 14.75 -8.688 -27.547 1 97.88 197 LYS B N 1
ATOM 6327 C CA . LYS B 1 197 ? 16.141 -8.367 -27.891 1 97.88 197 LYS B CA 1
ATOM 6328 C C . LYS B 1 197 ? 16.781 -7.484 -26.812 1 97.88 197 LYS B C 1
ATOM 6330 O O . LYS B 1 197 ? 17.906 -7.742 -26.391 1 97.88 197 LYS B O 1
ATOM 6335 N N . VAL B 1 198 ? 16.031 -6.465 -26.422 1 98.25 198 VAL B N 1
ATOM 6336 C CA . VAL B 1 198 ? 16.531 -5.504 -25.438 1 98.25 198 VAL B CA 1
ATOM 6337 C C . VAL B 1 198 ? 16.703 -6.176 -24.078 1 98.25 198 VAL B C 1
ATOM 6339 O O . VAL B 1 198 ? 17.672 -5.93 -23.375 1 98.25 198 VAL B O 1
ATOM 6342 N N . LEU B 1 199 ? 15.781 -7.004 -23.672 1 98.69 199 LEU B N 1
ATOM 6343 C CA . LEU B 1 199 ? 15.836 -7.695 -22.391 1 98.69 199 LEU B CA 1
ATOM 6344 C C . LEU B 1 199 ? 16.984 -8.695 -22.375 1 98.69 199 LEU B C 1
ATOM 6346 O O . LEU B 1 199 ? 17.625 -8.883 -21.328 1 98.69 199 LEU B O 1
ATOM 6350 N N . VAL B 1 200 ? 17.25 -9.328 -23.531 1 98.62 200 VAL B N 1
ATOM 6351 C CA . VAL B 1 200 ? 18.391 -10.242 -23.625 1 98.62 200 VAL B CA 1
ATOM 6352 C C . VAL B 1 200 ? 19.688 -9.477 -23.391 1 98.62 200 VAL B C 1
ATOM 6354 O O . VAL B 1 200 ? 20.578 -9.953 -22.688 1 98.62 200 VAL B O 1
ATOM 6357 N N . GLU B 1 201 ? 19.766 -8.328 -23.953 1 97.75 201 GLU B N 1
ATOM 6358 C CA . GLU B 1 201 ? 20.938 -7.492 -23.734 1 97.75 201 GLU B CA 1
ATOM 6359 C C . GLU B 1 201 ? 21.062 -7.09 -22.266 1 97.75 201 GLU B C 1
ATOM 6361 O O . GLU B 1 201 ? 22.172 -7.055 -21.719 1 97.75 201 GLU B O 1
ATOM 6366 N N . SER B 1 202 ? 19.953 -6.773 -21.625 1 98.06 202 SER B N 1
ATOM 6367 C CA . SER B 1 202 ? 19.938 -6.375 -20.234 1 98.06 202 SER B CA 1
ATOM 6368 C C . SER B 1 202 ? 20.453 -7.492 -19.328 1 98.06 202 SER B C 1
ATOM 6370 O O . SER B 1 202 ? 21.344 -7.273 -18.5 1 98.06 202 SER B O 1
ATOM 6372 N N . VAL B 1 203 ? 19.953 -8.758 -19.5 1 97.94 203 VAL B N 1
ATOM 6373 C CA . VAL B 1 203 ? 20.297 -9.867 -18.609 1 97.94 203 VAL B CA 1
ATOM 6374 C C . VAL B 1 203 ? 21.719 -10.344 -18.906 1 97.94 203 VAL B C 1
ATOM 6376 O O . VAL B 1 203 ? 22.391 -10.875 -18.031 1 97.94 203 VAL B O 1
ATOM 6379 N N . ASN B 1 204 ? 22.203 -10.156 -20.109 1 96.81 204 ASN B N 1
ATOM 6380 C CA . ASN B 1 204 ? 23.578 -10.516 -20.438 1 96.81 204 ASN B CA 1
ATOM 6381 C C . ASN B 1 204 ? 24.578 -9.555 -19.797 1 96.81 204 ASN B C 1
ATOM 6383 O O . ASN B 1 204 ? 25.688 -9.961 -19.406 1 96.81 204 ASN B O 1
ATOM 6387 N N . SER B 1 205 ? 24.172 -8.32 -19.703 1 94.62 205 SER B N 1
ATOM 6388 C CA . SER B 1 205 ? 25.047 -7.305 -19.125 1 94.62 205 SER B CA 1
ATOM 6389 C C . SER B 1 205 ? 24.969 -7.309 -17.609 1 94.62 205 SER B C 1
ATOM 6391 O O . SER B 1 205 ? 25.969 -7.051 -16.922 1 94.62 205 SER B O 1
ATOM 6393 N N . TYR B 1 206 ? 23.812 -7.559 -17.062 1 96.19 206 TYR B N 1
ATOM 6394 C CA . TYR B 1 206 ? 23.578 -7.66 -15.625 1 96.19 206 TYR B CA 1
ATOM 6395 C C . TYR B 1 206 ? 22.625 -8.812 -15.305 1 96.19 206 TYR B C 1
ATOM 6397 O O . TYR B 1 206 ? 21.422 -8.609 -15.141 1 96.19 206 TYR B O 1
ATOM 6405 N N . PRO B 1 207 ? 23.172 -9.953 -15.086 1 96.5 207 PRO B N 1
ATOM 6406 C CA . PRO B 1 207 ? 22.359 -11.164 -15 1 96.5 207 PRO B CA 1
ATOM 6407 C C . PRO B 1 207 ? 21.641 -11.297 -13.656 1 96.5 207 PRO B C 1
ATOM 6409 O O . PRO B 1 207 ? 20.719 -12.109 -13.523 1 96.5 207 PRO B O 1
ATOM 6412 N N . TRP B 1 208 ? 21.906 -10.555 -12.617 1 96.38 208 TRP B N 1
ATOM 6413 C CA . TRP B 1 208 ? 21.406 -10.797 -11.273 1 96.38 208 TRP B CA 1
ATOM 6414 C C . TRP B 1 208 ? 20.016 -10.188 -11.086 1 96.38 208 TRP B C 1
ATOM 6416 O O . TRP B 1 208 ? 19.391 -10.352 -10.039 1 96.38 208 TRP B O 1
ATOM 6426 N N . ASN B 1 209 ? 19.453 -9.445 -12.094 1 97.75 209 ASN B N 1
ATOM 6427 C CA . ASN B 1 209 ? 18.125 -8.852 -12.023 1 97.75 209 ASN B CA 1
ATOM 6428 C C . ASN B 1 209 ? 17.047 -9.852 -12.43 1 97.75 209 ASN B C 1
ATOM 6430 O O . ASN B 1 209 ? 16.672 -9.922 -13.602 1 97.75 209 ASN B O 1
ATOM 6434 N N . TRP B 1 210 ? 16.438 -10.523 -11.477 1 98.25 210 TRP B N 1
ATOM 6435 C CA . TRP B 1 210 ? 15.445 -11.555 -11.75 1 98.25 210 TRP B CA 1
ATOM 6436 C C . TRP B 1 210 ? 14.195 -10.938 -12.383 1 98.25 210 TRP B C 1
ATOM 6438 O O . TRP B 1 210 ? 13.492 -11.602 -13.141 1 98.25 210 TRP B O 1
ATOM 6448 N N . SER B 1 211 ? 13.914 -9.695 -12.094 1 98.25 211 SER B N 1
ATOM 6449 C CA . SER B 1 211 ? 12.758 -9.039 -12.703 1 98.25 211 SER B CA 1
ATOM 6450 C C . SER B 1 211 ? 12.898 -8.984 -14.227 1 98.25 211 SER B C 1
ATOM 6452 O O . SER B 1 211 ? 11.906 -9.133 -14.945 1 98.25 211 SER B O 1
ATOM 6454 N N . ALA B 1 212 ? 14.07 -8.758 -14.688 1 98.44 212 ALA B N 1
ATOM 6455 C CA . ALA B 1 212 ? 14.32 -8.742 -16.125 1 98.44 212 ALA B CA 1
ATOM 6456 C C . ALA B 1 212 ? 14.117 -10.133 -16.734 1 98.44 212 ALA B C 1
ATOM 6458 O O . ALA B 1 212 ? 13.516 -10.266 -17.797 1 98.44 212 ALA B O 1
ATOM 6459 N N . TRP B 1 213 ? 14.617 -11.141 -16.031 1 98.44 213 TRP B N 1
ATOM 6460 C CA . TRP B 1 213 ? 14.43 -12.523 -16.469 1 98.44 213 TRP B CA 1
ATOM 6461 C C . TRP B 1 213 ? 12.953 -12.883 -16.516 1 98.44 213 TRP B C 1
ATOM 6463 O O . TRP B 1 213 ? 12.5 -13.555 -17.453 1 98.44 213 TRP B O 1
ATOM 6473 N N . SER B 1 214 ? 12.234 -12.461 -15.492 1 97.38 214 SER B N 1
ATOM 6474 C CA . SER B 1 214 ? 10.805 -12.75 -15.414 1 97.38 214 SER B CA 1
ATOM 6475 C C . SER B 1 214 ? 10.047 -12.133 -16.578 1 97.38 214 SER B C 1
ATOM 6477 O O . SER B 1 214 ? 9.117 -12.75 -17.125 1 97.38 214 SER B O 1
ATOM 6479 N N . GLU B 1 215 ? 10.43 -10.906 -16.953 1 97.62 215 GLU B N 1
ATOM 6480 C CA . GLU B 1 215 ? 9.789 -10.266 -18.109 1 97.62 215 GLU B CA 1
ATOM 6481 C C . GLU B 1 215 ? 10.141 -10.992 -19.406 1 97.62 215 GLU B C 1
ATOM 6483 O O . GLU B 1 215 ? 9.289 -11.133 -20.281 1 97.62 215 GLU B O 1
ATOM 6488 N N . LEU B 1 216 ? 11.375 -11.375 -19.484 1 98.12 216 LEU B N 1
ATOM 6489 C CA . LEU B 1 216 ? 11.797 -12.141 -20.656 1 98.12 216 LEU B CA 1
ATOM 6490 C C . LEU B 1 216 ? 11.031 -13.453 -20.75 1 98.12 216 LEU B C 1
ATOM 6492 O O . LEU B 1 216 ? 10.641 -13.875 -21.844 1 98.12 216 LEU B O 1
ATOM 6496 N N . GLN B 1 217 ? 10.805 -14.109 -19.641 1 96.62 217 GLN B N 1
ATOM 6497 C CA . GLN B 1 217 ? 10.055 -15.359 -19.562 1 96.62 217 GLN B CA 1
ATOM 6498 C C . GLN B 1 217 ? 8.641 -15.188 -20.109 1 96.62 217 GLN B C 1
ATOM 6500 O O . GLN B 1 217 ? 8.133 -16.047 -20.828 1 96.62 217 GLN B O 1
ATOM 6505 N N . SER B 1 218 ? 8.047 -14.055 -19.766 1 93.75 218 SER B N 1
ATOM 6506 C CA . SER B 1 218 ? 6.676 -13.805 -20.188 1 93.75 218 SER B CA 1
ATOM 6507 C C . SER B 1 218 ? 6.578 -13.641 -21.688 1 93.75 218 SER B C 1
ATOM 6509 O O . SER B 1 218 ? 5.504 -13.805 -22.281 1 93.75 218 SER B O 1
ATOM 6511 N N . LEU B 1 219 ? 7.727 -13.391 -22.344 1 95.5 219 LEU B N 1
ATOM 6512 C CA . LEU B 1 219 ? 7.758 -13.18 -23.781 1 95.5 219 LEU B CA 1
ATOM 6513 C C . LEU B 1 219 ? 8.125 -14.461 -24.516 1 95.5 219 LEU B C 1
ATOM 6515 O O . LEU B 1 219 ? 8.031 -14.539 -25.734 1 95.5 219 LEU B O 1
ATOM 6519 N N . CYS B 1 220 ? 8.5 -15.438 -23.781 1 94.06 220 CYS B N 1
ATOM 6520 C CA . CYS B 1 220 ? 8.875 -16.719 -24.359 1 94.06 220 CYS B CA 1
ATOM 6521 C C . CYS B 1 220 ? 7.73 -17.719 -24.266 1 94.06 220 CYS B C 1
ATOM 6523 O O . CYS B 1 220 ? 7.781 -18.656 -23.453 1 94.06 220 CYS B O 1
ATOM 6525 N N . THR B 1 221 ? 6.832 -17.703 -25.203 1 89.12 221 THR B N 1
ATOM 6526 C CA . THR B 1 221 ? 5.609 -18.484 -25.125 1 89.12 221 THR B CA 1
ATOM 6527 C C . THR B 1 221 ? 5.781 -19.812 -25.859 1 89.12 221 THR B C 1
ATOM 6529 O O . THR B 1 221 ? 4.957 -20.719 -25.703 1 89.12 221 THR B O 1
ATOM 6532 N N . THR B 1 222 ? 6.844 -19.984 -26.672 1 91.62 222 THR B N 1
ATOM 6533 C CA . THR B 1 222 ? 7.098 -21.234 -27.391 1 91.62 222 THR B CA 1
ATOM 6534 C C . THR B 1 222 ? 8.555 -21.656 -27.234 1 91.62 222 THR B C 1
ATOM 6536 O O . THR B 1 222 ? 9.414 -20.844 -26.891 1 91.62 222 THR B O 1
ATOM 6539 N N . VAL B 1 223 ? 8.773 -22.891 -27.484 1 92.69 223 VAL B N 1
ATOM 6540 C CA . VAL B 1 223 ? 10.117 -23.453 -27.359 1 92.69 223 VAL B CA 1
ATOM 6541 C C . VAL B 1 223 ? 11.031 -22.828 -28.422 1 92.69 223 VAL B C 1
ATOM 6543 O O . VAL B 1 223 ? 12.219 -22.625 -28.188 1 92.69 223 VAL B O 1
ATOM 6546 N N . ASP B 1 224 ? 10.477 -22.516 -29.562 1 94.75 224 ASP B N 1
ATOM 6547 C CA . ASP B 1 224 ? 11.242 -21.922 -30.641 1 94.75 224 ASP B CA 1
ATOM 6548 C C . ASP B 1 224 ? 11.773 -20.547 -30.234 1 94.75 224 ASP B C 1
ATOM 6550 O O . ASP B 1 224 ? 12.93 -20.203 -30.516 1 94.75 224 ASP B O 1
ATOM 6554 N N . LEU B 1 225 ? 10.922 -19.797 -29.625 1 95.25 225 LEU B N 1
ATOM 6555 C CA . LEU B 1 225 ? 11.328 -18.484 -29.172 1 95.25 225 LEU B CA 1
ATOM 6556 C C . LEU B 1 225 ? 12.43 -18.594 -28.109 1 95.25 225 LEU B C 1
ATOM 6558 O O . LEU B 1 225 ? 13.367 -17.797 -28.109 1 95.25 225 LEU B O 1
ATOM 6562 N N . LEU B 1 226 ? 12.25 -19.562 -27.25 1 96.12 226 LEU B N 1
ATOM 6563 C CA . LEU B 1 226 ? 13.25 -19.797 -26.219 1 96.12 226 LEU B CA 1
ATOM 6564 C C . LEU B 1 226 ? 14.602 -20.125 -26.828 1 96.12 226 LEU B C 1
ATOM 6566 O O . LEU B 1 226 ? 15.633 -19.594 -26.406 1 96.12 226 LEU B O 1
ATOM 6570 N N . ASN B 1 227 ? 14.617 -20.953 -27.812 1 94.5 227 ASN B N 1
ATOM 6571 C CA . ASN B 1 227 ? 15.852 -21.422 -28.422 1 94.5 227 ASN B CA 1
ATOM 6572 C C . ASN B 1 227 ? 16.5 -20.344 -29.266 1 94.5 227 ASN B C 1
ATOM 6574 O O . ASN B 1 227 ? 17.703 -20.406 -29.562 1 94.5 227 ASN B O 1
ATOM 6578 N N . SER B 1 228 ? 15.766 -19.359 -29.625 1 95.06 228 SER B N 1
ATOM 6579 C CA . SER B 1 228 ? 16.281 -18.297 -30.469 1 95.06 228 SER B CA 1
ATOM 6580 C C . SER B 1 228 ? 17.031 -17.25 -29.641 1 95.06 228 SER B C 1
ATOM 6582 O O . SER B 1 228 ? 17.766 -16.422 -30.188 1 95.06 228 SER B O 1
ATOM 6584 N N . LEU B 1 229 ? 16.922 -17.328 -28.344 1 97.06 229 LEU B N 1
ATOM 6585 C CA . LEU B 1 229 ? 17.547 -16.328 -27.484 1 97.06 229 LEU B CA 1
ATOM 6586 C C . LEU B 1 229 ? 19.047 -16.562 -27.375 1 97.06 229 LEU B C 1
ATOM 6588 O O . LEU B 1 229 ? 19.5 -17.703 -27.266 1 97.06 229 LEU B O 1
ATOM 6592 N N . ASN B 1 230 ? 19.844 -15.5 -27.531 1 95.88 230 ASN B N 1
ATOM 6593 C CA . ASN B 1 230 ? 21.281 -15.539 -27.328 1 95.88 230 ASN B CA 1
ATOM 6594 C C . ASN B 1 230 ? 21.656 -15.117 -25.906 1 95.88 230 ASN B C 1
ATOM 6596 O O . ASN B 1 230 ? 21.984 -13.961 -25.672 1 95.88 230 ASN B O 1
ATOM 6600 N N . LEU B 1 231 ? 21.703 -16.094 -25.016 1 96.62 231 LEU B N 1
ATOM 6601 C CA . LEU B 1 231 ? 21.953 -15.797 -23.609 1 96.62 231 LEU B CA 1
ATOM 6602 C C . LEU B 1 231 ? 23.375 -16.203 -23.203 1 96.62 231 LEU B C 1
ATOM 6604 O O . LEU B 1 231 ? 23.875 -17.234 -23.656 1 96.62 231 LEU B O 1
ATOM 6608 N N . SER B 1 232 ? 24 -15.359 -22.406 1 93.69 232 SER B N 1
ATOM 6609 C CA . SER B 1 232 ? 25.312 -15.695 -21.844 1 93.69 232 SER B CA 1
ATOM 6610 C C . SER B 1 232 ? 25.203 -16.875 -20.875 1 93.69 232 SER B C 1
ATOM 6612 O O . SER B 1 232 ? 24.141 -17.125 -20.312 1 93.69 232 SER B O 1
ATOM 6614 N N . ASN B 1 233 ? 26.312 -17.578 -20.672 1 91.25 233 ASN B N 1
ATOM 6615 C CA . ASN B 1 233 ? 26.312 -18.766 -19.828 1 91.25 233 ASN B CA 1
ATOM 6616 C C . ASN B 1 233 ? 26.562 -18.406 -18.359 1 91.25 233 ASN B C 1
ATOM 6618 O O . ASN B 1 233 ? 27.578 -18.812 -17.781 1 91.25 233 ASN B O 1
ATOM 6622 N N . HIS B 1 234 ? 25.688 -17.797 -17.766 1 92.06 234 HIS B N 1
ATOM 6623 C CA . HIS B 1 234 ? 25.672 -17.453 -16.344 1 92.06 234 HIS B CA 1
ATOM 6624 C C . HIS B 1 234 ? 24.75 -18.375 -15.562 1 92.06 234 HIS B C 1
ATOM 6626 O O . HIS B 1 234 ? 23.828 -18.984 -16.141 1 92.06 234 HIS B O 1
ATOM 6632 N N . TRP B 1 235 ? 25.016 -18.594 -14.281 1 92.31 235 TRP B N 1
ATOM 6633 C CA . TRP B 1 235 ? 24.219 -19.547 -13.508 1 92.31 235 TRP B CA 1
ATOM 6634 C C . TRP B 1 235 ? 22.766 -19.078 -13.414 1 92.31 235 TRP B C 1
ATOM 6636 O O . TRP B 1 235 ? 21.859 -19.891 -13.25 1 92.31 235 TRP B O 1
ATOM 6646 N N . MET B 1 236 ? 22.469 -17.812 -13.578 1 95.56 236 MET B N 1
ATOM 6647 C CA . MET B 1 236 ? 21.125 -17.266 -13.586 1 95.56 236 MET B CA 1
ATOM 6648 C C . MET B 1 236 ? 20.312 -17.828 -14.758 1 95.56 236 MET B C 1
ATOM 6650 O O . MET B 1 236 ? 19.094 -17.938 -14.688 1 95.56 236 MET B O 1
ATOM 6654 N N . LYS B 1 237 ? 21 -18.094 -15.812 1 96.31 237 LYS B N 1
ATOM 6655 C CA . LYS B 1 237 ? 20.359 -18.672 -17 1 96.31 237 LYS B CA 1
ATOM 6656 C C . LYS B 1 237 ? 19.656 -19.984 -16.672 1 96.31 237 LYS B C 1
ATOM 6658 O O . LYS B 1 237 ? 18.594 -20.281 -17.219 1 96.31 237 LYS B O 1
ATOM 6663 N N . GLU B 1 238 ? 20.266 -20.719 -15.742 1 96.06 238 GLU B N 1
ATOM 6664 C CA . GLU B 1 238 ? 19.672 -22 -15.352 1 96.06 238 GLU B CA 1
ATOM 6665 C C . GLU B 1 238 ? 18.359 -21.781 -14.617 1 96.06 238 GLU B C 1
ATOM 6667 O O . GLU B 1 238 ? 17.406 -22.562 -14.805 1 96.06 238 GLU B O 1
ATOM 6672 N N . PHE B 1 239 ? 18.281 -20.766 -13.734 1 97.44 239 PHE B N 1
ATOM 6673 C CA . PHE B 1 239 ? 17.016 -20.422 -13.078 1 97.44 239 PHE B CA 1
ATOM 6674 C C . PHE B 1 239 ? 15.961 -20.047 -14.109 1 97.44 239 PHE B C 1
ATOM 6676 O O . PHE B 1 239 ? 14.797 -20.438 -13.992 1 97.44 239 PHE B O 1
ATOM 6683 N N . PHE B 1 240 ? 16.5 -19.281 -15.125 1 97.94 240 PHE B N 1
ATOM 6684 C CA . PHE B 1 240 ? 15.609 -18.812 -16.172 1 97.94 240 PHE B CA 1
ATOM 6685 C C . PHE B 1 240 ? 15.039 -19.984 -16.969 1 97.94 240 PHE B C 1
ATOM 6687 O O . PHE B 1 240 ? 13.828 -20.078 -17.172 1 97.94 240 PHE B O 1
ATOM 6694 N N . LEU B 1 241 ? 15.836 -20.844 -17.328 1 97.44 241 LEU B N 1
ATOM 6695 C CA . LEU B 1 241 ? 15.422 -22 -18.125 1 97.44 241 LEU B CA 1
ATOM 6696 C C . LEU B 1 241 ? 14.461 -22.875 -17.344 1 97.44 241 LEU B C 1
ATOM 6698 O O . LEU B 1 241 ? 13.453 -23.344 -17.875 1 97.44 241 LEU B O 1
ATOM 6702 N N . ALA B 1 242 ? 14.781 -23.141 -16.109 1 97.44 242 ALA B N 1
ATOM 6703 C CA . ALA B 1 242 ? 13.906 -23.953 -15.266 1 97.44 242 ALA B CA 1
ATOM 6704 C C . ALA B 1 242 ? 12.508 -23.344 -15.18 1 97.44 242 ALA B C 1
ATOM 6706 O O . ALA B 1 242 ? 11.508 -24.047 -15.281 1 97.44 242 ALA B O 1
ATOM 6707 N N . SER B 1 243 ? 12.438 -22.062 -15.039 1 96.81 243 SER B N 1
ATOM 6708 C CA . SER B 1 243 ? 11.172 -21.344 -14.891 1 96.81 243 SER B CA 1
ATOM 6709 C C . SER B 1 243 ? 10.391 -21.344 -16.203 1 96.81 243 SER B C 1
ATOM 6711 O O . SER B 1 243 ? 9.172 -21.547 -16.203 1 96.81 243 SER B O 1
ATOM 6713 N N . VAL B 1 244 ? 11.086 -21.125 -17.328 1 96.81 244 VAL B N 1
ATOM 6714 C CA . VAL B 1 244 ? 10.422 -21.078 -18.625 1 96.81 244 VAL B CA 1
ATOM 6715 C C . VAL B 1 244 ? 9.883 -22.469 -18.969 1 96.81 244 VAL B C 1
ATOM 6717 O O . VAL B 1 244 ? 8.789 -22.594 -19.531 1 96.81 244 VAL B O 1
ATOM 6720 N N . TYR B 1 245 ? 10.664 -23.484 -18.625 1 95.88 245 TYR B N 1
ATOM 6721 C CA . TYR B 1 245 ? 10.203 -24.859 -18.875 1 95.88 245 TYR B CA 1
ATOM 6722 C C . TYR B 1 245 ? 8.906 -25.125 -18.125 1 95.88 245 TYR B C 1
ATOM 6724 O O . TYR B 1 245 ? 8.016 -25.812 -18.641 1 95.88 245 TYR B O 1
ATOM 6732 N N . GLN B 1 246 ? 8.812 -24.641 -16.953 1 92.56 246 GLN B N 1
ATOM 6733 C CA . GLN B 1 246 ? 7.59 -24.812 -16.188 1 92.56 246 GLN B CA 1
ATOM 6734 C C . GLN B 1 246 ? 6.406 -24.141 -16.875 1 92.56 246 GLN B C 1
ATOM 6736 O O . GLN B 1 246 ? 5.305 -24.688 -16.906 1 92.56 246 GLN B O 1
ATOM 6741 N N . GLU B 1 247 ? 6.668 -22.984 -17.469 1 89.62 247 GLU B N 1
ATOM 6742 C CA . GLU B 1 247 ? 5.613 -22.234 -18.141 1 89.62 247 GLU B CA 1
ATOM 6743 C C . GLU B 1 247 ? 5.199 -22.922 -19.438 1 89.62 247 GLU B C 1
ATOM 6745 O O . GLU B 1 247 ? 4.035 -22.844 -19.844 1 89.62 247 GLU B O 1
ATOM 6750 N N . LEU B 1 248 ? 6.145 -23.531 -20.047 1 89.38 248 LEU B N 1
ATOM 6751 C CA . LEU B 1 248 ? 5.891 -24.219 -21.312 1 89.38 248 LEU B CA 1
ATOM 6752 C C . LEU B 1 248 ? 5.391 -25.641 -21.062 1 89.38 248 LEU B C 1
ATOM 6754 O O . LEU B 1 248 ? 5.301 -26.438 -22 1 89.38 248 LEU B O 1
ATOM 6758 N N . ARG B 1 249 ? 5.188 -26.047 -19.781 1 86.06 249 ARG B N 1
ATOM 6759 C CA . ARG B 1 249 ? 4.633 -27.328 -19.344 1 86.06 249 ARG B CA 1
ATOM 6760 C C . ARG B 1 249 ? 5.613 -28.469 -19.609 1 86.06 249 ARG B C 1
ATOM 6762 O O . ARG B 1 249 ? 5.207 -29.578 -19.922 1 86.06 249 ARG B O 1
ATOM 6769 N N . MET B 1 250 ? 6.848 -28.062 -19.719 1 91.5 250 MET B N 1
ATOM 6770 C CA . MET B 1 250 ? 7.934 -29.031 -19.734 1 91.5 250 MET B CA 1
ATOM 6771 C C . MET B 1 250 ? 8.43 -29.328 -18.328 1 91.5 250 MET B C 1
ATOM 6773 O O . MET B 1 250 ? 9.578 -29.016 -17.984 1 91.5 250 MET B O 1
ATOM 6777 N N . HIS B 1 251 ? 7.602 -30.047 -17.562 1 92.56 251 HIS B N 1
ATOM 6778 C CA . HIS B 1 251 ? 7.773 -30.156 -16.109 1 92.56 251 HIS B CA 1
ATOM 6779 C C . HIS B 1 251 ? 8.969 -31.047 -15.773 1 92.56 251 HIS B C 1
ATOM 6781 O O . HIS B 1 251 ? 9.688 -30.781 -14.812 1 92.56 251 HIS B O 1
ATOM 6787 N N . ASN B 1 252 ? 9.18 -32.094 -16.516 1 93.38 252 ASN B N 1
ATOM 6788 C CA . ASN B 1 252 ? 10.312 -32.969 -16.25 1 93.38 252 ASN B CA 1
ATOM 6789 C C . ASN B 1 252 ? 11.641 -32.25 -16.453 1 93.38 252 ASN B C 1
ATOM 6791 O O . ASN B 1 252 ? 12.555 -32.375 -15.641 1 93.38 252 ASN B O 1
ATOM 6795 N N . GLU B 1 253 ? 11.711 -31.5 -17.562 1 95.88 253 GLU B N 1
ATOM 6796 C CA . GLU B 1 253 ? 12.906 -30.703 -17.828 1 95.88 253 GLU B CA 1
ATOM 6797 C C . GLU B 1 253 ? 13.117 -29.641 -16.75 1 95.88 253 GLU B C 1
ATOM 6799 O O . GLU B 1 253 ? 14.25 -29.406 -16.328 1 95.88 253 GLU B O 1
ATOM 6804 N N . SER B 1 254 ? 12.07 -29.031 -16.359 1 96.88 254 SER B N 1
ATOM 6805 C CA . SER B 1 254 ? 12.133 -28.031 -15.297 1 96.88 254 SER B CA 1
ATOM 6806 C C . SER B 1 254 ? 12.664 -28.625 -13.992 1 96.88 254 SER B C 1
ATOM 6808 O O . SER B 1 254 ? 13.516 -28.047 -13.328 1 96.88 254 SER B O 1
ATOM 6810 N N . LEU B 1 255 ? 12.188 -29.797 -13.664 1 96.31 255 LEU B N 1
ATOM 6811 C CA . LEU B 1 255 ? 12.586 -30.484 -12.438 1 96.31 255 LEU B CA 1
ATOM 6812 C C . LEU B 1 255 ? 14.078 -30.781 -12.445 1 96.31 255 LEU B C 1
ATOM 6814 O O . LEU B 1 255 ? 14.758 -30.594 -11.438 1 96.31 255 LEU B O 1
ATOM 6818 N N . VAL B 1 256 ? 14.531 -31.234 -13.578 1 96.12 256 VAL B N 1
ATOM 6819 C CA . VAL B 1 256 ? 15.945 -31.578 -13.703 1 96.12 256 VAL B CA 1
ATOM 6820 C C . VAL B 1 256 ? 16.797 -30.328 -13.461 1 96.12 256 VAL B C 1
ATOM 6822 O O . VAL B 1 256 ? 17.797 -30.375 -12.75 1 96.12 256 VAL B O 1
ATOM 6825 N N . LYS B 1 257 ? 16.391 -29.234 -14.039 1 96.44 257 LYS B N 1
ATOM 6826 C CA . LYS B 1 257 ? 17.109 -27.984 -13.883 1 96.44 257 LYS B CA 1
ATOM 6827 C C . LYS B 1 257 ? 17.109 -27.516 -12.43 1 96.44 257 LYS B C 1
ATOM 6829 O O . LYS B 1 257 ? 18.141 -27.109 -11.898 1 96.44 257 LYS B O 1
ATOM 6834 N N . TYR B 1 258 ? 15.992 -27.578 -11.773 1 96.75 258 TYR B N 1
ATOM 6835 C CA . TYR B 1 258 ? 15.891 -27.125 -10.383 1 96.75 258 TYR B CA 1
ATOM 6836 C C . TYR B 1 258 ? 16.656 -28.062 -9.453 1 96.75 258 TYR B C 1
ATOM 6838 O O . TYR B 1 258 ? 17.266 -27.609 -8.477 1 96.75 258 TYR B O 1
ATOM 6846 N N . GLU B 1 259 ? 16.609 -29.281 -9.742 1 94.38 259 GLU B N 1
ATOM 6847 C CA . GLU B 1 259 ? 17.375 -30.234 -8.93 1 94.38 259 GLU B CA 1
ATOM 6848 C C . GLU B 1 259 ? 18.875 -29.984 -9.047 1 94.38 259 GLU B C 1
ATOM 6850 O O . GLU B 1 259 ? 19.609 -30.109 -8.062 1 94.38 259 GLU B O 1
ATOM 6855 N N . ASN B 1 260 ? 19.266 -29.656 -10.219 1 94.38 260 ASN B N 1
ATOM 6856 C CA . ASN B 1 260 ? 20.672 -29.297 -10.406 1 94.38 260 ASN B CA 1
ATOM 6857 C C . ASN B 1 260 ? 21.031 -28.031 -9.633 1 94.38 260 ASN B C 1
ATOM 6859 O O . ASN B 1 260 ? 22.109 -27.953 -9.039 1 94.38 260 ASN B O 1
ATOM 6863 N N . LEU B 1 261 ? 20.188 -27.078 -9.664 1 94.5 261 LEU B N 1
ATOM 6864 C CA . LEU B 1 261 ? 20.406 -25.812 -8.961 1 94.5 261 LEU B CA 1
ATOM 6865 C C . LEU B 1 261 ? 20.422 -26.047 -7.453 1 94.5 261 LEU B C 1
ATOM 6867 O O . LEU B 1 261 ? 21.109 -25.312 -6.723 1 94.5 261 LEU B O 1
ATOM 6871 N N . GLN B 1 262 ? 19.656 -27 -6.98 1 91.06 262 GLN B N 1
ATOM 6872 C CA . GLN B 1 262 ? 19.578 -27.312 -5.555 1 91.06 262 GLN B CA 1
ATOM 6873 C C . GLN B 1 262 ? 20.938 -27.734 -5.012 1 91.06 262 GLN B C 1
ATOM 6875 O O . GLN B 1 262 ? 21.203 -27.609 -3.812 1 91.06 262 GLN B O 1
ATOM 6880 N N . GLY B 1 263 ? 21.797 -28.203 -5.891 1 86.38 263 GLY B N 1
ATOM 6881 C CA . GLY B 1 263 ? 23.156 -28.562 -5.469 1 86.38 263 GLY B CA 1
ATOM 6882 C C . GLY B 1 263 ? 23.922 -27.391 -4.879 1 86.38 263 GLY B C 1
ATOM 6883 O O . GLY B 1 263 ? 24.594 -27.547 -3.857 1 86.38 263 GLY B O 1
ATOM 6884 N N . ASN B 1 264 ? 23.781 -26.297 -5.508 1 87.38 264 ASN B N 1
ATOM 6885 C CA . ASN B 1 264 ? 24.453 -25.094 -5.043 1 87.38 264 ASN B CA 1
ATOM 6886 C C . ASN B 1 264 ? 23.562 -24.281 -4.094 1 87.38 264 ASN B C 1
ATOM 6888 O O . ASN B 1 264 ? 24.062 -23.625 -3.189 1 87.38 264 ASN B O 1
ATOM 6892 N N . PHE B 1 265 ? 22.328 -24.359 -4.324 1 93.25 265 PHE B N 1
ATOM 6893 C CA . PHE B 1 265 ? 21.344 -23.625 -3.529 1 93.25 265 PHE B CA 1
ATOM 6894 C C . PHE B 1 265 ? 20.484 -24.578 -2.711 1 93.25 265 PHE B C 1
ATOM 6896 O O . PHE B 1 265 ? 19.266 -24.578 -2.83 1 93.25 265 PHE B O 1
ATOM 6903 N N . THR B 1 266 ? 21.016 -25.234 -1.864 1 89.56 266 THR B N 1
ATOM 6904 C CA . THR B 1 266 ? 20.438 -26.359 -1.138 1 89.56 266 THR B CA 1
ATOM 6905 C C . THR B 1 266 ? 19.281 -25.891 -0.257 1 89.56 266 THR B C 1
ATOM 6907 O O . THR B 1 266 ? 18.297 -26.609 -0.096 1 89.56 266 THR B O 1
ATOM 6910 N N . PHE B 1 267 ? 19.359 -24.703 0.244 1 89.94 267 PHE B N 1
ATOM 6911 C CA . PHE B 1 267 ? 18.391 -24.266 1.242 1 89.94 267 PHE B CA 1
ATOM 6912 C C . PHE B 1 267 ? 17.469 -23.188 0.674 1 89.94 267 PHE B C 1
ATOM 6914 O O . PHE B 1 267 ? 16.844 -22.438 1.426 1 89.94 267 PHE B O 1
ATOM 6921 N N . SER B 1 268 ? 17.438 -23.141 -0.594 1 93.69 268 SER B N 1
ATOM 6922 C CA . SER B 1 268 ? 16.578 -22.141 -1.221 1 93.69 268 SER B CA 1
ATOM 6923 C C . SER B 1 268 ? 15.109 -22.547 -1.155 1 93.69 268 SER B C 1
ATOM 6925 O O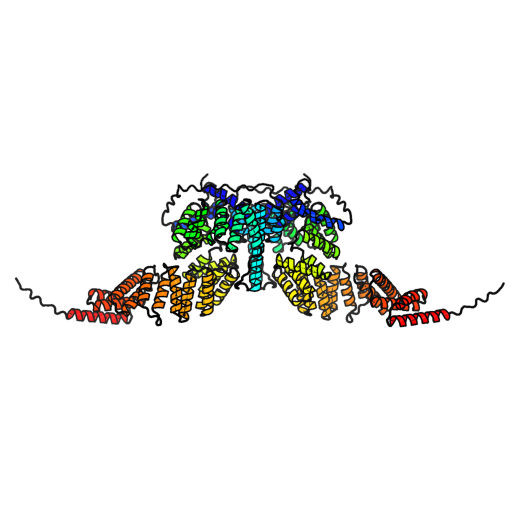 . SER B 1 268 ? 14.703 -23.531 -1.773 1 93.69 268 SER B O 1
ATOM 6927 N N . ASN B 1 269 ? 14.328 -21.781 -0.413 1 93.06 269 ASN B N 1
ATOM 6928 C CA . ASN B 1 269 ? 12.883 -22 -0.358 1 93.06 269 ASN B CA 1
ATOM 6929 C C . ASN B 1 269 ? 12.234 -21.797 -1.722 1 93.06 269 ASN B C 1
ATOM 6931 O O . ASN B 1 269 ? 11.227 -22.438 -2.033 1 93.06 269 ASN B O 1
ATOM 6935 N N . TYR B 1 270 ? 12.852 -20.953 -2.498 1 94.62 270 TYR B N 1
ATOM 6936 C CA . TYR B 1 270 ? 12.344 -20.688 -3.84 1 94.62 270 TYR B CA 1
ATOM 6937 C C . TYR B 1 270 ? 12.414 -21.953 -4.699 1 94.62 270 TYR B C 1
ATOM 6939 O O . TYR B 1 270 ? 11.43 -22.328 -5.34 1 94.62 270 TYR B O 1
ATOM 6947 N N . ILE B 1 271 ? 13.531 -22.547 -4.691 1 96.19 271 ILE B N 1
ATOM 6948 C CA . ILE B 1 271 ? 13.742 -23.734 -5.512 1 96.19 271 ILE B CA 1
ATOM 6949 C C . ILE B 1 271 ? 12.828 -24.859 -5.035 1 96.19 271 ILE B C 1
ATOM 6951 O O . ILE B 1 271 ? 12.211 -25.562 -5.852 1 96.19 271 ILE B O 1
ATOM 6955 N N . GLN B 1 272 ? 12.711 -25.031 -3.768 1 95.31 272 GLN B N 1
ATOM 6956 C CA . GLN B 1 272 ? 11.836 -26.062 -3.209 1 95.31 272 GLN B CA 1
ATOM 6957 C C . GLN B 1 272 ? 10.391 -25.844 -3.646 1 95.31 272 GLN B C 1
ATOM 6959 O O . GLN B 1 272 ? 9.695 -26.797 -4.008 1 95.31 272 GLN B O 1
ATOM 6964 N N . ALA B 1 273 ? 9.992 -24.625 -3.584 1 96.44 273 ALA B N 1
ATOM 6965 C CA . ALA B 1 273 ? 8.625 -24.312 -3.982 1 96.44 273 ALA B CA 1
ATOM 6966 C C . ALA B 1 273 ? 8.406 -24.594 -5.465 1 96.44 273 ALA B C 1
ATOM 6968 O O . ALA B 1 273 ? 7.348 -25.094 -5.855 1 96.44 273 ALA B O 1
ATOM 6969 N N . GLN B 1 274 ? 9.406 -24.297 -6.266 1 96.88 274 GLN B N 1
ATOM 6970 C CA . GLN B 1 274 ? 9.281 -24.531 -7.703 1 96.88 274 GLN B CA 1
ATOM 6971 C C . GLN B 1 274 ? 9.281 -26.016 -8.023 1 96.88 274 GLN B C 1
ATOM 6973 O O . GLN B 1 274 ? 8.57 -26.469 -8.93 1 96.88 274 GLN B O 1
ATOM 6978 N N . ILE B 1 275 ? 10.055 -26.734 -7.285 1 96.88 275 ILE B N 1
ATOM 6979 C CA . ILE B 1 275 ? 10.047 -28.188 -7.441 1 96.88 275 ILE B CA 1
ATOM 6980 C C . ILE B 1 275 ? 8.672 -28.734 -7.094 1 96.88 275 ILE B C 1
ATOM 6982 O O . ILE B 1 275 ? 8.133 -29.578 -7.816 1 96.88 275 ILE B O 1
ATOM 6986 N N . ALA B 1 276 ? 8.125 -28.266 -6.023 1 96.75 276 ALA B N 1
ATOM 6987 C CA . ALA B 1 276 ? 6.785 -28.703 -5.617 1 96.75 276 ALA B CA 1
ATOM 6988 C C . ALA B 1 276 ? 5.754 -28.375 -6.695 1 96.75 276 ALA B C 1
ATOM 6990 O O . ALA B 1 276 ? 4.859 -29.172 -6.969 1 96.75 276 ALA B O 1
ATOM 6991 N N . LYS B 1 277 ? 5.867 -27.25 -7.277 1 95.5 277 LYS B N 1
ATOM 6992 C CA . LYS B 1 277 ? 4.938 -26.828 -8.32 1 95.5 277 LYS B CA 1
ATOM 6993 C C . LYS B 1 277 ? 5.043 -27.734 -9.539 1 95.5 277 LYS B C 1
ATOM 6995 O O . LYS B 1 277 ? 4.027 -28.094 -10.141 1 95.5 277 LYS B O 1
ATOM 7000 N N . ALA B 1 278 ? 6.254 -28.031 -9.914 1 95 278 ALA B N 1
ATOM 7001 C CA . ALA B 1 278 ? 6.469 -28.953 -11.031 1 95 278 ALA B CA 1
ATOM 7002 C C . ALA B 1 278 ? 5.875 -30.328 -10.734 1 95 278 ALA B C 1
ATOM 7004 O O . ALA B 1 278 ? 5.215 -30.922 -11.594 1 95 278 ALA B O 1
ATOM 7005 N N . ARG B 1 279 ? 6.07 -30.781 -9.578 1 94.62 279 ARG B N 1
ATOM 7006 C CA . ARG B 1 279 ? 5.555 -32.094 -9.188 1 94.62 279 ARG B CA 1
ATOM 7007 C C . ARG B 1 279 ? 4.035 -32.062 -9.078 1 94.62 279 ARG B C 1
ATOM 7009 O O . ARG B 1 279 ? 3.373 -33.062 -9.352 1 94.62 279 ARG B O 1
ATOM 7016 N N . TYR B 1 280 ? 3.531 -30.984 -8.656 1 93.06 280 TYR B N 1
ATOM 7017 C CA . TYR B 1 280 ? 2.084 -30.812 -8.641 1 93.06 280 TYR B CA 1
ATOM 7018 C C . TYR B 1 280 ? 1.494 -30.984 -10.031 1 93.06 280 TYR B C 1
ATOM 7020 O O . TYR B 1 280 ? 0.484 -31.672 -10.203 1 93.06 280 TYR B O 1
ATOM 7028 N N . SER B 1 281 ? 2.166 -30.375 -10.969 1 88.38 281 SER B N 1
ATOM 7029 C CA . SER B 1 281 ? 1.695 -30.484 -12.352 1 88.38 281 SER B CA 1
ATOM 7030 C C . SER B 1 281 ? 1.819 -31.906 -12.875 1 88.38 281 SER B C 1
ATOM 7032 O O . SER B 1 281 ? 1.068 -32.312 -13.766 1 88.38 281 SER B O 1
ATOM 7034 N N . LEU B 1 282 ? 2.703 -32.625 -12.289 1 87.25 282 LEU B N 1
ATOM 7035 C CA . LEU B 1 282 ? 2.891 -34.031 -12.656 1 87.25 282 LEU B CA 1
ATOM 7036 C C . LEU B 1 282 ? 1.987 -34.938 -11.82 1 87.25 282 LEU B C 1
ATOM 7038 O O . LEU B 1 282 ? 2.08 -36.156 -11.906 1 87.25 282 LEU B O 1
ATOM 7042 N N . ARG B 1 283 ? 1.18 -34.344 -10.898 1 86.19 283 ARG B N 1
ATOM 7043 C CA . ARG B 1 283 ? 0.162 -35 -10.086 1 86.19 283 ARG B CA 1
ATOM 7044 C C . ARG B 1 283 ? 0.8 -35.906 -9.031 1 86.19 283 ARG B C 1
ATOM 7046 O O . ARG B 1 283 ? 0.253 -36.969 -8.695 1 86.19 283 ARG B O 1
ATOM 7053 N N . GLU B 1 284 ? 2.012 -35.562 -8.641 1 90.62 284 GLU B N 1
ATOM 7054 C CA . GLU B 1 284 ? 2.674 -36.25 -7.531 1 90.62 284 GLU B CA 1
ATOM 7055 C C . GLU B 1 284 ? 2.336 -35.562 -6.195 1 90.62 284 GLU B C 1
ATOM 7057 O O . GLU B 1 284 ? 3.217 -35.031 -5.523 1 90.62 284 GLU B O 1
ATOM 7062 N N . PHE B 1 285 ? 1.174 -35.719 -5.703 1 91.69 285 PHE B N 1
ATOM 7063 C CA . PHE B 1 285 ? 0.6 -34.938 -4.613 1 91.69 285 PHE B CA 1
ATOM 7064 C C . PHE B 1 285 ? 1.254 -35.312 -3.285 1 91.69 285 PHE B C 1
ATOM 7066 O O . PHE B 1 285 ? 1.429 -34.438 -2.42 1 91.69 285 PHE B O 1
ATOM 7073 N N . GLU B 1 286 ? 1.581 -36.594 -3.143 1 92.69 286 GLU B N 1
ATOM 7074 C CA . GLU B 1 286 ? 2.195 -37 -1.883 1 92.69 286 GLU B CA 1
ATOM 7075 C C . GLU B 1 286 ? 3.523 -36.281 -1.656 1 92.69 286 GLU B C 1
ATOM 7077 O O . GLU B 1 286 ? 3.785 -35.781 -0.562 1 92.69 286 GLU B O 1
ATOM 7082 N N . GLN B 1 287 ? 4.273 -36.25 -2.748 1 94.81 287 GLN B N 1
ATOM 7083 C CA . GLN B 1 287 ? 5.562 -35.594 -2.658 1 94.81 287 GLN B CA 1
ATOM 7084 C C . GLN B 1 287 ? 5.383 -34.062 -2.471 1 94.81 287 GLN B C 1
ATOM 7086 O O . GLN B 1 287 ? 6.148 -33.438 -1.745 1 94.81 287 GLN B O 1
ATOM 7091 N N . VAL B 1 288 ? 4.441 -33.531 -3.111 1 96.62 288 VAL B N 1
ATOM 7092 C CA . VAL B 1 288 ? 4.16 -32.125 -3.021 1 96.62 288 VAL B CA 1
ATOM 7093 C C . VAL B 1 288 ? 3.824 -31.734 -1.579 1 96.62 288 VAL B C 1
ATOM 7095 O O . VAL B 1 288 ? 4.312 -30.734 -1.059 1 96.62 288 VAL B O 1
ATOM 7098 N N . GLU B 1 289 ? 2.988 -32.531 -0.941 1 95.56 289 GLU B N 1
ATOM 7099 C CA . GLU B 1 289 ? 2.586 -32.281 0.44 1 95.56 289 GLU B CA 1
ATOM 7100 C C . GLU B 1 289 ? 3.793 -32.281 1.372 1 95.56 289 GLU B C 1
ATOM 7102 O O . GLU B 1 289 ? 3.908 -31.391 2.227 1 95.56 289 GLU B O 1
ATOM 7107 N N . VAL B 1 290 ? 4.66 -33.188 1.163 1 95.31 290 VAL B N 1
ATOM 7108 C CA . VAL B 1 290 ? 5.848 -33.312 2.008 1 95.31 290 VAL B CA 1
ATOM 7109 C C . VAL B 1 290 ? 6.723 -32.062 1.831 1 95.31 290 VAL B C 1
ATOM 7111 O O . VAL B 1 290 ? 7.227 -31.516 2.811 1 95.31 290 VAL B O 1
ATOM 7114 N N . ILE B 1 291 ? 6.934 -31.656 0.613 1 96.19 291 ILE B N 1
ATOM 7115 C CA . ILE B 1 291 ? 7.785 -30.5 0.323 1 96.19 291 ILE B CA 1
ATOM 7116 C C . ILE B 1 291 ? 7.191 -29.25 0.96 1 96.19 291 ILE B C 1
ATOM 7118 O O . ILE B 1 291 ? 7.91 -28.469 1.587 1 96.19 291 ILE B O 1
ATOM 7122 N N . PHE B 1 292 ? 5.934 -29.047 0.873 1 95.88 292 PHE B N 1
ATOM 7123 C CA . PHE B 1 292 ? 5.305 -27.844 1.396 1 95.88 292 PHE B CA 1
ATOM 7124 C C . P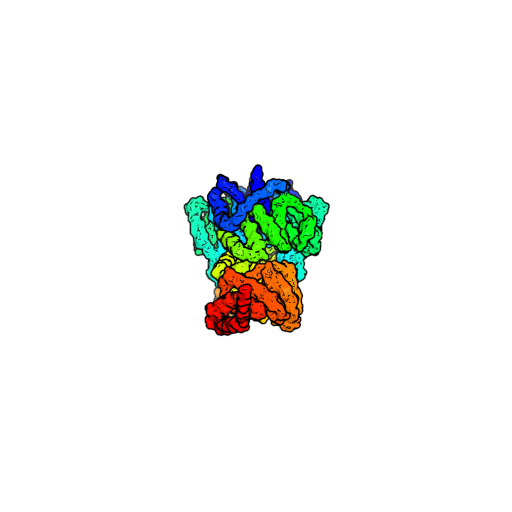HE B 1 292 ? 5.273 -27.859 2.92 1 95.88 292 PHE B C 1
ATOM 7126 O O . PHE B 1 292 ? 5.371 -26.812 3.561 1 95.88 292 PHE B O 1
ATOM 7133 N N . GLU B 1 293 ? 5.102 -29.031 3.488 1 94.44 293 GLU B N 1
ATOM 7134 C CA . GLU B 1 293 ? 5.195 -29.125 4.941 1 94.44 293 GLU B CA 1
ATOM 7135 C C . GLU B 1 293 ? 6.57 -28.703 5.438 1 94.44 293 GLU B C 1
ATOM 7137 O O . GLU B 1 293 ? 6.684 -28 6.441 1 94.44 293 GLU B O 1
ATOM 7142 N N . ASP B 1 294 ? 7.523 -29.109 4.68 1 94.19 294 ASP B N 1
ATOM 7143 C CA . ASP B 1 294 ? 8.891 -28.703 5.004 1 94.19 294 ASP B CA 1
ATOM 7144 C C . ASP B 1 294 ? 9.07 -27.188 4.82 1 94.19 294 ASP B C 1
ATOM 7146 O O . ASP B 1 294 ? 9.734 -26.547 5.625 1 94.19 294 ASP B O 1
ATOM 7150 N N . LEU B 1 295 ? 8.578 -26.719 3.797 1 94.38 295 LEU B N 1
ATOM 7151 C CA . LEU B 1 295 ? 8.648 -25.281 3.52 1 94.38 295 LEU B CA 1
ATOM 7152 C C . LEU B 1 295 ? 7.996 -24.484 4.637 1 94.38 295 LEU B C 1
ATOM 7154 O O . LEU B 1 295 ? 8.523 -23.438 5.047 1 94.38 295 LEU B O 1
ATOM 7158 N N . LEU B 1 296 ? 6.879 -24.922 5.145 1 93.12 296 LEU B N 1
ATOM 7159 C CA . LEU B 1 296 ? 6.137 -24.219 6.191 1 93.12 296 LEU B CA 1
ATOM 7160 C C . LEU B 1 296 ? 6.887 -24.281 7.516 1 93.12 296 LEU B C 1
ATOM 7162 O O . LEU B 1 296 ? 6.785 -23.359 8.328 1 93.12 296 LEU B O 1
ATOM 7166 N N . ARG B 1 297 ? 7.57 -25.297 7.711 1 92.62 297 ARG B N 1
ATOM 7167 C CA . ARG B 1 297 ? 8.375 -25.422 8.922 1 92.62 297 ARG B CA 1
ATOM 7168 C C . ARG B 1 297 ? 9.516 -24.422 8.93 1 92.62 297 ARG B C 1
ATOM 7170 O O . ARG B 1 297 ? 9.805 -23.797 9.961 1 92.62 297 ARG B O 1
ATOM 7177 N N . ASN B 1 298 ? 10.109 -24.219 7.762 1 91.06 298 ASN B N 1
ATOM 7178 C CA . ASN B 1 298 ? 11.258 -23.328 7.633 1 91.06 298 ASN B CA 1
ATOM 7179 C C . ASN B 1 298 ? 10.82 -21.875 7.527 1 91.06 298 ASN B C 1
ATOM 7181 O O . ASN B 1 298 ? 11.516 -20.969 8.016 1 91.06 298 ASN B O 1
ATOM 7185 N N . ASP B 1 299 ? 9.805 -21.641 6.836 1 93.38 299 ASP B N 1
ATOM 7186 C CA . ASP B 1 299 ? 9.25 -20.312 6.598 1 93.38 299 ASP B CA 1
ATOM 7187 C C . ASP B 1 299 ? 7.746 -20.281 6.871 1 93.38 299 ASP B C 1
ATOM 7189 O O . ASP B 1 299 ? 6.941 -20.203 5.941 1 93.38 299 ASP B O 1
ATOM 7193 N N . PRO B 1 300 ? 7.418 -20.203 8.117 1 93.88 300 PRO B N 1
ATOM 7194 C CA . PRO B 1 300 ? 6.02 -20.375 8.508 1 93.88 300 PRO B CA 1
ATOM 7195 C C . PRO B 1 300 ? 5.121 -19.25 8.016 1 93.88 300 PRO B C 1
ATOM 7197 O O . PRO B 1 300 ? 3.906 -19.422 7.895 1 93.88 300 PRO B O 1
ATOM 7200 N N . TYR B 1 301 ? 5.68 -18.094 7.695 1 94.94 301 TYR B N 1
ATOM 7201 C CA . TYR B 1 301 ? 4.852 -16.953 7.316 1 94.94 301 TYR B CA 1
ATOM 7202 C C . TYR B 1 301 ? 4.879 -16.734 5.809 1 94.94 301 TYR B C 1
ATOM 7204 O O . TYR B 1 301 ? 4.473 -15.68 5.316 1 94.94 301 TYR B O 1
ATOM 7212 N N . ARG B 1 302 ? 5.324 -17.703 5.094 1 94.44 302 ARG B N 1
ATOM 7213 C CA . ARG B 1 302 ? 5.332 -17.641 3.635 1 94.44 302 ARG B CA 1
ATOM 7214 C C . ARG B 1 302 ? 3.926 -17.828 3.072 1 94.44 302 ARG B C 1
ATOM 7216 O O . ARG B 1 302 ? 3.201 -18.734 3.475 1 94.44 302 ARG B O 1
ATOM 7223 N N . VAL B 1 303 ? 3.504 -16.906 2.23 1 94.56 303 VAL B N 1
ATOM 7224 C CA . VAL B 1 303 ? 2.193 -17 1.597 1 94.56 303 VAL B CA 1
ATOM 7225 C C . VAL B 1 303 ? 2.355 -17.359 0.122 1 94.56 303 VAL B C 1
ATOM 7227 O O . VAL B 1 303 ? 1.502 -18.031 -0.452 1 94.56 303 VAL B O 1
ATOM 7230 N N . GLU B 1 304 ? 3.447 -17.047 -0.445 1 93.25 304 GLU B N 1
ATOM 7231 C CA . GLU B 1 304 ? 3.74 -17.281 -1.854 1 93.25 304 GLU B CA 1
ATOM 7232 C C . GLU B 1 304 ? 3.727 -18.781 -2.17 1 93.25 304 GLU B C 1
ATOM 7234 O O . GLU B 1 304 ? 4.324 -19.578 -1.447 1 93.25 304 GLU B O 1
ATOM 7239 N N . ASP B 1 305 ? 3.018 -19.172 -3.146 1 93.38 305 ASP B N 1
ATOM 7240 C CA . ASP B 1 305 ? 2.924 -20.531 -3.703 1 93.38 305 ASP B CA 1
ATOM 7241 C C . ASP B 1 305 ? 2.125 -21.438 -2.781 1 93.38 305 ASP B C 1
ATOM 7243 O O . ASP B 1 305 ? 1.911 -22.609 -3.1 1 93.38 305 ASP B O 1
ATOM 7247 N N . MET B 1 306 ? 1.604 -20.938 -1.688 1 95.69 306 MET B N 1
ATOM 7248 C CA . MET B 1 306 ? 0.901 -21.797 -0.734 1 95.69 306 MET B CA 1
ATOM 7249 C C . MET B 1 306 ? -0.486 -22.172 -1.25 1 95.69 306 MET B C 1
ATOM 7251 O O . MET B 1 306 ? -1.119 -23.094 -0.739 1 95.69 306 MET B O 1
ATOM 7255 N N . ASP B 1 307 ? -0.905 -21.453 -2.229 1 95.12 307 ASP B N 1
ATOM 7256 C CA . ASP B 1 307 ? -2.172 -21.797 -2.861 1 95.12 307 ASP B CA 1
ATOM 7257 C C . ASP B 1 307 ? -2.098 -23.188 -3.508 1 95.12 307 ASP B C 1
ATOM 7259 O O . ASP B 1 307 ? -3.076 -23.938 -3.5 1 95.12 307 ASP B O 1
ATOM 7263 N N . THR B 1 308 ? -0.925 -23.547 -4.02 1 95.25 308 THR B N 1
ATOM 7264 C CA . THR B 1 308 ? -0.713 -24.875 -4.582 1 95.25 308 THR B CA 1
ATOM 7265 C C . THR B 1 308 ? -0.865 -25.938 -3.504 1 95.25 308 THR B C 1
ATOM 7267 O O . THR B 1 308 ? -1.497 -26.969 -3.734 1 95.25 308 THR B O 1
ATOM 7270 N N . TYR B 1 309 ? -0.277 -25.703 -2.367 1 96.75 309 TYR B N 1
ATOM 7271 C CA . TYR B 1 309 ? -0.425 -26.625 -1.236 1 96.75 309 TYR B CA 1
ATOM 7272 C C . TYR B 1 309 ? -1.891 -26.781 -0.855 1 96.75 309 TYR B C 1
ATOM 7274 O O . TYR B 1 309 ? -2.357 -27.906 -0.617 1 96.75 309 TYR B O 1
ATOM 7282 N N . SER B 1 310 ? -2.588 -25.656 -0.863 1 97.62 310 SER B N 1
ATOM 7283 C CA . SER B 1 310 ? -4.012 -25.656 -0.548 1 97.62 310 SER B CA 1
ATOM 7284 C C . SER B 1 310 ? -4.793 -26.531 -1.532 1 97.62 310 SER B C 1
ATOM 7286 O O . SER B 1 310 ? -5.707 -27.25 -1.139 1 97.62 310 SER B O 1
ATOM 7288 N N . ASN B 1 311 ? -4.438 -26.469 -2.77 1 95.06 311 ASN B N 1
ATOM 7289 C CA . ASN B 1 311 ? -5.098 -27.281 -3.787 1 95.06 311 ASN B CA 1
ATOM 7290 C C . ASN B 1 311 ? -4.875 -28.766 -3.543 1 95.06 311 ASN B C 1
ATOM 7292 O O . ASN B 1 311 ? -5.781 -29.578 -3.744 1 95.06 311 ASN B O 1
ATOM 7296 N N . VAL B 1 312 ? -3.709 -29.062 -3.143 1 96.31 312 VAL B N 1
ATOM 7297 C CA . VAL B 1 312 ? -3.379 -30.453 -2.863 1 96.31 312 VAL B CA 1
ATOM 7298 C C . VAL B 1 312 ? -4.172 -30.953 -1.655 1 96.31 312 VAL B C 1
ATOM 7300 O O . VAL B 1 312 ? -4.754 -32.031 -1.685 1 96.31 312 VAL B O 1
ATOM 7303 N N . LEU B 1 313 ? -4.184 -30.141 -0.631 1 96.94 313 LEU B N 1
ATOM 7304 C CA . LEU B 1 313 ? -4.93 -30.5 0.57 1 96.94 313 LEU B CA 1
ATOM 7305 C C . LEU B 1 313 ? -6.418 -30.625 0.263 1 96.94 313 LEU B C 1
ATOM 7307 O O . LEU B 1 313 ? -7.094 -31.5 0.825 1 96.94 313 LEU B O 1
ATOM 7311 N N . TYR B 1 314 ? -6.934 -29.828 -0.599 1 95.88 314 TYR B N 1
ATOM 7312 C CA . TYR B 1 314 ? -8.328 -29.875 -1.016 1 95.88 314 TYR B CA 1
ATOM 7313 C C . TYR B 1 314 ? -8.625 -31.172 -1.756 1 95.88 314 TYR B C 1
ATOM 7315 O O . TYR B 1 314 ? -9.609 -31.859 -1.455 1 95.88 314 TYR B O 1
ATOM 7323 N N . THR B 1 315 ? -7.742 -31.516 -2.719 1 91.12 315 THR B N 1
ATOM 7324 C CA . THR B 1 315 ? -7.922 -32.719 -3.527 1 91.12 315 THR B CA 1
ATOM 7325 C C . THR B 1 315 ? -7.852 -33.969 -2.658 1 91.12 315 THR B C 1
ATOM 7327 O O . THR B 1 315 ? -8.586 -34.938 -2.889 1 91.12 315 THR B O 1
ATOM 7330 N N . LYS B 1 316 ? -7.035 -33.906 -1.681 1 92.81 316 LYS B N 1
ATOM 7331 C CA . LYS B 1 316 ? -6.863 -35.031 -0.779 1 92.81 316 LYS B CA 1
ATOM 7332 C C . LYS B 1 316 ? -7.898 -35 0.342 1 92.81 316 LYS B C 1
ATOM 7334 O O . LYS B 1 316 ? -7.969 -35.938 1.148 1 92.81 316 LYS B O 1
ATOM 7339 N N . GLU B 1 317 ? -8.617 -33.938 0.454 1 94.25 317 GLU B N 1
ATOM 7340 C CA . GLU B 1 317 ? -9.672 -33.75 1.448 1 94.25 317 GLU B CA 1
ATOM 7341 C C . GLU B 1 317 ? -9.094 -33.719 2.861 1 94.25 317 GLU B C 1
ATOM 7343 O O . GLU B 1 317 ? -9.648 -34.344 3.768 1 94.25 317 GLU B O 1
ATOM 7348 N N . CYS B 1 318 ? -7.973 -33.188 2.953 1 95.38 318 CYS B N 1
ATOM 7349 C CA . CYS B 1 318 ? -7.363 -33 4.266 1 95.38 318 CYS B CA 1
ATOM 7350 C C . CYS B 1 318 ? -7.922 -31.781 4.969 1 95.38 318 CYS B C 1
ATOM 7352 O O . CYS B 1 318 ? -7.285 -30.719 4.984 1 95.38 318 CYS B O 1
ATOM 7354 N N . PHE B 1 319 ? -8.93 -31.906 5.73 1 95.62 319 PHE B N 1
ATOM 7355 C CA . PHE B 1 319 ? -9.688 -30.812 6.312 1 95.62 319 PHE B CA 1
ATOM 7356 C C . PHE B 1 319 ? -8.875 -30.094 7.387 1 95.62 319 PHE B C 1
ATOM 7358 O O . PHE B 1 319 ? -8.805 -28.875 7.406 1 95.62 319 PHE B O 1
ATOM 7365 N N . SER B 1 320 ? -8.32 -30.859 8.25 1 96.44 320 SER B N 1
ATOM 7366 C CA . SER B 1 320 ? -7.609 -30.281 9.383 1 96.44 320 SER B CA 1
ATOM 7367 C C . SER B 1 320 ? -6.41 -29.453 8.922 1 96.44 320 SER B C 1
ATOM 7369 O O . SER B 1 320 ? -6.215 -28.328 9.383 1 96.44 320 SER B O 1
ATOM 7371 N N . ALA B 1 321 ? -5.688 -30.078 8.016 1 96.25 321 ALA B N 1
ATOM 7372 C CA . ALA B 1 321 ? -4.492 -29.391 7.516 1 96.25 321 ALA B CA 1
ATOM 7373 C C . ALA B 1 321 ? -4.863 -28.125 6.75 1 96.25 321 ALA B C 1
ATOM 7375 O O . ALA B 1 321 ? -4.184 -27.109 6.863 1 96.25 321 ALA B O 1
ATOM 7376 N N . LEU B 1 322 ? -5.855 -28.188 5.988 1 97.44 322 LEU B N 1
ATOM 7377 C CA . LEU B 1 322 ? -6.301 -27.031 5.223 1 97.44 322 LEU B CA 1
ATOM 7378 C C . LEU B 1 322 ? -6.836 -25.938 6.145 1 97.44 322 LEU B C 1
ATOM 7380 O O . LEU B 1 322 ? -6.621 -24.75 5.895 1 97.44 322 LEU B O 1
ATOM 7384 N N . SER B 1 323 ? -7.57 -26.359 7.184 1 97.06 323 SER B N 1
ATOM 7385 C CA . SER B 1 323 ? -8.055 -25.406 8.18 1 97.06 323 SER B CA 1
ATOM 7386 C C . SER B 1 323 ? -6.902 -24.688 8.867 1 97.06 323 SER B C 1
ATOM 7388 O O . SER B 1 323 ? -6.945 -23.469 9.062 1 97.06 323 SER B O 1
ATOM 7390 N N . TYR B 1 324 ? -5.996 -25.484 9.227 1 96.38 324 TYR B N 1
ATOM 7391 C CA . TYR B 1 324 ? -4.812 -24.906 9.859 1 96.38 324 TYR B CA 1
ATOM 7392 C C . TYR B 1 324 ? -4.133 -23.906 8.945 1 96.38 324 TYR B C 1
ATOM 7394 O O . TYR B 1 324 ? -3.771 -22.812 9.375 1 96.38 324 TYR B O 1
ATOM 7402 N N . LEU B 1 325 ? -3.928 -24.266 7.699 1 96.88 325 LEU B N 1
ATOM 7403 C CA . LEU B 1 325 ? -3.291 -23.391 6.723 1 96.88 325 LEU B CA 1
ATOM 7404 C C . LEU B 1 325 ? -4.098 -22.109 6.531 1 96.88 325 LEU B C 1
ATOM 7406 O O . LEU B 1 325 ? -3.527 -21.016 6.453 1 96.88 325 LEU B O 1
ATOM 7410 N N . ALA B 1 326 ? -5.391 -22.219 6.426 1 97.56 326 ALA B N 1
ATOM 7411 C CA . ALA B 1 326 ? -6.266 -21.062 6.25 1 97.56 326 ALA B CA 1
ATOM 7412 C C . ALA B 1 326 ? -6.141 -20.094 7.422 1 97.56 326 ALA B C 1
ATOM 7414 O O . ALA B 1 326 ? -6.039 -18.891 7.223 1 97.56 326 ALA B O 1
ATOM 7415 N N . HIS B 1 327 ? -6.137 -20.641 8.602 1 95.25 327 HIS B N 1
ATOM 7416 C CA . HIS B 1 327 ? -6.008 -19.797 9.789 1 95.25 327 HIS B CA 1
ATOM 7417 C C . HIS B 1 327 ? -4.66 -19.094 9.812 1 95.25 327 HIS B C 1
ATOM 7419 O O . HIS B 1 327 ? -4.582 -17.906 10.172 1 95.25 327 HIS B O 1
ATOM 7425 N N . ARG B 1 328 ? -3.701 -19.75 9.508 1 94.38 328 ARG B N 1
ATOM 7426 C CA . ARG B 1 328 ? -2.35 -19.203 9.516 1 94.38 328 ARG B CA 1
ATOM 7427 C C . ARG B 1 328 ? -2.236 -18.031 8.539 1 94.38 328 ARG B C 1
ATOM 7429 O O . ARG B 1 328 ? -1.649 -17 8.867 1 94.38 328 ARG B O 1
ATOM 7436 N N . VAL B 1 329 ? -2.75 -18.172 7.367 1 95.12 329 VAL B N 1
ATOM 7437 C CA . VAL B 1 329 ? -2.609 -17.141 6.352 1 95.12 329 VAL B CA 1
ATOM 7438 C C . VAL B 1 329 ? -3.455 -15.922 6.734 1 95.12 329 VAL B C 1
ATOM 7440 O O . VAL B 1 329 ? -3.096 -14.781 6.422 1 95.12 329 VAL B O 1
ATOM 7443 N N . ILE B 1 330 ? -4.547 -16.141 7.469 1 92.94 330 ILE B N 1
ATOM 7444 C CA . ILE B 1 330 ? -5.379 -15.039 7.949 1 92.94 330 ILE B CA 1
ATOM 7445 C C . ILE B 1 330 ? -4.594 -14.195 8.945 1 92.94 330 ILE B C 1
ATOM 7447 O O . ILE B 1 330 ? -4.656 -12.961 8.898 1 92.94 330 ILE B O 1
ATOM 7451 N N . MET B 1 331 ? -3.855 -14.859 9.719 1 89.56 331 MET B N 1
ATOM 7452 C CA . MET B 1 331 ? -3.102 -14.164 10.758 1 89.56 331 MET B CA 1
ATOM 7453 C C . MET B 1 331 ? -1.865 -13.492 10.18 1 89.56 331 MET B C 1
ATOM 7455 O O . MET B 1 331 ? -1.36 -12.516 10.742 1 89.56 331 MET B O 1
ATOM 7459 N N . THR B 1 332 ? -1.385 -13.992 9.094 1 92.69 332 THR B N 1
ATOM 7460 C CA . THR B 1 332 ? -0.169 -13.461 8.492 1 92.69 332 THR B CA 1
ATOM 7461 C C . THR B 1 332 ? -0.496 -12.32 7.531 1 92.69 332 THR B C 1
ATOM 7463 O O . THR B 1 332 ? 0.032 -11.211 7.672 1 92.69 332 THR B O 1
ATOM 7466 N N . ASP B 1 333 ? -1.299 -12.578 6.555 1 92.56 333 ASP B N 1
ATOM 7467 C CA . ASP B 1 333 ? -1.723 -11.609 5.551 1 92.56 333 ASP B CA 1
ATOM 7468 C C . ASP B 1 333 ? -3.035 -12.039 4.895 1 92.56 333 ASP B C 1
ATOM 7470 O O . ASP B 1 333 ? -3.027 -12.75 3.889 1 92.56 333 ASP B O 1
ATOM 7474 N N . LYS B 1 334 ? -4.051 -11.5 5.316 1 91.5 334 LYS B N 1
ATOM 7475 C CA . LYS B 1 334 ? -5.398 -11.914 4.926 1 91.5 334 LYS B CA 1
ATOM 7476 C C . LYS B 1 334 ? -5.742 -11.406 3.529 1 91.5 334 LYS B C 1
ATOM 7478 O O . LYS B 1 334 ? -6.48 -12.062 2.791 1 91.5 334 LYS B O 1
ATOM 7483 N N . TYR B 1 335 ? -5.211 -10.297 3.133 1 91.12 335 TYR B N 1
ATOM 7484 C CA . TYR B 1 335 ? -5.656 -9.633 1.913 1 91.12 335 TYR B CA 1
ATOM 7485 C C . TYR B 1 335 ? -4.621 -9.773 0.806 1 91.12 335 TYR B C 1
ATOM 7487 O O . TYR B 1 335 ? -4.102 -8.773 0.301 1 91.12 335 TYR B O 1
ATOM 7495 N N . ARG B 1 336 ? -4.293 -10.984 0.412 1 95.06 336 ARG B N 1
ATOM 7496 C CA . ARG B 1 336 ? -3.51 -11.406 -0.742 1 95.06 336 ARG B CA 1
ATOM 7497 C C . ARG B 1 336 ? -4.289 -12.398 -1.598 1 95.06 336 ARG B C 1
ATOM 7499 O O . ARG B 1 336 ? -5.109 -13.164 -1.081 1 95.06 336 ARG B O 1
ATOM 7506 N N . PRO B 1 337 ? -4.086 -12.344 -2.871 1 96.19 337 PRO B N 1
ATOM 7507 C CA . PRO B 1 337 ? -4.82 -13.281 -3.725 1 96.19 337 PRO B CA 1
ATOM 7508 C C . PRO B 1 337 ? -4.621 -14.742 -3.307 1 96.19 337 PRO B C 1
ATOM 7510 O O . PRO B 1 337 ? -5.578 -15.516 -3.287 1 96.19 337 PRO B O 1
ATOM 7513 N N . GLU B 1 338 ? -3.436 -15.109 -2.906 1 97.31 338 GLU B N 1
ATOM 7514 C CA . GLU B 1 338 ? -3.146 -16.469 -2.471 1 97.31 338 GLU B CA 1
ATOM 7515 C C . GLU B 1 338 ? -3.928 -16.828 -1.207 1 97.31 338 GLU B C 1
ATOM 7517 O O . GLU B 1 338 ? -4.508 -17.906 -1.111 1 97.31 338 GLU B O 1
ATOM 7522 N N . SER B 1 339 ? -3.91 -15.836 -0.265 1 97.5 339 SER B N 1
ATOM 7523 C CA . SER B 1 339 ? -4.621 -16.047 0.99 1 97.5 339 SER B CA 1
ATOM 7524 C C . SER B 1 339 ? -6.117 -16.25 0.752 1 97.5 339 SER B C 1
ATOM 7526 O O . SER B 1 339 ? -6.73 -17.141 1.336 1 97.5 339 SER B O 1
ATOM 7528 N N . CYS B 1 340 ? -6.652 -15.43 -0.146 1 97.69 340 CYS B N 1
ATOM 7529 C CA . CYS B 1 340 ? -8.078 -15.523 -0.452 1 97.69 340 CYS B CA 1
ATOM 7530 C C . CYS B 1 340 ? -8.406 -16.875 -1.088 1 97.69 340 CYS B C 1
ATOM 7532 O O . CYS B 1 340 ? -9.445 -17.469 -0.786 1 97.69 340 CYS B O 1
ATOM 7534 N N . CYS B 1 341 ? -7.57 -17.328 -1.938 1 97.88 341 CYS B N 1
ATOM 7535 C CA . CYS B 1 341 ? -7.797 -18.609 -2.582 1 97.88 341 CYS B CA 1
ATOM 7536 C C . CYS B 1 341 ? -7.73 -19.75 -1.568 1 97.88 341 CYS B C 1
ATOM 7538 O O . CYS B 1 341 ? -8.516 -20.703 -1.634 1 97.88 341 CYS B O 1
ATOM 7540 N N . ILE B 1 342 ? -6.793 -19.688 -0.648 1 98.31 342 ILE B N 1
ATOM 7541 C CA . ILE B 1 342 ? -6.648 -20.719 0.386 1 98.31 342 ILE B CA 1
ATOM 7542 C C . ILE B 1 342 ? -7.902 -20.75 1.255 1 98.31 342 ILE B C 1
ATOM 7544 O O . ILE B 1 342 ? -8.453 -21.812 1.525 1 98.31 342 ILE B O 1
ATOM 7548 N N . ILE B 1 343 ? -8.383 -19.625 1.664 1 98 343 ILE B N 1
ATOM 7549 C CA . ILE B 1 343 ? -9.586 -19.531 2.486 1 98 343 ILE B CA 1
ATOM 7550 C C . ILE B 1 343 ? -10.797 -20 1.686 1 98 343 ILE B C 1
ATOM 7552 O O . ILE B 1 343 ? -11.688 -20.656 2.229 1 98 343 ILE B O 1
ATOM 7556 N N . GLY B 1 344 ? -10.82 -19.609 0.404 1 98.19 344 GLY B N 1
ATOM 7557 C CA . GLY B 1 344 ? -11.875 -20.109 -0.462 1 98.19 344 GLY B CA 1
ATOM 7558 C C . GLY B 1 344 ? -11.922 -21.625 -0.535 1 98.19 344 GLY B C 1
ATOM 7559 O O . GLY B 1 344 ? -13 -22.219 -0.451 1 98.19 344 GLY B O 1
ATOM 7560 N N . ASN B 1 345 ? -10.797 -22.219 -0.686 1 98.12 345 ASN B N 1
ATOM 7561 C CA . ASN B 1 345 ? -10.711 -23.672 -0.709 1 98.12 345 ASN B CA 1
ATOM 7562 C C . ASN B 1 345 ? -11.195 -24.281 0.603 1 98.12 345 ASN B C 1
ATOM 7564 O O . ASN B 1 345 ? -11.812 -25.359 0.604 1 98.12 345 ASN B O 1
ATOM 7568 N N . TYR B 1 346 ? -10.828 -23.656 1.681 1 98.06 346 TYR B N 1
ATOM 7569 C CA . TYR B 1 346 ? -11.258 -24.125 2.994 1 98.06 346 TYR B CA 1
ATOM 7570 C C . TYR B 1 346 ? -12.781 -24.156 3.086 1 98.06 346 TYR B C 1
ATOM 7572 O O . TYR B 1 346 ? -13.367 -25.156 3.488 1 98.06 346 TYR B O 1
ATOM 7580 N N . TYR B 1 347 ? -13.469 -23.094 2.664 1 97.75 347 TYR B N 1
ATOM 7581 C CA . TYR B 1 347 ? -14.93 -23.031 2.711 1 97.75 347 TYR B CA 1
ATOM 7582 C C . TYR B 1 347 ? -15.547 -23.969 1.69 1 97.75 347 TYR B C 1
ATOM 7584 O O . TYR B 1 347 ? -16.625 -24.531 1.929 1 97.75 347 TYR B O 1
ATOM 7592 N N . SER B 1 348 ? -14.891 -24.109 0.566 1 97.25 348 SER B N 1
ATOM 7593 C CA . SER B 1 348 ? -15.359 -25.062 -0.436 1 97.25 348 SER B CA 1
ATOM 7594 C C . SER B 1 348 ? -15.375 -26.469 0.117 1 97.25 348 SER B C 1
ATOM 7596 O O . SER B 1 348 ? -16.344 -27.203 -0.066 1 97.25 348 SER B O 1
ATOM 7598 N N . LEU B 1 349 ? -14.266 -26.828 0.774 1 96.69 349 LEU B N 1
ATOM 7599 C CA . LEU B 1 349 ? -14.156 -28.156 1.352 1 96.69 349 LEU B CA 1
ATOM 7600 C C . LEU B 1 349 ? -15.203 -28.375 2.439 1 96.69 349 LEU B C 1
ATOM 7602 O O . LEU B 1 349 ? -15.664 -29.5 2.648 1 96.69 349 LEU B O 1
ATOM 7606 N N . LYS B 1 350 ? -15.688 -27.312 3.105 1 95.81 350 LYS B N 1
ATOM 7607 C CA . LYS B 1 350 ? -16.703 -27.375 4.152 1 95.81 350 LYS B CA 1
ATOM 7608 C C . LYS B 1 350 ? -18.109 -27.359 3.553 1 95.81 350 LYS B C 1
ATOM 7610 O O . LYS B 1 350 ? -19.094 -27.453 4.281 1 95.81 350 LYS B O 1
ATOM 7615 N N . GLY B 1 351 ? -18.188 -27.219 2.256 1 95.5 351 GLY B N 1
ATOM 7616 C CA . GLY B 1 351 ? -19.469 -27.219 1.573 1 95.5 351 GLY B CA 1
ATOM 7617 C C . GLY B 1 351 ? -20.141 -25.859 1.578 1 95.5 351 GLY B C 1
ATOM 7618 O O . GLY B 1 351 ? -21.328 -25.734 1.235 1 95.5 351 GLY B O 1
ATOM 7619 N N . GLN B 1 352 ? -19.406 -24.828 2.045 1 97.25 352 GLN B N 1
ATOM 7620 C CA . GLN B 1 352 ? -19.938 -23.469 2.023 1 97.25 352 GLN B CA 1
ATOM 7621 C C . GLN B 1 352 ? -19.547 -22.75 0.735 1 97.25 352 GLN B C 1
ATOM 7623 O O . GLN B 1 352 ? -18.703 -21.844 0.751 1 97.25 352 GLN B O 1
ATOM 7628 N N . HIS B 1 353 ? -20.25 -22.984 -0.299 1 97.19 353 HIS B N 1
ATOM 7629 C CA . HIS B 1 353 ? -19.875 -22.578 -1.646 1 97.19 353 HIS B CA 1
ATOM 7630 C C . HIS B 1 353 ? -20.047 -21.078 -1.839 1 97.19 353 HIS B C 1
ATOM 7632 O O . HIS B 1 353 ? -19.234 -20.438 -2.512 1 97.19 353 HIS B O 1
ATOM 7638 N N . GLU B 1 354 ? -21.031 -20.5 -1.241 1 96.88 354 GLU B N 1
ATOM 7639 C CA . GLU B 1 354 ? -21.266 -19.062 -1.381 1 96.88 354 GLU B CA 1
ATOM 7640 C C . GLU B 1 354 ? -20.109 -18.266 -0.776 1 96.88 354 GLU B C 1
ATOM 7642 O O . GLU B 1 354 ? -19.641 -17.297 -1.381 1 96.88 354 GLU B O 1
ATOM 7647 N N . LYS B 1 355 ? -19.75 -18.703 0.386 1 97.12 355 LYS B N 1
ATOM 7648 C CA . LYS B 1 355 ? -18.625 -18.031 1.039 1 97.12 355 LYS B CA 1
ATOM 7649 C C . LYS B 1 355 ? -17.344 -18.219 0.248 1 97.12 355 LYS B C 1
ATOM 7651 O O . LYS B 1 355 ? -16.5 -17.312 0.185 1 97.12 355 LYS B O 1
ATOM 7656 N N . SER B 1 356 ? -17.188 -19.391 -0.292 1 97.81 356 SER B N 1
ATOM 7657 C CA . SER B 1 356 ? -16.016 -19.672 -1.119 1 97.81 356 SER B CA 1
ATOM 7658 C C . SER B 1 356 ? -15.93 -18.719 -2.309 1 97.81 356 SER B C 1
ATOM 7660 O O . SER B 1 356 ? -14.875 -18.141 -2.576 1 97.81 356 SER B O 1
ATOM 7662 N N . VAL B 1 357 ? -17.078 -18.531 -2.961 1 97.81 357 VAL B N 1
ATOM 7663 C CA . VAL B 1 357 ? -17.125 -17.641 -4.125 1 97.81 357 VAL B CA 1
ATOM 7664 C C . VAL B 1 357 ? -16.766 -16.219 -3.709 1 97.81 357 VAL B C 1
ATOM 7666 O O . VAL B 1 357 ? -16.094 -15.5 -4.453 1 97.81 357 VAL B O 1
ATOM 7669 N N . MET B 1 358 ? -17.203 -15.867 -2.566 1 96.75 358 MET B N 1
ATOM 7670 C CA . MET B 1 358 ? -16.906 -14.531 -2.064 1 96.75 358 MET B CA 1
ATOM 7671 C C . MET B 1 358 ? -15.398 -14.32 -1.967 1 96.75 358 MET B C 1
ATOM 7673 O O . MET B 1 358 ? -14.891 -13.266 -2.361 1 96.75 358 MET B O 1
ATOM 7677 N N . TYR B 1 359 ? -14.68 -15.242 -1.467 1 97.44 359 TYR B N 1
ATOM 7678 C CA . TYR B 1 359 ? -13.234 -15.125 -1.298 1 97.44 359 TYR B CA 1
ATOM 7679 C C . TYR B 1 359 ? -12.523 -15.203 -2.641 1 97.44 359 TYR B C 1
ATOM 7681 O O . TYR B 1 359 ? -11.508 -14.539 -2.852 1 97.44 359 TYR B O 1
ATOM 7689 N N . PHE B 1 360 ? -13.031 -16 -3.584 1 97.69 360 PHE B N 1
ATOM 7690 C CA . PHE B 1 360 ? -12.43 -16.031 -4.914 1 97.69 360 PHE B CA 1
ATOM 7691 C C . PHE B 1 360 ? -12.641 -14.688 -5.617 1 97.69 360 PHE B C 1
ATOM 7693 O O . PHE B 1 360 ? -11.742 -14.203 -6.309 1 97.69 360 PHE B O 1
ATOM 7700 N N . ARG B 1 361 ? -13.789 -14.156 -5.434 1 95.94 361 ARG B N 1
ATOM 7701 C CA . ARG B 1 361 ? -14.055 -12.836 -5.992 1 95.94 361 ARG B CA 1
ATOM 7702 C C . ARG B 1 361 ? -13.117 -11.789 -5.398 1 95.94 361 ARG B C 1
ATOM 7704 O O . ARG B 1 361 ? -12.664 -10.883 -6.102 1 95.94 361 ARG B O 1
ATOM 7711 N N . ARG B 1 362 ? -12.93 -11.938 -4.125 1 95.12 362 ARG B N 1
ATOM 7712 C CA . ARG B 1 362 ? -12 -11.031 -3.461 1 95.12 362 ARG B CA 1
ATOM 7713 C C . ARG B 1 362 ? -10.594 -11.172 -4.039 1 95.12 362 ARG B C 1
ATOM 7715 O O . ARG B 1 362 ? -9.883 -10.18 -4.207 1 95.12 362 ARG B O 1
ATOM 7722 N N . ALA B 1 363 ? -10.133 -12.383 -4.27 1 96.56 363 ALA B N 1
ATOM 7723 C CA . ALA B 1 363 ? -8.836 -12.625 -4.895 1 96.56 363 ALA B CA 1
ATOM 7724 C C . ALA B 1 363 ? -8.734 -11.938 -6.25 1 96.56 363 ALA B C 1
ATOM 7726 O O . ALA B 1 363 ? -7.699 -11.359 -6.586 1 96.56 363 ALA B O 1
ATOM 7727 N N . LEU B 1 364 ? -9.828 -11.938 -6.977 1 94.31 364 LEU B N 1
ATOM 7728 C CA . LEU B 1 364 ? -9.852 -11.375 -8.32 1 94.31 364 LEU B CA 1
ATOM 7729 C C . LEU B 1 364 ? -9.922 -9.859 -8.281 1 94.31 364 LEU B C 1
ATOM 7731 O O . LEU B 1 364 ? -9.477 -9.18 -9.211 1 94.31 364 LEU B O 1
ATOM 7735 N N . LYS B 1 365 ? -10.492 -9.328 -7.207 1 91.69 365 LYS B N 1
ATOM 7736 C CA . LYS B 1 365 ? -10.469 -7.883 -7.02 1 91.69 365 LYS B CA 1
ATOM 7737 C C . LYS B 1 365 ? -9.047 -7.383 -6.777 1 91.69 365 LYS B C 1
ATOM 7739 O O . LYS B 1 365 ? -8.703 -6.266 -7.172 1 91.69 365 LYS B O 1
ATOM 7744 N N . LEU B 1 366 ? -8.328 -8.219 -6.145 1 91.06 366 LEU B N 1
ATOM 7745 C CA . LEU B 1 366 ? -6.938 -7.883 -5.859 1 91.06 366 LEU B CA 1
ATOM 7746 C C . LEU B 1 366 ? -6.059 -8.109 -7.086 1 91.06 366 LEU B C 1
ATOM 7748 O O . LEU B 1 366 ? -5.121 -7.344 -7.328 1 91.06 366 LEU B O 1
ATOM 7752 N N . ASN B 1 367 ? -6.324 -9.141 -7.812 1 91.94 367 ASN B N 1
ATOM 7753 C CA . ASN B 1 367 ? -5.637 -9.484 -9.055 1 91.94 367 ASN B CA 1
ATOM 7754 C C . ASN B 1 367 ? -6.59 -10.086 -10.078 1 91.94 367 ASN B C 1
ATOM 7756 O O . ASN B 1 367 ? -6.875 -11.289 -10.031 1 91.94 367 ASN B O 1
ATOM 7760 N N . LYS B 1 368 ? -6.898 -9.328 -11.008 1 89.31 368 LYS B N 1
ATOM 7761 C CA . LYS B 1 368 ? -7.91 -9.719 -11.977 1 89.31 368 LYS B CA 1
ATOM 7762 C C . LYS B 1 368 ? -7.406 -10.844 -12.875 1 89.31 368 LYS B C 1
ATOM 7764 O O . LYS B 1 368 ? -8.203 -11.562 -13.492 1 89.31 368 LYS B O 1
ATOM 7769 N N . ASN B 1 369 ? -6.121 -11.031 -12.938 1 89.5 369 ASN B N 1
ATOM 7770 C CA . ASN B 1 369 ? -5.547 -12.031 -13.836 1 89.5 369 ASN B CA 1
ATOM 7771 C C . ASN B 1 369 ? -5.117 -13.289 -13.086 1 89.5 369 ASN B C 1
ATOM 7773 O O . ASN B 1 369 ? -4.312 -14.07 -13.586 1 89.5 369 ASN B O 1
ATOM 7777 N N . TYR B 1 370 ? -5.641 -13.422 -11.875 1 93.81 370 TYR B N 1
ATOM 7778 C CA . TYR B 1 370 ? -5.289 -14.602 -11.086 1 93.81 370 TYR B CA 1
ATOM 7779 C C . TYR B 1 370 ? -6.004 -15.844 -11.617 1 93.81 370 TYR B C 1
ATOM 7781 O O . TYR B 1 370 ? -7.121 -16.141 -11.195 1 93.81 370 TYR B O 1
ATOM 7789 N N . LEU B 1 371 ? -5.367 -16.625 -12.391 1 92.88 371 LEU B N 1
ATOM 7790 C CA . LEU B 1 371 ? -5.918 -17.719 -13.172 1 92.88 371 LEU B CA 1
ATOM 7791 C C . LEU B 1 371 ? -6.613 -18.734 -12.273 1 92.88 371 LEU B C 1
ATOM 7793 O O . LEU B 1 371 ? -7.758 -19.109 -12.531 1 92.88 371 LEU B O 1
ATOM 7797 N N . SER B 1 372 ? -5.996 -19.172 -11.258 1 93.94 372 SER B N 1
ATOM 7798 C CA . SER B 1 372 ? -6.527 -20.219 -10.383 1 93.94 372 SER B CA 1
ATOM 7799 C C . SER B 1 372 ? -7.84 -19.781 -9.742 1 93.94 372 SER B C 1
ATOM 7801 O O . SER B 1 372 ? -8.75 -20.594 -9.562 1 93.94 372 SER B O 1
ATOM 7803 N N . ALA B 1 373 ? -7.906 -18.516 -9.422 1 96.31 373 ALA B N 1
ATOM 7804 C CA . ALA B 1 373 ? -9.109 -18.016 -8.773 1 96.31 373 ALA B CA 1
ATOM 7805 C C . ALA B 1 373 ? -10.312 -18.078 -9.719 1 96.31 373 ALA B C 1
ATOM 7807 O O . ALA B 1 373 ? -11.422 -18.406 -9.297 1 96.31 373 ALA B O 1
ATOM 7808 N N . TRP B 1 374 ? -10.141 -17.797 -10.984 1 96.19 374 TRP B N 1
ATOM 7809 C CA . TRP B 1 374 ? -11.203 -17.891 -11.977 1 96.19 374 TRP B CA 1
ATOM 7810 C C . TRP B 1 374 ? -11.672 -19.328 -12.133 1 96.19 374 TRP B C 1
ATOM 7812 O O . TRP B 1 374 ? -12.875 -19.609 -12.141 1 96.19 374 TRP B O 1
ATOM 7822 N N . THR B 1 375 ? -10.758 -20.203 -12.242 1 96.25 375 THR B N 1
ATOM 7823 C CA . THR B 1 375 ? -11.078 -21.609 -12.43 1 96.25 375 THR B CA 1
ATOM 7824 C C . THR B 1 375 ? -11.828 -22.156 -11.219 1 96.25 375 THR B C 1
ATOM 7826 O O . THR B 1 375 ? -12.836 -22.859 -11.367 1 96.25 375 THR B O 1
ATOM 7829 N N . LEU B 1 376 ? -11.336 -21.859 -10.047 1 96.75 376 LEU B N 1
ATOM 7830 C CA . LEU B 1 376 ? -11.961 -22.344 -8.812 1 96.75 376 LEU B CA 1
ATOM 7831 C C . LEU B 1 376 ? -13.352 -21.75 -8.641 1 96.75 376 LEU B C 1
ATOM 7833 O O . LEU B 1 376 ? -14.273 -22.422 -8.188 1 96.75 376 LEU B O 1
ATOM 7837 N N . MET B 1 377 ? -13.484 -20.516 -8.992 1 97.06 377 MET B N 1
ATOM 7838 C CA . MET B 1 377 ? -14.789 -19.859 -8.93 1 97.06 377 MET B CA 1
ATOM 7839 C C . MET B 1 377 ? -15.781 -20.547 -9.867 1 97.06 377 MET B C 1
ATOM 7841 O O . MET B 1 377 ? -16.953 -20.734 -9.516 1 97.06 377 MET B O 1
ATOM 7845 N N . GLY B 1 378 ? -15.383 -20.891 -11.055 1 96.94 378 GLY B N 1
ATOM 7846 C CA . GLY B 1 378 ? -16.234 -21.641 -11.969 1 96.94 378 GLY B CA 1
ATOM 7847 C C . GLY B 1 378 ? -16.719 -22.953 -11.391 1 96.94 378 GLY B C 1
ATOM 7848 O O . GLY B 1 378 ? -17.906 -23.297 -11.531 1 96.94 378 GLY B O 1
ATOM 7849 N N . HIS B 1 379 ? -15.781 -23.641 -10.773 1 95.56 379 HIS B N 1
ATOM 7850 C CA . HIS B 1 379 ? -16.156 -24.891 -10.133 1 95.56 379 HIS B CA 1
ATOM 7851 C C . HIS B 1 379 ? -17.234 -24.672 -9.078 1 95.56 379 HIS B C 1
ATOM 7853 O O . HIS B 1 379 ? -18.156 -25.484 -8.953 1 95.56 379 HIS B O 1
ATOM 7859 N N . GLU B 1 380 ? -17.094 -23.641 -8.297 1 97 380 GLU B N 1
ATOM 7860 C CA . GLU B 1 380 ? -18.062 -23.344 -7.25 1 97 380 GLU B CA 1
ATOM 7861 C C . GLU B 1 380 ? -19.422 -22.984 -7.848 1 97 380 GLU B C 1
ATOM 7863 O O . GLU B 1 380 ? -20.469 -23.359 -7.305 1 97 380 GLU B O 1
ATOM 7868 N N . TYR B 1 381 ? -19.422 -22.297 -8.938 1 96.75 381 TYR B N 1
ATOM 7869 C CA . TYR B 1 381 ? -20.672 -21.969 -9.602 1 96.75 381 TYR B CA 1
ATOM 7870 C C . TYR B 1 381 ? -21.375 -23.219 -10.133 1 96.75 381 TYR B C 1
ATOM 7872 O O . TYR B 1 381 ? -22.594 -23.312 -10.109 1 96.75 381 TYR B O 1
ATOM 7880 N N . VAL B 1 382 ? -20.578 -24.125 -10.586 1 94.25 382 VAL B N 1
ATOM 7881 C CA . VAL B 1 382 ? -21.125 -25.391 -11.047 1 94.25 382 VAL B CA 1
ATOM 7882 C C . VAL B 1 382 ? -21.781 -26.125 -9.883 1 94.25 382 VAL B C 1
ATOM 7884 O O . VAL B 1 382 ? -22.891 -26.656 -10.023 1 94.25 382 VAL B O 1
ATOM 7887 N N . GLU B 1 383 ? -21.062 -26.125 -8.766 1 93.12 383 GLU B N 1
ATOM 7888 C CA . GLU B 1 383 ? -21.609 -26.766 -7.566 1 93.12 383 GLU B CA 1
ATOM 7889 C C . GLU B 1 383 ? -22.891 -26.078 -7.109 1 93.12 383 GLU B C 1
ATOM 7891 O O . GLU B 1 383 ? -23.781 -26.719 -6.57 1 93.12 383 GLU B O 1
ATOM 7896 N N . MET B 1 384 ? -22.969 -24.844 -7.371 1 95 384 MET B N 1
ATOM 7897 C CA . MET B 1 384 ? -24.141 -24.047 -6.977 1 95 384 MET B CA 1
ATOM 7898 C C . MET B 1 384 ? -25.203 -24.078 -8.062 1 95 384 MET B C 1
ATOM 7900 O O . MET B 1 384 ? -26.234 -23.406 -7.953 1 95 384 MET B O 1
ATOM 7904 N N . LYS B 1 385 ? -24.969 -24.797 -9.172 1 92.88 385 LYS B N 1
ATOM 7905 C CA . LYS B 1 385 ? -25.875 -24.953 -10.312 1 92.88 385 LYS B CA 1
ATOM 7906 C C . LYS B 1 385 ? -26.109 -23.625 -11.023 1 92.88 385 LYS B C 1
ATOM 7908 O O . LYS B 1 385 ? -27.219 -23.344 -11.484 1 92.88 385 LYS B O 1
ATOM 7913 N N . ASN B 1 386 ? -25.172 -22.797 -10.844 1 95 386 ASN B N 1
ATOM 7914 C CA . ASN B 1 386 ? -25.156 -21.547 -11.617 1 95 386 ASN B CA 1
ATOM 7915 C C . ASN B 1 386 ? -24.266 -21.672 -12.844 1 95 386 ASN B C 1
ATOM 7917 O O . ASN B 1 386 ? -23.172 -21.094 -12.891 1 95 386 ASN B O 1
ATOM 7921 N N . THR B 1 387 ? -24.734 -22.281 -13.891 1 94.56 387 THR B N 1
ATOM 7922 C CA . THR B 1 387 ? -23.953 -22.688 -15.047 1 94.56 387 THR B CA 1
ATOM 7923 C C . THR B 1 387 ? -23.516 -21.484 -15.867 1 94.56 387 THR B C 1
ATOM 7925 O O . THR B 1 387 ? -22.375 -21.406 -16.312 1 94.56 387 THR B O 1
ATOM 7928 N N . PRO B 1 388 ? -24.406 -20.5 -16.016 1 94 388 PRO B N 1
ATOM 7929 C CA . PRO B 1 388 ? -23.953 -19.344 -16.797 1 94 388 PRO B CA 1
ATOM 7930 C C . PRO B 1 388 ? -22.766 -18.641 -16.172 1 94 388 PRO B C 1
ATOM 7932 O O . PRO B 1 388 ? -21.828 -18.25 -16.875 1 94 388 PRO B O 1
ATOM 7935 N N . ALA B 1 389 ? -22.875 -18.484 -14.906 1 95.75 389 ALA B N 1
ATOM 7936 C CA . ALA B 1 389 ? -21.766 -17.828 -14.219 1 95.75 389 ALA B CA 1
ATOM 7937 C C . ALA B 1 389 ? -20.484 -18.656 -14.312 1 95.75 389 ALA B C 1
ATOM 7939 O O . ALA B 1 389 ? -19.391 -18.109 -14.391 1 95.75 389 ALA B O 1
ATOM 7940 N N . ALA B 1 390 ? -20.641 -19.922 -14.273 1 96.88 390 ALA B N 1
ATOM 7941 C CA . ALA B 1 390 ? -19.5 -20.828 -14.406 1 96.88 390 ALA B CA 1
ATOM 7942 C C . ALA B 1 390 ? -18.828 -20.672 -15.773 1 96.88 390 ALA B C 1
ATOM 7944 O O . ALA B 1 390 ? -17.609 -20.609 -15.875 1 96.88 390 ALA B O 1
ATOM 7945 N N . VAL B 1 391 ? -19.656 -20.641 -16.781 1 96.31 391 VAL B N 1
ATOM 7946 C CA . VAL B 1 391 ? -19.156 -20.5 -18.141 1 96.31 391 VAL B CA 1
ATOM 7947 C C . VAL B 1 391 ? -18.391 -19.188 -18.281 1 96.31 391 VAL B C 1
ATOM 7949 O O . VAL B 1 391 ? -17.312 -19.156 -18.875 1 96.31 391 VAL B O 1
ATOM 7952 N N . ASP B 1 392 ? -18.953 -18.156 -17.719 1 95.19 392 ASP B N 1
ATOM 7953 C CA . ASP B 1 392 ? -18.297 -16.859 -17.766 1 95.19 392 ASP B CA 1
ATOM 7954 C C . ASP B 1 392 ? -16.938 -16.906 -17.078 1 95.19 392 ASP B C 1
ATOM 7956 O O . ASP B 1 392 ? -15.953 -16.359 -17.578 1 95.19 392 ASP B O 1
ATOM 7960 N N . ALA B 1 393 ? -16.875 -17.5 -15.961 1 96.31 393 ALA B N 1
ATOM 7961 C CA . ALA B 1 393 ? -15.633 -17.609 -15.195 1 96.31 393 ALA B CA 1
ATOM 7962 C C . ALA B 1 393 ? -14.586 -18.406 -15.961 1 96.31 393 ALA B C 1
ATOM 7964 O O . ALA B 1 393 ? -13.422 -18 -16.047 1 96.31 393 ALA B O 1
ATOM 7965 N N . TYR B 1 394 ? -14.961 -19.531 -16.531 1 96.75 394 TYR B N 1
ATOM 7966 C CA . TYR B 1 394 ? -14.031 -20.359 -17.281 1 96.75 394 TYR B CA 1
ATOM 7967 C C . TYR B 1 394 ? -13.555 -19.656 -18.531 1 96.75 394 TYR B C 1
ATOM 7969 O O . TYR B 1 394 ? -12.391 -19.766 -18.922 1 96.75 394 TYR B O 1
ATOM 7977 N N . ARG B 1 395 ? -14.422 -18.953 -19.172 1 95.44 395 ARG B N 1
ATOM 7978 C CA . ARG B 1 395 ? -14.039 -18.203 -20.375 1 95.44 395 ARG B CA 1
ATOM 7979 C C . ARG B 1 395 ? -12.977 -17.156 -20.047 1 95.44 395 ARG B C 1
ATOM 7981 O O . ARG B 1 395 ? -12.031 -16.969 -20.828 1 95.44 395 ARG B O 1
ATOM 7988 N N . ARG B 1 396 ? -13.18 -16.5 -18.938 1 93.94 396 ARG B N 1
ATOM 7989 C CA . ARG B 1 396 ? -12.188 -15.516 -18.516 1 93.94 396 ARG B CA 1
ATOM 7990 C C . ARG B 1 396 ? -10.844 -16.188 -18.234 1 93.94 396 ARG B C 1
ATOM 7992 O O . ARG B 1 396 ? -9.789 -15.609 -18.5 1 93.94 396 ARG B O 1
ATOM 7999 N N . ALA B 1 397 ? -10.891 -17.312 -17.672 1 95.56 397 ALA B N 1
ATOM 8000 C CA . ALA B 1 397 ? -9.672 -18.078 -17.391 1 95.56 397 ALA B CA 1
ATOM 8001 C C . ALA B 1 397 ? -8.961 -18.453 -18.672 1 95.56 397 ALA B C 1
ATOM 8003 O O . ALA B 1 397 ? -7.73 -18.391 -18.75 1 95.56 397 ALA B O 1
ATOM 8004 N N . VAL B 1 398 ? -9.719 -18.875 -19.672 1 94.56 398 VAL B N 1
ATOM 8005 C CA . VAL B 1 398 ? -9.156 -19.25 -20.953 1 94.56 398 VAL B CA 1
ATOM 8006 C C . VAL B 1 398 ? -8.516 -18.031 -21.609 1 94.56 398 VAL B C 1
ATOM 8008 O O . VAL B 1 398 ? -7.461 -18.141 -22.25 1 94.56 398 VAL B O 1
ATOM 8011 N N . ASP B 1 399 ? -9.117 -16.875 -21.438 1 91.69 399 ASP B N 1
ATOM 8012 C CA . ASP B 1 399 ? -8.594 -15.633 -22 1 91.69 399 ASP B CA 1
ATOM 8013 C C . ASP B 1 399 ? -7.254 -15.258 -21.359 1 91.69 399 ASP B C 1
ATOM 8015 O O . ASP B 1 399 ? -6.375 -14.711 -22.031 1 91.69 399 ASP B O 1
ATOM 8019 N N . ILE B 1 400 ? -7.133 -15.477 -20.141 1 90.12 400 ILE B N 1
ATOM 8020 C CA . ILE B 1 400 ? -5.918 -15.125 -19.406 1 90.12 400 ILE B CA 1
ATOM 8021 C C . ILE B 1 400 ? -4.777 -16.047 -19.828 1 90.12 400 ILE B C 1
ATOM 8023 O O . ILE B 1 400 ? -3.664 -15.594 -20.094 1 90.12 400 ILE B O 1
ATOM 8027 N N . ASN B 1 401 ? -5.082 -17.375 -19.859 1 89.81 401 ASN B N 1
ATOM 8028 C CA . ASN B 1 401 ? -4.094 -18.375 -20.281 1 89.81 401 ASN B CA 1
ATOM 8029 C C . ASN B 1 401 ? -4.734 -19.484 -21.109 1 89.81 401 ASN B C 1
ATOM 8031 O O . ASN B 1 401 ? -5.188 -20.484 -20.562 1 89.81 401 ASN B O 1
ATOM 8035 N N . PRO B 1 402 ? -4.625 -19.375 -22.328 1 89.06 402 PRO B N 1
ATOM 8036 C CA . PRO B 1 402 ? -5.273 -20.359 -23.188 1 89.06 402 PRO B CA 1
ATOM 8037 C C . PRO B 1 402 ? -4.602 -21.734 -23.125 1 89.06 402 PRO B C 1
ATOM 8039 O O . PRO B 1 402 ? -5.164 -22.719 -23.609 1 89.06 402 PRO B O 1
ATOM 8042 N N . ARG B 1 403 ? -3.564 -21.844 -22.5 1 86.06 403 ARG B N 1
ATOM 8043 C CA . ARG B 1 403 ? -2.844 -23.109 -22.484 1 86.06 403 ARG B CA 1
ATOM 8044 C C . ARG B 1 403 ? -3.178 -23.906 -21.219 1 86.06 403 ARG B C 1
ATOM 8046 O O . ARG B 1 403 ? -2.764 -25.062 -21.078 1 86.06 403 ARG B O 1
ATOM 8053 N N . ASP B 1 404 ? -3.865 -23.312 -20.406 1 89 404 ASP B N 1
ATOM 8054 C CA . ASP B 1 404 ? -4.258 -24.016 -19.188 1 89 404 ASP B CA 1
ATOM 8055 C C . ASP B 1 404 ? -5.457 -24.922 -19.453 1 89 404 ASP B C 1
ATOM 8057 O O . ASP B 1 404 ? -6.531 -24.453 -19.828 1 89 404 ASP B O 1
ATOM 8061 N N . TYR B 1 405 ? -5.34 -26.234 -19.141 1 91.25 405 TYR B N 1
ATOM 8062 C CA . TYR B 1 405 ? -6.344 -27.219 -19.484 1 91.25 405 TYR B CA 1
ATOM 8063 C C . TYR B 1 405 ? -7.547 -27.141 -18.547 1 91.25 405 TYR B C 1
ATOM 8065 O O . TYR B 1 405 ? -8.641 -27.609 -18.891 1 91.25 405 TYR B O 1
ATOM 8073 N N . ARG B 1 406 ? -7.414 -26.656 -17.391 1 91.44 406 ARG B N 1
ATOM 8074 C CA . ARG B 1 406 ? -8.438 -26.719 -16.344 1 91.44 406 ARG B CA 1
ATOM 8075 C C . ARG B 1 406 ? -9.695 -25.969 -16.781 1 91.44 406 ARG B C 1
ATOM 8077 O O . ARG B 1 406 ? -10.805 -26.453 -16.578 1 91.44 406 ARG B O 1
ATOM 8084 N N . ALA B 1 407 ? -9.398 -24.828 -17.312 1 94.19 407 ALA B N 1
ATOM 8085 C CA . ALA B 1 407 ? -10.539 -24.031 -17.734 1 94.19 407 ALA B CA 1
ATOM 8086 C C . ALA B 1 407 ? -11.25 -24.672 -18.922 1 94.19 407 ALA B C 1
ATOM 8088 O O . ALA B 1 407 ? -12.477 -24.609 -19.016 1 94.19 407 ALA B O 1
ATOM 8089 N N . TRP B 1 408 ? -10.555 -25.25 -19.797 1 95.56 408 TRP B N 1
ATOM 8090 C CA . TRP B 1 408 ? -11.141 -25.969 -20.922 1 95.56 408 TRP B CA 1
ATOM 8091 C C . TRP B 1 408 ? -11.977 -27.141 -20.453 1 95.56 408 TRP B C 1
ATOM 8093 O O . TRP B 1 408 ? -13.086 -27.375 -20.938 1 95.56 408 TRP B O 1
ATOM 8103 N N . TYR B 1 409 ? -11.422 -27.875 -19.562 1 95.56 409 TYR B N 1
ATOM 8104 C CA . TYR B 1 409 ? -12.148 -29 -18.969 1 95.56 409 TYR B CA 1
ATOM 8105 C C . TYR B 1 409 ? -13.43 -28.531 -18.297 1 95.56 409 TYR B C 1
ATOM 8107 O O . TYR B 1 409 ? -14.484 -29.156 -18.438 1 95.56 409 TYR B O 1
ATOM 8115 N N . GLY B 1 410 ? -13.344 -27.406 -17.578 1 95.81 410 GLY B N 1
ATOM 8116 C CA . GLY B 1 410 ? -14.508 -26.844 -16.906 1 95.81 410 GLY B CA 1
ATOM 8117 C C . GLY B 1 410 ? -15.602 -26.438 -17.891 1 95.81 410 GLY B C 1
ATOM 8118 O O . GLY B 1 410 ? -16.781 -26.656 -17.609 1 95.81 410 GLY B O 1
ATOM 8119 N N . LEU B 1 411 ? -15.25 -25.844 -19 1 96.31 411 LEU B N 1
ATOM 8120 C CA . LEU B 1 411 ? -16.203 -25.484 -20.031 1 96.31 411 LEU B CA 1
ATOM 8121 C C . LEU B 1 411 ? -16.875 -26.734 -20.609 1 96.31 411 LEU B C 1
ATOM 8123 O O . LEU B 1 411 ? -18.094 -26.734 -20.859 1 96.31 411 LEU B O 1
ATOM 8127 N N . GLY B 1 412 ? -16.109 -27.75 -20.812 1 96.06 412 GLY B N 1
ATOM 8128 C CA . GLY B 1 412 ? -16.688 -29 -21.266 1 96.06 412 GLY B CA 1
ATOM 8129 C C . GLY B 1 412 ? -17.75 -29.547 -20.312 1 96.06 412 GLY B C 1
ATOM 8130 O O . GLY B 1 412 ? -18.828 -29.953 -20.75 1 96.06 412 GLY B O 1
ATOM 8131 N N . GLN B 1 413 ? -17.422 -29.516 -19.062 1 94.06 413 GLN B N 1
ATOM 8132 C CA . GLN B 1 413 ? -18.344 -30 -18.047 1 94.06 413 GLN B CA 1
ATOM 8133 C C . GLN B 1 413 ? -19.609 -29.141 -18 1 94.06 413 GLN B C 1
ATOM 8135 O O . GLN B 1 413 ? -20.719 -29.656 -17.875 1 94.06 413 GLN B O 1
ATOM 8140 N N . ALA B 1 414 ? -19.406 -27.859 -18.078 1 94.94 414 ALA B N 1
ATOM 8141 C CA . ALA B 1 414 ? -20.531 -26.938 -18.031 1 94.94 414 ALA B CA 1
ATOM 8142 C C . ALA B 1 414 ? -21.469 -27.156 -19.203 1 94.94 414 ALA B C 1
ATOM 8144 O O . ALA B 1 414 ? -22.703 -27.203 -19.047 1 94.94 414 ALA B O 1
ATOM 8145 N N . TYR B 1 415 ? -20.953 -27.344 -20.375 1 94 415 TYR B N 1
ATOM 8146 C CA . TYR B 1 415 ? -21.781 -27.531 -21.562 1 94 415 TYR B CA 1
ATOM 8147 C C . TYR B 1 415 ? -22.438 -28.906 -21.562 1 94 415 TYR B C 1
ATOM 8149 O O . TYR B 1 415 ? -23.547 -29.062 -22.078 1 94 415 TYR B O 1
ATOM 8157 N N . GLU B 1 416 ? -21.75 -29.828 -21.016 1 92 416 GLU B N 1
ATOM 8158 C CA . GLU B 1 416 ? -22.375 -31.141 -20.844 1 92 416 GLU B CA 1
ATOM 8159 C C . GLU B 1 416 ? -23.594 -31.047 -19.938 1 92 416 GLU B C 1
ATOM 8161 O O . GLU B 1 416 ? -24.641 -31.641 -20.219 1 92 416 GLU B O 1
ATOM 8166 N N . MET B 1 417 ? -23.453 -30.297 -18.922 1 90.88 417 MET B N 1
ATOM 8167 C CA . MET B 1 417 ? -24.547 -30.109 -17.984 1 90.88 417 MET B CA 1
ATOM 8168 C C . MET B 1 417 ? -25.703 -29.344 -18.625 1 90.88 417 MET B C 1
ATOM 8170 O O . MET B 1 417 ? -26.859 -29.547 -18.266 1 90.88 417 MET B O 1
ATOM 8174 N N . MET B 1 418 ? -25.406 -28.578 -19.594 1 92.06 418 MET B N 1
ATOM 8175 C CA . MET B 1 418 ? -26.422 -27.797 -20.312 1 92.06 418 MET B CA 1
ATOM 8176 C C . MET B 1 418 ? -27.016 -28.625 -21.438 1 92.06 418 MET B C 1
ATOM 8178 O O . MET B 1 418 ? -27.891 -28.125 -22.172 1 92.06 418 MET B O 1
ATOM 8182 N N . GLY B 1 419 ? -26.578 -29.859 -21.609 1 90 419 GLY B N 1
ATOM 8183 C CA . GLY B 1 419 ? -27.125 -30.734 -22.625 1 90 419 GLY B CA 1
ATOM 8184 C C . GLY B 1 419 ? -26.609 -30.422 -24.031 1 90 419 GLY B C 1
ATOM 8185 O O . GLY B 1 419 ? -27.359 -30.547 -25 1 90 419 GLY B O 1
ATOM 8186 N N . MET B 1 420 ? -25.438 -29.906 -24.047 1 92.56 420 MET B N 1
ATOM 8187 C CA . MET B 1 420 ? -24.812 -29.578 -25.328 1 92.56 420 MET B CA 1
ATOM 8188 C C . MET B 1 420 ? -23.547 -30.406 -25.531 1 92.56 420 MET B C 1
ATOM 8190 O O . MET B 1 420 ? -22.438 -29.859 -25.547 1 92.56 420 MET B O 1
ATOM 8194 N N . PRO B 1 421 ? -23.641 -31.641 -25.859 1 92.25 421 PRO B N 1
ATOM 8195 C CA . PRO B 1 421 ? -22.484 -32.562 -25.891 1 92.25 421 PRO B CA 1
ATOM 8196 C C . PRO B 1 421 ? -21.516 -32.219 -27.016 1 92.25 421 PRO B C 1
ATOM 8198 O O . PRO B 1 421 ? -20.297 -32.438 -26.859 1 92.25 421 PRO B O 1
ATOM 8201 N N . HIS B 1 422 ? -22 -31.688 -28.172 1 91.38 422 HIS B N 1
ATOM 8202 C CA . HIS B 1 422 ? -21.094 -31.328 -29.25 1 91.38 422 HIS B CA 1
ATOM 8203 C C . HIS B 1 422 ? -20.125 -30.234 -28.828 1 91.38 422 HIS B C 1
ATOM 8205 O O . HIS B 1 422 ? -18.922 -30.297 -29.125 1 91.38 422 HIS B O 1
ATOM 8211 N N . TYR B 1 423 ? -20.75 -29.328 -28.156 1 91.62 423 TYR B N 1
ATOM 8212 C CA . TYR B 1 423 ? -19.906 -28.266 -27.641 1 91.62 423 TYR B CA 1
ATOM 8213 C C . TYR B 1 423 ? -18.953 -28.781 -26.578 1 91.62 423 TYR B C 1
ATOM 8215 O O . TYR B 1 423 ? -17.781 -28.422 -26.547 1 91.62 423 TYR B O 1
ATOM 8223 N N . ALA B 1 424 ? -19.438 -29.578 -25.734 1 95.5 424 ALA B N 1
ATOM 8224 C CA . ALA B 1 424 ? -18.625 -30.156 -24.656 1 95.5 424 ALA B CA 1
ATOM 8225 C C . ALA B 1 424 ? -17.438 -30.922 -25.234 1 95.5 424 ALA B C 1
ATOM 8227 O O . ALA B 1 424 ? -16.328 -30.828 -24.688 1 95.5 424 ALA B O 1
ATOM 8228 N N . LEU B 1 425 ? -17.672 -31.641 -26.281 1 95.12 425 LEU B N 1
ATOM 8229 C CA . LEU B 1 425 ? -16.625 -32.438 -26.906 1 95.12 425 LEU B CA 1
ATOM 8230 C C . LEU B 1 425 ? -15.484 -31.562 -27.391 1 95.12 425 LEU B C 1
ATOM 8232 O O . LEU B 1 425 ? -14.312 -31.922 -27.266 1 95.12 425 LEU B O 1
ATOM 8236 N N . HIS B 1 426 ? -15.867 -30.484 -27.969 1 94.56 426 HIS B N 1
ATOM 8237 C CA . HIS B 1 426 ? -14.852 -29.547 -28.438 1 94.56 426 HIS B CA 1
ATOM 8238 C C . HIS B 1 426 ? -13.922 -29.125 -27.297 1 94.56 426 HIS B C 1
ATOM 8240 O O . HIS B 1 426 ? -12.695 -29.125 -27.469 1 94.56 426 HIS B O 1
ATOM 8246 N N . TYR B 1 427 ? -14.469 -28.766 -26.219 1 96.44 427 TYR B N 1
ATOM 8247 C CA . TYR B 1 427 ? -13.695 -28.266 -25.078 1 96.44 427 TYR B CA 1
ATOM 8248 C C . TYR B 1 427 ? -12.93 -29.406 -24.422 1 96.44 427 TYR B C 1
ATOM 8250 O O . TYR B 1 427 ? -11.789 -29.219 -23.984 1 96.44 427 TYR B O 1
ATOM 8258 N N . PHE B 1 428 ? -13.469 -30.562 -24.312 1 96.06 428 PHE B N 1
ATOM 8259 C CA . PHE B 1 428 ? -12.75 -31.703 -23.766 1 96.06 428 PHE B CA 1
ATOM 8260 C C . PHE B 1 428 ? -11.547 -32.062 -24.641 1 96.06 428 PHE B C 1
ATOM 8262 O O . PHE B 1 428 ? -10.484 -32.406 -24.125 1 96.06 428 PHE B O 1
ATOM 8269 N N . ARG B 1 429 ? -11.734 -31.969 -25.906 1 95.19 429 ARG B N 1
ATOM 8270 C CA . ARG B 1 429 ? -10.633 -32.25 -26.828 1 95.19 429 ARG B CA 1
ATOM 8271 C C . ARG B 1 429 ? -9.469 -31.297 -26.594 1 95.19 429 ARG B C 1
ATOM 8273 O O . ARG B 1 429 ? -8.305 -31.703 -26.609 1 95.19 429 ARG B O 1
ATOM 8280 N N . LYS B 1 430 ? -9.836 -30.078 -26.422 1 94.62 430 LYS B N 1
ATOM 8281 C CA . LYS B 1 430 ? -8.812 -29.078 -26.156 1 94.62 430 LYS B CA 1
ATOM 8282 C C . LYS B 1 430 ? -8.102 -29.344 -24.828 1 94.62 430 LYS B C 1
ATOM 8284 O O . LYS B 1 430 ? -6.891 -29.156 -24.719 1 94.62 430 LYS B O 1
ATOM 8289 N N . SER B 1 431 ? -8.836 -29.719 -23.859 1 94.81 431 SER B N 1
ATOM 8290 C CA . SER B 1 431 ? -8.25 -30 -22.547 1 94.81 431 SER B CA 1
ATOM 8291 C C . SER B 1 431 ? -7.273 -31.172 -22.625 1 94.81 431 SER B C 1
ATOM 8293 O O . SER B 1 431 ? -6.184 -31.109 -22.047 1 94.81 431 SER B O 1
ATOM 8295 N N . VAL B 1 432 ? -7.652 -32.25 -23.344 1 93 432 VAL B N 1
ATOM 8296 C CA . VAL B 1 432 ? -6.809 -33.438 -23.469 1 93 432 VAL B CA 1
ATOM 8297 C C . VAL B 1 432 ? -5.559 -33.094 -24.281 1 93 432 VAL B C 1
ATOM 8299 O O . VAL B 1 432 ? -4.48 -33.625 -24.031 1 93 432 VAL B O 1
ATOM 8302 N N . PHE B 1 433 ? -5.707 -32.188 -25.156 1 91.5 433 PHE B N 1
ATOM 8303 C CA . PHE B 1 433 ? -4.582 -31.734 -25.953 1 91.5 433 PHE B CA 1
ATOM 8304 C C . PHE B 1 433 ? -3.512 -31.094 -25.094 1 91.5 433 PHE B C 1
ATOM 8306 O O . PHE B 1 433 ? -2.318 -31.344 -25.266 1 91.5 433 PHE B O 1
ATOM 8313 N N . PHE B 1 434 ? -3.877 -30.359 -24.172 1 88.06 434 PHE B N 1
ATOM 8314 C CA . PHE B 1 434 ? -2.939 -29.609 -23.344 1 88.06 434 PHE B CA 1
ATOM 8315 C C . PHE B 1 434 ? -2.416 -30.469 -22.203 1 88.06 434 PHE B C 1
ATOM 8317 O O . PHE B 1 434 ? -1.313 -30.25 -21.703 1 88.06 434 PHE B O 1
ATOM 8324 N N . GLN B 1 435 ? -3.254 -31.453 -21.781 1 88 435 GLN B N 1
ATOM 8325 C CA . GLN B 1 435 ? -2.83 -32.344 -20.703 1 88 435 GLN B CA 1
ATOM 8326 C C . GLN B 1 435 ? -3.207 -33.781 -21 1 88 435 GLN B C 1
ATOM 8328 O O . GLN B 1 435 ? -4.121 -34.344 -20.375 1 88 435 GLN B O 1
ATOM 8333 N N . PRO B 1 436 ? -2.416 -34.375 -21.734 1 86.81 436 PRO B N 1
ATOM 8334 C CA . PRO B 1 436 ? -2.783 -35.719 -22.188 1 86.81 436 PRO B CA 1
ATOM 8335 C C . PRO B 1 436 ? -2.502 -36.781 -21.141 1 86.81 436 PRO B C 1
ATOM 8337 O O . PRO B 1 436 ? -2.998 -37.906 -21.25 1 86.81 436 PRO B O 1
ATOM 8340 N N . ILE B 1 437 ? -1.788 -36.469 -20.141 1 82.69 437 ILE B N 1
ATOM 8341 C CA . ILE B 1 437 ? -1.375 -37.469 -19.156 1 82.69 437 ILE B CA 1
ATOM 8342 C C . ILE B 1 437 ? -2.469 -37.656 -18.109 1 82.69 437 ILE B C 1
ATOM 8344 O O . ILE B 1 437 ? -2.471 -38.656 -17.359 1 82.69 437 ILE B O 1
ATOM 8348 N N . ASP B 1 438 ? -3.422 -36.844 -18.109 1 87.69 438 ASP B N 1
ATOM 8349 C CA . ASP B 1 438 ? -4.48 -36.906 -17.094 1 87.69 438 ASP B CA 1
ATOM 8350 C C . ASP B 1 438 ? -5.633 -37.781 -17.562 1 87.69 438 ASP B C 1
ATOM 8352 O O . ASP B 1 438 ? -6.359 -37.438 -18.484 1 87.69 438 ASP B O 1
ATOM 8356 N N . SER B 1 439 ? -5.836 -38.906 -16.875 1 90.56 439 SER B N 1
ATOM 8357 C CA . SER B 1 439 ? -6.852 -39.906 -17.234 1 90.56 439 SER B CA 1
ATOM 8358 C C . SER B 1 439 ? -8.258 -39.312 -17.078 1 90.56 439 SER B C 1
ATOM 8360 O O . SER B 1 439 ? -9.188 -39.719 -17.781 1 90.56 439 SER B O 1
ATOM 8362 N N . ARG B 1 440 ? -8.453 -38.375 -16.188 1 90.88 440 ARG B N 1
ATOM 8363 C CA . ARG B 1 440 ? -9.773 -37.812 -15.922 1 90.88 440 ARG B CA 1
ATOM 8364 C C . ARG B 1 440 ? -10.32 -37.094 -17.156 1 90.88 440 ARG B C 1
ATOM 8366 O O . ARG B 1 440 ? -11.523 -37.125 -17.422 1 90.88 440 ARG B O 1
ATOM 8373 N N . LEU B 1 441 ? -9.5 -36.531 -17.828 1 93.38 441 LEU B N 1
ATOM 8374 C CA . LEU B 1 441 ? -9.906 -35.781 -19.016 1 93.38 441 LEU B CA 1
ATOM 8375 C C . LEU B 1 441 ? -10.352 -36.719 -20.125 1 93.38 441 LEU B C 1
ATOM 8377 O O . LEU B 1 441 ? -11.359 -36.5 -20.797 1 93.38 441 LEU B O 1
ATOM 8381 N N . TRP B 1 442 ? -9.648 -37.75 -20.25 1 94.12 442 TRP B N 1
ATOM 8382 C CA . TRP B 1 442 ? -9.992 -38.781 -21.234 1 94.12 442 TRP B CA 1
ATOM 8383 C C . TRP B 1 442 ? -11.32 -39.438 -20.891 1 94.12 442 TRP B C 1
ATOM 8385 O O . TRP B 1 442 ? -12.125 -39.75 -21.781 1 94.12 442 TRP B O 1
ATOM 8395 N N . ILE B 1 443 ? -11.5 -39.719 -19.672 1 94.31 443 ILE B N 1
ATOM 8396 C CA . ILE B 1 443 ? -12.734 -40.375 -19.219 1 94.31 443 ILE B CA 1
ATOM 8397 C C . ILE B 1 443 ? -13.922 -39.438 -19.484 1 94.31 443 ILE B C 1
ATOM 8399 O O . ILE B 1 443 ? -14.969 -39.906 -19.953 1 94.31 443 ILE B O 1
ATOM 8403 N N . ALA B 1 444 ? -13.711 -38.188 -19.172 1 93.94 444 ALA B N 1
ATOM 8404 C CA . ALA B 1 444 ? -14.781 -37.219 -19.406 1 93.94 444 ALA B CA 1
ATOM 8405 C C . ALA B 1 444 ? -15.133 -37.156 -20.891 1 93.94 444 ALA B C 1
ATOM 8407 O O . ALA B 1 444 ? -16.312 -37.094 -21.266 1 93.94 444 ALA B O 1
ATOM 8408 N N . MET B 1 445 ? -14.172 -37.156 -21.703 1 95.12 445 MET B N 1
ATOM 8409 C CA . MET B 1 445 ? -14.383 -37.156 -23.141 1 95.12 445 MET B CA 1
ATOM 8410 C C . MET B 1 445 ? -15.07 -38.438 -23.609 1 95.12 445 MET B C 1
ATOM 8412 O O . MET B 1 445 ? -15.961 -38.375 -24.469 1 95.12 445 MET B O 1
ATOM 8416 N N . ALA B 1 446 ? -14.688 -39.562 -23.031 1 95.5 446 ALA B N 1
ATOM 8417 C CA . ALA B 1 446 ? -15.297 -40.844 -23.359 1 95.5 446 ALA B CA 1
ATOM 8418 C C . ALA B 1 446 ? -16.781 -40.875 -22.969 1 95.5 446 ALA B C 1
ATOM 8420 O O . ALA B 1 446 ? -17.625 -41.344 -23.734 1 95.5 446 ALA B O 1
ATOM 8421 N N . GLN B 1 447 ? -17.047 -40.375 -21.828 1 94 447 GLN B N 1
ATOM 8422 C CA . GLN B 1 447 ? -18.438 -40.312 -21.359 1 94 447 GLN B CA 1
ATOM 8423 C C . GLN B 1 447 ? -19.281 -39.438 -22.266 1 94 447 GLN B C 1
ATOM 8425 O O . GLN B 1 447 ? -20.453 -39.719 -22.484 1 94 447 GLN B O 1
ATOM 8430 N N . CYS B 1 448 ? -18.688 -38.406 -22.672 1 94.75 448 CYS B N 1
ATOM 8431 C CA . CYS B 1 448 ? -19.391 -37.5 -23.594 1 94.75 448 CYS B CA 1
ATOM 8432 C C . CYS B 1 448 ? -19.703 -38.219 -24.906 1 94.75 448 CYS B C 1
ATOM 8434 O O . CYS B 1 448 ? -20.812 -38.094 -25.438 1 94.75 448 CYS B O 1
ATOM 8436 N N . TYR B 1 449 ? -18.797 -38.969 -25.422 1 94.62 449 TYR B N 1
ATOM 8437 C CA . TYR B 1 449 ? -18.984 -39.75 -26.641 1 94.62 449 TYR B CA 1
ATOM 8438 C C . TYR B 1 449 ? -20.094 -40.812 -26.453 1 94.62 449 TYR B C 1
ATOM 8440 O O . TYR B 1 449 ? -20.844 -41.094 -27.391 1 94.62 449 TYR B O 1
ATOM 8448 N N . GLU B 1 450 ? -20.188 -41.281 -25.219 1 92.62 450 GLU B N 1
ATOM 8449 C CA . GLU B 1 450 ? -21.156 -42.312 -24.891 1 92.62 450 GLU B CA 1
ATOM 8450 C C . GLU B 1 450 ? -22.547 -41.719 -24.719 1 92.62 450 GLU B C 1
ATOM 8452 O O . GLU B 1 450 ? -23.547 -42.469 -24.688 1 92.62 450 GLU B O 1
ATOM 8457 N N . SER B 1 451 ? -22.625 -40.5 -24.609 1 90.62 451 SER B N 1
ATOM 8458 C CA . SER B 1 451 ? -23.922 -39.906 -24.344 1 90.62 451 SER B CA 1
ATOM 8459 C C . SER B 1 451 ? -24.953 -40.312 -25.375 1 90.62 451 SER B C 1
ATOM 8461 O O . SER B 1 451 ? -24.609 -40.719 -26.5 1 90.62 451 SER B O 1
ATOM 8463 N N . GLU B 1 452 ? -26.203 -40.25 -25.031 1 88.25 452 GLU B N 1
ATOM 8464 C CA . GLU B 1 452 ? -27.312 -40.719 -25.875 1 88.25 452 GLU B CA 1
ATOM 8465 C C . GLU B 1 452 ? -27.391 -39.906 -27.156 1 88.25 452 GLU B C 1
ATOM 8467 O O . GLU B 1 452 ? -27.75 -40.438 -28.203 1 88.25 452 GLU B O 1
ATOM 8472 N N . GLN B 1 453 ? -27 -38.719 -27.047 1 90.06 453 GLN B N 1
ATOM 8473 C CA . GLN B 1 453 ? -27.109 -37.844 -28.188 1 90.06 453 GLN B CA 1
ATOM 8474 C C . GLN B 1 453 ? -26.016 -38.125 -29.234 1 90.06 453 GLN B C 1
ATOM 8476 O O . GLN B 1 453 ? -26.266 -38.031 -30.438 1 90.06 453 GLN B O 1
ATOM 8481 N N . LEU B 1 454 ? -24.859 -38.406 -28.797 1 91.25 454 LEU B N 1
ATOM 8482 C CA . LEU B 1 454 ? -23.766 -38.656 -29.719 1 91.25 454 LEU B CA 1
ATOM 8483 C C . LEU B 1 454 ? -23.656 -40.125 -30.047 1 91.25 454 LEU B C 1
ATOM 8485 O O . LEU B 1 454 ? -23.656 -40.5 -31.219 1 91.25 454 LEU B O 1
ATOM 8489 N N . HIS B 1 455 ? -23.641 -41 -29.016 1 91.62 455 HIS B N 1
ATOM 8490 C CA . HIS B 1 455 ? -23.609 -42.438 -29.094 1 91.62 455 HIS B CA 1
ATOM 8491 C C . HIS B 1 455 ? -22.453 -42.938 -29.969 1 91.62 455 HIS B C 1
ATOM 8493 O O . HIS B 1 455 ? -22.656 -43.781 -30.844 1 91.62 455 HIS B O 1
ATOM 8499 N N . MET B 1 456 ? -21.375 -42.312 -29.922 1 93.69 456 MET B N 1
ATOM 8500 C CA . MET B 1 456 ? -20.156 -42.688 -30.625 1 93.69 456 MET B CA 1
ATOM 8501 C C . MET B 1 456 ? -19.328 -43.656 -29.797 1 93.69 456 MET B C 1
ATOM 8503 O O . MET B 1 456 ? -18.328 -43.25 -29.203 1 93.69 456 MET B O 1
ATOM 8507 N N . LEU B 1 457 ? -19.562 -44.906 -29.828 1 93.69 457 LEU B N 1
ATOM 8508 C CA . LEU B 1 457 ? -19.016 -45.906 -28.906 1 93.69 457 LEU B CA 1
ATOM 8509 C C . LEU B 1 457 ? -17.578 -46.25 -29.281 1 93.69 457 LEU B C 1
ATOM 8511 O O . LEU B 1 457 ? -16.75 -46.5 -28.406 1 93.69 457 LEU B O 1
ATOM 8515 N N . GLU B 1 458 ? -17.266 -46.25 -30.547 1 93 458 GLU B N 1
ATOM 8516 C CA . GLU B 1 458 ? -15.906 -46.562 -30.969 1 93 458 GLU B CA 1
ATOM 8517 C C . GLU B 1 458 ? -14.922 -45.5 -30.469 1 93 458 GLU B C 1
ATOM 8519 O O . GLU B 1 458 ? -13.828 -45.844 -30 1 93 458 GLU B O 1
ATOM 8524 N N . GLU B 1 459 ? -15.367 -44.281 -30.641 1 94.81 459 GLU B N 1
ATOM 8525 C CA . GLU B 1 459 ? -14.523 -43.219 -30.156 1 94.81 459 GLU B CA 1
ATOM 8526 C C . GLU B 1 459 ? -14.398 -43.25 -28.625 1 94.81 459 GLU B C 1
ATOM 8528 O O . GLU B 1 459 ? -13.328 -42.969 -28.078 1 94.81 459 GLU B O 1
ATOM 8533 N N . ALA B 1 460 ? -15.398 -43.562 -27.953 1 96 460 ALA B N 1
ATOM 8534 C CA . ALA B 1 460 ? -15.375 -43.688 -26.5 1 96 460 ALA B CA 1
ATOM 8535 C C . ALA B 1 460 ? -14.375 -44.75 -26.062 1 96 460 ALA B C 1
ATOM 8537 O O . ALA B 1 460 ? -13.641 -44.562 -25.094 1 96 460 ALA B O 1
ATOM 8538 N N . ILE B 1 461 ? -14.367 -45.875 -26.781 1 95.25 461 ILE B N 1
ATOM 8539 C CA . ILE B 1 461 ? -13.469 -46.969 -26.469 1 95.25 461 ILE B CA 1
ATOM 8540 C C . ILE B 1 461 ? -12.016 -46.531 -26.609 1 95.25 461 ILE B C 1
ATOM 8542 O O . ILE B 1 461 ? -11.18 -46.844 -25.766 1 95.25 461 ILE B O 1
ATOM 8546 N N . LYS B 1 462 ? -11.766 -45.781 -27.625 1 95.12 462 LYS B N 1
ATOM 8547 C CA . LYS B 1 462 ? -10.414 -45.25 -27.812 1 95.12 462 LYS B CA 1
ATOM 8548 C C . LYS B 1 462 ? -9.992 -44.375 -26.656 1 95.12 462 LYS B C 1
ATOM 8550 O O . LYS B 1 462 ? -8.859 -44.438 -26.188 1 95.12 462 LYS B O 1
ATOM 8555 N N . CYS B 1 463 ? -10.906 -43.562 -26.234 1 95.94 463 CYS B N 1
ATOM 8556 C CA . CYS B 1 463 ? -10.633 -42.656 -25.125 1 95.94 463 CYS B CA 1
ATOM 8557 C C . CYS B 1 463 ? -10.406 -43.406 -23.828 1 95.94 463 CYS B C 1
ATOM 8559 O O . CYS B 1 463 ? -9.477 -43.125 -23.078 1 95.94 463 CYS B O 1
ATOM 8561 N N . TYR B 1 464 ? -11.242 -44.375 -23.531 1 95.25 464 TYR B N 1
ATOM 8562 C CA . TYR B 1 464 ? -11.102 -45.156 -22.312 1 95.25 464 TYR B CA 1
ATOM 8563 C C . TYR B 1 464 ? -9.789 -45.969 -22.344 1 95.25 464 TYR B C 1
ATOM 8565 O O . TYR B 1 464 ? -9.164 -46.156 -21.297 1 95.25 464 TYR B O 1
ATOM 8573 N N . LYS B 1 465 ? -9.367 -46.406 -23.469 1 94 465 LYS B N 1
ATOM 8574 C CA . LYS B 1 465 ? -8.094 -47.094 -23.594 1 94 465 LYS B CA 1
ATOM 8575 C C . LYS B 1 465 ? -6.926 -46.188 -23.219 1 94 465 LYS B C 1
ATOM 8577 O O . LYS B 1 465 ? -6 -46.625 -22.531 1 94 465 LYS B O 1
ATOM 8582 N N . ARG B 1 466 ? -7.035 -45.031 -23.703 1 93.75 466 ARG B N 1
ATOM 8583 C CA . ARG B 1 466 ? -6 -44.062 -23.375 1 93.75 466 ARG B CA 1
ATOM 8584 C C . ARG B 1 466 ? -6 -43.75 -21.891 1 93.75 466 ARG B C 1
ATOM 8586 O O . ARG B 1 466 ? -4.934 -43.625 -21.281 1 93.75 466 ARG B O 1
ATOM 8593 N N . ALA B 1 467 ? -7.148 -43.594 -21.344 1 93.75 467 ALA B N 1
ATOM 8594 C CA . ALA B 1 467 ? -7.277 -43.281 -19.922 1 93.75 467 ALA B CA 1
ATOM 8595 C C . ALA B 1 467 ? -6.695 -44.438 -19.078 1 93.75 467 ALA B C 1
ATOM 8597 O O . ALA B 1 467 ? -6.066 -44.188 -18.047 1 93.75 467 ALA B O 1
ATOM 8598 N N . ALA B 1 468 ? -6.957 -45.625 -19.484 1 90.12 468 ALA B N 1
ATOM 8599 C CA . ALA B 1 468 ? -6.469 -46.812 -18.766 1 90.12 468 ALA B CA 1
ATOM 8600 C C . ALA B 1 468 ? -4.941 -46.844 -18.75 1 90.12 468 ALA B C 1
ATOM 8602 O O . ALA B 1 468 ? -4.332 -47.344 -17.812 1 90.12 468 ALA B O 1
ATOM 8603 N N . ASN B 1 469 ? -4.398 -46.25 -19.703 1 87.94 469 ASN B N 1
ATOM 8604 C CA . ASN B 1 469 ? -2.945 -46.219 -19.828 1 87.94 469 ASN B CA 1
ATOM 8605 C C . ASN B 1 469 ? -2.326 -45.062 -19.078 1 87.94 469 ASN B C 1
ATOM 8607 O O . ASN B 1 469 ? -1.107 -45 -18.906 1 87.94 469 ASN B O 1
ATOM 8611 N N . CYS B 1 470 ? -3.094 -44.062 -18.688 1 83.12 470 CYS B N 1
ATOM 8612 C CA . CYS B 1 470 ? -2.605 -42.875 -18.031 1 83.12 470 CYS B CA 1
ATOM 8613 C C . CYS B 1 470 ? -2.838 -42.938 -16.531 1 83.12 470 CYS B C 1
ATOM 8615 O O . CYS B 1 470 ? -3.27 -41.969 -15.914 1 83.12 470 CYS B O 1
ATOM 8617 N N . ASN B 1 471 ? -2.502 -43.844 -15.883 1 75.88 471 ASN B N 1
ATOM 8618 C CA . ASN B 1 471 ? -2.59 -44 -14.43 1 75.88 471 ASN B CA 1
ATOM 8619 C C . ASN B 1 471 ? -3.98 -43.625 -13.914 1 75.88 471 ASN B C 1
ATOM 8621 O O . ASN B 1 471 ? -4.121 -42.75 -13.07 1 75.88 471 ASN B O 1
ATOM 8625 N N . ASP B 1 472 ? -4.957 -44.156 -14.352 1 82 472 ASP B N 1
ATOM 8626 C CA . ASP B 1 472 ? -6.32 -44 -13.859 1 82 472 ASP B CA 1
ATOM 8627 C C . ASP B 1 472 ? -6.461 -44.594 -12.445 1 82 472 ASP B C 1
ATOM 8629 O O . ASP B 1 472 ? -6.852 -45.75 -12.273 1 82 472 ASP B O 1
ATOM 8633 N N . THR B 1 473 ? -6.254 -43.688 -11.484 1 73.88 473 THR B N 1
ATOM 8634 C CA . THR B 1 473 ? -6.219 -44.125 -10.094 1 73.88 473 THR B CA 1
ATOM 8635 C C . THR B 1 473 ? -7.57 -44.688 -9.672 1 73.88 473 THR B C 1
ATOM 8637 O O . THR B 1 473 ? -7.633 -45.594 -8.828 1 73.88 473 THR B O 1
ATOM 8640 N N . GLU B 1 474 ? -8.672 -44.312 -10.242 1 74.88 474 GLU B N 1
ATOM 8641 C CA . GLU B 1 474 ? -10.008 -44.719 -9.844 1 74.88 474 GLU B CA 1
ATOM 8642 C C . GLU B 1 474 ? -10.469 -45.938 -10.656 1 74.88 474 GLU B C 1
ATOM 8644 O O . GLU B 1 474 ? -11.469 -46.562 -10.32 1 74.88 474 GLU B O 1
ATOM 8649 N N . ALA B 1 475 ? -9.711 -46.406 -11.594 1 77.88 475 ALA B N 1
ATOM 8650 C CA . ALA B 1 475 ? -9.953 -47.562 -12.422 1 77.88 475 ALA B CA 1
ATOM 8651 C C . ALA B 1 475 ? -11.328 -47.5 -13.078 1 77.88 475 ALA B C 1
ATOM 8653 O O . ALA B 1 475 ? -12.055 -48.5 -13.117 1 77.88 475 ALA B O 1
ATOM 8654 N N . ILE B 1 476 ? -11.734 -46.375 -13.508 1 86.81 476 ILE B N 1
ATOM 8655 C CA . ILE B 1 476 ? -13.023 -46.156 -14.164 1 86.81 476 ILE B CA 1
ATOM 8656 C C . ILE B 1 476 ? -12.945 -46.625 -15.609 1 86.81 476 ILE B C 1
ATOM 8658 O O . ILE B 1 476 ? -13.883 -47.25 -16.125 1 86.81 476 ILE B O 1
ATOM 8662 N N . ALA B 1 477 ? -11.836 -46.5 -16.203 1 92.5 477 ALA B N 1
ATOM 8663 C CA . ALA B 1 477 ? -11.672 -46.75 -17.625 1 92.5 477 ALA B CA 1
ATOM 8664 C C . ALA B 1 477 ? -11.781 -48.25 -17.938 1 92.5 477 ALA B C 1
ATOM 8666 O O . ALA B 1 477 ? -12.461 -48.625 -18.891 1 92.5 477 ALA B O 1
ATOM 8667 N N . LEU B 1 478 ? -11.219 -49.031 -17.078 1 91.62 478 LEU B N 1
ATOM 8668 C CA . LEU B 1 478 ? -11.211 -50.469 -17.312 1 91.62 478 LEU B CA 1
ATOM 8669 C C . LEU B 1 478 ? -12.617 -51.062 -17.219 1 91.62 478 LEU B C 1
ATOM 8671 O O . LEU B 1 478 ? -13.023 -51.875 -18.047 1 91.62 478 LEU B O 1
ATOM 8675 N N . HIS B 1 479 ? -13.281 -50.625 -16.234 1 92.19 479 HIS B N 1
ATOM 8676 C CA . HIS B 1 479 ? -14.648 -51.125 -16.047 1 92.19 479 HIS B CA 1
ATOM 8677 C C . HIS B 1 479 ? -15.555 -50.688 -17.188 1 92.19 479 HIS B C 1
ATOM 8679 O O . HIS B 1 479 ? -16.344 -51.5 -17.688 1 92.19 479 HIS B O 1
ATOM 8685 N N . ARG B 1 480 ? -15.398 -49.531 -17.594 1 93.62 480 ARG B N 1
ATOM 8686 C CA . ARG B 1 480 ? -16.234 -49 -18.672 1 93.62 480 ARG B CA 1
ATOM 8687 C C . ARG B 1 480 ? -15.891 -49.656 -20 1 93.62 480 ARG B C 1
ATOM 8689 O O . ARG B 1 480 ? -16.766 -49.875 -20.844 1 93.62 480 ARG B O 1
ATOM 8696 N N . LEU B 1 481 ? -14.672 -49.938 -20.219 1 94.75 481 LEU B N 1
ATOM 8697 C CA . LEU B 1 481 ? -14.242 -50.656 -21.422 1 94.75 481 LEU B CA 1
ATOM 8698 C C . LEU B 1 481 ? -14.883 -52.031 -21.5 1 94.75 481 LEU B C 1
ATOM 8700 O O . LEU B 1 481 ? -15.359 -52.438 -22.547 1 94.75 481 LEU B O 1
ATOM 8704 N N . ALA B 1 482 ? -14.891 -52.688 -20.344 1 94.81 482 ALA B N 1
ATOM 8705 C CA . ALA B 1 482 ? -15.5 -54 -20.281 1 94.81 482 ALA B CA 1
ATOM 8706 C C . ALA B 1 482 ? -16.984 -53.938 -20.609 1 94.81 482 ALA B C 1
ATOM 8708 O O . ALA B 1 482 ? -17.484 -54.719 -21.422 1 94.81 482 ALA B O 1
ATOM 8709 N N . LYS B 1 483 ? -17.609 -53 -20.062 1 93.56 483 LYS B N 1
ATOM 8710 C CA . LYS B 1 483 ? -19.047 -52.844 -20.266 1 93.56 483 LYS B CA 1
ATOM 8711 C C . LYS B 1 483 ? -19.359 -52.5 -21.719 1 93.56 483 LYS B C 1
ATOM 8713 O O . LYS B 1 483 ? -20.328 -53 -22.281 1 93.56 483 LYS B O 1
ATOM 8718 N N . LEU B 1 484 ? -18.609 -51.688 -22.312 1 94.81 484 LEU B N 1
ATOM 8719 C CA . LEU B 1 484 ? -18.844 -51.219 -23.688 1 94.81 484 LEU B CA 1
ATOM 8720 C C . LEU B 1 484 ? -18.609 -52.375 -24.672 1 94.81 484 LEU B C 1
ATOM 8722 O O . LEU B 1 484 ? -19.375 -52.531 -25.625 1 94.81 484 LEU B O 1
ATOM 8726 N N . HIS B 1 485 ? -17.578 -53.125 -24.453 1 94.56 485 HIS B N 1
ATOM 8727 C CA . HIS B 1 485 ? -17.328 -54.281 -25.328 1 94.56 485 HIS B CA 1
ATOM 8728 C C . HIS B 1 485 ? -18.422 -55.344 -25.188 1 94.56 485 HIS B C 1
ATOM 8730 O O . HIS B 1 485 ? -18.781 -56 -26.172 1 94.56 485 HIS B O 1
ATOM 8736 N N . ARG B 1 486 ? -18.938 -55.438 -23.969 1 91.94 486 ARG B N 1
ATOM 8737 C CA . ARG B 1 486 ? -20.062 -56.312 -23.766 1 91.94 486 ARG B CA 1
ATOM 8738 C C . ARG B 1 486 ? -21.281 -55.844 -24.547 1 91.94 486 ARG B C 1
ATOM 8740 O O . ARG B 1 486 ? -21.953 -56.656 -25.203 1 91.94 486 ARG B O 1
ATOM 8747 N N . GLU B 1 487 ? -21.469 -54.594 -24.547 1 90.94 487 GLU B N 1
ATOM 8748 C CA . GLU B 1 487 ? -22.625 -54 -25.234 1 90.94 487 GLU B CA 1
ATOM 8749 C C . GLU B 1 487 ? -22.453 -54.125 -26.75 1 90.94 487 GLU B C 1
ATOM 8751 O O . GLU B 1 487 ? -23.453 -54.25 -27.469 1 90.94 487 GLU B O 1
ATOM 8756 N N . LEU B 1 488 ? -21.312 -54.094 -27.234 1 93.19 488 LEU B N 1
ATOM 8757 C CA . LEU B 1 488 ? -21.031 -54.094 -28.656 1 93.19 488 LEU B CA 1
ATOM 8758 C C . LEU B 1 488 ? -20.969 -55.531 -29.172 1 93.19 488 LEU B C 1
ATOM 8760 O O . LEU B 1 488 ? -20.875 -55.781 -30.391 1 93.19 488 LEU B O 1
ATOM 8764 N N . GLY B 1 489 ? -20.984 -56.531 -28.234 1 91.06 489 GLY B N 1
ATOM 8765 C CA . GLY B 1 489 ? -21.016 -57.938 -28.625 1 91.06 489 GLY B CA 1
ATOM 8766 C C . GLY B 1 489 ? -19.625 -58.531 -28.828 1 91.06 489 GLY B C 1
ATOM 8767 O O . GLY B 1 489 ? -19.438 -59.406 -29.672 1 91.06 489 GLY B O 1
ATOM 8768 N N . HIS B 1 490 ? -18.719 -57.906 -28.188 1 93.81 490 HIS B N 1
ATOM 8769 C CA . HIS B 1 490 ? -17.375 -58.469 -28.188 1 93.81 490 HIS B CA 1
ATOM 8770 C C . HIS B 1 490 ? -17.031 -59.094 -26.859 1 93.81 490 HIS B C 1
ATOM 8772 O O . HIS B 1 490 ? -16.312 -58.531 -26.047 1 93.81 490 HIS B O 1
ATOM 8778 N N . PRO B 1 491 ? -17.453 -60.312 -26.625 1 92.94 491 PRO B N 1
ATOM 8779 C CA . PRO B 1 491 ? -17.344 -60.906 -25.297 1 92.94 491 PRO B CA 1
ATOM 8780 C C . PRO B 1 491 ? -15.891 -61.219 -24.922 1 92.94 491 PRO B C 1
ATOM 8782 O O . PRO B 1 491 ? -15.531 -61.156 -23.734 1 92.94 491 PRO B O 1
ATOM 8785 N N . GLU B 1 492 ? -15.102 -61.531 -25.938 1 93.94 492 GLU B N 1
ATOM 8786 C CA . GLU B 1 492 ? -13.703 -61.844 -25.625 1 93.94 492 GLU B CA 1
ATOM 8787 C C . GLU B 1 492 ? -12.977 -60.594 -25.094 1 93.94 492 GLU B C 1
ATOM 8789 O O . GLU B 1 492 ? -12.242 -60.688 -24.109 1 93.94 492 GLU B O 1
ATOM 8794 N N . GLU B 1 493 ? -13.242 -59.531 -25.797 1 94.62 493 GLU B N 1
ATOM 8795 C CA . GLU B 1 493 ? -12.641 -58.281 -25.328 1 94.62 493 GLU B CA 1
ATOM 8796 C C . GLU B 1 493 ? -13.203 -57.875 -23.969 1 94.62 493 GLU B C 1
ATOM 8798 O O . GLU B 1 493 ? -12.469 -57.375 -23.125 1 94.62 493 GLU B O 1
ATOM 8803 N N . ALA B 1 494 ? -14.414 -57.938 -23.766 1 95.62 494 ALA B N 1
ATOM 8804 C CA . ALA B 1 494 ? -15.039 -57.625 -22.469 1 95.62 494 ALA B CA 1
ATOM 8805 C C . ALA B 1 494 ? -14.414 -58.438 -21.359 1 95.62 494 ALA B C 1
ATOM 8807 O O . ALA B 1 494 ? -14.125 -57.906 -20.281 1 95.62 494 ALA B O 1
ATOM 8808 N N . ALA B 1 495 ? -14.258 -59.719 -21.625 1 94.44 495 ALA B N 1
ATOM 8809 C CA . ALA B 1 495 ? -13.656 -60.625 -20.641 1 94.44 495 ALA B CA 1
ATOM 8810 C C . ALA B 1 495 ? -12.242 -60.188 -20.281 1 94.44 495 ALA B C 1
ATOM 8812 O O . ALA B 1 495 ? -11.836 -60.25 -19.125 1 94.44 495 ALA B O 1
ATOM 8813 N N . PHE B 1 496 ? -11.555 -59.812 -21.297 1 95 496 PHE B N 1
ATOM 8814 C CA . PHE B 1 496 ? -10.188 -59.344 -21.094 1 95 496 PHE B CA 1
ATOM 8815 C C . PHE B 1 496 ? -10.164 -58.156 -20.125 1 95 496 PHE B C 1
ATOM 8817 O O . PHE B 1 496 ? -9.383 -58.156 -19.172 1 95 496 PHE B O 1
ATOM 8824 N N . TYR B 1 497 ? -10.992 -57.188 -20.328 1 94.81 497 TYR B N 1
ATOM 8825 C CA . TYR B 1 497 ? -10.992 -55.969 -19.516 1 94.81 497 TYR B CA 1
ATOM 8826 C C . TYR B 1 497 ? -11.602 -56.219 -18.141 1 94.81 497 TYR B C 1
ATOM 8828 O O . TYR B 1 497 ? -11.188 -55.625 -17.141 1 94.81 497 TYR B O 1
ATOM 8836 N N . TYR B 1 498 ? -12.617 -57 -18.047 1 94.06 498 TYR B N 1
ATOM 8837 C CA . TYR B 1 498 ? -13.156 -57.406 -16.734 1 94.06 498 TYR B CA 1
ATOM 8838 C C . TYR B 1 498 ? -12.102 -58.094 -15.891 1 94.06 498 TYR B C 1
ATOM 8840 O O . TYR B 1 498 ? -12.031 -57.906 -14.68 1 94.06 498 TYR B O 1
ATOM 8848 N N . LYS B 1 499 ? -11.336 -58.938 -16.531 1 93.56 499 LYS B N 1
ATOM 8849 C CA . LYS B 1 499 ? -10.258 -59.625 -15.836 1 93.56 499 LYS B CA 1
ATOM 8850 C C . LYS B 1 499 ? -9.219 -58.625 -15.312 1 93.56 499 LYS B C 1
ATOM 8852 O O . LYS B 1 499 ? -8.789 -58.719 -14.156 1 93.56 499 LYS B O 1
ATOM 8857 N N . LYS B 1 500 ? -8.828 -57.781 -16.188 1 91.56 500 LYS B N 1
ATOM 8858 C CA . LYS B 1 500 ? -7.855 -56.75 -15.797 1 91.56 500 LYS B CA 1
ATOM 8859 C C . LYS B 1 500 ? -8.383 -55.906 -14.656 1 91.56 500 LYS B C 1
ATOM 8861 O O . LYS B 1 500 ? -7.641 -55.531 -13.75 1 91.56 500 LYS B O 1
ATOM 8866 N N . ASP B 1 501 ? -9.594 -55.469 -14.82 1 91.44 501 ASP B N 1
ATOM 8867 C CA . ASP B 1 501 ? -10.242 -54.656 -13.789 1 91.44 501 ASP B CA 1
ATOM 8868 C C . ASP B 1 501 ? -10.281 -55.406 -12.453 1 91.44 501 ASP B C 1
ATOM 8870 O O . ASP B 1 501 ? -10.047 -54.812 -11.398 1 91.44 501 ASP B O 1
ATOM 8874 N N . LEU B 1 502 ? -10.594 -56.656 -12.5 1 90.06 502 LEU B N 1
ATOM 8875 C CA . LEU B 1 502 ? -10.664 -57.5 -11.312 1 90.06 502 LEU B CA 1
ATOM 8876 C C . LEU B 1 502 ? -9.297 -57.625 -10.648 1 90.06 502 LEU B C 1
ATOM 8878 O O . LEU B 1 502 ? -9.188 -57.5 -9.422 1 90.06 502 LEU B O 1
ATOM 8882 N N . GLU B 1 503 ? -8.32 -57.844 -11.359 1 89.81 503 GLU B N 1
ATOM 8883 C CA . GLU B 1 503 ? -6.957 -57.938 -10.836 1 89.81 503 GLU B CA 1
ATOM 8884 C C . GLU B 1 503 ? -6.539 -56.656 -10.141 1 89.81 503 GLU B C 1
ATOM 8886 O O . GLU B 1 503 ? -5.914 -56.688 -9.078 1 89.81 503 GLU B O 1
ATOM 8891 N N . ARG B 1 504 ? -6.875 -55.625 -10.773 1 88.25 504 ARG B N 1
ATOM 8892 C CA . ARG B 1 504 ? -6.527 -54.312 -10.211 1 88.25 504 ARG B CA 1
ATOM 8893 C C . ARG B 1 504 ? -7.277 -54.062 -8.906 1 88.25 504 ARG B C 1
ATOM 8895 O O . ARG B 1 504 ? -6.695 -53.594 -7.938 1 88.25 504 ARG B O 1
ATOM 8902 N N . MET B 1 505 ? -8.508 -54.281 -8.875 1 86.69 505 MET B N 1
ATOM 8903 C CA . MET B 1 505 ? -9.312 -54.094 -7.672 1 86.69 505 MET B CA 1
ATOM 8904 C C . MET B 1 505 ? -8.82 -54.969 -6.527 1 86.69 505 MET B C 1
ATOM 8906 O O . MET B 1 505 ? -8.812 -54.531 -5.371 1 86.69 505 MET B O 1
ATOM 8910 N N . GLU B 1 506 ? -8.445 -56.125 -6.891 1 84.88 506 GLU B N 1
ATOM 8911 C CA . GLU B 1 506 ? -7.93 -57.031 -5.879 1 84.88 506 GLU B CA 1
ATOM 8912 C C . GLU B 1 506 ? -6.574 -56.562 -5.352 1 84.88 506 GLU B C 1
ATOM 8914 O O . GLU B 1 506 ? -6.293 -56.656 -4.156 1 84.88 506 GLU B O 1
ATOM 8919 N N . ALA B 1 507 ? -5.785 -56.094 -6.211 1 85 507 ALA B N 1
ATOM 8920 C CA . ALA B 1 507 ? -4.477 -55.594 -5.812 1 85 507 ALA B CA 1
ATOM 8921 C C . ALA B 1 507 ? -4.617 -54.375 -4.875 1 85 507 ALA B C 1
ATOM 8923 O O . ALA B 1 507 ? -3.791 -54.188 -3.982 1 85 507 ALA B O 1
ATOM 8924 N N . GLU B 1 508 ? -5.664 -53.656 -5.16 1 83.56 508 GLU B N 1
ATOM 8925 C CA . GLU B 1 508 ? -5.887 -52.469 -4.348 1 83.56 508 GLU B CA 1
ATOM 8926 C C . GLU B 1 508 ? -6.844 -52.75 -3.195 1 83.56 508 GLU B C 1
ATOM 8928 O O . GLU B 1 508 ? -7.203 -51.844 -2.439 1 83.56 508 GLU B O 1
ATOM 8933 N N . ASP B 1 509 ? -7.246 -54 -3.002 1 79.81 509 ASP B N 1
ATOM 8934 C CA . ASP B 1 509 ? -8.148 -54.469 -1.951 1 79.81 509 ASP B CA 1
ATOM 8935 C C . ASP B 1 509 ? -9.453 -53.688 -1.968 1 79.81 509 ASP B C 1
ATOM 8937 O O . ASP B 1 509 ? -9.945 -53.25 -0.919 1 79.81 509 ASP B O 1
ATOM 8941 N N . ARG B 1 510 ? -9.859 -53.375 -3.178 1 78.31 510 ARG B N 1
ATOM 8942 C CA . ARG B 1 510 ? -11.125 -52.656 -3.32 1 78.31 510 ARG B CA 1
ATOM 8943 C C . ARG B 1 510 ? -12.305 -53.625 -3.277 1 78.31 510 ARG B C 1
ATOM 8945 O O . ARG B 1 510 ? -12.203 -54.75 -3.725 1 78.31 510 ARG B O 1
ATOM 8952 N N . GLU B 1 511 ? -13.359 -53.312 -2.455 1 71.56 511 GLU B N 1
ATOM 8953 C CA . GLU B 1 511 ? -14.602 -54.062 -2.406 1 71.56 511 GLU B CA 1
ATOM 8954 C C . GLU B 1 511 ? -15.758 -53.281 -3.016 1 71.56 511 GLU B C 1
ATOM 8956 O O . GLU B 1 511 ? -15.734 -52.062 -3.023 1 71.56 511 GLU B O 1
ATOM 8961 N N . GLY B 1 512 ? -16.516 -53.906 -3.979 1 75.44 512 GLY B N 1
ATOM 8962 C CA . GLY B 1 512 ? -17.656 -53.156 -4.496 1 75.44 512 GLY B CA 1
ATOM 8963 C C . GLY B 1 512 ? -18.469 -53.938 -5.504 1 75.44 512 GLY B C 1
ATOM 8964 O O . GLY B 1 512 ? -18.156 -55.094 -5.797 1 75.44 512 GLY B O 1
ATOM 8965 N N . PRO B 1 513 ? -19.484 -53.344 -5.922 1 83.31 513 PRO B N 1
ATOM 8966 C CA . PRO B 1 513 ? -20.391 -54 -6.879 1 83.31 513 PRO B CA 1
ATOM 8967 C C . PRO B 1 513 ? -19.719 -54.312 -8.211 1 83.31 513 PRO B C 1
ATOM 8969 O O . PRO B 1 513 ? -20.125 -55.219 -8.914 1 83.31 513 PRO B O 1
ATOM 8972 N N . ASN B 1 514 ? -18.672 -53.625 -8.469 1 87.38 514 ASN B N 1
ATOM 8973 C CA . ASN B 1 514 ? -17.969 -53.844 -9.734 1 87.38 514 ASN B CA 1
ATOM 8974 C C . ASN B 1 514 ? -17.266 -55.188 -9.766 1 87.38 514 ASN B C 1
ATOM 8976 O O . ASN B 1 514 ? -17.109 -55.781 -10.836 1 87.38 514 ASN B O 1
ATOM 8980 N N . ILE B 1 515 ? -16.891 -55.656 -8.602 1 87.62 515 ILE B N 1
ATOM 8981 C CA . ILE B 1 515 ? -16.219 -56.969 -8.516 1 87.62 515 ILE B CA 1
ATOM 8982 C C . ILE B 1 515 ? -17.219 -58.062 -8.836 1 87.62 515 ILE B C 1
ATOM 8984 O O . ILE B 1 515 ? -16.891 -59 -9.578 1 87.62 515 ILE B O 1
ATOM 8988 N N . VAL B 1 516 ? -18.375 -57.875 -8.266 1 88.5 516 VAL B N 1
ATOM 8989 C CA . VAL B 1 516 ? -19.422 -58.875 -8.469 1 88.5 516 VAL B CA 1
ATOM 8990 C C . VAL B 1 516 ? -19.797 -58.938 -9.945 1 88.5 516 VAL B C 1
ATOM 8992 O O . VAL B 1 516 ? -19.953 -60.031 -10.5 1 88.5 516 VAL B O 1
ATOM 8995 N N . GLU B 1 517 ? -19.891 -57.844 -10.484 1 90.75 517 GLU B N 1
ATOM 8996 C CA . GLU B 1 517 ? -20.234 -57.781 -11.898 1 90.75 517 GLU B CA 1
ATOM 8997 C C . GLU B 1 517 ? -19.156 -58.438 -12.758 1 90.75 517 GLU B C 1
ATOM 8999 O O . GLU B 1 517 ? -19.469 -59.188 -13.688 1 90.75 517 GLU B O 1
ATOM 9004 N N . ALA B 1 518 ? -17.969 -58.156 -12.461 1 92.44 518 ALA B N 1
ATOM 9005 C CA . ALA B 1 518 ? -16.844 -58.75 -13.203 1 92.44 518 ALA B CA 1
ATOM 9006 C C . ALA B 1 518 ? -16.797 -60.25 -13.039 1 92.44 518 ALA B C 1
ATOM 9008 O O . ALA B 1 518 ? -16.625 -61 -14.008 1 92.44 518 ALA B O 1
ATOM 9009 N N . LEU B 1 519 ? -17.047 -60.688 -11.828 1 92.25 519 LEU B N 1
ATOM 9010 C CA . LEU B 1 519 ? -17.031 -62.094 -11.539 1 92.25 519 LEU B CA 1
ATOM 9011 C C . LEU B 1 519 ? -18.172 -62.812 -12.258 1 92.25 519 LEU B C 1
ATOM 9013 O O . LEU B 1 519 ? -17.984 -63.875 -12.828 1 92.25 519 LEU B O 1
ATOM 9017 N N . MET B 1 520 ? -19.281 -62.219 -12.25 1 92 520 MET B N 1
ATOM 9018 C CA . MET B 1 520 ? -20.453 -62.781 -12.898 1 92 520 MET B CA 1
ATOM 9019 C C . MET B 1 520 ? -20.25 -62.906 -14.406 1 92 520 MET B C 1
ATOM 9021 O O . MET B 1 520 ? -20.578 -63.906 -15.008 1 92 520 MET B O 1
ATOM 9025 N N . PHE B 1 521 ? -19.75 -61.906 -14.883 1 94.19 521 PHE B N 1
ATOM 9026 C CA . PHE B 1 521 ? -19.531 -61.906 -16.328 1 94.19 521 PHE B CA 1
ATOM 9027 C C . PHE B 1 521 ? -18.5 -62.938 -16.719 1 94.19 521 PHE B C 1
ATOM 9029 O O . PHE B 1 521 ? -18.672 -63.688 -17.688 1 94.19 521 PHE B O 1
ATOM 9036 N N . LEU B 1 522 ? -17.422 -63.031 -16 1 94.44 522 LEU B N 1
ATOM 9037 C CA . LEU B 1 522 ? -16.328 -63.969 -16.312 1 94.44 522 LEU B CA 1
ATOM 9038 C C . LEU B 1 522 ? -16.781 -65.438 -16.125 1 94.44 522 LEU B C 1
ATOM 9040 O O . LEU B 1 522 ? -16.438 -66.25 -16.938 1 94.44 522 LEU B O 1
ATOM 9044 N N . ALA B 1 523 ? -17.594 -65.562 -15.141 1 93.06 523 ALA B N 1
ATOM 9045 C CA . ALA B 1 523 ? -18.125 -66.938 -14.914 1 93.06 523 ALA B CA 1
ATOM 9046 C C . ALA B 1 523 ? -19.031 -67.375 -16.062 1 93.06 523 ALA B C 1
ATOM 9048 O O . ALA B 1 523 ? -18.922 -68.5 -16.562 1 93.06 523 ALA B O 1
ATOM 9049 N N . THR B 1 524 ? -19.875 -66.5 -16.453 1 92.81 524 THR B N 1
ATOM 9050 C CA . THR B 1 524 ? -20.812 -66.75 -17.531 1 92.81 524 THR B CA 1
ATOM 9051 C C . THR B 1 524 ? -20.078 -66.875 -18.875 1 92.81 524 THR B C 1
ATOM 9053 O O . THR B 1 524 ? -20.422 -67.75 -19.688 1 92.81 524 THR B O 1
ATOM 9056 N N . HIS B 1 525 ? -19.125 -66.125 -19.062 1 94.12 525 HIS B N 1
ATOM 9057 C CA . HIS B 1 525 ? -18.359 -66.125 -20.312 1 94.12 525 HIS B CA 1
ATOM 9058 C C . HIS B 1 525 ? -17.562 -67.375 -20.484 1 94.12 525 HIS B C 1
ATOM 9060 O O . HIS B 1 525 ? -17.609 -68 -21.547 1 94.12 525 HIS B O 1
ATOM 9066 N N . TYR B 1 526 ? -16.953 -67.875 -19.5 1 92.88 526 TYR B N 1
ATOM 9067 C CA . TYR B 1 526 ? -16.141 -69.062 -19.594 1 92.88 526 TYR B CA 1
ATOM 9068 C C . TYR B 1 526 ? -17 -70.312 -19.625 1 92.88 526 TYR B C 1
ATOM 9070 O O . TYR B 1 526 ? -16.625 -71.312 -20.25 1 92.88 526 TYR B O 1
ATOM 9078 N N . LYS B 1 527 ? -18.156 -70.188 -18.984 1 91.75 527 LYS B N 1
ATOM 9079 C CA . LYS B 1 527 ? -19.109 -71.312 -19.125 1 91.75 527 LYS B CA 1
ATOM 9080 C C . LYS B 1 527 ? -19.578 -71.438 -20.562 1 91.75 527 LYS B C 1
ATOM 9082 O O . LYS B 1 527 ? -19.656 -72.562 -21.078 1 91.75 527 LYS B O 1
ATOM 9087 N N . ALA B 1 528 ? -19.781 -70.312 -21.172 1 91.19 528 ALA B N 1
ATOM 9088 C CA . ALA B 1 528 ? -20.266 -70.312 -22.547 1 91.19 528 ALA B CA 1
ATOM 9089 C C . ALA B 1 528 ? -19.188 -70.812 -23.5 1 91.19 528 ALA B C 1
ATOM 9091 O O . ALA B 1 528 ? -19.5 -71.438 -24.547 1 91.19 528 ALA B O 1
ATOM 9092 N N . GLN B 1 529 ? -18.016 -70.75 -23.141 1 92.31 529 GLN B N 1
ATOM 9093 C CA . GLN B 1 529 ? -16.891 -71.188 -23.969 1 92.31 529 GLN B CA 1
ATOM 9094 C C . GLN B 1 529 ? -16.484 -72.625 -23.594 1 92.31 529 GLN B C 1
ATOM 9096 O O . GLN B 1 529 ? -15.484 -73.125 -24.109 1 92.31 529 GLN B O 1
ATOM 9101 N N . LYS B 1 530 ? -17.156 -73.188 -22.641 1 88.75 530 LYS B N 1
ATOM 9102 C CA . LYS B 1 530 ? -16.938 -74.562 -22.203 1 88.75 530 LYS B CA 1
ATOM 9103 C C . LYS B 1 530 ? -15.617 -74.688 -21.469 1 88.75 530 LYS B C 1
ATOM 9105 O O . LYS B 1 530 ? -14.977 -75.75 -21.531 1 88.75 530 LYS B O 1
ATOM 9110 N N . ARG B 1 531 ? -15.141 -73.625 -21.031 1 92.19 531 ARG B N 1
ATOM 9111 C CA . ARG B 1 531 ? -13.992 -73.688 -20.141 1 92.19 531 ARG B CA 1
ATOM 9112 C C . ARG B 1 531 ? -14.438 -73.75 -18.688 1 92.19 531 ARG B C 1
ATOM 9114 O O . ARG B 1 531 ? -14.328 -72.75 -17.953 1 92.19 531 ARG B O 1
ATOM 9121 N N . PHE B 1 532 ? -14.828 -74.875 -18.266 1 90.38 532 PHE B N 1
ATOM 9122 C CA . PHE B 1 532 ? -15.555 -75.062 -17.016 1 90.38 532 PHE B CA 1
ATOM 9123 C C . PHE B 1 532 ? -14.625 -74.875 -15.812 1 90.38 532 PHE B C 1
ATOM 9125 O O . PHE B 1 532 ? -15.047 -74.438 -14.758 1 90.38 532 PHE B O 1
ATOM 9132 N N . GLU B 1 533 ? -13.383 -75.25 -16.031 1 91.25 533 GLU B N 1
ATOM 9133 C CA . GLU B 1 533 ? -12.43 -75.125 -14.922 1 91.25 533 GLU B CA 1
ATOM 9134 C C . GLU B 1 533 ? -12.266 -73.625 -14.516 1 91.25 533 GLU B C 1
ATOM 9136 O O . GLU B 1 533 ? -12.273 -73.312 -13.328 1 91.25 533 GLU B O 1
ATOM 9141 N N . GLU B 1 534 ? -12.133 -72.812 -15.477 1 91.56 534 GLU B N 1
ATOM 9142 C CA . GLU B 1 534 ? -11.984 -71.375 -15.211 1 91.56 534 GLU B CA 1
ATOM 9143 C C . GLU B 1 534 ? -13.273 -70.812 -14.648 1 91.56 534 GLU B C 1
ATOM 9145 O O . GLU B 1 534 ? -13.242 -69.938 -13.75 1 91.56 534 GLU B O 1
ATOM 9150 N N . ALA B 1 535 ? -14.352 -71.125 -15.195 1 92.44 535 ALA B N 1
ATOM 9151 C CA . ALA B 1 535 ? -15.656 -70.625 -14.734 1 92.44 535 ALA B CA 1
ATOM 9152 C C . ALA B 1 535 ? -15.883 -71 -13.266 1 92.44 535 ALA B C 1
ATOM 9154 O O . ALA B 1 535 ? -16.453 -70.188 -12.516 1 92.44 535 ALA B O 1
ATOM 9155 N N . GLU B 1 536 ? -15.406 -72.188 -12.922 1 91.25 536 GLU B N 1
ATOM 9156 C CA . GLU B 1 536 ? -15.586 -72.688 -11.547 1 91.25 536 GLU B CA 1
ATOM 9157 C C . GLU B 1 536 ? -14.828 -71.812 -10.562 1 91.25 536 GLU B C 1
ATOM 9159 O O . GLU B 1 536 ? -15.289 -71.562 -9.445 1 91.25 536 GLU B O 1
ATOM 9164 N N . VAL B 1 537 ? -13.719 -71.375 -10.977 1 92.38 537 VAL B N 1
ATOM 9165 C CA . VAL B 1 537 ? -12.906 -70.5 -10.117 1 92.38 537 VAL B CA 1
ATOM 9166 C C . VAL B 1 537 ? -13.672 -69.25 -9.781 1 92.38 537 VAL B C 1
ATOM 9168 O O . VAL B 1 537 ? -13.719 -68.812 -8.617 1 92.38 537 VAL B O 1
ATOM 9171 N N . TYR B 1 538 ? -14.227 -68.562 -10.703 1 93.38 538 TYR B N 1
ATOM 9172 C CA . TYR B 1 538 ? -14.953 -67.312 -10.5 1 93.38 538 TYR B CA 1
ATOM 9173 C C . TYR B 1 538 ? -16.266 -67.562 -9.766 1 93.38 538 TYR B C 1
ATOM 9175 O O . TYR B 1 538 ? -16.688 -66.75 -8.945 1 93.38 538 TYR B O 1
ATOM 9183 N N . CYS B 1 539 ? -16.859 -68.688 -10.039 1 91.75 539 CYS B N 1
ATOM 9184 C CA . CYS B 1 539 ? -18.094 -69 -9.344 1 91.75 539 CYS B CA 1
ATOM 9185 C C . CYS B 1 539 ? -17.844 -69.25 -7.855 1 91.75 539 CYS B C 1
ATOM 9187 O O . CYS B 1 539 ? -18.641 -68.812 -7.016 1 91.75 539 CYS B O 1
ATOM 9189 N N . THR B 1 540 ? -16.75 -69.875 -7.621 1 91.38 540 THR B N 1
ATOM 9190 C CA . THR B 1 540 ? -16.391 -70.125 -6.227 1 91.38 540 THR B CA 1
ATOM 9191 C C . THR B 1 540 ? -16.203 -68.812 -5.469 1 91.38 540 THR B C 1
ATOM 9193 O O . THR B 1 540 ? -16.562 -68.75 -4.297 1 91.38 540 THR B O 1
ATOM 9196 N N . ARG B 1 541 ? -15.703 -67.938 -6.125 1 90.25 541 ARG B N 1
ATOM 9197 C CA . ARG B 1 541 ? -15.484 -66.625 -5.512 1 90.25 541 ARG B CA 1
ATOM 9198 C C . ARG B 1 541 ? -16.812 -65.875 -5.27 1 90.25 541 ARG B C 1
ATOM 9200 O O . ARG B 1 541 ? -16.953 -65.188 -4.289 1 90.25 541 ARG B O 1
ATOM 9207 N N . LEU B 1 542 ? -17.688 -66.062 -6.141 1 90.5 542 LEU B N 1
ATOM 9208 C CA . LEU B 1 542 ? -19.016 -65.438 -6.023 1 90.5 542 LEU B CA 1
ATOM 9209 C C . LEU B 1 542 ? -19.781 -66.062 -4.852 1 90.5 542 LEU B C 1
ATOM 9211 O O . LEU B 1 542 ? -20.672 -65.375 -4.289 1 90.5 542 LEU B O 1
ATOM 9215 N N . LEU B 1 543 ? -19.391 -67.25 -4.531 1 88.69 543 LEU B N 1
ATOM 9216 C CA . LEU B 1 543 ? -20.062 -67.938 -3.439 1 88.69 543 LEU B CA 1
ATOM 9217 C C . LEU B 1 543 ? -19.766 -67.312 -2.102 1 88.69 543 LEU B C 1
ATOM 9219 O O . LEU B 1 543 ? -20.516 -67.438 -1.139 1 88.69 543 LEU B O 1
ATOM 9223 N N . ASP B 1 544 ? -18.734 -66.625 -2.021 1 84.69 544 ASP B N 1
ATOM 9224 C CA . ASP B 1 544 ? -18.312 -66 -0.79 1 84.69 544 ASP B CA 1
ATOM 9225 C C . ASP B 1 544 ? -19.156 -64.75 -0.521 1 84.69 544 ASP B C 1
ATOM 9227 O O . ASP B 1 544 ? -19.125 -64.188 0.578 1 84.69 544 ASP B O 1
ATOM 9231 N N . TYR B 1 545 ? -19.906 -64.375 -1.452 1 83.88 545 TYR B N 1
ATOM 9232 C CA . TYR B 1 545 ? -20.75 -63.188 -1.296 1 83.88 545 TYR B CA 1
ATOM 9233 C C . TYR B 1 545 ? -22.156 -63.562 -0.855 1 83.88 545 TYR B C 1
ATOM 9235 O O . TYR B 1 545 ? -22.578 -64.688 -1.047 1 83.88 545 TYR B O 1
ATOM 9243 N N . THR B 1 546 ? -22.828 -62.812 -0.099 1 77.94 546 THR B N 1
ATOM 9244 C CA . THR B 1 546 ? -24.094 -63.188 0.535 1 77.94 546 THR B CA 1
ATOM 9245 C C . THR B 1 546 ? -25.266 -62.688 -0.31 1 77.94 546 THR B C 1
ATOM 9247 O O . THR B 1 546 ? -26.422 -62.969 0.019 1 77.94 546 THR B O 1
ATOM 9250 N N . GLY B 1 547 ? -25.188 -62.188 -1.431 1 78.06 547 GLY B N 1
ATOM 9251 C CA . GLY B 1 547 ? -26.297 -61.625 -2.189 1 78.06 547 GLY B CA 1
ATOM 9252 C C . GLY B 1 547 ? -26.844 -62.562 -3.232 1 78.06 547 GLY B C 1
ATOM 9253 O O . GLY B 1 547 ? -26.594 -63.781 -3.18 1 78.06 547 GLY B O 1
ATOM 9254 N N . PRO B 1 548 ? -27.812 -62.125 -4.027 1 85.69 548 PRO B N 1
ATOM 9255 C CA . PRO B 1 548 ? -28.391 -62.906 -5.102 1 85.69 548 PRO B CA 1
ATOM 9256 C C . PRO B 1 548 ? -27.344 -63.531 -6.02 1 85.69 548 PRO B C 1
ATOM 9258 O O . PRO B 1 548 ? -27.625 -64.5 -6.707 1 85.69 548 PRO B O 1
ATOM 9261 N N . GLU B 1 549 ? -26.188 -62.969 -5.91 1 85.44 549 GLU B N 1
ATOM 9262 C CA . GLU B 1 549 ? -25.094 -63.438 -6.754 1 85.44 549 GLU B CA 1
ATOM 9263 C C . GLU B 1 549 ? -24.656 -64.875 -6.34 1 85.44 549 GLU B C 1
ATOM 9265 O O . GLU B 1 549 ? -24.203 -65.625 -7.176 1 85.44 549 GLU B O 1
ATOM 9270 N N . ARG B 1 550 ? -24.859 -65.125 -5.137 1 88.06 550 ARG B N 1
ATOM 9271 C CA . ARG B 1 550 ? -24.516 -66.5 -4.641 1 88.06 550 ARG B CA 1
ATOM 9272 C C . ARG B 1 550 ? -25.406 -67.562 -5.27 1 88.06 550 ARG B C 1
ATOM 9274 O O . ARG B 1 550 ? -24.922 -68.625 -5.652 1 88.06 550 ARG B O 1
ATOM 9281 N N . GLU B 1 551 ? -26.734 -67.25 -5.34 1 88.31 551 GLU B N 1
ATOM 9282 C CA . GLU B 1 551 ? -27.672 -68.188 -5.941 1 88.31 551 GLU B CA 1
ATOM 9283 C C . GLU B 1 551 ? -27.375 -68.375 -7.422 1 88.31 551 GLU B C 1
ATOM 9285 O O . GLU B 1 551 ? -27.469 -69.5 -7.926 1 88.31 551 GLU B O 1
ATOM 9290 N N . THR B 1 552 ? -27.031 -67.25 -7.969 1 88.69 552 THR B N 1
ATOM 9291 C CA . THR B 1 552 ? -26.688 -67.375 -9.383 1 88.69 552 THR B CA 1
ATOM 9292 C C . THR B 1 552 ? -25.422 -68.188 -9.57 1 88.69 552 THR B C 1
ATOM 9294 O O . THR B 1 552 ? -25.344 -69 -10.516 1 88.69 552 THR B O 1
ATOM 9297 N N . ALA B 1 553 ? -24.516 -68.125 -8.734 1 90.12 553 ALA B N 1
ATOM 9298 C CA . ALA B 1 553 ? -23.281 -68.875 -8.789 1 90.12 553 ALA B CA 1
ATOM 9299 C C . ALA B 1 553 ? -23.562 -70.375 -8.609 1 90.12 553 ALA B C 1
ATOM 9301 O O . ALA B 1 553 ? -22.969 -71.188 -9.297 1 90.12 553 ALA B O 1
ATOM 9302 N N . LYS B 1 554 ? -24.531 -70.688 -7.746 1 89.69 554 LYS B N 1
ATOM 9303 C CA . LYS B 1 554 ? -24.922 -72.062 -7.512 1 89.69 554 LYS B CA 1
ATOM 9304 C C . LYS B 1 554 ? -25.578 -72.625 -8.75 1 89.69 554 LYS B C 1
ATOM 9306 O O . LYS B 1 554 ? -25.297 -73.812 -9.102 1 89.69 554 LYS B O 1
ATOM 9311 N N . ASN B 1 555 ? -26.328 -71.812 -9.273 1 89.25 555 ASN B N 1
ATOM 9312 C CA . ASN B 1 555 ? -27 -72.312 -10.484 1 89.25 555 ASN B CA 1
ATOM 9313 C C . ASN B 1 555 ? -26.016 -72.5 -11.625 1 89.25 555 ASN B C 1
ATOM 9315 O O . ASN B 1 555 ? -26.156 -73.5 -12.383 1 89.25 555 ASN B O 1
ATOM 9319 N N . LEU B 1 556 ? -25.078 -71.688 -11.695 1 89.69 556 LEU B N 1
ATOM 9320 C CA . LEU B 1 556 ? -24.062 -71.812 -12.742 1 89.69 556 LEU B CA 1
ATOM 9321 C C . LEU B 1 556 ? -23.219 -73.062 -12.516 1 89.69 556 LEU B C 1
ATOM 9323 O O . LEU B 1 556 ? -22.906 -73.812 -13.461 1 89.69 556 LEU B O 1
ATOM 9327 N N . LEU B 1 557 ? -22.984 -73.375 -11.297 1 89.62 557 LEU B N 1
ATOM 9328 C CA . LEU B 1 557 ? -22.188 -74.562 -10.945 1 89.62 557 LEU B CA 1
ATOM 9329 C C . LEU B 1 557 ? -22.953 -75.812 -11.211 1 89.62 557 LEU B C 1
ATOM 9331 O O . LEU B 1 557 ? -22.391 -76.812 -11.695 1 89.62 557 LEU B O 1
ATOM 9335 N N . ARG B 1 558 ? -24.219 -75.75 -10.922 1 87.25 558 ARG B N 1
ATOM 9336 C CA . ARG B 1 558 ? -25.078 -76.938 -11.188 1 87.25 558 ARG B CA 1
ATOM 9337 C C . ARG B 1 558 ? -25.172 -77.188 -12.688 1 87.25 558 ARG B C 1
ATOM 9339 O O . ARG B 1 558 ? -25.141 -78.312 -13.117 1 87.25 558 ARG B O 1
ATOM 9346 N N . GLY B 1 559 ? -25.297 -76.188 -13.32 1 84.25 559 GLY B N 1
ATOM 9347 C CA . GLY B 1 559 ? -25.375 -76.312 -14.766 1 84.25 559 GLY B CA 1
ATOM 9348 C C . GLY B 1 559 ? -24.109 -76.875 -15.383 1 84.25 559 GLY B C 1
ATOM 9349 O O . GLY B 1 559 ? -24.156 -77.625 -16.344 1 84.25 559 GLY B O 1
ATOM 9350 N N . MET B 1 560 ? -23.016 -76.625 -14.906 1 85.19 560 MET B N 1
ATOM 9351 C CA . MET B 1 560 ? -21.734 -77.125 -15.406 1 85.19 560 MET B CA 1
ATOM 9352 C C . MET B 1 560 ? -21.531 -78.562 -15.086 1 85.19 560 MET B C 1
ATOM 9354 O O . MET B 1 560 ? -20.969 -79.312 -15.898 1 85.19 560 MET B O 1
ATOM 9358 N N . ARG B 1 561 ? -22.109 -78.938 -13.945 1 81.69 561 ARG B N 1
ATOM 9359 C CA . ARG B 1 561 ? -22.031 -80.312 -13.547 1 81.69 561 ARG B CA 1
ATOM 9360 C C . ARG B 1 561 ? -22.891 -81.25 -14.453 1 81.69 561 ARG B C 1
ATOM 9362 O O . ARG B 1 561 ? -22.469 -82.312 -14.852 1 81.69 561 ARG B O 1
ATOM 9369 N N . ILE B 1 562 ? -23.984 -80.625 -14.766 1 78.25 562 ILE B N 1
ATOM 9370 C CA . ILE B 1 562 ? -24.891 -81.375 -15.656 1 78.25 562 ILE B CA 1
ATOM 9371 C C . ILE B 1 562 ? -24.266 -81.438 -17.047 1 78.25 562 ILE B C 1
ATOM 9373 O O . ILE B 1 562 ? -24.328 -82.5 -17.688 1 78.25 562 ILE B O 1
ATOM 9377 N N . ALA B 1 563 ? -23.672 -80.5 -17.438 1 78.12 563 ALA B N 1
ATOM 9378 C CA . ALA B 1 563 ? -23.078 -80.438 -18.781 1 78.12 563 ALA B CA 1
ATOM 9379 C C . ALA B 1 563 ? -21.844 -81.312 -18.859 1 78.12 563 ALA B C 1
ATOM 9381 O O . ALA B 1 563 ? -21.578 -81.938 -19.891 1 78.12 563 ALA B O 1
ATOM 9382 N N . GLN B 1 564 ? -21.172 -81.5 -17.828 1 73.38 564 GLN B N 1
ATOM 9383 C CA . GLN B 1 564 ? -19.984 -82.312 -17.781 1 73.38 564 GLN B CA 1
ATOM 9384 C C . GLN B 1 564 ? -20.375 -83.812 -17.656 1 73.38 564 GLN B C 1
ATOM 9386 O O . GLN B 1 564 ? -19.672 -84.688 -18.172 1 73.38 564 GLN B O 1
ATOM 9391 N N . SER B 1 565 ? -21.531 -84.062 -16.953 1 65.06 565 SER B N 1
ATOM 9392 C CA . SER B 1 565 ? -21.984 -85.438 -16.781 1 65.06 565 SER B CA 1
ATOM 9393 C C . SER B 1 565 ? -22.609 -86 -18.062 1 65.06 565 SER B C 1
ATOM 9395 O O . SER B 1 565 ? -22.625 -87.188 -18.297 1 65.06 565 SER B O 1
ATOM 9397 N N . SER B 1 566 ? -23.234 -85.125 -18.875 1 56.47 566 SER B N 1
ATOM 9398 C CA . SER B 1 566 ? -23.859 -85.688 -20.094 1 56.47 566 SER B CA 1
ATOM 9399 C C . SER B 1 566 ? -22.797 -86.125 -21.109 1 56.47 566 SER B C 1
ATOM 9401 O O . SER B 1 566 ? -23.141 -86.5 -22.219 1 56.47 566 SER B O 1
ATOM 9403 N N . PHE B 1 567 ? -21.594 -85.812 -21.016 1 50.56 567 PHE B N 1
ATOM 9404 C CA . PHE B 1 567 ? -20.656 -86.438 -21.922 1 50.56 567 PHE B CA 1
ATOM 9405 C C . PHE B 1 567 ? -20.531 -87.938 -21.594 1 50.56 567 PHE B C 1
ATOM 9407 O O . PHE B 1 567 ? -20.234 -88.312 -20.453 1 50.56 567 PHE B O 1
ATOM 9414 N N . PRO B 1 568 ? -21.359 -88.75 -22.344 1 46.69 568 PRO B N 1
ATOM 9415 C CA . PRO B 1 568 ? -21.266 -90.188 -22.219 1 46.69 568 PRO B CA 1
ATOM 9416 C C . PRO B 1 568 ? -19.828 -90.688 -22.156 1 46.69 568 PRO B C 1
ATOM 9418 O O . PRO B 1 568 ? -18.938 -90.125 -22.781 1 46.69 568 PRO B O 1
ATOM 9421 N N . SER B 1 569 ? -19.375 -91 -21.016 1 41.91 569 SER B N 1
ATOM 9422 C CA . SER B 1 569 ? -18.172 -91.812 -20.969 1 41.91 569 SER B CA 1
ATOM 9423 C C . SER B 1 569 ? -18.141 -92.812 -22.094 1 41.91 569 SER B C 1
ATOM 9425 O O . SER B 1 569 ? -19.078 -93.625 -22.234 1 41.91 569 SER B O 1
ATOM 9427 N N . MET B 1 570 ? -17.766 -92.438 -23.344 1 38.16 570 MET B N 1
ATOM 9428 C CA . MET B 1 570 ? -17.469 -93.5 -24.328 1 38.16 570 MET B CA 1
ATOM 9429 C C . MET B 1 570 ? -16.781 -94.688 -23.672 1 38.16 570 MET B C 1
ATOM 9431 O O . MET B 1 570 ? -15.773 -94.5 -22.984 1 38.16 570 MET B O 1
ATOM 9435 N N . ASP B 1 571 ? -17.562 -95.688 -23.312 1 37.66 571 ASP B N 1
ATOM 9436 C CA . ASP B 1 571 ? -17.109 -97 -23.047 1 37.66 571 ASP B CA 1
ATOM 9437 C C . ASP B 1 571 ? -16.094 -97.5 -24.078 1 37.66 571 ASP B C 1
ATOM 9439 O O . ASP B 1 571 ? -16.406 -97.625 -25.266 1 37.66 571 ASP B O 1
ATOM 9443 N N . VAL B 1 572 ? -14.867 -97 -24.078 1 37.5 572 VAL B N 1
ATOM 9444 C CA . VAL B 1 572 ? -13.742 -97.625 -24.75 1 37.5 572 VAL B CA 1
ATOM 9445 C C . VAL B 1 572 ? -13.75 -99.125 -24.469 1 37.5 572 VAL B C 1
ATOM 9447 O O . VAL B 1 572 ? -13.594 -99.5 -23.312 1 37.5 572 VAL B O 1
ATOM 9450 N N . GLU B 1 573 ? -14.648 -99.938 -25.125 1 36.66 573 GLU B N 1
ATOM 9451 C CA . GLU B 1 573 ? -14.492 -101.375 -25.297 1 36.66 573 GLU B CA 1
ATOM 9452 C C . GLU B 1 573 ? -13.047 -101.75 -25.609 1 36.66 573 GLU B C 1
ATOM 9454 O O . GLU B 1 573 ? -12.445 -101.188 -26.531 1 36.66 573 GLU B O 1
ATOM 9459 N N . HIS B 1 574 ? -12.273 -102 -24.578 1 33.25 574 HIS B N 1
ATOM 9460 C CA . HIS B 1 574 ? -10.953 -102.625 -24.594 1 33.25 574 HIS B CA 1
ATOM 9461 C C . HIS B 1 574 ? -10.945 -103.812 -25.5 1 33.25 574 HIS B C 1
ATOM 9463 O O . HIS B 1 574 ? -11.609 -104.812 -25.203 1 33.25 574 HIS B O 1
ATOM 9469 N N . PHE B 1 575 ? -10.969 -103.75 -26.828 1 34.31 575 PHE B N 1
ATOM 9470 C CA . PHE B 1 575 ? -10.648 -104.812 -27.734 1 34.31 575 PHE B CA 1
ATOM 9471 C C . PHE B 1 575 ? -9.336 -105.5 -27.328 1 34.31 575 PHE B C 1
ATOM 9473 O O . PHE B 1 575 ? -8.328 -104.812 -27.141 1 34.31 575 PHE B O 1
ATOM 9480 N N . HIS B 1 576 ? -9.414 -106.5 -26.438 1 33.56 576 HIS B N 1
ATOM 9481 C CA . HIS B 1 576 ? -8.328 -107.438 -26.25 1 33.56 576 HIS B CA 1
ATOM 9482 C C . HIS B 1 576 ? -7.73 -107.875 -27.578 1 33.56 576 HIS B C 1
ATOM 9484 O O . HIS B 1 576 ? -8.469 -108.188 -28.531 1 33.56 576 HIS B O 1
ATOM 9490 N N . PRO B 1 577 ? -6.41 -107.688 -27.719 1 31.97 577 PRO B N 1
ATOM 9491 C CA . PRO B 1 577 ? -5.805 -108.5 -28.781 1 31.97 577 PRO B CA 1
ATOM 9492 C C . PRO B 1 577 ? -6.023 -110 -28.578 1 31.97 577 PRO B C 1
ATOM 9494 O O . PRO B 1 577 ? -6.199 -110.5 -27.438 1 31.97 577 PRO B O 1
#

Solvent-accessible surface area (backbone atoms only — not comparable to full-atom values): 60095 Å² total; per-residue (Å²): 126,58,76,63,54,52,51,42,53,51,31,55,52,42,29,51,54,30,47,75,62,68,36,48,70,28,18,31,54,34,25,47,48,48,67,2,33,70,70,62,70,92,77,52,57,68,69,71,42,51,71,57,53,73,60,48,63,63,52,57,71,69,49,68,73,79,70,72,69,64,65,80,81,77,76,75,55,60,84,70,70,77,78,76,67,78,69,62,83,82,36,66,50,55,55,30,20,50,27,29,43,73,68,69,35,21,60,47,16,22,58,62,30,64,74,47,78,49,60,69,43,42,36,44,23,51,51,22,40,49,51,42,22,47,52,51,28,54,52,50,33,40,71,73,48,34,57,80,39,88,63,87,67,62,48,78,45,47,64,63,48,48,54,52,45,49,51,30,51,75,67,70,62,52,48,43,68,41,29,31,51,42,17,52,46,30,44,77,71,63,42,52,68,63,15,49,54,36,28,44,52,11,42,59,66,42,56,74,45,50,56,46,50,53,54,46,44,73,69,41,82,44,71,66,57,52,69,66,56,82,72,60,61,36,74,55,46,50,57,47,49,21,52,41,25,48,74,67,68,35,35,70,63,14,42,54,41,44,56,56,49,33,71,62,28,62,59,20,64,64,56,52,51,50,44,29,51,35,31,44,75,68,67,38,50,71,61,26,51,54,50,48,53,51,46,39,71,73,40,68,64,63,55,80,72,43,38,60,54,40,51,46,30,55,73,68,62,38,59,68,64,36,47,52,52,33,52,50,34,51,73,69,49,51,91,38,46,45,35,18,40,28,42,14,46,43,30,42,74,72,67,38,44,67,62,12,42,52,27,21,50,49,17,29,53,73,34,72,78,46,50,68,39,30,39,52,37,16,52,40,24,47,75,68,68,34,50,69,62,13,47,54,28,17,51,52,24,33,70,74,39,73,73,50,32,65,24,31,39,49,42,12,53,48,28,42,73,70,71,33,51,71,61,12,47,55,27,26,52,54,15,32,68,62,40,69,65,46,20,68,46,28,43,52,43,16,51,48,26,50,29,86,86,66,53,36,56,70,62,17,48,55,26,21,53,52,13,53,70,28,71,39,87,81,52,57,30,35,51,49,47,15,52,50,28,47,72,72,70,34,57,68,60,13,44,52,29,30,49,52,38,47,53,49,32,55,75,66,67,58,82,58,70,64,52,54,51,32,35,52,50,45,20,53,51,26,47,74,69,67,38,54,70,62,15,47,56,36,28,56,58,35,51,76,41,89,53,75,56,22,58,51,26,51,51,53,51,50,51,51,51,52,59,61,60,66,53,71,74,74,76,72,78,76,76,76,128,125,58,74,63,54,52,50,44,52,50,31,56,52,43,29,52,55,30,46,74,62,67,37,47,70,26,19,30,53,34,24,48,48,46,64,3,33,70,69,62,70,92,75,51,58,69,71,69,44,50,70,56,53,72,59,48,65,61,49,56,71,68,50,68,73,79,69,72,70,63,64,80,80,77,74,73,55,59,82,71,72,78,80,79,69,79,66,71,90,48,48,64,52,50,54,30,21,50,27,30,42,72,68,69,34,21,59,46,16,22,59,61,31,65,73,46,80,50,60,68,42,40,36,45,21,53,50,22,39,48,50,43,22,48,51,51,28,53,52,50,33,40,73,73,48,34,57,80,40,88,61,87,67,61,49,79,44,48,64,62,48,46,54,53,45,48,52,30,51,75,67,70,63,52,50,43,67,41,28,33,52,44,16,53,47,30,44,76,71,64,42,53,69,64,15,49,55,38,27,44,54,11,42,58,66,43,55,74,45,49,57,46,52,53,54,45,43,72,69,41,81,45,70,68,58,53,70,67,57,81,73,62,60,36,76,56,48,50,59,47,49,23,52,41,25,50,73,67,67,36,34,70,62,15,41,54,41,44,56,58,48,33,73,60,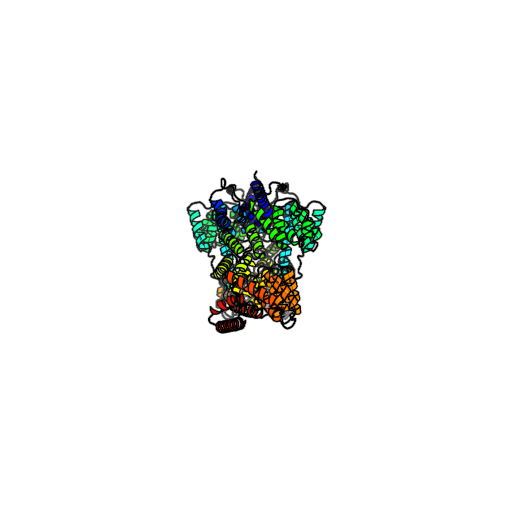30,61,58,19,65,65,54,53,52,50,46,29,52,36,32,45,76,69,66,38,51,71,62,26,52,53,49,50,53,52,46,40,72,73,41,68,63,63,56,81,74,44,39,59,53,38,51,47,29,55,75,69,62,38,60,67,64,36,47,51,53,33,53,51,33,51,74,68,48,51,92,36,46,45,34,19,42,28,42,15,49,43,30,42,75,72,68,38,45,69,61,13,42,51,27,21,50,50,18,28,53,73,34,72,77,45,49,68,39,29,39,53,37,16,52,41,24,49,75,67,70,35,50,68,61,14,47,53,27,16,51,52,24,33,70,73,38,71,72,49,32,65,25,31,39,48,43,12,52,48,28,43,74,70,72,35,51,73,61,12,47,55,27,26,50,53,15,32,68,63,39,69,64,46,20,67,47,29,44,54,43,16,53,48,26,52,30,86,84,66,52,36,56,69,62,16,48,55,27,21,53,51,12,53,70,28,72,38,86,81,52,58,30,35,52,49,48,15,53,50,27,47,72,73,68,34,58,69,60,13,45,53,28,29,49,53,39,46,53,49,34,55,74,67,68,58,83,58,70,65,53,53,52,34,34,50,49,44,21,54,51,26,46,74,69,67,37,54,70,62,14,47,55,34,28,55,56,35,49,75,42,88,52,75,56,23,59,52,27,50,50,54,52,51,51,50,52,53,60,61,60,66,54,69,75,74,76,75,75,77,77,73,130

Nearest PDB structures (foldseek):
  8pkp-assembly1_V  TM=9.019E-01  e=3.805E-30  Homo sapiens
  8tar-assembly1_U  TM=8.297E-01  e=4.002E-28  Homo sapiens
  9gaw-assembly1_J  TM=6.770E-01  e=1.224E-14  Homo sapiens
  5g05-assembly1_H  TM=7.177E-01  e=6.607E-14  Homo sapiens
  5g04-assembly1_F  TM=6.829E-01  e=1.026E-13  Homo sapiens

Radius of gyration: 42.23 Å; Cα contacts (8 Å, |Δi|>4): 1481; chains: 2; bounding box: 73×215×63 Å

Sequence (1154 aa):
MSSKESCRNELRTAIRQLSDRCLYSASKWAAEQLVGIEQDPAKFTPSNTRFQRGSSSIRRRFRTNEITSTPPTGVAYVSTPVMEEDEVIHGDFYLLAKSYFDCREYRRAAHVLRDQTGKKSVFLRCYALYLAGEKRKEEEMIELEGPLGKSDTVNRELVSLERELSTLCKNNMIDPFGLYLYGLVLKEKGNENLARKVLVESVNSYPWNWSAWSELQSLCTTVDLLNSLNLSNHWMKEFFLASVYQELRMHNESLVKYENLQGNFTFSNYIQAQIAKARYSLREFEQVEVIFEDLLRNDPYRVEDMDTYSNVLYTKECFSALSYLAHRVIMTDKYRPESCCIIGNYYSLKGQHEKSVMYFRRALKLNKNYLSAWTLMGHEYVEMKNTPAAVDAYRRAVDINPRDYRAWYGLGQAYEMMGMPHYALHYFRKSVFFQPIDSRLWIAMAQCYESEQLHMLEEAIKCYKRAANCNDTEAIALHRLAKLHRELGHPEEAAFYYKKDLERMEAEDREGPNIVEALMFLATHYKAQKRFEEAEVYCTRLLDYTGPERETAKNLLRGMRIAQSSFPSMDVEHFHPMSSKESCRNELRTAIRQLSDRCLYSASKWAAEQLVGIEQDPAKFTPSNTRFQRGSSSIRRRFRTNEITSTPPTGVAYVSTPVMEEDEVIHGDFYLLAKSYFDCREYRRAAHVLRDQTGKKSVFLRCYALYLAGEKRKEEEMIELEGPLGKSDTVNRELVSLERELSTLCKNNMIDPFGLYLYGLVLKEKGNENLARKVLVESVNSYPWNWSAWSELQSLCTTVDLLNSLNLSNHWMKEFFLASVYQELRMHNESLVKYENLQGNFTFSNYIQAQIAKARYSLREFEQVEVIFEDLLRNDPYRVEDMDTYSNVLYTKECFSALSYLAHRVIMTDKYRPESCCIIGNYYSLKGQHEKSVMYFRRALKLNKNYLSAWTLMGHEYVEMKNTPAAVDAYRRAVDINPRDYRAWYGLGQAYEMMGMPHYALHYFRKSVFFQPIDSRLWIAMAQCYESEQLHMLEEAIKCYKRAANCNDTEAIALHRLAKLHRELGHPEEAAFYYKKDLERMEAEDREGPNIVEALMFLATHYKAQKRFEEAEVYCTRLLDYTGPERETAKNLLRGMRIAQSSFPSMDVEHFHP

Organism: Theobroma cacao (NCBI:txid3641)

pLDDT: mean 87.47, std 16.4, range [29.84, 98.69]

Foldseek 3Di:
DPPLVLLLVLLVLVLVVCVLLVVVVLSVQSVLLNLLFDDPVVPDDPVSCVLVPLLPPVCVVPPPDPCPLPLPPPDPADDQDDDDQPPPVCDPLSVVLSVCVVVVNLQVSLVSLVPPLGQSSVLSNLVSLQVVLVVVQQVVCCVPARLQGDDPGDRPCLVVLLVVLVVCVVVVNHALSSLLVNLVSCVSVPNLVVSLVSLQVSCQNPVSRVSSLVSNLVSCQDPVSVVPRDHGRHLSVLVSVLVSCVNNLVLVVSLVSLVSVCVRRVRRLVSLLSNLSSVVSVVVLVVSLSSVVSSCVSPVLDLPSCLSVLVSCLVVLVLVVLVVNLVSPCVRPCQELSSLSSVLSNCVSVVNLVVSLVSLVSSCSVPVLPLVSLLVNLVSCVVVVNLVSSLVSLVSSCVSPVLALSSLQSNLVSCVVVVNLVRSLVSLVSSCVSPVLALVSLQSNLVSCCDPVNNNLVSSLVSLVSSCVNPVVVLPSLLVNLVSCVVVPNLVRSLVSLVVSLVVCVVVVHDDPSNLVSLVSNLVSCVVVVVNVRSLVSLVVLCVDDDVSNVVSVVSNVVNVVVVVPPPPPPPPPPDD/DPPLVLLLVLLVLVLVVCVLLVVVVLSVQSVLLNLLFDDPVVPDDPVSCVLVPLLPPVCVVPVPDPPPLPVPPPDPADDQDDDDQPPPPDDPLSVVLSVCVVVVNLQVSLVSLVPPLGQSSVLSNLVSLQVVLVVVQQVVCCVPARLQGDDPGDRPCLVVSLVVLVVCVVVVNHALSSLLVNLVSCVSVPNLVVSLVSLQVSCQNPVSRVSSLVSNLVSCQDPVSVVPRDHGRHLSVLVSVLVSCVNNLVLVVSLVSLVSVCVRRVRRLVSLLSNLSSVVSVVVLVVSLSSVVSSCVSPVLDQPSCLSVLVSCLVVLVLVVLVVNLVSPCVRPCQELSSLSSVLSNCVSVVNLVVSLVSLVSSCSVPVLPLVSLLVNLVSCVVVVNLVSSLVSLVSSCVSPVLALSSLQSNLVSCVVVVNLVRSLVSLVSSCVSPVLALVSLQSNLVSCCDPVNNNLVSSLVSLVSSCVNPVVVLPSLLVNLVSCVVVPNLVRSLVSLVVSLVVCVVVVHDDPSNLVSLVSNLVSCVVVVVNVRSLVSLVVLCVDDDPSNVVSVVSNVVNVVVVVPPPPPPPPPPDD

InterPro domains:
  IPR007192 Cdc23 [PF04049] (7-276)
  IPR011990 Tetratricopeptide-like helical domain superfamily [G3DSA:1.25.40.10] (1-333)
  IPR011990 Tetratricopeptide-like helical domain superfamily [G3DSA:1.25.40.10] (334-544)
  IPR011990 Tetratricopeptide-like helical domain superfamily [SSF48452] (337-503)
  IPR019734 Tetratricopeptide repeat [PF13181] (338-369)
  IPR019734 Tetratricopeptide repeat [PF13181] (477-500)
  IPR019734 Tetratricopeptide repeat [PS50005] (337-370)
  IPR019734 Tetratricopeptide repeat [PS50005] (371-404)
  IPR019734 Tetratricopeptide repeat [PS50005] (405-438)
  IPR019734 Tetratricopeptide repeat [SM00028] (337-370)
  IPR019734 Tetratricopeptide repeat [SM00028] (371-404)
  IPR019734 Tetratricopeptide repeat [SM00028] (405-438)
  IPR019734 Tetratricopeptide repeat [SM00028] (439-474)
  IPR019734 Tetratricopeptide repeat [SM00028] (475-508)
  IPR019734 Tetratricopeptide repeat [SM00028] (516-549)